Protein AF-0000000084570026 (afdb_homodimer)

InterPro domains:
  IPR045495 PI4-kinase, N-terminal [PF19274] (7-290)
  IPR045495 PI4-kinase, N-terminal [PF19274] (375-616)

Nearest PDB structures (foldseek):
  6bq1-assembly1_E  TM=9.585E-01  e=3.899E-32  Homo sapiens
  6bq1-assembly1_A  TM=9.577E-01  e=5.756E-32  Homo sapiens
  9bax-assembly1_A  TM=9.081E-01  e=6.006E-33  Homo sapiens
  9b9g-assembly1_B  TM=8.973E-01  e=2.083E-31  Homo sapiens
  6bq1-assembly1_E  TM=9.585E-01  e=4.636E-32  Homo sapiens

Structure (mmCIF, N/CA/C/O backbone):
data_AF-0000000084570026-model_v1
#
loop_
_entity.id
_entity.type
_entity.pdbx_description
1 polymer 'PI4-kinase N-terminal domain-containing protein'
#
loop_
_atom_site.group_PDB
_atom_site.id
_atom_site.type_symbol
_atom_site.label_atom_id
_atom_site.label_alt_id
_atom_site.label_comp_id
_atom_site.label_asym_id
_atom_site.label_entity_id
_atom_site.label_seq_id
_atom_site.pdbx_PDB_ins_code
_atom_site.Cartn_x
_atom_site.Cartn_y
_atom_site.Cartn_z
_atom_site.occupancy
_atom_site.B_iso_or_equiv
_atom_site.auth_seq_id
_atom_site.auth_comp_id
_atom_site.auth_asym_id
_atom_site.auth_atom_id
_atom_site.pdbx_PDB_model_num
ATOM 1 N N . MET A 1 1 ? -12.641 58.75 11.039 1 51.19 1 MET A N 1
ATOM 2 C CA . MET A 1 1 ? -11.969 57.594 11.633 1 51.19 1 MET A CA 1
ATOM 3 C C . MET A 1 1 ? -10.477 57.875 11.797 1 51.19 1 MET A C 1
ATOM 5 O O . MET A 1 1 ? -9.648 57.031 11.461 1 51.19 1 MET A O 1
ATOM 9 N N . GLY A 1 2 ? -10.25 59 11.906 1 53.69 2 GLY A N 1
ATOM 10 C CA . GLY A 1 2 ? -8.898 59.5 12.125 1 53.69 2 GLY A CA 1
ATOM 11 C C . GLY A 1 2 ? -8.18 58.812 13.266 1 53.69 2 GLY A C 1
ATOM 12 O O . GLY A 1 2 ? -6.953 58.844 13.344 1 53.69 2 GLY A O 1
ATOM 13 N N . PHE A 1 3 ? -8.977 58.094 14.086 1 54.12 3 PHE A N 1
ATOM 14 C CA . PHE A 1 3 ? -8.367 57.5 15.258 1 54.12 3 PHE A CA 1
ATOM 15 C C . PHE A 1 3 ? -7.695 56.156 14.898 1 54.12 3 PHE A C 1
ATOM 17 O O . PHE A 1 3 ? -7 55.562 15.727 1 54.12 3 PHE A O 1
ATOM 24 N N . THR A 1 4 ? -7.855 55.781 13.68 1 57.62 4 THR A N 1
ATOM 25 C CA . THR A 1 4 ? -7.227 54.531 13.305 1 57.62 4 THR A CA 1
ATOM 26 C C . THR A 1 4 ? -5.812 54.781 12.781 1 57.62 4 THR A C 1
ATOM 28 O O . THR A 1 4 ? -5.035 53.812 12.617 1 57.62 4 THR A O 1
ATOM 31 N N . ALA A 1 5 ? -5.512 56.125 12.422 1 59.28 5 ALA A N 1
ATOM 32 C CA . ALA A 1 5 ? -4.176 56.438 11.922 1 59.28 5 ALA A CA 1
ATOM 33 C C . ALA A 1 5 ? -3.217 56.719 13.078 1 59.28 5 ALA A C 1
ATOM 35 O O . ALA A 1 5 ? -3.395 57.719 13.805 1 59.28 5 ALA A O 1
ATOM 36 N N . SER A 1 6 ? -2.424 55.844 13.453 1 57.38 6 SER A N 1
ATOM 37 C CA . SER A 1 6 ? -1.452 56.031 14.523 1 57.38 6 SER A CA 1
ATOM 38 C C . SER A 1 6 ? -0.657 57.312 14.344 1 57.38 6 SER A C 1
ATOM 40 O O . SER A 1 6 ? -0.313 57.969 15.32 1 57.38 6 SER A O 1
ATOM 42 N N . ASP A 1 7 ? -0.406 57.562 13.078 1 56.59 7 ASP A N 1
ATOM 43 C CA . ASP A 1 7 ? 0.599 58.594 12.844 1 56.59 7 ASP A CA 1
ATOM 44 C C . ASP A 1 7 ? -0.052 59.969 12.672 1 56.59 7 ASP A C 1
ATOM 46 O O . ASP A 1 7 ? 0.62 60.938 12.32 1 56.59 7 ASP A O 1
ATOM 50 N N . SER A 1 8 ? -1.304 59.812 12.727 1 56.06 8 SER A N 1
ATOM 51 C CA . SER A 1 8 ? -1.835 61.125 12.344 1 56.06 8 SER A CA 1
ATOM 52 C C . SER A 1 8 ? -1.789 62.094 13.516 1 56.06 8 SER A C 1
ATOM 54 O O . SER A 1 8 ? -2.264 63.25 13.406 1 56.06 8 SER A O 1
ATOM 56 N N . GLY A 1 9 ? -0.781 62.188 14.336 1 58.69 9 GLY A N 1
ATOM 57 C CA . GLY A 1 9 ? -0.522 63.125 15.414 1 58.69 9 GLY A CA 1
ATOM 58 C C . GLY A 1 9 ? -1.766 63.875 15.867 1 58.69 9 GLY A C 1
ATOM 59 O O . GLY A 1 9 ? -1.719 64.625 16.828 1 58.69 9 GLY A O 1
ATOM 60 N N . LEU A 1 10 ? -2.857 63.656 15.195 1 60.03 10 LEU A N 1
ATOM 61 C CA . LEU A 1 10 ? -4.008 64.5 15.492 1 60.03 10 LEU A CA 1
ATOM 62 C C . LEU A 1 10 ? -4.789 63.969 16.688 1 60.03 10 LEU A C 1
ATOM 64 O O . LEU A 1 10 ? -5.426 64.75 17.406 1 60.03 10 LEU A O 1
ATOM 68 N N . TRP A 1 11 ? -4.66 62.719 16.906 1 68.69 11 TRP A N 1
ATOM 69 C CA . TRP A 1 11 ? -5.465 62.125 17.969 1 68.69 11 TRP A CA 1
ATOM 70 C C . TRP A 1 11 ? -4.582 61.531 19.062 1 68.69 11 TRP A C 1
ATOM 72 O O . TRP A 1 11 ? -3.439 61.125 18.797 1 68.69 11 TRP A O 1
ATOM 82 N N . PRO A 1 12 ? -5 61.719 20.312 1 72.25 12 PRO A N 1
ATOM 83 C CA . PRO A 1 12 ? -4.23 61.125 21.422 1 72.25 12 PRO A CA 1
ATOM 84 C C . PRO A 1 12 ? -3.922 59.656 21.203 1 72.25 12 PRO A C 1
ATOM 86 O O . PRO A 1 12 ? -4.746 58.906 20.656 1 72.25 12 PRO A O 1
ATOM 89 N N . ALA A 1 13 ? -2.799 59.312 21.516 1 77.25 13 ALA A N 1
ATOM 90 C CA . ALA A 1 13 ? -2.291 57.969 21.375 1 77.25 13 ALA A CA 1
ATOM 91 C C . ALA A 1 13 ? -3.17 56.969 22.141 1 77.25 13 ALA A C 1
ATOM 93 O O . ALA A 1 13 ? -3.295 55.812 21.734 1 77.25 13 ALA A O 1
ATOM 94 N N . GLU A 1 14 ? -3.797 57.438 23.188 1 78.38 14 GLU A N 1
ATOM 95 C CA . GLU A 1 14 ? -4.641 56.594 24.016 1 78.38 14 GLU A CA 1
ATOM 96 C C . GLU A 1 14 ? -5.859 56.094 23.25 1 78.38 14 GLU A C 1
ATOM 98 O O . GLU A 1 14 ? -6.371 55 23.516 1 78.38 14 GLU A O 1
ATOM 103 N N . TRP A 1 15 ? -6.227 56.844 22.359 1 75.5 15 TRP A N 1
ATOM 104 C CA . TRP A 1 15 ? -7.387 56.469 21.547 1 75.5 15 TRP A CA 1
ATOM 105 C C . TRP A 1 15 ? -7.047 55.312 20.609 1 75.5 15 TRP A C 1
ATOM 107 O O . TRP A 1 15 ? -7.852 54.406 20.438 1 75.5 15 TRP A O 1
ATOM 117 N N . TYR A 1 16 ? -5.914 55.531 20.156 1 78.12 16 TYR A N 1
ATOM 118 C CA . TYR A 1 16 ? -5.469 54.469 19.266 1 78.12 16 TYR A CA 1
ATOM 119 C C . TYR A 1 16 ? -5.34 53.156 20.031 1 78.12 16 TYR A C 1
ATOM 121 O O . TYR A 1 16 ? -5.727 52.094 19.531 1 78.12 16 TYR A O 1
ATOM 129 N N . GLU A 1 17 ? -4.871 53.25 21.219 1 81.62 17 GLU A N 1
ATOM 130 C CA . GLU A 1 17 ? -4.75 52.031 22.062 1 81.62 17 GLU A CA 1
ATOM 131 C C . GLU A 1 17 ? -6.121 51.469 22.406 1 81.62 17 GLU A C 1
ATOM 133 O O . GLU A 1 17 ? -6.289 50.25 22.469 1 81.62 17 GLU A O 1
ATOM 138 N N . GLY A 1 18 ? -6.973 52.344 22.562 1 81.94 18 GLY A N 1
ATOM 139 C CA . GLY A 1 18 ? -8.336 51.906 22.828 1 81.94 18 GLY A CA 1
ATOM 140 C C . GLY A 1 18 ? -8.984 51.219 21.641 1 81.94 18 GLY A C 1
ATOM 141 O O . GLY A 1 18 ? -9.656 50.188 21.797 1 81.94 18 GLY A O 1
ATOM 142 N N . VAL A 1 19 ? -8.727 51.75 20.547 1 81.69 19 VAL A N 1
ATOM 143 C CA . VAL A 1 19 ? -9.328 51.188 19.344 1 81.69 19 VAL A CA 1
ATOM 144 C C . VAL A 1 19 ? -8.727 49.812 19.047 1 81.69 19 VAL A C 1
ATOM 146 O O . VAL A 1 19 ? -9.422 48.938 18.562 1 81.69 19 VAL A O 1
ATOM 149 N N . LYS A 1 20 ? -7.535 49.75 19.359 1 82.19 20 LYS A N 1
ATOM 150 C CA . LYS A 1 20 ? -6.867 48.438 19.188 1 82.19 20 LYS A CA 1
ATOM 151 C C . LYS A 1 20 ? -7.52 47.375 20.047 1 82.19 20 LYS A C 1
ATOM 153 O O . LYS A 1 20 ? -7.777 46.25 19.578 1 82.19 20 LYS A O 1
ATOM 158 N N . GLU A 1 21 ? -7.754 47.75 21.234 1 83.75 21 GLU A N 1
ATOM 159 C CA . GLU A 1 21 ? -8.352 46.812 22.172 1 83.75 21 GLU A CA 1
ATOM 160 C C . GLU A 1 21 ? -9.781 46.469 21.781 1 83.75 21 GLU A C 1
ATOM 162 O O . GLU A 1 21 ? -10.211 45.312 21.922 1 83.75 21 GLU A O 1
ATOM 167 N N . ILE A 1 22 ? -10.469 47.438 21.328 1 81.62 22 ILE A N 1
ATOM 168 C CA . ILE A 1 22 ? -11.844 47.219 20.891 1 81.62 22 ILE A CA 1
ATOM 169 C C . ILE A 1 22 ? -11.883 46.312 19.672 1 81.62 22 ILE A C 1
ATOM 171 O O . ILE A 1 22 ? -12.719 45.406 19.594 1 81.62 22 ILE A O 1
ATOM 175 N N . ALA A 1 23 ? -11.031 46.562 18.859 1 81.69 23 ALA A N 1
ATOM 176 C CA . ALA A 1 23 ? -10.992 45.781 17.641 1 81.69 23 ALA A CA 1
ATOM 177 C C . ALA A 1 23 ? -10.688 44.312 17.938 1 81.69 23 ALA A C 1
ATOM 179 O O . ALA A 1 23 ? -11.25 43.406 17.312 1 81.69 23 ALA A O 1
ATOM 180 N N . ALA A 1 24 ? -9.836 44.094 18.875 1 81.81 24 ALA A N 1
ATOM 181 C CA . ALA A 1 24 ? -9.422 42.75 19.219 1 81.81 24 ALA A CA 1
ATOM 182 C C . ALA A 1 24 ? -10.555 41.969 19.875 1 81.81 24 ALA A C 1
ATOM 184 O O . ALA A 1 24 ? -10.609 40.75 19.797 1 81.81 24 ALA A O 1
ATOM 185 N N . LYS A 1 25 ? -11.523 42.688 20.453 1 80.44 25 LYS A N 1
ATOM 186 C CA . LYS A 1 25 ? -12.555 42.031 21.25 1 80.44 25 LYS A CA 1
ATOM 187 C C . LYS A 1 25 ? -13.922 42.188 20.594 1 80.44 25 LYS A C 1
ATOM 189 O O . LYS A 1 25 ? -14.883 41.531 21.016 1 80.44 25 LYS A O 1
ATOM 194 N N . SER A 1 26 ? -13.977 42.969 19.547 1 78.56 26 SER A N 1
ATOM 195 C CA . SER A 1 26 ? -15.258 43.25 18.906 1 78.56 26 SER A CA 1
ATOM 196 C C . SER A 1 26 ? -15.719 42.062 18.062 1 78.56 26 SER A C 1
ATOM 198 O O . SER A 1 26 ? -14.898 41.375 17.453 1 78.56 26 SER A O 1
ATOM 200 N N . PRO A 1 27 ? -16.984 41.781 18.156 1 78.25 27 PRO A N 1
ATOM 201 C CA . PRO A 1 27 ? -17.5 40.75 17.234 1 78.25 27 PRO A CA 1
ATOM 202 C C . PRO A 1 27 ? -17.516 41.25 15.781 1 78.25 27 PRO A C 1
ATOM 204 O O . PRO A 1 27 ? -17.219 42.406 15.516 1 78.25 27 PRO A O 1
ATOM 207 N N . ALA A 1 28 ? -17.781 40.375 14.898 1 78.19 28 ALA A N 1
ATOM 208 C CA . ALA A 1 28 ? -17.906 40.781 13.5 1 78.19 28 ALA A CA 1
ATOM 209 C C . ALA A 1 28 ? -19 41.812 13.312 1 78.19 28 ALA A C 1
ATOM 211 O O . ALA A 1 28 ? -20 41.812 14.031 1 78.19 28 ALA A O 1
ATOM 212 N N . LEU A 1 29 ? -18.766 42.688 12.43 1 74.31 29 LEU A N 1
ATOM 213 C CA . LEU A 1 29 ? -19.688 43.781 12.234 1 74.31 29 LEU A CA 1
ATOM 214 C C . LEU A 1 29 ? -20.859 43.375 11.359 1 74.31 29 LEU A C 1
ATOM 216 O O . LEU A 1 29 ? -21.297 44.125 10.484 1 74.31 29 LEU A O 1
ATOM 220 N N . VAL A 1 30 ? -21.188 42.062 11.391 1 74.19 30 VAL A N 1
ATOM 221 C CA . VAL A 1 30 ? -22.391 41.594 10.703 1 74.19 30 VAL A CA 1
ATOM 222 C C . VAL A 1 30 ? -23.328 40.906 11.695 1 74.19 30 VAL A C 1
ATOM 224 O O . VAL A 1 30 ? -22.875 40.312 12.672 1 74.19 30 VAL A O 1
ATOM 227 N N . SER A 1 31 ? -24.672 41.469 12.016 1 59.44 31 SER A N 1
ATOM 228 C CA . SER A 1 31 ? -25.609 40.938 13 1 59.44 31 SER A CA 1
ATOM 229 C C . SER A 1 31 ? -26.266 39.656 12.508 1 59.44 31 SER A C 1
ATOM 231 O O . SER A 1 31 ? -26.531 39.5 11.312 1 59.44 31 SER A O 1
ATOM 233 N N . PRO A 1 32 ? -26.188 38.5 13.273 1 56.66 32 PRO A N 1
ATOM 234 C CA . PRO A 1 32 ? -26.859 37.25 12.906 1 56.66 32 PRO A CA 1
ATOM 235 C C . PRO A 1 32 ? -28.328 37.469 12.516 1 56.66 32 PRO A C 1
ATOM 237 O O . PRO A 1 32 ? -28.938 36.594 11.898 1 56.66 32 PRO A O 1
ATOM 240 N N . THR A 1 33 ? -29.125 38.406 13.086 1 49.91 33 THR A N 1
ATOM 241 C CA . THR A 1 33 ? -30.531 38.625 12.797 1 49.91 33 THR A CA 1
ATOM 242 C C . THR A 1 33 ? -30.719 39.281 11.438 1 49.91 33 THR A C 1
ATOM 244 O O . THR A 1 33 ? -29.766 39.875 10.898 1 49.91 33 THR A O 1
ATOM 247 N N . SER A 1 34 ? -32.031 39.5 10.734 1 46.53 34 SER A N 1
ATOM 248 C CA . SER A 1 34 ? -32.438 40 9.422 1 46.53 34 SER A CA 1
ATOM 249 C C . SER A 1 34 ? -31.625 41.25 9.07 1 46.53 34 SER A C 1
ATOM 251 O O . SER A 1 34 ? -31.688 42.25 9.781 1 46.53 34 SER A O 1
ATOM 253 N N . SER A 1 35 ? -30.531 41.188 8.367 1 45.12 35 SER A N 1
ATOM 254 C CA . SER A 1 35 ? -29.406 41.938 7.789 1 45.12 35 SER A CA 1
ATOM 255 C C . SER A 1 35 ? -29.875 43.25 7.18 1 45.12 35 SER A C 1
ATOM 257 O O . SER A 1 35 ? -29.062 44.094 6.82 1 45.12 35 SER A O 1
ATOM 259 N N . ARG A 1 36 ? -30.938 43.094 6.422 1 51.34 36 ARG A N 1
ATOM 260 C CA . ARG A 1 36 ? -31.531 44.25 5.762 1 51.34 36 ARG A CA 1
ATOM 261 C C . ARG A 1 36 ? -31.609 45.469 6.703 1 51.34 36 ARG A C 1
ATOM 263 O O . ARG A 1 36 ? -31.609 46.594 6.258 1 51.34 36 ARG A O 1
ATOM 270 N N . SER A 1 37 ? -31.672 44.938 7.914 1 48.88 37 SER A N 1
ATOM 271 C CA . SER A 1 37 ? -32.125 45.906 8.906 1 48.88 37 SER A CA 1
ATOM 272 C C . SER A 1 37 ? -30.984 46.781 9.406 1 48.88 37 SER A C 1
ATOM 274 O O . SER A 1 37 ? -31.156 48 9.609 1 48.88 37 SER A O 1
ATOM 276 N N . GLU A 1 38 ? -29.75 46.188 9.508 1 51.09 38 GLU A N 1
ATOM 277 C CA . GLU A 1 38 ? -28.734 47.031 10.148 1 51.09 38 GLU A CA 1
ATOM 278 C C . GLU A 1 38 ? -28.141 48.031 9.164 1 51.09 38 GLU A C 1
ATOM 280 O O . GLU A 1 38 ? -27.938 49.188 9.5 1 51.09 38 GLU A O 1
ATOM 285 N N . MET A 1 39 ? -27.812 47.469 7.93 1 54.53 39 MET A N 1
ATOM 286 C CA . MET A 1 39 ? -27.359 48.469 6.945 1 54.53 39 MET A CA 1
ATOM 287 C C . MET A 1 39 ? -28.422 49.531 6.715 1 54.53 39 MET A C 1
ATOM 289 O O . MET A 1 39 ? -28.094 50.719 6.555 1 54.53 39 MET A O 1
ATOM 293 N N . ARG A 1 40 ? -29.75 49 6.684 1 55.03 40 ARG A N 1
ATOM 294 C CA . ARG A 1 40 ? -30.891 49.938 6.645 1 55.03 40 ARG A CA 1
ATOM 295 C C . ARG A 1 40 ? -30.922 50.812 7.887 1 55.03 40 ARG A C 1
ATOM 297 O O . ARG A 1 40 ? -31.219 52 7.797 1 55.03 40 ARG A O 1
ATOM 304 N N . GLU A 1 41 ? -30.453 50.031 8.859 1 52.78 41 GLU A N 1
ATOM 305 C CA . GLU A 1 41 ? -30.469 50.781 10.117 1 52.78 41 GLU A CA 1
ATOM 306 C C . GLU A 1 41 ? -29.344 51.812 10.164 1 52.78 41 GLU A C 1
ATOM 308 O O . GLU A 1 41 ? -29.5 52.875 10.758 1 52.78 41 GLU A O 1
ATOM 313 N N . LEU A 1 42 ? -28.25 51.406 9.547 1 56.03 42 LEU A N 1
ATOM 314 C CA . LEU A 1 42 ? -27.141 52.375 9.547 1 56.03 42 LEU A CA 1
ATOM 315 C C . LEU A 1 42 ? -27.5 53.625 8.766 1 56.03 42 LEU A C 1
ATOM 317 O O . LEU A 1 42 ? -27.125 54.719 9.156 1 56.03 42 LEU A O 1
ATOM 321 N N . GLN A 1 43 ? -28.234 53.344 7.684 1 54.03 43 GLN A N 1
ATOM 322 C CA . GLN A 1 43 ? -28.703 54.469 6.895 1 54.03 43 GLN A CA 1
ATOM 323 C C . GLN A 1 43 ? -29.594 55.406 7.719 1 54.03 43 GLN A C 1
ATOM 325 O O . GLN A 1 43 ? -29.719 56.594 7.43 1 54.03 43 GLN A O 1
ATOM 330 N N . TYR A 1 44 ? -30.156 54.656 8.688 1 49.22 44 TYR A N 1
ATOM 331 C CA . TYR A 1 44 ? -31.141 55.438 9.438 1 49.22 44 TYR A CA 1
ATOM 332 C C . TYR A 1 44 ? -30.531 56.031 10.703 1 49.22 44 TYR A C 1
ATOM 334 O O . TYR A 1 44 ? -31.188 56.75 11.438 1 49.22 44 TYR A O 1
ATOM 342 N N . THR A 1 45 ? -29.297 55.531 10.852 1 52.09 45 THR A N 1
ATOM 343 C CA . THR A 1 45 ? -28.75 56.188 12.047 1 52.09 45 THR A CA 1
ATOM 344 C C . THR A 1 45 ? -28.266 57.594 11.734 1 52.09 45 THR A C 1
ATOM 346 O O . THR A 1 45 ? -27.797 57.844 10.625 1 52.09 45 THR A O 1
ATOM 349 N N . SER A 1 46 ? -28.688 58.531 12.414 1 54.06 46 SER A N 1
ATOM 350 C CA . SER A 1 46 ? -28.422 59.969 12.305 1 54.06 46 SER A CA 1
ATOM 351 C C . SER A 1 46 ? -26.953 60.25 12.023 1 54.06 46 SER A C 1
ATOM 353 O O . SER A 1 46 ? -26.609 61.25 11.383 1 54.06 46 SER A O 1
ATOM 355 N N . ALA A 1 47 ? -26.078 59.406 12.398 1 54.34 47 ALA A N 1
ATOM 356 C CA . ALA A 1 47 ? -24.656 59.688 12.32 1 54.34 47 ALA A CA 1
ATOM 357 C C . ALA A 1 47 ? -24.109 59.375 10.93 1 54.34 47 ALA A C 1
ATOM 359 O O . ALA A 1 47 ? -23.125 59.969 10.5 1 54.34 47 ALA A O 1
ATOM 360 N N . VAL A 1 48 ? -24.844 58.5 10.18 1 62.09 48 VAL A N 1
ATOM 361 C CA . VAL A 1 48 ? -24.297 58.094 8.898 1 62.09 48 VAL A CA 1
ATOM 362 C C . VAL A 1 48 ? -25.328 58.281 7.797 1 62.09 48 VAL A C 1
ATOM 364 O O . VAL A 1 48 ? -25.484 57.438 6.91 1 62.09 48 VAL A O 1
ATOM 367 N N . LYS A 1 49 ? -25.906 59.438 7.965 1 68.81 49 LYS A N 1
ATOM 368 C CA . LYS A 1 49 ? -26.906 59.781 6.945 1 68.81 49 LYS A CA 1
ATOM 369 C C . LYS A 1 49 ? -26.234 60.25 5.66 1 68.81 49 LYS A C 1
ATOM 371 O O . LYS A 1 49 ? -25.25 61 5.703 1 68.81 49 LYS A O 1
ATOM 376 N N . ASN A 1 50 ? -26.688 59.812 4.555 1 67.44 50 ASN A N 1
ATOM 377 C CA . ASN A 1 50 ? -26.109 60.125 3.246 1 67.44 50 ASN A CA 1
ATOM 378 C C . ASN A 1 50 ? -26.141 61.625 2.965 1 67.44 50 ASN A C 1
ATOM 380 O O . ASN A 1 50 ? -25.266 62.156 2.283 1 67.44 50 ASN A O 1
ATOM 384 N N . ASP A 1 51 ? -27.156 62.25 3.578 1 67.25 51 ASP A N 1
ATOM 385 C CA . ASP A 1 51 ? -27.344 63.656 3.297 1 67.25 51 ASP A CA 1
ATOM 386 C C . ASP A 1 51 ? -26.422 64.5 4.172 1 67.25 51 ASP A C 1
ATOM 388 O O . ASP A 1 51 ? -26.375 65.75 4.02 1 67.25 51 ASP A O 1
ATOM 392 N N . SER A 1 52 ? -25.672 63.875 5.004 1 67.31 52 SER A N 1
ATOM 393 C CA . SER A 1 52 ? -24.891 64.625 5.984 1 67.31 52 SER A CA 1
ATOM 394 C C . SER A 1 52 ? -23.484 64.938 5.469 1 67.31 52 SER A C 1
ATOM 396 O O . SER A 1 52 ? -22.734 65.688 6.09 1 67.31 52 SER A O 1
ATOM 398 N N . VAL A 1 53 ? -23.188 64.312 4.324 1 76.75 53 VAL A N 1
ATOM 399 C CA . VAL A 1 53 ? -21.812 64.5 3.879 1 76.75 53 VAL A CA 1
ATOM 400 C C . VAL A 1 53 ? -21.797 65.125 2.484 1 76.75 53 VAL A C 1
ATOM 402 O O . VAL A 1 53 ? -22.688 64.875 1.671 1 76.75 53 VAL A O 1
ATOM 405 N N . SER A 1 54 ? -20.953 66.062 2.348 1 83.75 54 SER A N 1
ATOM 406 C CA . SER A 1 54 ? -20.781 66.688 1.039 1 83.75 54 SER A CA 1
ATOM 407 C C . SER A 1 54 ? -20.25 65.688 0.014 1 83.75 54 SER A C 1
ATOM 409 O O . SER A 1 54 ? -19.688 64.625 0.381 1 83.75 54 SER A O 1
ATOM 411 N N . ILE A 1 55 ? -20.531 65.938 -1.196 1 85.44 55 ILE A N 1
ATOM 412 C CA . ILE A 1 55 ? -20.094 65.125 -2.299 1 85.44 55 ILE A CA 1
ATOM 413 C C . ILE A 1 55 ? -18.578 65 -2.301 1 85.44 55 ILE A C 1
ATOM 415 O O . ILE A 1 55 ? -18.016 63.938 -2.598 1 85.44 55 ILE A O 1
ATOM 419 N N . THR A 1 56 ? -17.969 66 -1.908 1 88.94 56 THR A N 1
ATOM 420 C CA . THR A 1 56 ? -16.516 66.062 -1.889 1 88.94 56 THR A CA 1
ATOM 421 C C . THR A 1 56 ? -15.969 65.188 -0.778 1 88.94 56 THR A C 1
ATOM 423 O O . THR A 1 56 ? -14.961 64.5 -0.966 1 88.94 56 THR A O 1
ATOM 426 N N . GLU A 1 57 ? -16.625 65.25 0.247 1 87.19 57 GLU A N 1
ATOM 427 C CA . GLU A 1 57 ? -16.203 64.375 1.375 1 87.19 57 GLU A CA 1
ATOM 428 C C . GLU A 1 57 ? -16.406 62.906 1.081 1 87.19 57 GLU A C 1
ATOM 430 O O . GLU A 1 57 ? -15.602 62.062 1.478 1 87.19 57 GLU A O 1
ATOM 435 N N . LEU A 1 58 ? -17.5 62.656 0.456 1 89.69 58 LEU A N 1
ATOM 436 C CA . LEU A 1 58 ? -17.766 61.281 0.073 1 89.69 58 LEU A CA 1
ATOM 437 C C . LEU A 1 58 ? -16.703 60.781 -0.891 1 89.69 58 LEU A C 1
ATOM 439 O O . LEU A 1 58 ? -16.25 59.625 -0.767 1 89.69 58 LEU A O 1
ATOM 443 N N . GLN A 1 59 ? -16.328 61.625 -1.762 1 91.69 59 GLN A N 1
ATOM 444 C CA . GLN A 1 59 ? -15.32 61.219 -2.732 1 91.69 59 GLN A CA 1
ATOM 445 C C . GLN A 1 59 ? -13.969 61 -2.059 1 91.69 59 GLN A C 1
ATOM 447 O O . GLN A 1 59 ? -13.211 60.125 -2.455 1 91.69 59 GLN A O 1
ATOM 452 N N . GLU A 1 60 ? -13.719 61.75 -1.126 1 89.94 60 GLU A N 1
ATOM 453 C CA . GLU A 1 60 ? -12.484 61.562 -0.365 1 89.94 60 GLU A CA 1
ATOM 454 C C . GLU A 1 60 ? -12.484 60.25 0.38 1 89.94 60 GLU A C 1
ATOM 456 O O . GLU A 1 60 ? -11.453 59.594 0.479 1 89.94 60 GLU A O 1
ATOM 461 N N . LEU A 1 61 ? -13.609 60 0.889 1 89 61 LEU A N 1
ATOM 462 C CA . LEU A 1 61 ? -13.75 58.719 1.594 1 89 61 LEU A CA 1
ATOM 463 C C . LEU A 1 61 ? -13.562 57.531 0.643 1 89 61 LEU A C 1
ATOM 465 O O . LEU A 1 61 ? -12.883 56.562 0.982 1 89 61 LEU A O 1
ATOM 469 N N . LYS A 1 62 ? -14.141 57.625 -0.461 1 93.31 62 LYS A N 1
ATOM 470 C CA . LYS A 1 62 ? -14.016 56.594 -1.476 1 93.31 62 LYS A CA 1
ATOM 471 C C . LYS A 1 62 ? -12.562 56.438 -1.911 1 93.31 62 LYS A C 1
ATOM 473 O O . LYS A 1 62 ? -12.086 55.312 -2.084 1 93.31 62 LYS A O 1
ATOM 478 N N . ASN A 1 63 ? -11.898 57.5 -2.012 1 92.31 63 ASN A N 1
ATOM 479 C CA . ASN A 1 63 ? -10.484 57.469 -2.387 1 92.31 63 ASN A CA 1
ATOM 480 C C . ASN A 1 63 ? -9.641 56.812 -1.303 1 92.31 63 ASN A C 1
ATOM 482 O O . ASN A 1 63 ? -8.68 56.094 -1.605 1 92.31 63 ASN A O 1
ATOM 486 N N . GLN A 1 64 ? -9.961 57.062 -0.115 1 91 64 GLN A N 1
ATOM 487 C CA . GLN A 1 64 ? -9.258 56.438 1.001 1 91 64 GLN A CA 1
ATOM 488 C C . GLN A 1 64 ? -9.43 54.938 0.982 1 91 64 GLN A C 1
ATOM 490 O O . GLN A 1 64 ? -8.484 54.188 1.229 1 91 64 GLN A O 1
ATOM 495 N N . ILE A 1 65 ? -10.602 54.531 0.723 1 93.38 65 ILE A N 1
ATOM 496 C CA . ILE A 1 65 ? -10.914 53.094 0.665 1 93.38 65 ILE A CA 1
ATOM 497 C C . ILE A 1 65 ? -10.133 52.469 -0.476 1 93.38 65 ILE A C 1
ATOM 499 O O . ILE A 1 65 ? -9.492 51.406 -0.287 1 93.38 65 ILE A O 1
ATOM 503 N N . LEU A 1 66 ? -10.203 53.094 -1.603 1 94.56 66 LEU A N 1
ATOM 504 C CA . LEU A 1 66 ? -9.547 52.531 -2.777 1 94.56 66 LEU A CA 1
ATOM 505 C C . LEU A 1 66 ? -8.031 52.469 -2.578 1 94.56 66 LEU A C 1
ATOM 507 O O . LEU A 1 66 ? -7.375 51.531 -3.027 1 94.56 66 LEU A O 1
ATOM 511 N N . ASP A 1 67 ? -7.508 53.375 -1.904 1 93.19 67 ASP A N 1
ATOM 512 C CA . ASP A 1 67 ? -6.078 53.406 -1.611 1 93.19 67 ASP A CA 1
ATOM 513 C C . ASP A 1 67 ? -5.695 52.219 -0.698 1 93.19 67 ASP A C 1
ATOM 515 O O . ASP A 1 67 ? -4.66 51.594 -0.897 1 93.19 67 ASP A O 1
ATOM 519 N N . ARG A 1 68 ? -6.52 52.062 0.236 1 92.5 68 ARG A N 1
ATOM 520 C CA . ARG A 1 68 ? -6.25 51 1.196 1 92.5 68 ARG A CA 1
ATOM 521 C C . ARG A 1 68 ? -6.398 49.625 0.547 1 92.5 68 ARG A C 1
ATOM 523 O O . ARG A 1 68 ? -5.715 48.656 0.931 1 92.5 68 ARG A O 1
ATOM 530 N N . LEU A 1 69 ? -7.254 49.5 -0.394 1 94.44 69 LEU A N 1
ATOM 531 C CA . LEU A 1 69 ? -7.496 48.25 -1.07 1 94.44 69 LEU A CA 1
ATOM 532 C C . LEU A 1 69 ? -6.555 48.062 -2.256 1 94.44 69 LEU A C 1
ATOM 534 O O . LEU A 1 69 ? -6.578 47.031 -2.93 1 94.44 69 LEU A O 1
ATOM 538 N N . ARG A 1 70 ? -5.773 49.031 -2.57 1 93.69 70 ARG A N 1
ATOM 539 C CA . ARG A 1 70 ? -4.766 49 -3.627 1 93.69 70 ARG A CA 1
ATOM 540 C C . ARG A 1 70 ? -5.422 48.969 -5.004 1 93.69 70 ARG A C 1
ATOM 542 O O . ARG A 1 70 ? -4.941 48.281 -5.91 1 93.69 70 ARG A O 1
ATOM 549 N N . HIS A 1 71 ? -6.516 49.5 -5.148 1 89.12 71 HIS A N 1
ATOM 550 C CA . HIS A 1 71 ? -7.23 49.781 -6.387 1 89.12 71 HIS A CA 1
ATOM 551 C C . HIS A 1 71 ? -7.465 48.531 -7.199 1 89.12 71 HIS A C 1
ATOM 553 O O . HIS A 1 71 ? -7.121 48.469 -8.383 1 89.12 71 HIS A O 1
ATOM 559 N N . PRO A 1 72 ? -8.117 47.562 -6.621 1 90.38 72 PRO A N 1
ATOM 560 C CA . PRO A 1 72 ? -8.484 46.406 -7.449 1 90.38 72 PRO A CA 1
ATOM 561 C C . PRO A 1 72 ? -9.43 46.781 -8.586 1 90.38 72 PRO A C 1
ATOM 563 O O . PRO A 1 72 ? -10.383 47.531 -8.383 1 90.38 72 PRO A O 1
ATOM 566 N N . ALA A 1 73 ? -9.266 46.281 -9.703 1 87.25 73 A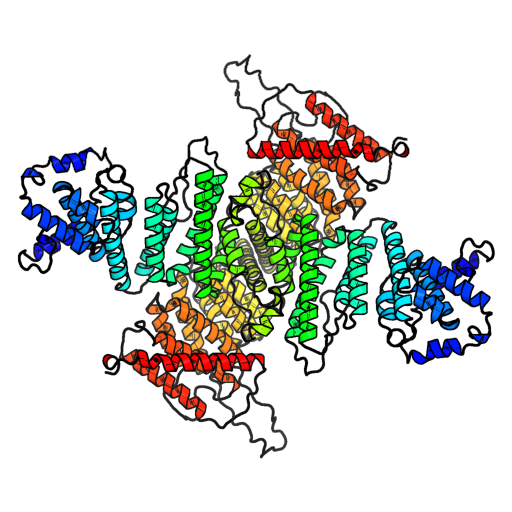LA A N 1
ATOM 567 C CA . ALA A 1 73 ? -9.984 46.656 -10.914 1 87.25 73 ALA A CA 1
ATOM 568 C C . ALA A 1 73 ? -11.484 46.406 -10.773 1 87.25 73 ALA A C 1
ATOM 570 O O . ALA A 1 73 ? -12.297 47.25 -11.172 1 87.25 73 ALA A O 1
ATOM 571 N N . ASP A 1 74 ? -11.828 45.375 -10.195 1 87.12 74 ASP A N 1
ATOM 572 C CA . ASP A 1 74 ? -13.227 44.969 -10.148 1 87.12 74 ASP A CA 1
ATOM 573 C C . ASP A 1 74 ? -13.984 45.75 -9.07 1 87.12 74 ASP A C 1
ATOM 575 O O . ASP A 1 74 ? -15.211 45.844 -9.125 1 87.12 74 ASP A O 1
ATOM 579 N N . VAL A 1 75 ? -13.312 46.281 -8.07 1 92.44 75 VAL A N 1
ATOM 580 C CA . VAL A 1 75 ? -13.945 46.938 -6.922 1 92.44 75 VAL A CA 1
ATOM 581 C C . VAL A 1 75 ? -13.938 48.438 -7.105 1 92.44 75 VAL A C 1
ATOM 583 O O . VAL A 1 75 ? -14.797 49.156 -6.566 1 92.44 75 VAL A O 1
ATOM 586 N N . THR A 1 76 ? -13.055 48.969 -7.922 1 93.62 76 THR A N 1
ATOM 587 C CA . THR A 1 76 ? -12.906 50.406 -8.109 1 93.62 76 THR A CA 1
ATOM 588 C C . THR A 1 76 ? -14.18 51.031 -8.695 1 93.62 76 THR A C 1
ATOM 590 O O . THR A 1 76 ? -14.648 52.062 -8.242 1 93.62 76 THR A O 1
ATOM 593 N N . ALA A 1 77 ? -14.711 50.312 -9.664 1 92.94 77 ALA A N 1
ATOM 594 C CA . ALA A 1 77 ? -15.93 50.781 -10.297 1 92.94 77 ALA A CA 1
ATOM 595 C C . ALA A 1 77 ? -17.109 50.75 -9.328 1 92.94 77 ALA A C 1
ATOM 597 O O . ALA A 1 77 ? -17.953 51.656 -9.336 1 92.94 77 ALA A O 1
ATOM 598 N N . ILE A 1 78 ? -17.078 49.844 -8.477 1 94.19 78 ILE A N 1
ATOM 599 C CA . ILE A 1 78 ? -18.188 49.688 -7.539 1 94.19 78 ILE A CA 1
ATOM 600 C C . ILE A 1 78 ? -18.125 50.75 -6.465 1 94.19 78 ILE A C 1
ATOM 602 O O . ILE A 1 78 ? -19.125 51.406 -6.156 1 94.19 78 ILE A O 1
ATOM 606 N N . VAL A 1 79 ? -16.984 51 -5.953 1 93 79 VAL A N 1
ATOM 607 C CA . VAL A 1 79 ? -16.781 51.969 -4.879 1 93 79 VAL A CA 1
ATOM 608 C C . VAL A 1 79 ? -17.094 53.375 -5.387 1 93 79 VAL A C 1
ATOM 610 O O . VAL A 1 79 ? -17.797 54.156 -4.715 1 93 79 VAL A O 1
ATOM 613 N N . ASN A 1 80 ? -16.703 53.625 -6.535 1 91 80 ASN A N 1
ATOM 614 C CA . ASN A 1 80 ? -16.844 55 -7.062 1 91 80 ASN A CA 1
ATOM 615 C C . ASN A 1 80 ? -18.281 55.281 -7.504 1 91 80 ASN A C 1
ATOM 617 O O . ASN A 1 80 ? -18.781 56.375 -7.324 1 91 80 ASN A O 1
ATOM 621 N N . ASN A 1 81 ? -18.969 54.281 -8.008 1 90.31 81 ASN A N 1
ATOM 622 C CA . ASN A 1 81 ? -20.219 54.562 -8.688 1 90.31 81 ASN A CA 1
ATOM 623 C C . ASN A 1 81 ? -21.422 54.125 -7.855 1 90.31 81 ASN A C 1
ATOM 625 O O . ASN A 1 81 ? -22.531 54.594 -8.055 1 90.31 81 ASN A O 1
ATOM 629 N N . LYS A 1 82 ? -21.203 53.25 -7.027 1 89.56 82 LYS A N 1
ATOM 630 C CA . LYS A 1 82 ? -22.406 52.594 -6.492 1 89.56 82 LYS A CA 1
ATOM 631 C C . LYS A 1 82 ? -22.484 52.781 -4.98 1 89.56 82 LYS A C 1
ATOM 633 O O . LYS A 1 82 ? -23.578 52.719 -4.406 1 89.56 82 LYS A O 1
ATOM 638 N N . LEU A 1 83 ? -21.422 52.969 -4.273 1 90 83 LEU A N 1
ATOM 639 C CA . LEU A 1 83 ? -21.469 52.906 -2.816 1 90 83 LEU A CA 1
ATOM 640 C C . LEU A 1 83 ? -21.922 54.25 -2.24 1 90 83 LEU A C 1
ATOM 642 O O . LEU A 1 83 ? -21.5 55.312 -2.709 1 90 83 LEU A O 1
ATOM 646 N N . THR A 1 84 ? -22.781 54.094 -1.31 1 87 84 THR A N 1
ATOM 647 C CA . THR A 1 84 ? -23.25 55.25 -0.572 1 87 84 THR A CA 1
ATOM 648 C C . THR A 1 84 ? -22.328 55.562 0.603 1 87 84 THR A C 1
ATOM 650 O O . THR A 1 84 ? -21.406 54.781 0.886 1 87 84 THR A O 1
ATOM 653 N N . PHE A 1 85 ? -22.578 56.656 1.208 1 86.69 85 PHE A N 1
ATOM 654 C CA . PHE A 1 85 ? -21.766 57.062 2.354 1 86.69 85 PHE A CA 1
ATOM 655 C C . PHE A 1 85 ? -21.828 56.031 3.461 1 86.69 85 PHE A C 1
ATOM 657 O O . PHE A 1 85 ? -20.812 55.688 4.059 1 86.69 85 PHE A O 1
ATOM 664 N N . ALA A 1 86 ? -23.016 55.562 3.74 1 83.62 86 ALA A N 1
ATOM 665 C CA . ALA A 1 86 ? -23.219 54.531 4.781 1 83.62 86 ALA A CA 1
ATOM 666 C C . ALA A 1 86 ? -22.438 53.281 4.469 1 83.62 86 ALA A C 1
ATOM 668 O O . ALA A 1 86 ? -21.812 52.688 5.355 1 83.62 86 ALA A O 1
ATOM 669 N N . GLN A 1 87 ? -22.422 52.906 3.248 1 87.44 87 GLN A N 1
ATOM 670 C CA . GLN A 1 87 ? -21.734 51.719 2.824 1 87.44 87 GLN A CA 1
ATOM 671 C C . GLN A 1 87 ? -20.219 51.875 2.881 1 87.44 87 GLN A C 1
ATOM 673 O O . GLN A 1 87 ? -19.484 50.969 3.254 1 87.44 87 GLN A O 1
ATOM 678 N N . CYS A 1 88 ? -19.797 53.031 2.543 1 89.31 88 CYS A N 1
ATOM 679 C CA . CYS A 1 88 ? -18.359 53.312 2.615 1 89.31 88 CYS A CA 1
ATOM 680 C C . CYS A 1 88 ? -17.875 53.312 4.059 1 89.31 88 CYS A C 1
ATOM 682 O O . CYS A 1 88 ? -16.797 52.781 4.344 1 89.31 88 CYS A O 1
ATOM 684 N N . THR A 1 89 ? -18.641 53.906 4.918 1 86.75 89 THR A N 1
ATOM 685 C CA . THR A 1 89 ? -18.297 53.906 6.332 1 86.75 89 THR A CA 1
ATOM 686 C C . THR A 1 89 ? -18.25 52.5 6.898 1 86.75 89 THR A C 1
ATOM 688 O O . THR A 1 89 ? -17.391 52.188 7.719 1 86.75 89 THR A O 1
ATOM 691 N N . PHE A 1 90 ? -19.156 51.688 6.422 1 87.25 90 PHE A N 1
ATOM 692 C CA . PHE A 1 90 ? -19.188 50.281 6.836 1 87.25 90 PHE A CA 1
ATOM 693 C C . PHE A 1 90 ? -17.922 49.562 6.379 1 87.25 90 PHE A C 1
ATOM 695 O O . PHE A 1 90 ? -17.266 48.906 7.172 1 87.25 90 PHE A O 1
ATOM 702 N N . LEU A 1 91 ? -17.641 49.688 5.164 1 90.56 91 LEU A N 1
ATOM 703 C CA . LEU A 1 91 ? -16.5 49.031 4.578 1 90.56 91 LEU A CA 1
ATOM 704 C C . LEU A 1 91 ? -15.203 49.438 5.277 1 90.56 91 LEU A C 1
ATOM 706 O O . LEU A 1 91 ? -14.352 48.594 5.566 1 90.56 91 LEU A O 1
ATOM 710 N N . LEU A 1 92 ? -15.117 50.688 5.527 1 89.94 92 LEU A N 1
ATOM 711 C CA . LEU A 1 92 ? -13.93 51.219 6.207 1 89.94 92 LEU A CA 1
ATOM 712 C C . LEU A 1 92 ? -13.859 50.688 7.645 1 89.94 92 LEU A C 1
ATOM 714 O O . LEU A 1 92 ? -12.773 50.438 8.164 1 89.94 92 LEU A O 1
ATOM 718 N N . SER A 1 93 ? -14.977 50.688 8.25 1 88.19 93 SER A N 1
ATOM 719 C CA . SER A 1 93 ? -15.023 50.156 9.602 1 88.19 93 SER A CA 1
ATOM 720 C C . SER A 1 93 ? -14.594 48.688 9.641 1 88.19 93 SER A C 1
ATOM 722 O O . SER A 1 93 ? -13.852 48.25 10.531 1 88.19 93 SER A O 1
ATOM 724 N N . VAL A 1 94 ? -15.078 47.906 8.688 1 90 94 VAL A N 1
ATOM 725 C CA . VAL A 1 94 ? -14.695 46.5 8.609 1 90 94 VAL A CA 1
ATOM 726 C C . VAL A 1 94 ? -13.188 46.375 8.391 1 90 94 VAL A C 1
ATOM 728 O O . VAL A 1 94 ? -12.523 45.562 9.031 1 90 94 VAL A O 1
ATOM 731 N N . TYR A 1 95 ? -12.695 47.125 7.543 1 91.75 95 TYR A N 1
ATOM 732 C CA . TYR A 1 95 ? -11.266 47.125 7.238 1 91.75 95 TYR A CA 1
ATOM 733 C C . TYR A 1 95 ? -10.438 47.375 8.492 1 91.75 95 TYR A C 1
ATOM 735 O O . TYR A 1 95 ? -9.539 46.594 8.82 1 91.75 95 TYR A O 1
ATOM 743 N N . TRP A 1 96 ? -10.758 48.375 9.188 1 90 96 TRP A N 1
ATOM 744 C CA . TRP A 1 96 ? -9.93 48.781 10.312 1 90 96 TRP A CA 1
ATOM 745 C C . TRP A 1 96 ? -10.109 47.844 11.492 1 90 96 TRP A C 1
ATOM 747 O O . TRP A 1 96 ? -9.141 47.5 12.188 1 90 96 TRP A O 1
ATOM 757 N N . VAL A 1 97 ? -11.242 47.438 11.734 1 89.38 97 VAL A N 1
ATOM 758 C CA . VAL A 1 97 ? -11.492 46.531 12.852 1 89.38 97 VAL A CA 1
ATOM 759 C C . VAL A 1 97 ? -10.727 45.219 12.633 1 89.38 97 VAL A C 1
ATOM 761 O O . VAL A 1 97 ? -10.055 44.75 13.539 1 89.38 97 VAL A O 1
ATOM 764 N N . GLU A 1 98 ? -10.805 44.75 11.414 1 92 98 GLU A N 1
ATOM 765 C CA . GLU A 1 98 ? -10.203 43.438 11.156 1 92 98 GLU A CA 1
ATOM 766 C C . GLU A 1 98 ? -8.68 43.562 11.039 1 92 98 GLU A C 1
ATOM 768 O O . GLU A 1 98 ? -7.957 42.656 11.453 1 92 98 GLU A O 1
ATOM 773 N N . ILE A 1 99 ? -8.195 44.625 10.477 1 91.31 99 ILE A N 1
ATOM 774 C CA . ILE A 1 99 ? -6.754 44.812 10.375 1 91.31 99 ILE A CA 1
ATOM 775 C C . ILE A 1 99 ? -6.152 44.938 11.773 1 91.31 99 ILE A C 1
ATOM 777 O O . ILE A 1 99 ? -5.125 44.344 12.086 1 91.31 99 ILE A O 1
ATOM 781 N N . LEU A 1 100 ? -6.809 45.75 12.594 1 90.31 100 LEU A N 1
ATOM 782 C CA . LEU A 1 100 ? -6.32 45.938 13.953 1 90.31 100 LEU A CA 1
ATOM 783 C C . LEU A 1 100 ? -6.457 44.656 14.781 1 90.31 100 LEU A C 1
ATOM 785 O O . LEU A 1 100 ? -5.613 44.375 15.633 1 90.31 100 LEU A O 1
ATOM 789 N N . ARG A 1 101 ? -7.438 43.969 14.508 1 89.88 101 ARG A N 1
ATOM 790 C CA . ARG A 1 101 ? -7.633 42.688 15.195 1 89.88 101 ARG A CA 1
ATOM 791 C C . ARG A 1 101 ? -6.5 41.719 14.883 1 89.88 101 ARG A C 1
ATOM 793 O O . ARG A 1 101 ? -5.934 41.125 15.789 1 89.88 101 ARG A O 1
ATOM 800 N N . VAL A 1 102 ? -6.164 41.562 13.664 1 90.81 102 VAL A N 1
ATOM 801 C CA . VAL A 1 102 ? -5.133 40.625 13.219 1 90.81 102 VAL A CA 1
ATOM 802 C C . VAL A 1 102 ? -3.77 41.094 13.734 1 90.81 102 VAL A C 1
ATOM 804 O O . VAL A 1 102 ? -2.93 40.25 14.102 1 90.81 102 VAL A O 1
ATOM 807 N N . GLN A 1 103 ? -3.615 42.344 13.828 1 88.69 103 GLN A N 1
ATOM 808 C CA . GLN A 1 103 ? -2.314 42.906 14.203 1 88.69 103 GLN A CA 1
ATOM 809 C C . GLN A 1 103 ? -2.096 42.812 15.711 1 88.69 103 GLN A C 1
ATOM 811 O O . GLN A 1 103 ? -0.967 42.625 16.172 1 88.69 103 GLN A O 1
ATOM 816 N N . HIS A 1 104 ? -3.162 42.938 16.422 1 85.75 104 HIS A N 1
ATOM 817 C CA . HIS A 1 104 ? -2.918 43.188 17.844 1 85.75 104 HIS A CA 1
ATOM 818 C C . HIS A 1 104 ? -3.582 42.094 18.703 1 85.75 104 HIS A C 1
ATOM 820 O O . HIS A 1 104 ? -3.422 42.094 19.922 1 85.75 104 HIS A O 1
ATOM 826 N N . SER A 1 105 ? -4.281 41.281 18.125 1 83.38 105 SER A N 1
ATOM 827 C CA . SER A 1 105 ? -4.859 40.188 18.891 1 83.38 105 SER A CA 1
ATOM 828 C C . SER A 1 105 ? -3.812 39.125 19.188 1 83.38 105 SER A C 1
ATOM 830 O O . SER A 1 105 ? -2.902 38.875 18.391 1 83.38 105 SER A O 1
ATOM 832 N N . GLY A 1 106 ? -3.783 38.656 20.406 1 77.62 106 GLY A N 1
ATOM 833 C CA . GLY A 1 106 ? -2.879 37.594 20.766 1 77.62 106 GLY A CA 1
ATOM 834 C C . GLY A 1 106 ? -3.07 36.344 19.906 1 77.62 106 GLY A C 1
ATOM 835 O O . GLY A 1 106 ? -2.162 35.531 19.797 1 77.62 106 GLY A O 1
ATOM 836 N N . GLU A 1 107 ? -4.316 36.156 19.453 1 77.69 107 GLU A N 1
ATOM 837 C CA . GLU A 1 107 ? -4.633 35.031 18.578 1 77.69 107 GLU A CA 1
ATOM 838 C C . GLU A 1 107 ? -5.359 35.5 17.312 1 77.69 107 GLU A C 1
ATOM 840 O O . GLU A 1 107 ? -6.586 35.406 17.234 1 77.69 107 GLU A O 1
ATOM 845 N N . PRO A 1 108 ? -4.547 35.969 16.391 1 77.19 108 PRO A N 1
ATOM 846 C CA . PRO A 1 108 ? -5.188 36.406 15.156 1 77.19 108 PRO A CA 1
ATOM 847 C C . PRO A 1 108 ? -5.996 35.312 14.477 1 77.19 108 PRO A C 1
ATOM 849 O O . PRO A 1 108 ? -5.555 34.156 14.43 1 77.19 108 PRO A O 1
ATOM 852 N N . SER A 1 109 ? -7.262 35.531 14.227 1 81.38 109 SER A N 1
ATOM 853 C CA . SER A 1 109 ? -8.109 34.5 13.602 1 81.38 109 SER A CA 1
ATOM 854 C C . SER A 1 109 ? -8.742 35.031 12.32 1 81.38 109 SER A C 1
ATOM 856 O O . SER A 1 109 ? -9.289 36.156 12.305 1 81.38 109 SER A O 1
ATOM 858 N N . LEU A 1 110 ? -8.609 34.438 11.219 1 86.31 110 LEU A N 1
ATOM 859 C CA . LEU A 1 110 ? -9.266 34.75 9.953 1 86.31 110 LEU A CA 1
ATOM 860 C C . LEU A 1 110 ? -10.703 34.25 9.953 1 86.31 110 LEU A C 1
ATOM 862 O O . LEU A 1 110 ? -11.477 34.562 9.047 1 86.31 110 LEU A O 1
ATOM 866 N N . VAL A 1 111 ? -11.133 33.531 11.039 1 81.38 111 VAL A N 1
ATOM 867 C CA . VAL A 1 111 ? -12.43 32.875 11.133 1 81.38 111 VAL A CA 1
ATOM 868 C C . VAL A 1 111 ? -13.547 33.906 11.023 1 81.38 111 VAL A C 1
ATOM 870 O O . VAL A 1 111 ? -14.469 33.75 10.219 1 81.38 111 VAL A O 1
ATOM 873 N N . PRO A 1 112 ? -13.492 35 11.625 1 80.5 112 PRO A N 1
ATOM 874 C CA . PRO A 1 112 ? -14.562 36 11.523 1 80.5 112 PRO A CA 1
ATOM 875 C C . PRO A 1 112 ? -14.727 36.562 10.117 1 80.5 112 PRO A C 1
ATOM 877 O O . PRO A 1 112 ? -15.852 36.719 9.641 1 80.5 112 PRO A O 1
ATOM 880 N N . ILE A 1 113 ? -13.688 36.781 9.531 1 86.5 113 ILE A N 1
ATOM 881 C CA . ILE A 1 113 ? -13.727 37.406 8.211 1 86.5 113 ILE A CA 1
ATOM 882 C C . ILE A 1 113 ? -14.312 36.406 7.195 1 86.5 113 ILE A C 1
ATOM 884 O O . ILE A 1 113 ? -15.203 36.781 6.418 1 86.5 113 ILE A O 1
ATOM 888 N N . ILE A 1 114 ? -13.969 35.25 7.203 1 86.06 114 ILE A N 1
ATOM 889 C CA . ILE A 1 114 ? -14.414 34.312 6.188 1 86.06 114 ILE A CA 1
ATOM 890 C C . ILE A 1 114 ? -15.797 33.75 6.555 1 86.06 114 ILE A C 1
ATOM 892 O O . ILE A 1 114 ? -16.672 33.656 5.695 1 86.06 114 ILE A O 1
ATOM 896 N N . SER A 1 115 ? -16 33.438 7.73 1 85.12 115 SER A N 1
ATOM 897 C CA . SER A 1 115 ? -17.234 32.781 8.125 1 85.12 115 SER A CA 1
ATOM 898 C C . SER A 1 115 ? -18.375 33.781 8.281 1 85.12 115 SER A C 1
ATOM 900 O O . SER A 1 115 ? -19.469 33.562 7.746 1 85.12 115 SER A O 1
ATOM 902 N N . ASP A 1 116 ? -18.094 34.906 8.812 1 86.44 116 ASP A N 1
ATOM 903 C CA . ASP A 1 116 ? -19.188 35.781 9.18 1 86.44 116 ASP A CA 1
ATOM 904 C C . ASP A 1 116 ? -19.484 36.781 8.055 1 86.44 116 ASP A C 1
ATOM 906 O O . ASP A 1 116 ? -20.656 36.969 7.684 1 86.44 116 ASP A O 1
ATOM 910 N N . TYR A 1 117 ? -18.453 37.469 7.586 1 89.75 117 TYR A N 1
ATOM 911 C CA . TYR A 1 117 ? -18.688 38.531 6.602 1 89.75 117 TYR A CA 1
ATOM 912 C C . TYR A 1 117 ? -19.047 37.938 5.246 1 89.75 117 TYR A C 1
ATOM 914 O O . TYR A 1 117 ? -20.047 38.344 4.633 1 89.75 117 TYR A O 1
ATOM 922 N N . LEU A 1 118 ? -18.344 37 4.797 1 90.5 118 LEU A N 1
ATOM 923 C CA . LEU A 1 118 ? -18.516 36.5 3.445 1 90.5 118 LEU A CA 1
ATOM 924 C C . LEU A 1 118 ? -19.734 35.594 3.369 1 90.5 118 LEU A C 1
ATOM 926 O O . LEU A 1 118 ? -20.312 35.375 2.293 1 90.5 118 LEU A O 1
ATOM 930 N N . SER A 1 119 ? -20.125 35 4.469 1 88.69 119 SER A N 1
ATOM 931 C CA . SER A 1 119 ? -21.266 34.094 4.484 1 88.69 119 SER A CA 1
ATOM 932 C C . SER A 1 119 ? -22.562 34.844 4.801 1 88.69 119 SER A C 1
ATOM 934 O O . SER A 1 119 ? -23.641 34.25 4.789 1 88.69 119 SER A O 1
ATOM 936 N N . ASP A 1 120 ? -22.469 36.062 5.023 1 88.31 120 ASP A N 1
ATOM 937 C CA . ASP A 1 120 ? -23.641 36.844 5.383 1 88.31 120 ASP A CA 1
ATOM 938 C C . ASP A 1 120 ? -24.594 37 4.195 1 88.31 120 ASP A C 1
ATOM 940 O O . ASP A 1 120 ? -24.188 37.438 3.119 1 88.31 120 ASP A O 1
ATOM 944 N N . SER A 1 121 ? -25.844 36.719 4.469 1 86.19 121 SER A N 1
ATOM 945 C CA . SER A 1 121 ? -26.828 36.688 3.402 1 86.19 121 SER A CA 1
ATOM 946 C C . SER A 1 121 ? -27.141 38.094 2.895 1 86.19 121 SER A C 1
ATOM 948 O O . SER A 1 121 ? -27.375 38.281 1.7 1 86.19 121 SER A O 1
ATOM 950 N N . ALA A 1 122 ? -27.109 39.031 3.762 1 84.06 122 ALA A N 1
ATOM 951 C CA . ALA A 1 122 ? -27.406 40.406 3.377 1 84.06 122 ALA A CA 1
ATOM 952 C C . ALA A 1 122 ? -26.344 40.969 2.434 1 84.06 122 ALA A C 1
ATOM 954 O O . ALA A 1 122 ? -26.656 41.656 1.457 1 84.06 122 ALA A O 1
ATOM 955 N N . LEU A 1 123 ? -25.172 40.688 2.75 1 87.69 123 LEU A N 1
ATOM 956 C CA . LEU A 1 123 ? -24.062 41.125 1.907 1 87.69 123 LEU A CA 1
ATOM 957 C C . LEU A 1 123 ? -24.094 40.406 0.556 1 87.69 123 LEU A C 1
ATOM 959 O O . LEU A 1 123 ? -23.797 41.031 -0.475 1 87.69 123 LEU A O 1
ATOM 963 N N . GLN A 1 124 ? -24.484 39.219 0.559 1 87.12 124 GLN A N 1
ATOM 964 C CA . GLN A 1 124 ? -24.5 38.438 -0.668 1 87.12 124 GLN A CA 1
ATOM 965 C C . GLN A 1 124 ? -25.609 38.906 -1.603 1 87.12 124 GLN A C 1
ATOM 967 O O . GLN A 1 124 ? -25.469 38.844 -2.826 1 87.12 124 GLN A O 1
ATOM 972 N N . LYS A 1 125 ? -26.672 39.344 -1.004 1 86.06 125 LYS A N 1
ATOM 973 C CA . LYS A 1 125 ? -27.844 39.75 -1.782 1 86.06 125 LYS A CA 1
ATOM 974 C C . LYS A 1 125 ? -27.766 41.219 -2.213 1 86.06 125 LYS A C 1
ATOM 976 O O . LYS A 1 125 ? -28.531 41.656 -3.074 1 86.06 125 LYS A O 1
ATOM 981 N N . ASP A 1 126 ? -26.812 41.906 -1.643 1 84.88 126 ASP A N 1
ATOM 982 C CA . ASP A 1 126 ? -26.672 43.312 -1.959 1 84.88 126 ASP A CA 1
ATOM 983 C C . ASP A 1 126 ? -26.406 43.531 -3.445 1 84.88 126 ASP A C 1
ATOM 985 O O . ASP A 1 126 ? -25.578 42.844 -4.031 1 84.88 126 ASP A O 1
ATOM 989 N N . LYS A 1 127 ? -27.109 44.406 -4.027 1 86.19 127 LYS A N 1
ATOM 990 C CA . LYS A 1 127 ? -27.016 44.656 -5.469 1 86.19 127 LYS A CA 1
ATOM 991 C C . LYS A 1 127 ? -25.922 45.656 -5.805 1 86.19 127 LYS A C 1
ATOM 993 O O . LYS A 1 127 ? -25.5 45.75 -6.961 1 86.19 127 LYS A O 1
ATOM 998 N N . ALA A 1 128 ? -25.469 46.344 -4.793 1 86.19 128 ALA A N 1
ATOM 999 C CA . ALA A 1 128 ? -24.453 47.375 -5.043 1 86.19 128 ALA A CA 1
ATOM 1000 C C . ALA A 1 128 ? -23.078 46.75 -5.176 1 86.19 128 ALA A C 1
ATOM 1002 O O . ALA A 1 128 ? -22.109 47.438 -5.578 1 86.19 128 ALA A O 1
ATOM 1003 N N . GLY A 1 129 ? -23 45.469 -4.883 1 89.31 129 GLY A N 1
ATOM 1004 C CA . GLY A 1 129 ? -21.719 44.781 -4.988 1 89.31 129 GLY A CA 1
ATOM 1005 C C . GLY A 1 129 ? -20.875 44.906 -3.729 1 89.31 129 GLY A C 1
ATOM 1006 O O . GLY A 1 129 ? -19.656 44.875 -3.793 1 89.31 129 GLY A O 1
ATOM 1007 N N . LEU A 1 130 ? -21.5 45.188 -2.65 1 89.75 130 LEU A N 1
ATOM 1008 C CA . LEU A 1 130 ? -20.812 45.344 -1.373 1 89.75 130 LEU A CA 1
ATOM 1009 C C . LEU A 1 130 ? -20.047 44.094 -0.986 1 89.75 130 LEU A C 1
ATOM 1011 O O . LEU A 1 130 ? -19 44.156 -0.332 1 89.75 130 LEU A O 1
ATOM 1015 N N . TRP A 1 131 ? -20.469 42.969 -1.418 1 91.06 131 TRP A N 1
ATOM 1016 C CA . TRP A 1 131 ? -19.797 41.719 -1.112 1 91.06 131 TRP A CA 1
ATOM 1017 C C . TRP A 1 131 ? -18.391 41.688 -1.717 1 91.06 131 TRP A C 1
ATOM 1019 O O . TRP A 1 131 ? -17.438 41.281 -1.056 1 91.06 131 TRP A O 1
ATOM 1029 N N . ASN A 1 132 ? -18.328 42.125 -2.914 1 92.69 132 ASN A N 1
ATOM 1030 C CA . ASN A 1 132 ? -17.031 42.156 -3.6 1 92.69 132 ASN A CA 1
ATOM 1031 C C . ASN A 1 132 ? -16.047 43.062 -2.893 1 92.69 132 ASN A C 1
ATOM 1033 O O . ASN A 1 132 ? -14.844 42.781 -2.859 1 92.69 132 ASN A O 1
ATOM 1037 N N . CYS A 1 133 ? -16.578 44.094 -2.4 1 93.44 133 CYS A N 1
ATOM 1038 C CA . CYS A 1 133 ? -15.727 45.031 -1.679 1 93.44 133 CYS A CA 1
ATOM 1039 C C . CYS A 1 133 ? -15.227 44.438 -0.373 1 93.44 133 CYS A C 1
ATOM 1041 O O . CYS A 1 133 ? -14.062 44.594 -0.015 1 93.44 133 CYS A O 1
ATOM 1043 N N . VAL A 1 134 ? -16.125 43.719 0.282 1 92.62 134 VAL A N 1
ATOM 1044 C CA . VAL A 1 134 ? -15.742 43.062 1.527 1 92.62 134 VAL A CA 1
ATOM 1045 C C . VAL A 1 134 ? -14.727 41.969 1.24 1 92.62 134 VAL A C 1
ATOM 1047 O O . VAL A 1 134 ? -13.812 41.75 2.037 1 92.62 134 VAL A O 1
ATOM 1050 N N . ALA A 1 135 ? -14.898 41.312 0.153 1 93.81 135 ALA A N 1
ATOM 1051 C CA . ALA A 1 135 ? -13.938 40.312 -0.26 1 93.81 135 ALA A CA 1
ATOM 1052 C C . ALA A 1 135 ? -12.555 40.906 -0.495 1 93.81 135 ALA A C 1
ATOM 1054 O O . ALA A 1 135 ? -11.539 40.312 -0.148 1 93.81 135 ALA A O 1
ATOM 1055 N N . ALA A 1 136 ? -12.594 42.031 -1.059 1 94.62 136 ALA A N 1
ATOM 1056 C CA . ALA A 1 136 ? -11.328 42.75 -1.281 1 94.62 136 ALA A CA 1
ATOM 1057 C C . ALA A 1 136 ? -10.68 43.125 0.041 1 94.62 136 ALA A C 1
ATOM 1059 O O . ALA A 1 136 ? -9.453 43.094 0.173 1 94.62 136 ALA A O 1
ATOM 1060 N N . VAL A 1 137 ? -11.5 43.594 0.931 1 94.06 137 VAL A N 1
ATOM 1061 C CA . VAL A 1 137 ? -11 43.906 2.268 1 94.06 137 VAL A CA 1
ATOM 1062 C C . VAL A 1 137 ? -10.391 42.656 2.896 1 94.06 137 VAL A C 1
ATOM 1064 O O . VAL A 1 137 ? -9.344 42.719 3.535 1 94.06 137 VAL A O 1
ATOM 1067 N N . SER A 1 138 ? -11.07 41.531 2.701 1 94.56 138 SER A N 1
ATOM 1068 C CA . SER A 1 138 ? -10.586 40.281 3.242 1 94.56 138 SER A CA 1
ATOM 1069 C C . SER A 1 138 ? -9.203 39.938 2.691 1 94.56 138 SER A C 1
ATOM 1071 O O . SER A 1 138 ? -8.375 39.344 3.398 1 94.56 138 SER A O 1
ATOM 1073 N N . ASP A 1 139 ? -8.969 40.25 1.476 1 95.19 139 ASP A N 1
ATOM 1074 C CA . ASP A 1 139 ? -7.664 40.031 0.87 1 95.19 139 ASP A CA 1
ATOM 1075 C C . ASP A 1 139 ? -6.566 40.781 1.602 1 95.19 139 ASP A C 1
ATOM 1077 O O . ASP A 1 139 ? -5.496 40.25 1.873 1 95.19 139 ASP A O 1
ATOM 1081 N N . ARG A 1 140 ? -6.879 41.938 1.903 1 95.25 140 ARG A N 1
ATOM 1082 C CA . ARG A 1 140 ? -5.902 42.781 2.59 1 95.25 140 ARG A CA 1
ATOM 1083 C C . ARG A 1 140 ? -5.691 42.312 4.027 1 95.25 140 ARG A C 1
ATOM 1085 O O . ARG A 1 140 ? -4.566 42.344 4.535 1 95.25 140 ARG A O 1
ATOM 1092 N N . VAL A 1 141 ? -6.785 42 4.602 1 94.25 141 VAL A N 1
ATOM 1093 C CA . VAL A 1 141 ? -6.715 41.5 5.969 1 94.25 141 VAL A CA 1
ATOM 1094 C C . VAL A 1 141 ? -5.883 40.219 6.004 1 94.25 141 VAL A C 1
ATOM 1096 O O . VAL A 1 141 ? -5.07 40.031 6.914 1 94.25 141 VAL A O 1
ATOM 1099 N N . PHE A 1 142 ? -6.035 39.375 5.047 1 96.06 142 PHE A N 1
ATOM 1100 C CA . PHE A 1 142 ? -5.301 38.125 4.996 1 96.06 142 PHE A CA 1
ATOM 1101 C C . PHE A 1 142 ? -3.812 38.375 4.77 1 96.06 142 PHE A C 1
ATOM 1103 O O . PHE A 1 142 ? -2.967 37.688 5.352 1 96.06 142 PHE A O 1
ATOM 1110 N N . GLU A 1 143 ? -3.529 39.281 3.916 1 95.44 143 GLU A N 1
ATOM 1111 C CA . GLU A 1 143 ? -2.135 39.656 3.701 1 95.44 143 GLU A CA 1
ATOM 1112 C C . GLU A 1 143 ? -1.48 40.125 5 1 95.44 143 GLU A C 1
ATOM 1114 O O . GLU A 1 143 ? -0.333 39.781 5.281 1 95.44 143 GLU A O 1
ATOM 1119 N N . LYS A 1 144 ? -2.223 40.938 5.703 1 94.12 144 LYS A N 1
ATOM 1120 C CA . LYS A 1 144 ? -1.714 41.375 6.992 1 94.12 144 LYS A CA 1
ATOM 1121 C C . LYS A 1 144 ? -1.549 40.219 7.961 1 94.12 144 LYS A C 1
ATOM 1123 O O . LYS A 1 144 ? -0.603 40.188 8.75 1 94.12 144 LYS A O 1
ATOM 1128 N N . PHE A 1 145 ? -2.479 39.344 7.906 1 94.94 145 PHE A N 1
ATOM 1129 C CA . PHE A 1 145 ? -2.398 38.156 8.727 1 94.94 145 PHE A CA 1
ATOM 1130 C C . PHE A 1 145 ? -1.108 37.406 8.445 1 94.94 145 PHE A C 1
ATOM 1132 O O . PHE A 1 145 ? -0.405 37 9.367 1 94.94 145 PHE A O 1
ATOM 1139 N N . LEU A 1 146 ? -0.803 37.156 7.211 1 96.12 146 LEU A N 1
ATOM 1140 C CA . LEU A 1 146 ? 0.405 36.438 6.82 1 96.12 146 LEU A CA 1
ATOM 1141 C C . LEU A 1 146 ? 1.652 37.156 7.324 1 96.12 146 LEU A C 1
ATOM 1143 O O . LEU A 1 146 ? 2.598 36.5 7.789 1 96.12 146 LEU A O 1
ATOM 1147 N N . GLU A 1 147 ? 1.605 38.406 7.25 1 94.19 147 GLU A N 1
ATOM 1148 C CA . GLU A 1 147 ? 2.727 39.219 7.723 1 94.19 147 GLU A CA 1
ATOM 1149 C C . GLU A 1 147 ? 2.908 39.094 9.234 1 94.19 147 GLU A C 1
ATOM 1151 O O . GLU A 1 147 ? 4.027 38.906 9.711 1 94.19 147 GLU A O 1
ATOM 1156 N N . VAL A 1 148 ? 1.824 39.188 9.93 1 93.31 148 VAL A N 1
ATOM 1157 C CA . VAL A 1 148 ? 1.872 39.094 11.383 1 93.31 148 VAL A CA 1
ATOM 1158 C C . VAL A 1 148 ? 2.387 37.719 11.789 1 93.31 148 VAL A C 1
ATOM 1160 O O . VAL A 1 148 ? 3.234 37.594 12.68 1 93.31 148 VAL A O 1
ATOM 1163 N N . MET A 1 149 ? 1.901 36.719 11.141 1 93.12 149 MET A N 1
ATOM 1164 C CA . MET A 1 149 ? 2.303 35.344 11.469 1 93.12 149 MET A CA 1
ATOM 1165 C C . MET A 1 149 ? 3.773 35.125 11.133 1 93.12 149 MET A C 1
ATOM 1167 O O . MET A 1 149 ? 4.461 34.375 11.828 1 93.12 149 MET A O 1
ATOM 1171 N N . SER A 1 150 ? 4.219 35.688 10.039 1 90.88 150 SER A N 1
ATOM 1172 C CA . SER A 1 150 ? 5.609 35.531 9.633 1 90.88 150 SER A CA 1
ATOM 1173 C C . SER A 1 150 ? 6.559 36.156 10.648 1 90.88 150 SER A C 1
ATOM 1175 O O . SER A 1 150 ? 7.699 35.719 10.797 1 90.88 150 SER A O 1
ATOM 1177 N N . ASN A 1 151 ? 6.059 37.094 11.336 1 88.31 151 ASN A N 1
ATOM 1178 C CA . ASN A 1 151 ? 6.898 37.812 12.281 1 88.31 151 ASN A CA 1
ATOM 1179 C C . ASN A 1 151 ? 6.812 37.219 13.688 1 88.31 151 ASN A C 1
ATOM 1181 O O . ASN A 1 151 ? 7.625 37.562 14.555 1 88.31 151 ASN A O 1
ATOM 1185 N N . LYS A 1 152 ? 5.898 36.406 13.883 1 88.5 152 LYS A N 1
ATOM 1186 C CA . LYS A 1 152 ? 5.793 35.719 15.164 1 88.5 152 LYS A CA 1
ATOM 1187 C C . LYS A 1 152 ? 6.953 34.75 15.367 1 88.5 152 LYS A C 1
ATOM 1189 O O . LYS A 1 152 ? 7.508 34.219 14.398 1 88.5 152 LYS A O 1
ATOM 1194 N N . PRO A 1 153 ? 7.352 34.594 16.641 1 86.62 153 PRO A N 1
ATOM 1195 C CA . PRO A 1 153 ? 8.398 33.594 16.891 1 86.62 153 PRO A CA 1
ATOM 1196 C C . PRO A 1 153 ? 8.008 32.188 16.422 1 86.62 153 PRO A C 1
ATOM 1198 O O . PRO A 1 153 ? 6.848 31.797 16.547 1 86.62 153 PRO A O 1
ATOM 1201 N N . LYS A 1 154 ? 9.016 31.547 15.875 1 88.56 154 LYS A N 1
ATOM 1202 C CA . LYS A 1 154 ? 8.797 30.203 15.344 1 88.56 154 LYS A CA 1
ATOM 1203 C C . LYS A 1 154 ? 8.727 29.172 16.469 1 88.56 154 LYS A C 1
ATOM 1205 O O . LYS A 1 154 ? 9.734 28.547 16.797 1 88.56 154 LYS A O 1
ATOM 1210 N N . ASN A 1 155 ? 7.57 29.047 17.078 1 87.56 155 ASN A N 1
ATOM 1211 C CA . ASN A 1 155 ? 7.348 28.094 18.156 1 87.56 155 ASN A CA 1
ATOM 1212 C C . ASN A 1 155 ? 6.133 27.219 17.891 1 87.56 155 ASN A C 1
ATOM 1214 O O . ASN A 1 155 ? 5.543 27.281 16.812 1 87.56 155 ASN A O 1
ATOM 1218 N N . GLU A 1 156 ? 5.871 26.375 18.812 1 87.62 156 GLU A N 1
ATOM 1219 C CA . GLU A 1 156 ? 4.805 25.391 18.656 1 87.62 156 GLU A CA 1
ATOM 1220 C C . GLU A 1 156 ? 3.438 26.062 18.609 1 87.62 156 GLU A C 1
ATOM 1222 O O . GLU A 1 156 ? 2.531 25.594 17.922 1 87.62 156 GLU A O 1
ATOM 1227 N N . ALA A 1 157 ? 3.301 27.094 19.344 1 88.56 157 ALA A N 1
ATOM 1228 C CA . ALA A 1 157 ? 2.025 27.797 19.375 1 88.56 157 ALA A CA 1
ATOM 1229 C C . ALA A 1 157 ? 1.7 28.406 18.016 1 88.56 157 ALA A C 1
ATOM 1231 O O . ALA A 1 157 ? 0.552 28.375 17.578 1 88.56 157 ALA A O 1
ATOM 1232 N N . ARG A 1 158 ? 2.686 29.047 17.453 1 91.56 158 ARG A N 1
ATOM 1233 C CA . ARG A 1 158 ? 2.498 29.625 16.125 1 91.56 158 ARG A CA 1
ATOM 1234 C C . ARG A 1 158 ? 2.1 28.547 15.109 1 91.56 158 ARG A C 1
ATOM 1236 O O . ARG A 1 158 ? 1.2 28.766 14.289 1 91.56 158 ARG A O 1
ATOM 1243 N N . GLU A 1 159 ? 2.793 27.406 15.242 1 91.88 159 GLU A N 1
ATOM 1244 C CA . GLU A 1 159 ? 2.516 26.312 14.312 1 91.88 159 GLU A CA 1
ATOM 1245 C C . GLU A 1 159 ? 1.091 25.797 14.477 1 91.88 159 GLU A C 1
ATOM 1247 O O . GLU A 1 159 ? 0.41 25.5 13.492 1 91.88 159 GLU A O 1
ATOM 1252 N N . ALA A 1 160 ? 0.678 25.656 15.625 1 91.81 160 ALA A N 1
ATOM 1253 C CA . ALA A 1 160 ? -0.682 25.203 15.898 1 91.81 160 ALA A CA 1
ATOM 1254 C C . ALA A 1 160 ? -1.713 26.156 15.312 1 91.81 160 ALA A C 1
ATOM 1256 O O . ALA A 1 160 ? -2.744 25.734 14.789 1 91.81 160 ALA A O 1
ATOM 1257 N N . ASP A 1 161 ? -1.429 27.406 15.445 1 93 161 ASP A N 1
ATOM 1258 C CA . ASP A 1 161 ? -2.322 28.422 14.898 1 93 161 ASP A CA 1
ATOM 1259 C C . ASP A 1 161 ? -2.391 28.328 13.375 1 93 161 ASP A C 1
ATOM 1261 O O . ASP A 1 161 ? -3.473 28.422 12.789 1 93 161 ASP A O 1
ATOM 1265 N N . LEU A 1 162 ? -1.251 28.25 12.828 1 95.06 162 LEU A N 1
ATOM 1266 C CA . LEU A 1 162 ? -1.185 28.141 11.375 1 95.06 162 LEU A CA 1
ATOM 1267 C C . LEU A 1 162 ? -1.933 26.906 10.883 1 95.06 162 LEU A C 1
ATOM 1269 O O . LEU A 1 162 ? -2.676 26.969 9.906 1 95.06 162 LEU A O 1
ATOM 1273 N N . GLU A 1 163 ? -1.751 25.797 11.531 1 95.31 163 GLU A N 1
ATOM 1274 C CA . GLU A 1 163 ? -2.428 24.547 11.172 1 95.31 163 GLU A CA 1
ATOM 1275 C C . GLU A 1 163 ? -3.943 24.688 11.281 1 95.31 163 GLU A C 1
ATOM 1277 O O . GLU A 1 163 ? -4.684 24.203 10.438 1 95.31 163 GLU A O 1
ATOM 1282 N N . GLN A 1 164 ? -4.387 25.344 12.297 1 94.44 164 GLN A N 1
ATOM 1283 C CA . GLN A 1 164 ? -5.816 25.547 12.5 1 94.44 164 GLN A CA 1
ATOM 1284 C C . GLN A 1 164 ? -6.422 26.359 11.359 1 94.44 164 GLN A C 1
ATOM 1286 O O . GLN A 1 164 ? -7.535 26.078 10.914 1 94.44 164 GLN A O 1
ATOM 1291 N N . HIS A 1 165 ? -5.742 27.375 10.977 1 95.5 165 HIS A N 1
ATOM 1292 C CA . HIS A 1 165 ? -6.227 28.188 9.875 1 95.5 165 HIS A CA 1
ATOM 1293 C C . HIS A 1 165 ? -6.242 27.406 8.57 1 95.5 165 HIS A C 1
ATOM 1295 O O . HIS A 1 165 ? -7.152 27.562 7.754 1 95.5 165 HIS A O 1
ATOM 1301 N N . ALA A 1 166 ? -5.199 26.578 8.398 1 96.56 166 ALA A N 1
ATOM 1302 C CA . ALA A 1 166 ? -5.184 25.719 7.215 1 96.56 166 ALA A CA 1
ATOM 1303 C C . ALA A 1 166 ? -6.383 24.766 7.211 1 96.56 166 ALA A C 1
ATOM 1305 O O . ALA A 1 166 ? -7.027 24.578 6.176 1 96.56 166 ALA A O 1
ATOM 1306 N N . GLN A 1 167 ? -6.672 24.172 8.328 1 96.19 167 GLN A N 1
ATOM 1307 C CA . GLN A 1 167 ? -7.824 23.281 8.461 1 96.19 167 GLN A CA 1
ATOM 1308 C C . GLN A 1 167 ? -9.125 24.016 8.125 1 96.19 167 GLN A C 1
ATOM 1310 O O . GLN A 1 167 ? -9.961 23.484 7.395 1 96.19 167 GLN A O 1
ATOM 1315 N N . PHE A 1 168 ? -9.25 25.234 8.664 1 95.62 168 PHE A N 1
ATOM 1316 C CA . PHE A 1 168 ? -10.43 26.047 8.43 1 95.62 168 PHE A CA 1
ATOM 1317 C C . PHE A 1 168 ? -10.609 26.328 6.938 1 95.62 168 PHE A C 1
ATOM 1319 O O . PHE A 1 168 ? -11.719 26.203 6.406 1 95.62 168 PHE A O 1
ATOM 1326 N N . LEU A 1 169 ? -9.539 26.656 6.328 1 96.94 169 LEU A N 1
ATOM 1327 C CA . LEU A 1 169 ? -9.594 26.984 4.906 1 96.94 169 LEU A CA 1
ATOM 1328 C C . LEU A 1 169 ? -9.914 25.734 4.082 1 96.94 169 LEU A C 1
ATOM 1330 O O . LEU A 1 169 ? -10.648 25.812 3.096 1 96.94 169 LEU A O 1
ATOM 1334 N N . LEU A 1 170 ? -9.398 24.578 4.48 1 97.19 170 LEU A N 1
ATOM 1335 C CA . LEU A 1 170 ? -9.688 23.328 3.797 1 97.19 170 LEU A CA 1
ATOM 1336 C C . LEU A 1 170 ? -11.164 22.984 3.889 1 97.19 170 LEU A C 1
ATOM 1338 O O . LEU A 1 170 ? -11.766 22.531 2.914 1 97.19 170 LEU A O 1
ATOM 1342 N N . VAL A 1 171 ? -11.719 23.203 5.012 1 96.12 171 VAL A N 1
ATOM 1343 C CA . VAL A 1 171 ? -13.133 22.906 5.223 1 96.12 171 VAL A CA 1
ATOM 1344 C C . VAL A 1 171 ? -13.984 23.844 4.355 1 96.12 171 VAL A C 1
ATOM 1346 O O . VAL A 1 171 ? -14.906 23.391 3.67 1 96.12 171 VAL A O 1
ATOM 1349 N N . ASN A 1 172 ? -13.625 25.125 4.336 1 95.25 172 ASN A N 1
ATOM 1350 C CA . ASN A 1 172 ? -14.43 26.109 3.617 1 95.25 172 ASN A CA 1
ATOM 1351 C C . ASN A 1 172 ? -14.188 26.031 2.111 1 95.25 172 ASN A C 1
ATOM 1353 O O . ASN A 1 172 ? -14.93 26.641 1.33 1 95.25 172 ASN A O 1
ATOM 1357 N N . PHE A 1 173 ? -13.164 25.328 1.75 1 96.19 173 PHE A N 1
ATOM 1358 C CA . PHE A 1 173 ? -12.977 25 0.342 1 96.19 173 PHE A CA 1
ATOM 1359 C C . PHE A 1 173 ? -14.156 24.203 -0.195 1 96.19 173 PHE A C 1
ATOM 1361 O O . PHE A 1 173 ? -14.383 24.156 -1.406 1 96.19 173 PHE A O 1
ATOM 1368 N N . ASN A 1 174 ? -14.914 23.609 0.683 1 95.94 174 ASN A N 1
ATOM 1369 C CA . ASN A 1 174 ? -16.062 22.797 0.311 1 95.94 174 ASN A CA 1
ATOM 1370 C C . ASN A 1 174 ? -17.375 23.438 0.739 1 95.94 174 ASN A C 1
ATOM 1372 O O . ASN A 1 174 ? -18.375 22.734 0.939 1 95.94 174 ASN A O 1
ATOM 1376 N N . HIS A 1 175 ? -17.375 24.719 0.837 1 93.56 175 HIS A N 1
ATOM 1377 C CA . HIS A 1 175 ? -18.562 25.469 1.248 1 93.56 175 HIS A CA 1
ATOM 1378 C C . HIS A 1 175 ? -19.656 25.391 0.186 1 93.56 175 HIS A C 1
ATOM 1380 O O . HIS A 1 175 ? -19.375 25.109 -0.983 1 93.56 175 HIS A O 1
ATOM 1386 N N . THR A 1 176 ? -20.844 25.578 0.509 1 92.19 176 THR A N 1
ATOM 1387 C CA . THR A 1 176 ? -21.969 25.516 -0.41 1 92.19 176 THR A CA 1
ATOM 1388 C C . THR A 1 176 ? -21.938 26.688 -1.384 1 92.19 176 THR A C 1
ATOM 1390 O O . THR A 1 176 ? -22.375 26.562 -2.527 1 92.19 176 THR A O 1
ATOM 1393 N N . HIS A 1 177 ? -21.375 27.828 -0.876 1 91.31 177 HIS A N 1
ATOM 1394 C CA . HIS A 1 177 ? -21.297 29.016 -1.72 1 91.31 177 HIS A CA 1
ATOM 1395 C C . HIS A 1 177 ? -19.984 29.031 -2.521 1 91.31 177 HIS A C 1
ATOM 1397 O O . HIS A 1 177 ? -18.906 28.984 -1.946 1 91.31 177 HIS A O 1
ATOM 1403 N N . LYS A 1 178 ? -20.078 29.172 -3.748 1 92.5 178 LYS A N 1
ATOM 1404 C CA . LYS A 1 178 ? -18.938 29.125 -4.672 1 92.5 178 LYS A CA 1
ATOM 1405 C C . LYS A 1 178 ? -17.938 30.234 -4.367 1 92.5 178 LYS A C 1
ATOM 1407 O O . LYS A 1 178 ? -16.734 30.031 -4.457 1 92.5 178 LYS A O 1
ATOM 1412 N N . GLN A 1 179 ? -18.422 31.375 -4.016 1 91.25 179 GLN A N 1
ATOM 1413 C CA . GLN A 1 179 ? -17.547 32.531 -3.764 1 91.25 179 GLN A CA 1
ATOM 1414 C C . GLN A 1 179 ? -16.656 32.281 -2.547 1 91.25 179 GLN A C 1
ATOM 1416 O O . GLN A 1 179 ? -15.492 32.688 -2.539 1 91.25 179 GLN A O 1
ATOM 1421 N N . ILE A 1 180 ? -17.25 31.656 -1.606 1 93.19 180 ILE A N 1
ATOM 1422 C CA . ILE A 1 180 ? -16.484 31.359 -0.401 1 93.19 180 ILE A CA 1
ATOM 1423 C C . ILE A 1 180 ? -15.422 30.297 -0.71 1 93.19 180 ILE A C 1
ATOM 1425 O O . ILE A 1 180 ? -14.305 30.375 -0.197 1 93.19 180 ILE A O 1
ATOM 1429 N N . ARG A 1 181 ? -15.773 29.359 -1.553 1 95.38 181 ARG A N 1
ATOM 1430 C CA . ARG A 1 181 ? -14.812 28.344 -1.978 1 95.38 181 ARG A CA 1
ATOM 1431 C C . ARG A 1 181 ? -13.609 28.984 -2.676 1 95.38 181 ARG A C 1
ATOM 1433 O O . ARG A 1 181 ? -12.469 28.625 -2.398 1 95.38 181 ARG A O 1
ATOM 1440 N N . ARG A 1 182 ? -13.883 29.906 -3.475 1 94.69 182 ARG A N 1
ATOM 1441 C CA . ARG A 1 182 ? -12.844 30.562 -4.246 1 94.69 182 ARG A CA 1
ATOM 1442 C C . ARG A 1 182 ? -11.906 31.359 -3.336 1 94.69 182 ARG A C 1
ATOM 1444 O O . ARG A 1 182 ? -10.68 31.297 -3.504 1 94.69 182 ARG A O 1
ATOM 1451 N N . VAL A 1 183 ? -12.5 32.062 -2.414 1 95.19 183 VAL A N 1
ATOM 1452 C CA . VAL A 1 183 ? -11.695 32.875 -1.484 1 95.19 183 VAL A CA 1
ATOM 1453 C C . VAL A 1 183 ? -10.844 31.938 -0.619 1 95.19 183 VAL A C 1
ATOM 1455 O O . VAL A 1 183 ? -9.664 32.219 -0.384 1 95.19 183 VAL A O 1
ATOM 1458 N N . SER A 1 184 ? -11.477 30.875 -0.177 1 95.81 184 SER A N 1
ATOM 1459 C CA . SER A 1 184 ? -10.758 29.922 0.659 1 95.81 184 SER A CA 1
ATOM 1460 C C . SER A 1 184 ? -9.594 29.281 -0.1 1 95.81 184 SER A C 1
ATOM 1462 O O . SER A 1 184 ? -8.508 29.094 0.458 1 95.81 184 SER A O 1
ATOM 1464 N N . ASP A 1 185 ? -9.82 28.969 -1.304 1 96 185 ASP A N 1
ATOM 1465 C CA . ASP A 1 185 ? -8.766 28.406 -2.145 1 96 185 ASP A CA 1
ATOM 1466 C C . ASP A 1 185 ? -7.617 29.391 -2.318 1 96 185 ASP A C 1
ATOM 1468 O O . ASP A 1 185 ? -6.449 29.031 -2.174 1 96 185 ASP A O 1
ATOM 1472 N N . LYS A 1 186 ? -7.98 30.609 -2.576 1 96.44 186 LYS A N 1
ATOM 1473 C CA . LYS A 1 186 ? -6.988 31.672 -2.748 1 96.44 186 LYS A CA 1
ATOM 1474 C C . LYS A 1 186 ? -6.16 31.859 -1.48 1 96.44 186 LYS A C 1
ATOM 1476 O O . LYS A 1 186 ? -4.934 31.969 -1.545 1 96.44 186 LYS A O 1
ATOM 1481 N N . PHE A 1 187 ? -6.832 31.922 -0.388 1 97.19 187 PHE A N 1
ATOM 1482 C CA . PHE A 1 187 ? -6.16 32.125 0.893 1 97.19 187 PHE A CA 1
ATOM 1483 C C . PHE A 1 187 ? -5.289 30.906 1.232 1 97.19 187 PHE A C 1
ATOM 1485 O O . PHE A 1 187 ? -4.195 31.062 1.784 1 97.19 187 PHE A O 1
ATOM 1492 N N . LEU A 1 188 ? -5.773 29.703 0.918 1 97.06 188 LEU A N 1
ATOM 1493 C CA . LEU A 1 188 ? -4.996 28.516 1.193 1 97.06 188 LEU A CA 1
ATOM 1494 C C . LEU A 1 188 ? -3.699 28.5 0.39 1 97.06 188 LEU A C 1
ATOM 1496 O O . LEU A 1 188 ? -2.635 28.188 0.922 1 97.06 188 LEU A O 1
ATOM 1500 N N . VAL A 1 189 ? -3.793 28.859 -0.803 1 96.44 189 VAL A N 1
ATOM 1501 C CA . VAL A 1 189 ? -2.621 28.922 -1.67 1 96.44 189 VAL A CA 1
ATOM 1502 C C . VAL A 1 189 ? -1.621 29.938 -1.121 1 96.44 189 VAL A C 1
ATOM 1504 O O . VAL A 1 189 ? -0.426 29.656 -1.02 1 96.44 189 VAL A O 1
ATOM 1507 N N . ALA A 1 190 ? -2.115 31.094 -0.736 1 96.88 190 ALA A N 1
ATOM 1508 C CA . ALA A 1 190 ? -1.252 32.125 -0.192 1 96.88 190 ALA A CA 1
ATOM 1509 C C . ALA A 1 190 ? -0.613 31.688 1.121 1 96.88 190 ALA A C 1
ATOM 1511 O O . ALA A 1 190 ? 0.555 31.984 1.381 1 96.88 190 ALA A O 1
ATOM 1512 N N . LEU A 1 191 ? -1.408 31.016 1.886 1 96.56 191 LEU A N 1
ATOM 1513 C CA . LEU A 1 191 ? -0.923 30.516 3.17 1 96.56 191 LEU A CA 1
ATOM 1514 C C . LEU A 1 191 ? 0.214 29.516 2.975 1 96.56 191 LEU A C 1
ATOM 1516 O O . LEU A 1 191 ? 1.26 29.625 3.619 1 96.56 191 LEU A O 1
ATOM 1520 N N . VAL A 1 192 ? 0.092 28.625 2.07 1 95.25 192 VAL A N 1
ATOM 1521 C CA . VAL A 1 192 ? 1.065 27.562 1.836 1 95.25 192 VAL A CA 1
ATOM 1522 C C . VAL A 1 192 ? 2.297 28.141 1.139 1 95.25 192 VAL A C 1
ATOM 1524 O O . VAL A 1 192 ? 3.418 27.672 1.364 1 95.25 192 VAL A O 1
ATOM 1527 N N . ASP A 1 193 ? 2.074 29.078 0.386 1 94.62 193 ASP A N 1
ATOM 1528 C CA . ASP A 1 193 ? 3.203 29.734 -0.268 1 94.62 193 ASP A CA 1
ATOM 1529 C C . ASP A 1 193 ? 4.109 30.422 0.755 1 94.62 193 ASP A C 1
ATOM 1531 O O . ASP A 1 193 ? 5.336 30.375 0.64 1 94.62 193 ASP A O 1
ATOM 1535 N N . LYS A 1 194 ? 3.49 31.016 1.699 1 94.56 194 LYS A N 1
ATOM 1536 C CA . LYS A 1 194 ? 4.25 31.719 2.729 1 94.56 194 LYS A CA 1
ATOM 1537 C C . LYS A 1 194 ? 4.816 30.75 3.758 1 94.56 194 LYS A C 1
ATOM 1539 O O . LYS A 1 194 ? 5.91 30.969 4.281 1 94.56 194 LYS A O 1
ATOM 1544 N N . PHE A 1 195 ? 4.082 29.781 4.027 1 94.31 195 PHE A N 1
ATOM 1545 C CA . PHE A 1 195 ? 4.48 28.781 5.012 1 94.31 195 PHE A CA 1
ATOM 1546 C C . PHE A 1 195 ? 4.406 27.375 4.418 1 94.31 195 PHE A C 1
ATOM 1548 O O . PHE A 1 195 ? 3.516 26.594 4.77 1 94.31 195 PHE A O 1
ATOM 1555 N N . PRO A 1 196 ? 5.352 26.953 3.736 1 92.69 196 PRO A N 1
ATOM 1556 C CA . PRO A 1 196 ? 5.301 25.688 2.998 1 92.69 196 PRO A CA 1
ATOM 1557 C C . PRO A 1 196 ? 5.297 24.469 3.916 1 92.69 196 PRO A C 1
ATOM 1559 O O . PRO A 1 196 ? 4.809 23.406 3.529 1 92.69 196 PRO A O 1
ATOM 1562 N N . HIS A 1 197 ? 5.773 24.578 5.145 1 92.56 197 HIS A N 1
ATOM 1563 C CA . HIS A 1 197 ? 5.871 23.438 6.051 1 92.56 197 HIS A CA 1
ATOM 1564 C C . HIS A 1 197 ? 4.488 22.922 6.426 1 92.56 197 HIS A C 1
ATOM 1566 O O . HIS A 1 197 ? 4.359 21.812 6.949 1 92.56 197 HIS A O 1
ATOM 1572 N N . LEU A 1 198 ? 3.457 23.703 6.121 1 95.56 198 LEU A N 1
ATOM 1573 C CA . LEU A 1 198 ? 2.09 23.281 6.406 1 95.56 198 LEU A CA 1
ATOM 1574 C C . LEU A 1 198 ? 1.68 22.125 5.508 1 95.56 198 LEU A C 1
ATOM 1576 O O . LEU A 1 198 ? 0.76 21.375 5.84 1 95.56 198 LEU A O 1
ATOM 1580 N N . LEU A 1 199 ? 2.363 22 4.391 1 94.5 199 LEU A N 1
ATOM 1581 C CA . LEU A 1 199 ? 2.029 20.984 3.404 1 94.5 199 LEU A CA 1
ATOM 1582 C C . LEU A 1 199 ? 2.322 19.578 3.945 1 94.5 199 LEU A C 1
ATOM 1584 O O . LEU A 1 199 ? 1.688 18.609 3.539 1 94.5 199 LEU A O 1
ATOM 1588 N N . TRP A 1 200 ? 3.221 19.5 4.805 1 93.25 200 TRP A N 1
ATOM 1589 C CA . TRP A 1 200 ? 3.557 18.188 5.336 1 93.25 200 TRP A CA 1
ATOM 1590 C C . TRP A 1 200 ? 3.373 18.141 6.852 1 93.25 200 TRP A C 1
ATOM 1592 O O . TRP A 1 200 ? 4.133 17.484 7.559 1 93.25 200 TRP A O 1
ATOM 1602 N N . SER A 1 201 ? 2.49 18.906 7.215 1 93.56 201 SER A N 1
ATOM 1603 C CA . SER A 1 201 ? 2.055 18.828 8.602 1 93.56 201 SER A CA 1
ATOM 1604 C C . SER A 1 201 ? 1.059 17.688 8.805 1 93.56 201 SER A C 1
ATOM 1606 O O . SER A 1 201 ? 0.168 17.484 7.98 1 93.56 201 SER A O 1
ATOM 1608 N N . ARG A 1 202 ? 1.218 16.953 9.82 1 94.06 202 ARG A N 1
ATOM 1609 C CA . ARG A 1 202 ? 0.361 15.812 10.117 1 94.06 202 ARG A CA 1
ATOM 1610 C C . ARG A 1 202 ? -1.104 16.234 10.18 1 94.06 202 ARG A C 1
ATOM 1612 O O . ARG A 1 202 ? -1.959 15.617 9.539 1 94.06 202 ARG A O 1
ATOM 1619 N N . ARG A 1 203 ? -1.382 17.281 10.914 1 95.06 203 ARG A N 1
ATOM 1620 C CA . ARG A 1 203 ? -2.75 17.734 11.148 1 95.06 203 ARG A CA 1
ATOM 1621 C C . ARG A 1 203 ? -3.428 18.141 9.852 1 95.06 203 ARG A C 1
ATOM 1623 O O . ARG A 1 203 ? -4.574 17.766 9.594 1 95.06 203 ARG A O 1
ATOM 1630 N N . VAL A 1 204 ? -2.699 18.906 9.078 1 96.88 204 VAL A N 1
ATOM 1631 C CA . VAL A 1 204 ? -3.264 19.406 7.828 1 96.88 204 VAL A CA 1
ATOM 1632 C C . VAL A 1 204 ? -3.49 18.25 6.859 1 96.88 204 VAL A C 1
ATOM 1634 O O . VAL A 1 204 ? -4.566 18.125 6.266 1 96.88 204 VAL A O 1
ATOM 1637 N N . LEU A 1 205 ? -2.523 17.344 6.762 1 96.88 205 LEU A N 1
ATOM 1638 C CA . LEU A 1 205 ? -2.617 16.203 5.859 1 96.88 205 LEU A CA 1
ATOM 1639 C C . LEU A 1 205 ? -3.771 15.289 6.254 1 96.88 205 LEU A C 1
ATOM 1641 O O . LEU A 1 205 ? -4.586 14.906 5.41 1 96.88 205 LEU A O 1
ATOM 1645 N N . TRP A 1 206 ? -3.898 14.977 7.48 1 95.88 206 TRP A N 1
ATOM 1646 C CA . TRP A 1 206 ? -4.922 14.047 7.945 1 95.88 206 TRP A CA 1
ATOM 1647 C C . TRP A 1 206 ? -6.312 14.664 7.824 1 95.88 206 TRP A C 1
ATOM 1649 O O . TRP A 1 206 ? -7.277 13.977 7.492 1 95.88 206 TRP A O 1
ATOM 1659 N N . THR A 1 207 ? -6.375 15.969 8.055 1 97.12 207 THR A N 1
ATOM 1660 C CA . THR A 1 207 ? -7.652 16.656 7.883 1 97.12 207 THR A CA 1
ATOM 1661 C C . THR A 1 207 ? -8.109 16.594 6.426 1 97.12 207 THR A C 1
ATOM 1663 O O . THR A 1 207 ? -9.289 16.375 6.148 1 97.12 207 THR A O 1
ATOM 1666 N N . MET A 1 208 ? -7.168 16.828 5.598 1 97.56 208 MET A N 1
ATOM 1667 C CA . MET A 1 208 ? -7.465 16.766 4.172 1 97.56 208 MET A CA 1
ATOM 1668 C C . MET A 1 208 ? -8.008 15.391 3.783 1 97.56 208 MET A C 1
ATOM 1670 O O . MET A 1 208 ? -8.992 15.297 3.051 1 97.56 208 MET A O 1
ATOM 1674 N N . LEU A 1 209 ? -7.445 14.328 4.32 1 96.12 209 LEU A N 1
ATOM 1675 C CA . LEU A 1 209 ? -7.891 12.969 4.023 1 96.12 209 LEU A CA 1
ATOM 1676 C C . LEU A 1 209 ? -9.266 12.703 4.633 1 96.12 209 LEU A C 1
ATOM 1678 O O . LEU A 1 209 ? -10.117 12.07 3.998 1 96.12 209 LEU A O 1
ATOM 1682 N N . ASP A 1 210 ? -9.461 13.188 5.777 1 95.31 210 ASP A N 1
ATOM 1683 C CA . ASP A 1 210 ? -10.75 13.016 6.449 1 95.31 210 ASP A CA 1
ATOM 1684 C C . ASP A 1 210 ? -11.867 13.727 5.684 1 95.31 210 ASP A C 1
ATOM 1686 O O . ASP A 1 210 ? -12.969 13.188 5.551 1 95.31 210 ASP A O 1
ATOM 1690 N N . ILE A 1 211 ? -11.562 14.906 5.254 1 96.88 211 ILE A N 1
ATOM 1691 C CA . ILE A 1 211 ? -12.562 15.672 4.512 1 96.88 211 ILE A CA 1
ATOM 1692 C C . ILE A 1 211 ? -12.969 14.906 3.254 1 96.88 211 ILE A C 1
ATOM 1694 O O . ILE A 1 211 ? -14.148 14.812 2.932 1 96.88 211 ILE A O 1
ATOM 1698 N N . LEU A 1 212 ? -11.984 14.406 2.615 1 96.19 212 LEU A N 1
ATOM 1699 C CA . LEU A 1 212 ? -12.273 13.664 1.393 1 96.19 212 LEU A CA 1
ATOM 1700 C C . LEU A 1 212 ? -13.148 12.453 1.685 1 96.19 212 LEU A C 1
ATOM 1702 O O . LEU A 1 212 ? -14.039 12.117 0.898 1 96.19 212 LEU A O 1
ATOM 1706 N N . GLN A 1 213 ? -12.922 11.781 2.742 1 93.44 213 GLN A N 1
ATOM 1707 C CA . GLN A 1 213 ? -13.734 10.633 3.135 1 93.44 213 GLN A CA 1
ATOM 1708 C C . GLN A 1 213 ? -15.164 11.055 3.439 1 93.44 213 GLN A C 1
ATOM 1710 O O . GLN A 1 213 ? -16.109 10.367 3.068 1 93.44 213 GLN A O 1
ATOM 1715 N N . VAL A 1 214 ? -15.297 12.148 4.094 1 94.19 214 VAL A N 1
ATOM 1716 C CA . VAL A 1 214 ? -16.625 12.656 4.434 1 94.19 214 VAL A CA 1
ATOM 1717 C C . VAL A 1 214 ? -17.375 13.023 3.158 1 94.19 214 VAL A C 1
ATOM 1719 O O . VAL A 1 214 ? -18.578 12.727 3.029 1 94.19 214 VAL A O 1
ATOM 1722 N N . LEU A 1 215 ? -16.672 13.641 2.262 1 94.56 215 LEU A N 1
ATOM 1723 C CA . LEU A 1 215 ? -17.281 14 0.99 1 94.56 215 LEU A CA 1
ATOM 1724 C C . LEU A 1 215 ? -17.688 12.758 0.205 1 94.56 215 LEU A C 1
ATOM 1726 O O . LEU A 1 215 ? -18.719 12.758 -0.476 1 94.56 215 LEU A O 1
ATOM 1730 N N . SER A 1 216 ? -16.891 11.742 0.257 1 92.56 216 SER A N 1
ATOM 1731 C CA . SER A 1 216 ? -17.234 10.484 -0.399 1 92.56 216 SER A CA 1
ATOM 1732 C C . SER A 1 216 ? -18.5 9.875 0.192 1 92.56 216 SER A C 1
ATOM 1734 O O . SER A 1 216 ? -19.359 9.375 -0.542 1 92.56 216 SER A O 1
ATOM 1736 N N . TYR A 1 217 ? -18.594 9.961 1.44 1 89.06 217 TYR A N 1
ATOM 1737 C CA . TYR A 1 217 ? -19.797 9.469 2.121 1 89.06 217 TYR A CA 1
ATOM 1738 C C . TYR A 1 217 ? -21.016 10.273 1.724 1 89.06 217 TYR A C 1
ATOM 1740 O O . TYR A 1 217 ? -22.125 9.742 1.649 1 89.06 217 TYR A O 1
ATOM 1748 N N . SER A 1 218 ? -20.828 11.508 1.438 1 90.56 218 SER A N 1
ATOM 1749 C CA . SER A 1 218 ? -21.922 12.383 1.056 1 90.56 218 SER A CA 1
ATOM 1750 C C . SER A 1 218 ? -22.609 11.898 -0.219 1 90.56 218 SER A C 1
ATOM 1752 O O . SER A 1 218 ? -23.781 12.164 -0.441 1 90.56 218 SER A O 1
ATOM 1754 N N . LEU A 1 219 ? -21.906 11.211 -1.027 1 89.25 219 LEU A N 1
ATOM 1755 C CA . LEU A 1 219 ? -22.469 10.719 -2.279 1 89.25 219 LEU A CA 1
ATOM 1756 C C . LEU A 1 219 ? -23.422 9.555 -2.023 1 89.25 219 LEU A C 1
ATOM 1758 O O . LEU A 1 219 ? -24.234 9.219 -2.881 1 89.25 219 LEU A O 1
ATOM 1762 N N . GLU A 1 220 ? -23.297 8.969 -0.882 1 83.19 220 GLU A N 1
ATOM 1763 C CA . GLU A 1 220 ? -24.156 7.84 -0.535 1 83.19 220 GLU A CA 1
ATOM 1764 C C . GLU A 1 220 ? -25.438 8.305 0.135 1 83.19 220 GLU A C 1
ATOM 1766 O O . GLU A 1 220 ? -26.406 7.547 0.229 1 83.19 220 GLU A O 1
ATOM 1771 N N . VAL A 1 221 ? -25.406 9.539 0.55 1 84.62 221 VAL A N 1
ATOM 1772 C CA . VAL A 1 221 ? -26.578 10.094 1.215 1 84.62 221 VAL A CA 1
ATOM 1773 C C . VAL A 1 221 ? -27.609 10.508 0.173 1 84.62 221 VAL A C 1
ATOM 1775 O O . VAL A 1 221 ? -27.281 11.188 -0.803 1 84.62 221 VAL A O 1
ATOM 1778 N N . ASP A 1 222 ? -28.844 10.148 0.36 1 81.75 222 ASP A N 1
ATOM 1779 C CA . ASP A 1 222 ? -29.938 10.469 -0.56 1 81.75 222 ASP A CA 1
ATOM 1780 C C . ASP A 1 222 ? -30.172 11.977 -0.627 1 81.75 222 ASP A C 1
ATOM 1782 O O . ASP A 1 222 ? -30.5 12.602 0.382 1 81.75 222 ASP A O 1
ATOM 1786 N N . PRO A 1 223 ? -29.984 12.484 -1.778 1 80.44 223 PRO A N 1
ATOM 1787 C CA . PRO A 1 223 ? -30.156 13.93 -1.934 1 80.44 223 PRO A CA 1
ATOM 1788 C C . PRO A 1 223 ? -31.609 14.367 -1.765 1 80.44 223 PRO A C 1
ATOM 1790 O O . PRO A 1 223 ? -31.891 15.547 -1.557 1 80.44 223 PRO A O 1
ATOM 1793 N N . ASN A 1 224 ? -32.5 13.398 -1.813 1 79.62 224 ASN A N 1
ATOM 1794 C CA . ASN A 1 224 ? -33.906 13.742 -1.742 1 79.62 224 ASN A CA 1
ATOM 1795 C C . ASN A 1 224 ? -34.406 13.82 -0.298 1 79.62 224 ASN A C 1
ATOM 1797 O O . ASN A 1 224 ? -35.531 14.227 -0.042 1 79.62 224 ASN A O 1
ATOM 1801 N N . GLN A 1 225 ? -33.5 13.453 0.578 1 79.62 225 GLN A N 1
ATOM 1802 C CA . GLN A 1 225 ? -33.844 13.555 1.996 1 79.62 225 GLN A CA 1
ATOM 1803 C C . GLN A 1 225 ? -33.156 14.773 2.625 1 79.62 225 GLN A C 1
ATOM 1805 O O . GLN A 1 225 ? -32.469 15.531 1.943 1 79.62 225 GLN A O 1
ATOM 1810 N N . GLU A 1 226 ? -33.531 15.008 3.832 1 79.19 226 GLU A N 1
ATOM 1811 C CA . GLU A 1 226 ? -32.906 16.109 4.531 1 79.19 226 GLU A CA 1
ATOM 1812 C C . GLU A 1 226 ? -31.375 15.961 4.555 1 79.19 226 GLU A C 1
ATOM 1814 O O . GLU A 1 226 ? -30.859 14.883 4.867 1 79.19 226 GLU A O 1
ATOM 1819 N N . THR A 1 227 ? -30.812 16.969 4.047 1 76.56 227 THR A N 1
ATOM 1820 C CA . THR A 1 227 ? -29.359 16.938 3.934 1 76.56 227 THR A CA 1
ATOM 1821 C C . THR A 1 227 ? -28.703 17.156 5.293 1 76.56 227 THR A C 1
ATOM 1823 O O . THR A 1 227 ? -28.812 18.25 5.867 1 76.56 227 THR A O 1
ATOM 1826 N N . PRO A 1 228 ? -28.062 16.156 5.754 1 83 228 PRO A N 1
ATOM 1827 C CA . PRO A 1 228 ? -27.422 16.312 7.062 1 83 228 PRO A CA 1
ATOM 1828 C C . PRO A 1 228 ? -26.094 17.062 6.988 1 83 228 PRO A C 1
ATOM 1830 O O . PRO A 1 228 ? -25.531 17.203 5.902 1 83 228 PRO A O 1
ATOM 1833 N N . THR A 1 229 ? -25.766 17.781 8.047 1 90.56 229 THR A N 1
ATOM 1834 C CA . THR A 1 229 ? -24.406 18.297 8.242 1 90.56 229 THR A CA 1
ATOM 1835 C C . THR A 1 229 ? -23.469 17.203 8.742 1 90.56 229 THR A C 1
ATOM 1837 O O . THR A 1 229 ? -23.828 16.438 9.648 1 90.56 229 THR A O 1
ATOM 1840 N N . LEU A 1 230 ? -22.422 17.047 8.078 1 92.75 230 LEU A N 1
ATOM 1841 C CA . LEU A 1 230 ? -21.484 15.977 8.438 1 92.75 230 LEU A CA 1
ATOM 1842 C C . LEU A 1 230 ? -20.297 16.531 9.211 1 92.75 230 LEU A C 1
ATOM 1844 O O . LEU A 1 230 ? -19.672 17.5 8.766 1 92.75 230 LEU A O 1
ATOM 1848 N N . LYS A 1 231 ? -19.969 15.945 10.25 1 94.06 231 LYS A N 1
ATOM 1849 C CA . LYS A 1 231 ? -18.844 16.359 11.086 1 94.06 231 LYS A CA 1
ATOM 1850 C C . LYS A 1 231 ? -17.516 15.852 10.516 1 94.06 231 LYS A C 1
ATOM 1852 O O . LYS A 1 231 ? -17.438 14.711 10.055 1 94.06 231 LYS A O 1
ATOM 1857 N N . ILE A 1 232 ? -16.531 16.609 10.539 1 93.5 232 ILE A N 1
ATOM 1858 C CA . ILE A 1 232 ? -15.188 16.203 10.141 1 93.5 232 ILE A CA 1
ATOM 1859 C C . ILE A 1 232 ? -14.445 15.641 11.344 1 93.5 232 ILE A C 1
ATOM 1861 O O . ILE A 1 232 ? -14.297 16.312 12.367 1 93.5 232 ILE A O 1
ATOM 1865 N N . PRO A 1 233 ? -13.945 14.508 11.211 1 88.75 233 PRO A N 1
ATOM 1866 C CA . PRO A 1 233 ? -13.273 13.875 12.344 1 88.75 233 PRO A CA 1
ATOM 1867 C C . PRO A 1 233 ? -12.086 14.688 12.859 1 88.75 233 PRO A C 1
ATOM 1869 O O . PRO A 1 233 ? -11.359 15.297 12.062 1 88.75 233 PRO A O 1
ATOM 1872 N N . GLN A 1 234 ? -11.852 14.797 14.141 1 85.25 234 GLN A N 1
ATOM 1873 C CA . GLN A 1 234 ? -10.695 15.375 14.828 1 85.25 234 GLN A CA 1
ATOM 1874 C C . GLN A 1 234 ? -10.648 16.891 14.641 1 85.25 234 GLN A C 1
ATOM 1876 O O . GLN A 1 234 ? -9.578 17.5 14.695 1 85.25 234 GLN A O 1
ATOM 1881 N N . THR A 1 235 ? -11.781 17.5 14.062 1 91.19 235 THR A N 1
ATOM 1882 C CA . THR A 1 235 ? -11.914 18.953 13.938 1 91.19 235 THR A CA 1
ATOM 1883 C C . THR A 1 235 ? -13.258 19.422 14.5 1 91.19 235 THR A C 1
ATOM 1885 O O . THR A 1 235 ? -14.18 18.609 14.656 1 91.19 235 THR A O 1
ATOM 1888 N N . PRO A 1 236 ? -13.289 20.531 14.875 1 91.56 236 PRO A N 1
ATOM 1889 C CA . PRO A 1 236 ? -14.57 21.047 15.359 1 91.56 236 PRO A CA 1
ATOM 1890 C C . PRO A 1 236 ? -15.5 21.5 14.227 1 91.56 236 PRO A C 1
ATOM 1892 O O . PRO A 1 236 ? -16.594 21.984 14.484 1 91.56 236 PRO A O 1
ATOM 1895 N N . TYR A 1 237 ? -15.148 21.203 13.047 1 93 237 TYR A N 1
ATOM 1896 C CA . TYR A 1 237 ? -15.891 21.75 11.914 1 93 237 TYR A CA 1
ATOM 1897 C C . TYR A 1 237 ? -16.828 20.703 11.328 1 93 237 TYR A C 1
ATOM 1899 O O . TYR A 1 237 ? -16.656 19.516 11.555 1 93 237 TYR A O 1
ATOM 1907 N N . SER A 1 238 ? -17.844 21.172 10.602 1 93.62 238 SER A N 1
ATOM 1908 C CA . SER A 1 238 ? -18.797 20.344 9.859 1 93.62 238 SER A CA 1
ATOM 1909 C C . SER A 1 238 ? -19 20.891 8.445 1 93.62 238 SER A C 1
ATOM 1911 O O . SER A 1 238 ? -18.766 22.062 8.18 1 93.62 238 SER A O 1
ATOM 1913 N N . ILE A 1 239 ? -19.328 20.062 7.613 1 92.94 239 ILE A N 1
ATOM 1914 C CA . ILE A 1 239 ? -19.547 20.438 6.223 1 92.94 239 ILE A CA 1
ATOM 1915 C C . ILE A 1 239 ? -21.031 20.281 5.871 1 92.94 239 ILE A C 1
ATOM 1917 O O . ILE A 1 239 ? -21.656 19.297 6.227 1 92.94 239 ILE A O 1
ATOM 1921 N N . GLN A 1 240 ? -21.547 21.344 5.277 1 91.19 240 GLN A N 1
ATOM 1922 C CA . GLN A 1 240 ? -22.906 21.297 4.75 1 91.19 240 GLN A CA 1
ATOM 1923 C C . GLN A 1 240 ? -22.906 20.766 3.322 1 91.19 240 GLN A C 1
ATOM 1925 O O . GLN A 1 240 ? -22.125 21.203 2.479 1 91.19 240 GLN A O 1
ATOM 1930 N N . LEU A 1 241 ? -23.781 19.828 3.078 1 90.94 241 LEU A N 1
ATOM 1931 C CA . LEU A 1 241 ? -23.828 19.156 1.782 1 90.94 241 LEU A CA 1
ATOM 1932 C C . LEU A 1 241 ? -24.641 19.969 0.775 1 90.94 241 LEU A C 1
ATOM 1934 O O . LEU A 1 241 ? -25.547 20.703 1.156 1 90.94 241 LEU A O 1
ATOM 1938 N N . MET A 1 242 ? -24.25 19.844 -0.47 1 91.5 242 MET A N 1
ATOM 1939 C CA . MET A 1 242 ? -25.016 20.438 -1.565 1 91.5 242 MET A CA 1
ATOM 1940 C C . MET A 1 242 ? -26.344 19.719 -1.756 1 91.5 242 MET A C 1
ATOM 1942 O O . MET A 1 242 ? -26.484 18.547 -1.414 1 91.5 242 MET A O 1
ATOM 1946 N N . ASP A 1 243 ? -27.25 20.281 -2.357 1 88.25 243 ASP A N 1
ATOM 1947 C CA . ASP A 1 243 ? -28.609 19.75 -2.48 1 88.25 243 ASP A CA 1
ATOM 1948 C C . ASP A 1 243 ? -28.703 18.75 -3.623 1 88.25 243 ASP A C 1
ATOM 1950 O O . ASP A 1 243 ? -29.547 17.844 -3.594 1 88.25 243 ASP A O 1
ATOM 1954 N N . THR A 1 244 ? -27.844 18.969 -4.59 1 91 244 THR A N 1
ATOM 1955 C CA . THR A 1 244 ? -27.922 18.094 -5.75 1 91 244 THR A CA 1
ATOM 1956 C C . THR A 1 244 ? -26.719 17.156 -5.801 1 91 244 THR A C 1
ATOM 1958 O O . THR A 1 244 ? -25.625 17.5 -5.355 1 91 244 THR A O 1
ATOM 1961 N N . LEU A 1 245 ? -26.969 15.961 -6.34 1 90.31 245 LEU A N 1
ATOM 1962 C CA . LEU A 1 245 ? -25.906 14.961 -6.457 1 90.31 245 LEU A CA 1
ATOM 1963 C C . LEU A 1 245 ? -24.812 15.445 -7.406 1 90.31 245 LEU A C 1
ATOM 1965 O O . LEU A 1 245 ? -23.641 15.211 -7.168 1 90.31 245 LEU A O 1
ATOM 1969 N N . GLU A 1 246 ? -25.188 16.078 -8.422 1 92.12 246 GLU A N 1
ATOM 1970 C CA . GLU A 1 246 ? -24.234 16.609 -9.391 1 92.12 246 GLU A CA 1
ATOM 1971 C C . GLU A 1 246 ? -23.297 17.625 -8.75 1 92.12 246 GLU A C 1
ATOM 1973 O O . GLU A 1 246 ? -22.094 17.641 -9.031 1 92.12 246 GLU A O 1
ATOM 1978 N N . ALA A 1 247 ? -23.891 18.406 -7.918 1 94 247 ALA A N 1
ATOM 1979 C CA . ALA A 1 247 ? -23.078 19.406 -7.223 1 94 247 ALA A CA 1
ATOM 1980 C C . ALA A 1 247 ? -22.109 18.75 -6.246 1 94 247 ALA A C 1
ATOM 1982 O O . ALA A 1 247 ? -20.969 19.188 -6.102 1 94 247 ALA A O 1
ATOM 1983 N N . ARG A 1 248 ? -22.609 17.719 -5.59 1 94.44 248 ARG A N 1
ATOM 1984 C CA . ARG A 1 248 ? -21.75 16.984 -4.664 1 94.44 248 ARG A CA 1
ATOM 1985 C C . ARG A 1 248 ? -20.578 16.328 -5.398 1 94.44 248 ARG A C 1
ATOM 1987 O O . ARG A 1 248 ? -19.453 16.344 -4.906 1 94.44 248 ARG A O 1
ATOM 1994 N N . GLU A 1 249 ? -20.875 15.766 -6.559 1 94.5 249 GLU A N 1
ATOM 1995 C CA . GLU A 1 249 ? -19.844 15.117 -7.371 1 94.5 249 GLU A CA 1
ATOM 1996 C C . GLU A 1 249 ? -18.797 16.125 -7.848 1 94.5 249 GLU A C 1
ATOM 1998 O O . GLU A 1 249 ? -17.609 15.836 -7.863 1 94.5 249 GLU A O 1
ATOM 2003 N N . SER A 1 250 ? -19.234 17.297 -8.148 1 95.12 250 SER A N 1
ATOM 2004 C CA . SER A 1 250 ? -18.312 18.328 -8.602 1 95.12 250 SER A CA 1
ATOM 2005 C C . SER A 1 250 ? -17.391 18.781 -7.469 1 95.12 250 SER A C 1
ATOM 2007 O O . SER A 1 250 ? -16.188 19 -7.684 1 95.12 250 SER A O 1
ATOM 2009 N N . ILE A 1 251 ? -17.969 18.922 -6.301 1 96.12 251 ILE A N 1
ATOM 2010 C CA . ILE A 1 251 ? -17.203 19.375 -5.145 1 96.12 251 ILE A CA 1
ATOM 2011 C C . ILE A 1 251 ? -16.109 18.359 -4.805 1 96.12 251 ILE A C 1
ATOM 2013 O O . ILE A 1 251 ? -14.961 18.719 -4.559 1 96.12 251 ILE A O 1
ATOM 2017 N N . ILE A 1 252 ? -16.484 17.094 -4.852 1 96.19 252 ILE A N 1
ATOM 2018 C CA . ILE A 1 252 ? -15.523 16.062 -4.484 1 96.19 252 ILE A CA 1
ATOM 2019 C C . ILE A 1 252 ? -14.43 15.969 -5.543 1 96.19 252 ILE A C 1
ATOM 2021 O O . ILE A 1 252 ? -13.266 15.727 -5.219 1 96.19 252 ILE A O 1
ATOM 2025 N N . ARG A 1 253 ? -14.773 16.141 -6.75 1 96.25 253 ARG A N 1
ATOM 2026 C CA . ARG A 1 253 ? -13.781 16.109 -7.82 1 96.25 253 ARG A CA 1
ATOM 2027 C C . ARG A 1 253 ? -12.773 17.25 -7.66 1 96.25 253 ARG A C 1
ATOM 2029 O O . ARG A 1 253 ? -11.562 17.016 -7.762 1 96.25 253 ARG A O 1
ATOM 2036 N N . ASP A 1 254 ? -13.281 18.344 -7.383 1 96.5 254 ASP A N 1
ATOM 2037 C CA . ASP A 1 254 ? -12.414 19.516 -7.199 1 96.5 254 ASP A CA 1
ATOM 2038 C C . ASP A 1 254 ? -11.508 19.328 -5.98 1 96.5 254 ASP A C 1
ATOM 2040 O O . ASP A 1 254 ? -10.32 19.641 -6.039 1 96.5 254 ASP A O 1
ATOM 2044 N N . PHE A 1 255 ? -12.102 18.875 -4.984 1 97.62 255 PHE A N 1
ATOM 2045 C CA . PHE A 1 255 ? -11.328 18.734 -3.754 1 97.62 255 PHE A CA 1
ATOM 2046 C C . PHE A 1 255 ? -10.289 17.625 -3.898 1 97.62 255 PHE A C 1
ATOM 2048 O O . PHE A 1 255 ? -9.172 17.75 -3.383 1 97.62 255 PHE A O 1
ATOM 2055 N N . ALA A 1 256 ? -10.656 16.547 -4.531 1 97.31 256 ALA A N 1
ATOM 2056 C CA . ALA A 1 256 ? -9.703 15.461 -4.773 1 97.31 256 ALA A CA 1
ATOM 2057 C C . ALA A 1 256 ? -8.516 15.953 -5.598 1 97.31 256 ALA A C 1
ATOM 2059 O O . ALA A 1 256 ? -7.359 15.641 -5.281 1 97.31 256 ALA A O 1
ATOM 2060 N N . ASP A 1 257 ? -8.758 16.719 -6.582 1 96.62 257 ASP A N 1
ATOM 2061 C CA . ASP A 1 257 ? -7.699 17.281 -7.422 1 96.62 257 ASP A CA 1
ATOM 2062 C C . ASP A 1 257 ? -6.781 18.188 -6.617 1 96.62 257 ASP A C 1
ATOM 2064 O O . ASP A 1 257 ? -5.559 18.125 -6.758 1 96.62 257 ASP A O 1
ATOM 2068 N N . ASN A 1 258 ? -7.395 18.984 -5.863 1 96.25 258 ASN A N 1
ATOM 2069 C CA . ASN A 1 258 ? -6.621 19.891 -5.02 1 96.25 258 ASN A CA 1
ATOM 2070 C C . ASN A 1 258 ? -5.77 19.125 -4.012 1 96.25 258 ASN A C 1
ATOM 2072 O O . ASN A 1 258 ? -4.609 19.484 -3.783 1 96.25 258 ASN A O 1
ATOM 2076 N N . SER A 1 259 ? -6.387 18.172 -3.4 1 97.12 259 SER A N 1
ATOM 2077 C CA . SER A 1 259 ? -5.672 17.344 -2.424 1 97.12 259 SER A CA 1
ATOM 2078 C C . SER A 1 259 ? -4.484 16.641 -3.061 1 97.12 259 SER A C 1
ATOM 2080 O O . SER A 1 259 ? -3.412 16.547 -2.457 1 97.12 259 SER A O 1
ATOM 2082 N N . GLU A 1 260 ? -4.691 16.156 -4.23 1 96.19 260 GLU A N 1
ATOM 2083 C CA . GLU A 1 260 ? -3.602 15.5 -4.949 1 96.19 260 GLU A CA 1
ATOM 2084 C C . GLU A 1 260 ? -2.463 16.484 -5.227 1 96.19 260 GLU A C 1
ATOM 2086 O O . GLU A 1 260 ? -1.289 16.125 -5.102 1 96.19 260 GLU A O 1
ATOM 2091 N N . ARG A 1 261 ? -2.795 17.625 -5.574 1 94.81 261 ARG A N 1
ATOM 2092 C CA . ARG A 1 261 ? -1.795 18.656 -5.828 1 94.81 261 ARG A CA 1
ATOM 2093 C C . ARG A 1 261 ? -1.013 18.984 -4.562 1 94.81 261 ARG A C 1
ATOM 2095 O O . ARG A 1 261 ? 0.208 19.156 -4.605 1 94.81 261 ARG A O 1
ATOM 2102 N N . ILE A 1 262 ? -1.696 19.062 -3.506 1 96.25 262 ILE A N 1
ATOM 2103 C CA . ILE A 1 262 ? -1.071 19.391 -2.229 1 96.25 262 ILE A CA 1
ATOM 2104 C C . ILE A 1 262 ? -0.102 18.281 -1.832 1 96.25 262 ILE A C 1
ATOM 2106 O O . ILE A 1 262 ? 1.03 18.547 -1.426 1 96.25 262 ILE A O 1
ATOM 2110 N N . ILE A 1 263 ? -0.486 17.031 -1.986 1 96.75 263 ILE A N 1
ATOM 2111 C CA . ILE A 1 263 ? 0.37 15.906 -1.62 1 96.75 263 ILE A CA 1
ATOM 2112 C C . ILE A 1 263 ? 1.578 15.852 -2.553 1 96.75 263 ILE A C 1
ATOM 2114 O O . ILE A 1 263 ? 2.691 15.555 -2.119 1 96.75 263 ILE A O 1
ATOM 2118 N N . LYS A 1 264 ? 1.324 16.172 -3.781 1 95.12 264 LYS A N 1
ATOM 2119 C CA . LYS A 1 264 ? 2.426 16.203 -4.738 1 95.12 264 LYS A CA 1
ATOM 2120 C C . LYS A 1 264 ? 3.475 17.234 -4.336 1 95.12 264 LYS A C 1
ATOM 2122 O O . LYS A 1 264 ? 4.676 16.953 -4.379 1 95.12 264 LYS A O 1
ATOM 2127 N N . GLU A 1 265 ? 3.008 18.359 -3.902 1 94.62 265 GLU A N 1
ATOM 2128 C CA . GLU A 1 265 ? 3.922 19.406 -3.451 1 94.62 265 GLU A CA 1
ATOM 2129 C C . GLU A 1 265 ? 4.621 19.016 -2.156 1 94.62 265 GLU A C 1
ATOM 2131 O O . GLU A 1 265 ? 5.812 19.281 -1.981 1 94.62 265 GLU A O 1
ATOM 2136 N N . ALA A 1 266 ? 3.883 18.406 -1.328 1 94.88 266 ALA A N 1
ATOM 2137 C CA . ALA A 1 266 ? 4.48 17.922 -0.084 1 94.88 266 ALA A CA 1
ATOM 2138 C C . ALA A 1 266 ? 5.574 16.906 -0.362 1 94.88 266 ALA A C 1
ATOM 2140 O O . ALA A 1 266 ? 6.629 16.922 0.276 1 94.88 266 ALA A O 1
ATOM 2141 N N . MET A 1 267 ? 5.344 16.031 -1.35 1 93.56 267 MET A N 1
ATOM 2142 C CA . MET A 1 267 ? 6.293 14.984 -1.717 1 93.56 267 MET A CA 1
ATOM 2143 C C . MET A 1 267 ? 7.539 15.578 -2.367 1 93.56 267 MET A C 1
ATOM 2145 O O . MET A 1 267 ? 8.617 14.984 -2.309 1 93.56 267 MET A O 1
ATOM 2149 N N . ARG A 1 268 ? 7.348 16.672 -2.875 1 90.5 268 ARG A N 1
ATOM 2150 C CA . ARG A 1 268 ? 8.484 17.344 -3.488 1 90.5 268 ARG A CA 1
ATOM 2151 C C . ARG A 1 268 ? 9.422 17.922 -2.428 1 90.5 268 ARG A C 1
ATOM 2153 O O . ARG A 1 268 ? 10.641 17.812 -2.555 1 90.5 268 ARG A O 1
ATOM 2160 N N . TRP A 1 269 ? 8.875 18.391 -1.379 1 88.25 269 TRP A N 1
ATOM 2161 C CA . TRP A 1 269 ? 9.664 19.094 -0.369 1 88.25 269 TRP A CA 1
ATOM 2162 C C . TRP A 1 269 ? 10.117 18.141 0.729 1 88.25 269 TRP A C 1
ATOM 2164 O O . TRP A 1 269 ? 11.25 18.219 1.209 1 88.25 269 TRP A O 1
ATOM 2174 N N . ALA A 1 270 ? 9.211 17.312 1.104 1 92.31 270 ALA A N 1
ATOM 2175 C CA . ALA A 1 270 ? 9.492 16.406 2.213 1 92.31 270 ALA A CA 1
ATOM 2176 C C . ALA A 1 270 ? 8.914 15.023 1.954 1 92.31 270 ALA A C 1
ATOM 2178 O O . ALA A 1 270 ? 7.996 14.586 2.652 1 92.31 270 ALA A O 1
ATOM 2179 N N . PRO A 1 271 ? 9.477 14.281 1.07 1 91.56 271 PRO A N 1
ATOM 2180 C CA . PRO A 1 271 ? 8.898 12.992 0.661 1 91.56 271 PRO A CA 1
ATOM 2181 C C . PRO A 1 271 ? 8.891 11.969 1.788 1 91.56 271 PRO A C 1
ATOM 2183 O O . PRO A 1 271 ? 7.887 11.266 1.984 1 91.56 271 PRO A O 1
ATOM 2186 N N . GLN A 1 272 ? 9.938 11.875 2.586 1 90.62 272 GLN A N 1
ATOM 2187 C CA . GLN A 1 272 ? 10.047 10.836 3.6 1 90.62 272 GLN A CA 1
ATOM 2188 C C . GLN A 1 272 ? 9.055 11.07 4.738 1 90.62 272 GLN A C 1
ATOM 2190 O O . GLN A 1 272 ? 8.422 10.125 5.219 1 90.62 272 GLN A O 1
ATOM 2195 N N . TRP A 1 273 ? 8.883 12.273 5.055 1 92.5 273 TRP A N 1
ATOM 2196 C CA . TRP A 1 273 ? 7.969 12.602 6.141 1 92.5 273 TRP A CA 1
ATOM 2197 C C . TRP A 1 273 ? 6.52 12.453 5.688 1 92.5 273 TRP A C 1
ATOM 2199 O O . TRP A 1 273 ? 5.68 11.93 6.426 1 92.5 273 TRP A O 1
ATOM 2209 N N . THR A 1 274 ? 6.273 12.984 4.496 1 95.06 274 THR A N 1
ATOM 2210 C CA . THR A 1 274 ? 4.922 12.867 3.955 1 95.06 274 THR A CA 1
ATOM 2211 C C . THR A 1 274 ? 4.492 11.406 3.877 1 95.06 274 THR A C 1
ATOM 2213 O O . THR A 1 274 ? 3.389 11.055 4.301 1 95.06 274 THR A O 1
ATOM 2216 N N . ARG A 1 275 ? 5.406 10.578 3.477 1 93.44 275 ARG A N 1
ATOM 2217 C CA . ARG A 1 275 ? 5.133 9.148 3.391 1 93.44 275 ARG A CA 1
ATOM 2218 C C . ARG A 1 275 ? 4.887 8.555 4.773 1 93.44 275 ARG A C 1
ATOM 2220 O O . ARG A 1 275 ? 3.973 7.75 4.957 1 93.44 275 ARG A O 1
ATOM 2227 N N . SER A 1 276 ? 5.691 8.938 5.629 1 94.62 276 SER A N 1
ATOM 2228 C CA . SER A 1 276 ? 5.602 8.391 6.98 1 94.62 276 SER A CA 1
ATOM 2229 C C . SER A 1 276 ? 4.277 8.773 7.637 1 94.62 276 SER A C 1
ATOM 2231 O O . SER A 1 276 ? 3.676 7.957 8.344 1 94.62 276 SER A O 1
ATOM 2233 N N . TYR A 1 277 ? 3.807 9.969 7.398 1 95.56 277 TYR A N 1
ATOM 2234 C CA . TYR A 1 277 ? 2.533 10.406 7.957 1 95.56 277 TYR A CA 1
ATOM 2235 C C . TYR A 1 277 ? 1.376 9.609 7.371 1 95.56 277 TYR A C 1
ATOM 2237 O O . TYR A 1 277 ? 0.43 9.258 8.078 1 95.56 277 TYR A O 1
ATOM 2245 N N . ILE A 1 278 ? 1.447 9.375 6.109 1 94 278 ILE A N 1
ATOM 2246 C CA . ILE A 1 278 ? 0.388 8.625 5.449 1 94 278 ILE A CA 1
ATOM 2247 C C . ILE A 1 278 ? 0.406 7.176 5.926 1 94 278 ILE A C 1
ATOM 2249 O O . ILE A 1 278 ? -0.647 6.566 6.121 1 94 278 ILE A O 1
ATOM 2253 N N . GLN A 1 279 ? 1.617 6.66 6.141 1 92.81 279 GLN A N 1
ATOM 2254 C CA . GLN A 1 279 ? 1.743 5.309 6.68 1 92.81 279 GLN A CA 1
ATOM 2255 C C . GLN A 1 279 ? 1.115 5.207 8.07 1 92.81 279 GLN A C 1
ATOM 2257 O O . GLN A 1 279 ? 0.468 4.211 8.391 1 92.81 279 GLN A O 1
ATOM 2262 N N . GLU A 1 280 ? 1.349 6.211 8.789 1 93 280 GLU A N 1
ATOM 2263 C CA . GLU A 1 280 ? 0.775 6.219 10.133 1 93 280 GLU A CA 1
ATOM 2264 C C . GLU A 1 280 ? -0.743 6.359 10.086 1 93 280 GLU A C 1
ATOM 2266 O O . GLU A 1 280 ? -1.448 5.848 10.953 1 93 280 GLU A O 1
ATOM 2271 N N . TYR A 1 281 ? -1.209 7.098 9.078 1 92.38 281 TYR A N 1
ATOM 2272 C CA . TYR A 1 281 ? -2.648 7.273 8.922 1 92.38 281 TYR A CA 1
ATOM 2273 C C . TYR A 1 281 ? -3.34 5.934 8.688 1 92.38 281 TYR A C 1
ATOM 2275 O O . TYR A 1 281 ? -4.469 5.727 9.141 1 92.38 281 TYR A O 1
ATOM 2283 N N . ILE A 1 282 ? -2.701 4.984 8.039 1 87.38 282 ILE A N 1
ATOM 2284 C CA . ILE A 1 282 ? -3.232 3.654 7.754 1 87.38 282 ILE A CA 1
ATOM 2285 C C . ILE A 1 282 ? -3.555 2.934 9.062 1 87.38 282 ILE A C 1
ATOM 2287 O O . ILE A 1 282 ? -4.566 2.232 9.156 1 87.38 282 ILE A O 1
ATOM 2291 N N . ASN A 1 283 ? -2.783 3.121 10.008 1 82.19 283 ASN A N 1
ATOM 2292 C CA . ASN A 1 283 ? -2.922 2.42 11.281 1 82.19 283 ASN A CA 1
ATOM 2293 C C . ASN A 1 283 ? -4.043 3.014 12.133 1 82.19 283 ASN A C 1
ATOM 2295 O O . ASN A 1 283 ? -4.477 2.404 13.109 1 82.19 283 ASN A O 1
ATOM 2299 N N . GLN A 1 284 ? -4.508 4.168 11.625 1 77.75 284 GLN A N 1
ATOM 2300 C CA . GLN A 1 284 ? -5.562 4.824 12.398 1 77.75 284 GLN A CA 1
ATOM 2301 C C . GLN A 1 284 ? -6.945 4.434 11.883 1 77.75 284 GLN A C 1
ATOM 2303 O O . GLN A 1 284 ? -7.949 4.645 12.57 1 77.75 284 GLN A O 1
ATOM 2308 N N . ILE A 1 285 ? -7.074 3.918 10.625 1 68.62 285 ILE A N 1
ATOM 2309 C CA . ILE A 1 285 ? -8.344 3.699 9.938 1 68.62 285 ILE A CA 1
ATOM 2310 C C . ILE A 1 285 ? -8.992 2.42 10.453 1 68.62 285 ILE A C 1
ATOM 2312 O O . ILE A 1 285 ? -10.211 2.381 10.672 1 68.62 285 ILE A O 1
ATOM 2316 N N . PRO A 1 286 ? -8.273 1.118 10.367 1 57.66 286 PRO A N 1
ATOM 2317 C CA . PRO A 1 286 ? -8.977 -0.151 10.57 1 57.66 286 PRO A CA 1
ATOM 2318 C C . PRO A 1 286 ? -10.008 -0.083 11.695 1 57.66 286 PRO A C 1
ATOM 2320 O O . PRO A 1 286 ? -11 -0.816 11.672 1 57.66 286 PRO A O 1
ATOM 2323 N N . THR A 1 287 ? -9.805 0.725 12.656 1 50.06 287 THR A N 1
ATOM 2324 C CA . THR A 1 287 ? -10.766 0.632 13.75 1 50.06 287 THR A CA 1
ATOM 2325 C C . THR A 1 287 ? -12.156 1.062 13.289 1 50.06 287 THR A C 1
ATOM 2327 O O . THR A 1 287 ? -13.148 0.795 13.969 1 50.06 287 THR A O 1
ATOM 2330 N N . SER A 1 288 ? -12.148 1.861 12.211 1 49.19 288 SER A N 1
ATOM 2331 C CA . SER A 1 288 ? -13.469 2.426 11.961 1 49.19 288 SER A CA 1
ATOM 2332 C C . SER A 1 288 ? -14.234 1.6 10.93 1 49.19 288 SER A C 1
ATOM 2334 O O . SER A 1 288 ? -13.633 0.866 10.148 1 49.19 288 SER A O 1
ATOM 2336 N N . ASP A 1 289 ? -15.32 0.973 11.156 1 50.75 289 ASP A N 1
ATOM 2337 C CA . ASP A 1 289 ? -16.344 0.322 10.352 1 50.75 289 ASP A CA 1
ATOM 2338 C C . ASP A 1 289 ? -16.188 0.671 8.875 1 50.75 289 ASP A C 1
ATOM 2340 O O . ASP A 1 289 ? -17.031 0.303 8.047 1 50.75 289 ASP A O 1
ATOM 2344 N N . MET A 1 290 ? -15.211 1.655 8.57 1 54.53 290 MET A N 1
ATOM 2345 C CA . MET A 1 290 ? -15.281 2.268 7.25 1 54.53 290 MET A CA 1
ATOM 2346 C C . MET A 1 290 ? -14.398 1.525 6.254 1 54.53 290 MET A C 1
ATOM 2348 O O . MET A 1 290 ? -13.195 1.766 6.191 1 54.53 290 MET A O 1
ATOM 2352 N N . TRP A 1 291 ? -14.766 0.427 5.695 1 60.84 291 TRP A N 1
ATOM 2353 C CA . TRP A 1 291 ? -14.07 -0.456 4.77 1 60.84 291 TRP A CA 1
ATOM 2354 C C . TRP A 1 291 ? -13.617 0.306 3.525 1 60.84 291 TRP A C 1
ATOM 2356 O O . TRP A 1 291 ? -12.602 -0.037 2.912 1 60.84 291 TRP A O 1
ATOM 2366 N N . HIS A 1 292 ? -14.188 1.491 3.305 1 78.06 292 HIS A N 1
ATOM 2367 C CA . HIS A 1 292 ? -13.766 2.285 2.154 1 78.06 292 HIS A CA 1
ATOM 2368 C C . HIS A 1 292 ? -13.406 3.707 2.568 1 78.06 292 HIS A C 1
ATOM 2370 O O . HIS A 1 292 ? -14.195 4.383 3.236 1 78.06 292 HIS A O 1
ATOM 2376 N N . HIS A 1 293 ? -12.094 4.047 2.408 1 89 293 HIS A N 1
ATOM 2377 C CA . HIS A 1 293 ? -11.641 5.391 2.736 1 89 293 HIS A CA 1
ATOM 2378 C C . HIS A 1 293 ? -11.078 6.098 1.508 1 89 293 HIS A C 1
ATOM 2380 O O . HIS A 1 293 ? -9.922 5.879 1.135 1 89 293 HIS A O 1
ATOM 2386 N N . ALA A 1 294 ? -11.812 6.992 0.99 1 92.69 294 ALA A N 1
ATOM 2387 C CA . ALA A 1 294 ? -11.438 7.68 -0.243 1 92.69 294 ALA A CA 1
ATOM 2388 C C . ALA A 1 294 ? -10.18 8.516 -0.043 1 92.69 294 ALA A C 1
ATOM 2390 O O . ALA A 1 294 ? -9.344 8.617 -0.942 1 92.69 294 ALA A O 1
ATOM 2391 N N . GLY A 1 295 ? -10.086 9.18 1.114 1 94 295 GLY A N 1
ATOM 2392 C CA . GLY A 1 295 ? -8.891 9.961 1.401 1 94 295 GLY A CA 1
ATOM 2393 C C . GLY A 1 295 ? -7.621 9.133 1.378 1 94 295 GLY A C 1
ATOM 2394 O O . GLY A 1 295 ? -6.621 9.539 0.786 1 94 295 GLY A O 1
ATOM 2395 N N . LEU A 1 296 ? -7.637 8.008 2.016 1 92.62 296 LEU A N 1
ATOM 2396 C CA . LEU A 1 296 ? -6.477 7.129 2.039 1 92.62 296 LEU A CA 1
ATOM 2397 C C . LEU A 1 296 ? -6.168 6.602 0.643 1 92.62 296 LEU A C 1
ATOM 2399 O O . LEU A 1 296 ? -5 6.473 0.267 1 92.62 296 LEU A O 1
ATOM 2403 N N . ALA A 1 297 ? -7.211 6.289 -0.145 1 92.62 297 ALA A N 1
ATOM 2404 C CA . ALA A 1 297 ? -7.027 5.809 -1.512 1 92.62 297 ALA A CA 1
ATOM 2405 C C . ALA A 1 297 ? -6.297 6.844 -2.363 1 92.62 297 ALA A C 1
ATOM 2407 O O . ALA A 1 297 ? -5.359 6.508 -3.094 1 92.62 297 ALA A O 1
ATOM 2408 N N . MET A 1 298 ? -6.695 8.055 -2.219 1 94.69 298 MET A N 1
ATOM 2409 C CA . MET A 1 298 ? -6.078 9.133 -2.979 1 94.69 298 MET A CA 1
ATOM 2410 C C . MET A 1 298 ? -4.629 9.344 -2.549 1 94.69 298 MET A C 1
ATOM 2412 O O . MET A 1 298 ? -3.744 9.516 -3.391 1 94.69 298 MET A O 1
ATOM 2416 N N . ALA A 1 299 ? -4.414 9.336 -1.258 1 94.38 299 ALA A N 1
ATOM 2417 C CA . ALA A 1 299 ? -3.072 9.547 -0.729 1 94.38 299 ALA A CA 1
ATOM 2418 C C . ALA A 1 299 ? -2.121 8.445 -1.179 1 94.38 299 ALA A C 1
ATOM 2420 O O . ALA A 1 299 ? -0.985 8.711 -1.573 1 94.38 299 ALA A O 1
ATOM 2421 N N . LEU A 1 300 ? -2.572 7.238 -1.126 1 91.5 300 LEU A N 1
ATOM 2422 C CA . LEU A 1 300 ? -1.757 6.094 -1.521 1 91.5 300 LEU A CA 1
ATOM 2423 C C . LEU A 1 300 ? -1.387 6.176 -2.998 1 91.5 300 LEU A C 1
ATOM 2425 O O . LEU A 1 300 ? -0.23 5.957 -3.365 1 91.5 300 LEU A O 1
ATOM 2429 N N . ASP A 1 301 ? -2.326 6.48 -3.77 1 90.5 301 ASP A N 1
ATOM 2430 C CA . ASP A 1 301 ? -2.078 6.621 -5.203 1 90.5 301 ASP A CA 1
ATOM 2431 C C . ASP A 1 301 ? -1.054 7.719 -5.477 1 90.5 301 ASP A C 1
ATOM 2433 O O . ASP A 1 301 ? -0.156 7.547 -6.305 1 90.5 301 ASP A O 1
ATOM 2437 N N . SER A 1 302 ? -1.135 8.766 -4.73 1 92.12 302 SER A N 1
ATOM 2438 C CA . SER A 1 302 ? -0.262 9.914 -4.941 1 92.12 302 SER A CA 1
ATOM 2439 C C . SER A 1 302 ? 1.167 9.617 -4.5 1 92.12 302 SER A C 1
ATOM 2441 O O . SER A 1 302 ? 2.123 9.961 -5.195 1 92.12 302 SER A O 1
ATOM 2443 N N . ILE A 1 303 ? 1.325 8.945 -3.395 1 91.25 303 ILE A N 1
ATOM 2444 C CA . ILE A 1 303 ? 2.666 8.719 -2.867 1 91.25 303 ILE A CA 1
ATOM 2445 C C . ILE A 1 303 ? 3.354 7.609 -3.662 1 91.25 303 ILE A C 1
ATOM 2447 O O . ILE A 1 303 ? 4.582 7.578 -3.762 1 91.25 303 ILE A O 1
ATOM 2451 N N . LEU A 1 304 ? 2.594 6.73 -4.219 1 88.19 304 LEU A N 1
ATOM 2452 C CA . LEU A 1 304 ? 3.176 5.645 -4.996 1 88.19 304 LEU A CA 1
ATOM 2453 C C . LEU A 1 304 ? 3.656 6.145 -6.355 1 88.19 304 LEU A C 1
ATOM 2455 O O . LEU A 1 304 ? 4.668 5.672 -6.875 1 88.19 304 LEU A O 1
ATOM 2459 N N . HIS A 1 305 ? 3.047 7.148 -6.848 1 86 305 HIS A N 1
ATOM 2460 C CA . HIS A 1 305 ? 3.354 7.605 -8.203 1 86 305 HIS A CA 1
ATOM 2461 C C . HIS A 1 305 ? 4.324 8.781 -8.18 1 86 305 HIS A C 1
ATOM 2463 O O . HIS A 1 305 ? 5.031 9.031 -9.156 1 86 305 HIS A O 1
ATOM 2469 N N . ASN A 1 306 ? 4.281 9.461 -7.117 1 84.94 306 ASN A N 1
ATOM 2470 C CA . ASN A 1 306 ? 5.121 10.648 -7.059 1 84.94 306 ASN A CA 1
ATOM 2471 C C . ASN A 1 306 ? 6.285 10.461 -6.086 1 84.94 306 ASN A C 1
ATOM 2473 O O . ASN A 1 306 ? 6.848 11.445 -5.59 1 84.94 306 ASN A O 1
ATOM 2477 N N . GLY A 1 307 ? 6.594 9.242 -5.84 1 82.62 307 GLY A N 1
ATOM 2478 C CA . GLY A 1 307 ? 7.695 8.984 -4.922 1 82.62 307 GLY A CA 1
ATOM 2479 C C . GLY A 1 307 ? 9.062 9.195 -5.559 1 82.62 307 GLY A C 1
ATOM 2480 O O . GLY A 1 307 ? 9.172 9.258 -6.781 1 82.62 307 GLY A O 1
ATOM 2481 N N . PRO A 1 308 ? 10.039 9.461 -4.719 1 82.56 308 PRO A N 1
ATOM 2482 C CA . PRO A 1 308 ? 11.406 9.609 -5.238 1 82.56 308 PRO A CA 1
ATOM 2483 C C . PRO A 1 308 ? 11.969 8.297 -5.797 1 82.56 308 PRO A C 1
ATOM 2485 O O . PRO A 1 308 ? 11.391 7.23 -5.578 1 82.56 308 PRO A O 1
ATOM 2488 N N . LEU A 1 309 ? 12.969 8.445 -6.574 1 86.56 309 LEU A N 1
ATOM 2489 C CA . LEU A 1 309 ? 13.695 7.289 -7.082 1 86.56 309 LEU A CA 1
ATOM 2490 C C . LEU A 1 309 ? 14.383 6.535 -5.949 1 86.56 309 LEU A C 1
ATOM 2492 O O . LEU A 1 309 ? 14.695 7.121 -4.914 1 86.56 309 LEU A O 1
ATOM 2496 N N . ASN A 1 310 ? 14.508 5.254 -6.137 1 82.94 310 ASN A N 1
ATOM 2497 C CA . ASN A 1 310 ? 15.219 4.48 -5.121 1 82.94 310 ASN A CA 1
ATOM 2498 C C . ASN A 1 310 ? 16.703 4.801 -5.109 1 82.94 310 ASN A C 1
ATOM 2500 O O . ASN A 1 310 ? 17.203 5.512 -5.988 1 82.94 310 ASN A O 1
ATOM 2504 N N . ALA A 1 311 ? 17.438 4.355 -4.129 1 75.94 311 ALA A N 1
ATOM 2505 C CA . ALA A 1 311 ? 18.844 4.684 -3.885 1 75.94 311 ALA A CA 1
ATOM 2506 C C . ALA A 1 311 ? 19.719 4.219 -5.043 1 75.94 311 ALA A C 1
ATOM 2508 O O . ALA A 1 311 ? 20.75 4.828 -5.324 1 75.94 311 ALA A O 1
ATOM 2509 N N . TYR A 1 312 ? 19.203 3.219 -5.793 1 77.88 312 TYR A N 1
ATOM 2510 C CA . TYR A 1 312 ? 20.016 2.656 -6.863 1 77.88 312 TYR A CA 1
ATOM 2511 C C . TYR A 1 312 ? 19.781 3.4 -8.172 1 77.88 312 TYR A C 1
ATOM 2513 O O . TYR A 1 312 ? 20.625 3.355 -9.078 1 77.88 312 TYR A O 1
ATOM 2521 N N . SER A 1 313 ? 18.688 4.105 -8.227 1 85.75 313 SER A N 1
ATOM 2522 C CA . SER A 1 313 ? 18.312 4.746 -9.484 1 85.75 313 SER A CA 1
ATOM 2523 C C . SER A 1 313 ? 18.5 6.258 -9.406 1 85.75 313 SER A C 1
ATOM 2525 O O . SER A 1 313 ? 18.531 6.938 -10.438 1 85.75 313 SER A O 1
ATOM 2527 N N . SER A 1 314 ? 18.641 6.82 -8.25 1 81.06 314 SER A N 1
ATOM 2528 C CA . SER A 1 314 ? 18.672 8.266 -8.039 1 81.06 314 SER A CA 1
ATOM 2529 C C . SER A 1 314 ? 19.859 8.906 -8.766 1 81.06 314 SER A C 1
ATOM 2531 O O . SER A 1 314 ? 19.781 10.062 -9.18 1 81.06 314 SER A O 1
ATOM 2533 N N . HIS A 1 315 ? 20.953 8.156 -9.008 1 78.5 315 HIS A N 1
ATOM 2534 C CA . HIS A 1 315 ? 22.172 8.719 -9.57 1 78.5 315 HIS A CA 1
ATOM 2535 C C . HIS A 1 315 ? 22.266 8.422 -11.062 1 78.5 315 HIS A C 1
ATOM 2537 O O . HIS A 1 315 ? 23.219 8.852 -11.719 1 78.5 315 HIS A O 1
ATOM 2543 N N . LEU A 1 316 ? 21.281 7.723 -11.547 1 84.56 316 LEU A N 1
ATOM 2544 C CA . LEU A 1 316 ? 21.328 7.332 -12.953 1 84.56 316 LEU A CA 1
ATOM 2545 C C . LEU A 1 316 ? 20.859 8.461 -13.852 1 84.56 316 LEU A C 1
ATOM 2547 O O . LEU A 1 316 ? 20.125 9.359 -13.406 1 84.56 316 LEU A O 1
ATOM 2551 N N . SER A 1 317 ? 21.328 8.445 -15.039 1 85.44 317 SER A N 1
ATOM 2552 C CA . SER A 1 317 ? 20.938 9.461 -16.016 1 85.44 317 SER A CA 1
ATOM 2553 C C . SER A 1 317 ? 19.484 9.297 -16.453 1 85.44 317 SER A C 1
ATOM 2555 O O . SER A 1 317 ? 18.922 8.203 -16.328 1 85.44 317 SER A O 1
ATOM 2557 N N . ALA A 1 318 ? 18.938 10.312 -16.922 1 87.81 318 ALA A N 1
ATOM 2558 C CA . ALA A 1 318 ? 17.547 10.297 -17.375 1 87.81 318 ALA A CA 1
ATOM 2559 C C . ALA A 1 318 ? 17.344 9.297 -18.516 1 87.81 318 ALA A C 1
ATOM 2561 O O . ALA A 1 318 ? 16.312 8.617 -18.578 1 87.81 318 ALA A O 1
ATOM 2562 N N . SER A 1 319 ? 18.297 9.156 -19.375 1 89.5 319 SER A N 1
ATOM 2563 C CA . SER A 1 319 ? 18.219 8.242 -20.516 1 89.5 319 SER A CA 1
ATOM 2564 C C . SER A 1 319 ? 18.172 6.793 -20.047 1 89.5 319 SER A C 1
ATOM 2566 O O . SER A 1 319 ? 17.422 5.98 -20.594 1 89.5 319 SER A O 1
ATOM 2568 N N . THR A 1 320 ? 19 6.504 -19.016 1 87.94 320 THR A N 1
ATOM 2569 C CA . THR A 1 320 ? 19.016 5.156 -18.453 1 87.94 320 THR A CA 1
ATOM 2570 C C . THR A 1 320 ? 17.703 4.848 -17.734 1 87.94 320 THR A C 1
ATOM 2572 O O . THR A 1 320 ? 17.188 3.734 -17.828 1 87.94 320 THR A O 1
ATOM 2575 N N . LEU A 1 321 ? 17.188 5.848 -17.094 1 90.44 321 LEU A N 1
ATOM 2576 C CA . LEU A 1 321 ? 15.961 5.672 -16.328 1 90.44 321 LEU A CA 1
ATOM 2577 C C . LEU A 1 321 ? 14.773 5.434 -17.25 1 90.44 321 LEU A C 1
ATOM 2579 O O . LEU A 1 321 ? 13.828 4.734 -16.875 1 90.44 321 LEU A O 1
ATOM 2583 N N . GLU A 1 322 ? 14.828 5.949 -18.391 1 90.75 322 GLU A N 1
ATOM 2584 C CA . GLU A 1 322 ? 13.734 5.777 -19.344 1 90.75 322 GLU A CA 1
ATOM 2585 C C . GLU A 1 322 ? 13.672 4.34 -19.859 1 90.75 322 GLU A C 1
ATOM 2587 O O . GLU A 1 322 ? 12.602 3.852 -20.219 1 90.75 322 GLU A O 1
ATOM 2592 N N . LYS A 1 323 ? 14.773 3.635 -19.844 1 91.19 323 LYS A N 1
ATOM 2593 C CA . LYS A 1 323 ? 14.852 2.266 -20.344 1 91.19 323 LYS A CA 1
ATOM 2594 C C . LYS A 1 323 ? 14.398 1.269 -19.281 1 91.19 323 LYS A C 1
ATOM 2596 O O . LYS A 1 323 ? 14.117 0.107 -19.578 1 91.19 323 LYS A O 1
ATOM 2601 N N . ARG A 1 324 ? 14.344 1.682 -18.031 1 93.31 324 ARG A N 1
ATOM 2602 C CA . ARG A 1 324 ? 13.977 0.809 -16.922 1 93.31 324 ARG A CA 1
ATOM 2603 C C . ARG A 1 324 ? 12.516 0.998 -16.531 1 93.31 324 ARG A C 1
ATOM 2605 O O . ARG A 1 324 ? 12 2.119 -16.547 1 93.31 324 ARG A O 1
ATOM 2612 N N . PRO A 1 325 ? 11.867 -0.106 -16.359 1 92.88 325 PRO A N 1
ATOM 2613 C CA . PRO A 1 325 ? 10.469 0.021 -15.953 1 92.88 325 PRO A CA 1
ATOM 2614 C C . PRO A 1 325 ? 10.297 0.73 -14.609 1 92.88 325 PRO A C 1
ATOM 2616 O O . PRO A 1 325 ? 11.242 0.788 -13.812 1 92.88 325 PRO A O 1
ATOM 2619 N N . GLN A 1 326 ? 9.164 1.271 -14.305 1 90.25 326 GLN A N 1
ATOM 2620 C CA . GLN A 1 326 ? 8.867 2.068 -13.117 1 90.25 326 GLN A CA 1
ATOM 2621 C C . GLN A 1 326 ? 9.055 1.247 -11.844 1 90.25 326 GLN A C 1
ATOM 2623 O O . GLN A 1 326 ? 9.5 1.771 -10.82 1 90.25 326 GLN A O 1
ATOM 2628 N N . CYS A 1 327 ? 8.766 -0.027 -11.906 1 91.44 327 CYS A N 1
ATOM 2629 C CA . CYS A 1 327 ? 8.805 -0.876 -10.719 1 91.44 327 CYS A CA 1
ATOM 2630 C C . CYS A 1 327 ? 10.227 -1.046 -10.219 1 91.44 327 CYS A C 1
ATOM 2632 O O . CYS A 1 327 ? 10.445 -1.375 -9.047 1 91.44 327 CYS A O 1
ATOM 2634 N N . VAL A 1 328 ? 11.156 -0.797 -11.117 1 91.94 328 VAL A N 1
ATOM 2635 C CA . VAL A 1 328 ? 12.555 -0.972 -10.75 1 91.94 328 VAL A CA 1
ATOM 2636 C C . VAL A 1 328 ? 13.117 0.341 -10.211 1 91.94 328 VAL A C 1
ATOM 2638 O O . VAL A 1 328 ? 14.094 0.344 -9.453 1 91.94 328 VAL A O 1
ATOM 2641 N N . LYS A 1 329 ? 12.523 1.412 -10.578 1 90.62 329 LYS A N 1
ATOM 2642 C CA . LYS A 1 329 ? 13.102 2.723 -10.281 1 90.62 329 LYS A CA 1
ATOM 2643 C C . LYS A 1 329 ? 12.516 3.311 -9.008 1 90.62 329 LYS A C 1
ATOM 2645 O O . LYS A 1 329 ? 13.117 4.184 -8.383 1 90.62 329 LYS A O 1
ATOM 2650 N N . THR A 1 330 ? 11.391 2.83 -8.578 1 86.44 330 THR A N 1
ATOM 2651 C CA . THR A 1 330 ? 10.695 3.469 -7.465 1 86.44 330 THR A CA 1
ATOM 2652 C C . THR A 1 330 ? 10.828 2.635 -6.191 1 86.44 330 THR A C 1
ATOM 2654 O O . THR A 1 330 ? 11.211 1.463 -6.25 1 86.44 330 THR A O 1
ATOM 2657 N N . ASP A 1 331 ? 10.602 3.258 -5.066 1 84.75 331 ASP A N 1
ATOM 2658 C CA . ASP A 1 331 ? 10.672 2.607 -3.764 1 84.75 331 ASP A CA 1
ATOM 2659 C C . ASP A 1 331 ? 9.273 2.359 -3.201 1 84.75 331 ASP A C 1
ATOM 2661 O O . ASP A 1 331 ? 9.047 2.508 -1.999 1 84.75 331 ASP A O 1
ATOM 2665 N N . SER A 1 332 ? 8.328 2.045 -4.023 1 85.88 332 SER A N 1
ATOM 2666 C CA . SER A 1 332 ? 6.949 1.831 -3.6 1 85.88 332 SER A CA 1
ATOM 2667 C C . SER A 1 332 ? 6.836 0.623 -2.678 1 85.88 332 SER A C 1
ATOM 2669 O O . SER A 1 332 ? 6.02 0.616 -1.753 1 85.88 332 SER A O 1
ATOM 2671 N N . SER A 1 333 ? 7.652 -0.388 -2.908 1 87.5 333 SER A N 1
ATOM 2672 C CA . SER A 1 333 ? 7.613 -1.585 -2.074 1 87.5 333 SER A CA 1
ATOM 2673 C C . SER A 1 333 ? 8.031 -1.274 -0.643 1 87.5 333 SER A C 1
ATOM 2675 O O . SER A 1 333 ? 7.508 -1.862 0.305 1 87.5 333 SER A O 1
ATOM 2677 N N . LYS A 1 334 ? 8.938 -0.33 -0.468 1 86.94 334 LYS A N 1
ATOM 2678 C CA . LYS A 1 334 ? 9.422 0.039 0.857 1 86.94 334 LYS A CA 1
ATOM 2679 C C . LYS A 1 334 ? 8.312 0.666 1.698 1 86.94 334 LYS A C 1
ATOM 2681 O O . LYS A 1 334 ? 8.25 0.444 2.908 1 86.94 334 LYS A O 1
ATOM 2686 N N . ILE A 1 335 ? 7.453 1.397 1.086 1 87.62 335 ILE A N 1
ATOM 2687 C CA . ILE A 1 335 ? 6.367 2.076 1.786 1 87.62 335 ILE A CA 1
ATOM 2688 C C . ILE A 1 335 ? 5.445 1.044 2.43 1 87.62 335 ILE A C 1
ATOM 2690 O O . ILE A 1 335 ? 5.109 1.15 3.611 1 87.62 335 ILE A O 1
ATOM 2694 N N . ILE A 1 336 ? 5.137 0.06 1.651 1 87.56 336 ILE A N 1
ATOM 2695 C CA . ILE A 1 336 ? 4.168 -0.929 2.111 1 87.56 336 ILE A CA 1
ATOM 2696 C C . ILE A 1 336 ? 4.824 -1.863 3.125 1 87.56 336 ILE A C 1
ATOM 2698 O O . ILE A 1 336 ? 4.199 -2.26 4.109 1 87.56 336 ILE A O 1
ATOM 2702 N N . SER A 1 337 ? 6.047 -2.213 2.889 1 87.94 337 SER A N 1
ATOM 2703 C CA . SER A 1 337 ? 6.758 -3.092 3.812 1 87.94 337 SER A CA 1
ATOM 2704 C C . SER A 1 337 ? 6.957 -2.424 5.168 1 87.94 337 SER A C 1
ATOM 2706 O O . SER A 1 337 ? 6.805 -3.062 6.211 1 87.94 337 SER A O 1
ATOM 2708 N N . THR A 1 338 ? 7.32 -1.156 5.121 1 89.88 338 THR A N 1
ATOM 2709 C CA . THR A 1 338 ? 7.512 -0.425 6.367 1 89.88 338 THR A CA 1
ATOM 2710 C C . THR A 1 338 ? 6.191 -0.284 7.121 1 89.88 338 THR A C 1
ATOM 2712 O O . THR A 1 338 ? 6.156 -0.366 8.352 1 89.88 338 THR A O 1
ATOM 2715 N N . SER A 1 339 ? 5.137 -0.028 6.398 1 90.75 339 SER A N 1
ATOM 2716 C CA . SER A 1 339 ? 3.822 0.05 7.023 1 90.75 339 SER A CA 1
ATOM 2717 C C . SER A 1 339 ? 3.449 -1.271 7.688 1 90.75 339 SER A C 1
ATOM 2719 O O . SER A 1 339 ? 2.889 -1.283 8.789 1 90.75 339 SER A O 1
ATOM 2721 N N . ALA A 1 340 ? 3.711 -2.332 6.992 1 91.12 340 ALA A N 1
ATOM 2722 C CA . ALA A 1 340 ? 3.432 -3.654 7.543 1 91.12 340 ALA A CA 1
ATOM 2723 C C . ALA A 1 340 ? 4.25 -3.91 8.805 1 91.12 340 ALA A C 1
ATOM 2725 O O . ALA A 1 340 ? 3.756 -4.508 9.766 1 91.12 340 ALA A O 1
ATOM 2726 N N . MET A 1 341 ? 5.477 -3.451 8.828 1 91.69 341 MET A N 1
ATOM 2727 C CA . MET A 1 341 ? 6.34 -3.619 9.992 1 91.69 341 MET A CA 1
ATOM 2728 C C . MET A 1 341 ? 5.809 -2.826 11.188 1 91.69 341 MET A C 1
ATOM 2730 O O . MET A 1 341 ? 5.797 -3.322 12.312 1 91.69 341 MET A O 1
ATOM 2734 N N . ARG A 1 342 ? 5.398 -1.596 10.906 1 93.81 342 ARG A N 1
ATOM 2735 C CA . ARG A 1 342 ? 4.82 -0.781 11.969 1 93.81 342 ARG A CA 1
ATOM 2736 C C . ARG A 1 342 ? 3.619 -1.477 12.602 1 93.81 342 ARG A C 1
ATOM 2738 O O . ARG A 1 342 ? 3.512 -1.549 13.828 1 93.81 342 ARG A O 1
ATOM 2745 N N . SER A 1 343 ? 2.775 -2.029 11.719 1 93.94 343 SER A N 1
ATOM 2746 C CA . SER A 1 343 ? 1.578 -2.709 12.203 1 93.94 343 SER A CA 1
ATOM 2747 C C . SER A 1 343 ? 1.934 -3.986 12.953 1 93.94 343 SER A C 1
ATOM 2749 O O . SER A 1 343 ? 1.347 -4.281 14 1 93.94 343 SER A O 1
ATOM 2751 N N . LYS A 1 344 ? 2.869 -4.691 12.461 1 94.5 344 LYS A N 1
ATOM 2752 C CA . LYS A 1 344 ? 3.279 -5.953 13.07 1 94.5 344 LYS A CA 1
ATOM 2753 C C . LYS A 1 344 ? 3.82 -5.734 14.477 1 94.5 344 LYS A C 1
ATOM 2755 O O . LYS A 1 344 ? 3.398 -6.402 15.422 1 94.5 344 LYS A O 1
ATOM 2760 N N . TYR A 1 345 ? 4.703 -4.801 14.609 1 95.75 345 TYR A N 1
ATOM 2761 C CA . TYR A 1 345 ? 5.344 -4.625 15.906 1 95.75 345 TYR A CA 1
ATOM 2762 C C . TYR A 1 345 ? 4.418 -3.904 16.875 1 95.75 345 TYR A C 1
ATOM 2764 O O . TYR A 1 345 ? 4.504 -4.109 18.094 1 95.75 345 TYR A O 1
ATOM 2772 N N . MET A 1 346 ? 3.533 -3.051 16.344 1 95.56 346 MET A N 1
ATOM 2773 C CA . MET A 1 346 ? 2.477 -2.535 17.203 1 95.56 346 MET A CA 1
ATOM 2774 C C . MET A 1 346 ? 1.623 -3.672 17.766 1 95.56 346 MET A C 1
ATOM 2776 O O . MET A 1 346 ? 1.275 -3.674 18.938 1 95.56 346 MET A O 1
ATOM 2780 N N . GLY A 1 347 ? 1.342 -4.609 16.875 1 95.81 347 GLY A N 1
ATOM 2781 C CA . GLY A 1 347 ? 0.6 -5.785 17.297 1 95.81 347 GLY A CA 1
ATOM 2782 C C . GLY A 1 347 ? 1.351 -6.629 18.312 1 95.81 347 GLY A C 1
ATOM 2783 O O . GLY A 1 347 ? 0.771 -7.082 19.297 1 95.81 347 GLY A O 1
ATOM 2784 N N . GLU A 1 348 ? 2.596 -6.758 18.078 1 96.19 348 GLU A N 1
ATOM 2785 C CA . GLU A 1 348 ? 3.41 -7.57 18.984 1 96.19 348 GLU A CA 1
ATOM 2786 C C . GLU A 1 348 ? 3.4 -7 20.406 1 96.19 348 GLU A C 1
ATOM 2788 O O . GLU A 1 348 ? 3.211 -7.738 21.375 1 96.19 348 GLU A O 1
ATOM 2793 N N . VAL A 1 349 ? 3.574 -5.762 20.484 1 95.44 349 VAL A N 1
ATOM 2794 C CA . VAL A 1 349 ? 3.605 -5.105 21.797 1 95.44 349 VAL A CA 1
ATOM 2795 C C . VAL A 1 349 ? 2.219 -5.152 22.438 1 95.44 349 VAL A C 1
ATOM 2797 O O . VAL A 1 349 ? 2.092 -5.355 23.641 1 95.44 349 VAL A O 1
ATOM 2800 N N . ASN A 1 350 ? 1.185 -4.949 21.594 1 93.62 350 ASN A N 1
ATOM 2801 C CA . ASN A 1 350 ? -0.177 -5.062 22.109 1 93.62 350 ASN A CA 1
ATOM 2802 C C . ASN A 1 350 ? -0.442 -6.445 22.703 1 93.62 350 ASN A C 1
ATOM 2804 O O . ASN A 1 350 ? -1.07 -6.566 23.75 1 93.62 350 ASN A O 1
ATOM 2808 N N . GLY A 1 351 ? 0.018 -7.457 21.969 1 93.81 351 GLY A N 1
ATOM 2809 C CA . GLY A 1 351 ? -0.125 -8.82 22.469 1 93.81 351 GLY A CA 1
ATOM 2810 C C . GLY A 1 351 ? 0.629 -9.062 23.766 1 93.81 351 GLY A C 1
ATOM 2811 O O . GLY A 1 351 ? 0.113 -9.711 24.688 1 93.81 351 GLY A O 1
ATOM 2812 N N . MET A 1 352 ? 1.794 -8.484 23.891 1 93.88 352 MET A N 1
ATOM 2813 C CA . MET A 1 352 ? 2.598 -8.633 25.094 1 93.88 352 MET A CA 1
ATOM 2814 C C . MET A 1 352 ? 1.948 -7.91 26.266 1 93.88 352 MET A C 1
ATOM 2816 O O . MET A 1 352 ? 1.902 -8.438 27.375 1 93.88 352 MET A O 1
ATOM 2820 N N . LEU A 1 353 ? 1.433 -6.754 25.984 1 92.06 353 LEU A N 1
ATOM 2821 C CA . LEU A 1 353 ? 0.819 -5.941 27.031 1 92.06 353 LEU A CA 1
ATOM 2822 C C . LEU A 1 353 ? -0.47 -6.586 27.531 1 92.06 353 LEU A C 1
ATOM 2824 O O . LEU A 1 353 ? -0.815 -6.461 28.703 1 92.06 353 LEU A O 1
ATOM 2828 N N . LYS A 1 354 ? -1.2 -7.23 26.594 1 88.25 354 LYS A N 1
ATOM 2829 C CA . LYS A 1 354 ? -2.432 -7.91 26.984 1 88.25 354 LYS A CA 1
ATOM 2830 C C . LYS A 1 354 ? -2.148 -9.023 27.984 1 88.25 354 LYS A C 1
ATOM 2832 O O . LYS A 1 354 ? -2.963 -9.289 28.875 1 88.25 354 LYS A O 1
ATOM 2837 N N . ILE A 1 355 ? -1.011 -9.633 27.891 1 87.38 355 ILE A N 1
ATOM 2838 C CA . ILE A 1 355 ? -0.657 -10.742 28.781 1 87.38 355 ILE A CA 1
ATOM 2839 C C . ILE A 1 355 ? -0.059 -10.195 30.062 1 87.38 355 ILE A C 1
ATOM 2841 O O . ILE A 1 355 ? -0.405 -10.656 31.156 1 87.38 355 ILE A O 1
ATOM 2845 N N . PHE A 1 356 ? 0.918 -9.234 29.953 1 85.25 356 PHE A N 1
ATOM 2846 C CA . PHE A 1 356 ? 1.569 -8.656 31.125 1 85.25 356 PHE A CA 1
ATOM 2847 C C . PHE A 1 356 ? 0.582 -7.836 31.953 1 85.25 356 PHE A C 1
ATOM 2849 O O . PHE A 1 356 ? 0.624 -7.852 33.188 1 85.25 356 PHE A O 1
ATOM 2856 N N . GLY A 1 357 ? -0.392 -7.211 31.234 1 81.38 357 GLY A N 1
ATOM 2857 C CA . GLY A 1 357 ? -1.292 -6.285 31.906 1 81.38 357 GLY A CA 1
ATOM 2858 C C . GLY A 1 357 ? -0.652 -4.941 32.188 1 81.38 357 GLY A C 1
ATOM 2859 O O . GLY A 1 357 ? 0.566 -4.789 32.094 1 81.38 357 GLY A O 1
ATOM 2860 N N . ASN A 1 358 ? -1.359 -3.975 32.656 1 77.81 358 ASN A N 1
ATOM 2861 C CA . ASN A 1 358 ? -0.902 -2.613 32.906 1 77.81 358 ASN A CA 1
ATOM 2862 C C . ASN A 1 358 ? -0.014 -2.547 34.156 1 77.81 358 ASN A C 1
ATOM 2864 O O . ASN A 1 358 ? 0.865 -1.688 34.25 1 77.81 358 ASN A O 1
ATOM 2868 N N . ASP A 1 359 ? -0.137 -3.568 35.031 1 82.38 359 ASP A N 1
ATOM 2869 C CA . ASP A 1 359 ? 0.606 -3.547 36.281 1 82.38 359 ASP A CA 1
ATOM 2870 C C . ASP A 1 359 ? 2.033 -4.051 36.094 1 82.38 359 ASP A C 1
ATOM 2872 O O . ASP A 1 359 ? 2.932 -3.705 36.844 1 82.38 359 ASP A O 1
ATOM 2876 N N . ARG A 1 360 ? 2.348 -4.82 35.188 1 87.31 360 ARG A N 1
ATOM 2877 C CA . ARG A 1 360 ? 3.67 -5.391 34.969 1 87.31 360 ARG A CA 1
ATOM 2878 C C . ARG A 1 360 ? 4.316 -4.777 33.719 1 87.31 360 ARG A C 1
ATOM 2880 O O . ARG A 1 360 ? 5.16 -5.406 33.094 1 87.31 360 ARG A O 1
ATOM 2887 N N . LYS A 1 361 ? 3.857 -3.668 33.312 1 90 361 LYS A N 1
ATOM 2888 C CA . LYS A 1 361 ? 4.379 -2.979 32.125 1 90 361 LYS A CA 1
ATOM 2889 C C . LYS A 1 361 ? 5.871 -2.691 32.281 1 90 361 LYS A C 1
ATOM 2891 O O . LYS A 1 361 ? 6.625 -2.777 31.312 1 90 361 LYS A O 1
ATOM 2896 N N . GLU A 1 362 ? 6.305 -2.4 33.5 1 91.06 362 GLU A N 1
ATOM 2897 C CA . GLU A 1 362 ? 7.707 -2.09 33.75 1 91.06 362 GLU A CA 1
ATOM 2898 C C . GLU A 1 362 ? 8.594 -3.311 33.5 1 91.06 362 GLU A C 1
ATOM 2900 O O . GLU A 1 362 ? 9.734 -3.178 33.062 1 91.06 362 GLU A O 1
ATOM 2905 N N . GLU A 1 363 ? 8.031 -4.418 33.812 1 93.19 363 GLU A N 1
ATOM 2906 C CA . GLU A 1 363 ? 8.773 -5.652 33.562 1 93.19 363 GLU A CA 1
ATOM 2907 C C . GLU A 1 363 ? 8.977 -5.867 32.062 1 93.19 363 GLU A C 1
ATOM 2909 O O . GLU A 1 363 ? 10.047 -6.316 31.641 1 93.19 363 GLU A O 1
ATOM 2914 N N . LEU A 1 364 ? 7.934 -5.574 31.359 1 93.62 364 LEU A N 1
ATOM 2915 C CA . LEU A 1 364 ? 8.039 -5.695 29.922 1 93.62 364 LEU A CA 1
ATOM 2916 C C . LEU A 1 364 ? 9.078 -4.727 29.359 1 93.62 364 LEU A C 1
ATOM 2918 O O . LEU A 1 364 ? 9.875 -5.086 28.484 1 93.62 364 LEU A O 1
ATOM 2922 N N . ILE A 1 365 ? 9.109 -3.514 29.859 1 95.06 365 ILE A N 1
ATOM 2923 C CA . ILE A 1 365 ? 10.062 -2.498 29.422 1 95.06 365 ILE A CA 1
ATOM 2924 C C . ILE A 1 365 ? 11.484 -2.969 29.688 1 95.06 365 ILE A C 1
ATOM 2926 O O . ILE A 1 365 ? 12.352 -2.879 28.828 1 95.06 365 ILE A O 1
ATOM 2930 N N . ASN A 1 366 ? 11.688 -3.547 30.828 1 95.38 366 ASN A N 1
ATOM 2931 C CA . ASN A 1 366 ? 13.016 -4.023 31.188 1 95.38 366 ASN A CA 1
ATOM 2932 C C . ASN A 1 366 ? 13.438 -5.207 30.328 1 95.38 366 ASN A C 1
ATOM 2934 O O . ASN A 1 366 ? 14.617 -5.344 30 1 95.38 366 ASN A O 1
ATOM 2938 N N . THR A 1 367 ? 12.484 -6 30.047 1 94.25 367 THR A N 1
ATOM 2939 C CA . THR A 1 367 ? 12.781 -7.148 29.203 1 94.25 367 THR A CA 1
ATOM 2940 C C . THR A 1 367 ? 13.18 -6.695 27.797 1 94.25 367 THR A C 1
ATOM 2942 O O . THR A 1 367 ? 14.148 -7.211 27.234 1 94.25 367 THR A O 1
ATOM 2945 N N . VAL A 1 368 ? 12.445 -5.758 27.266 1 95.69 368 VAL A N 1
ATOM 2946 C CA . VAL A 1 368 ? 12.719 -5.262 25.922 1 95.69 368 VAL A CA 1
ATOM 2947 C C . VAL A 1 368 ? 14.062 -4.531 25.906 1 95.69 368 VAL A C 1
ATOM 2949 O O . VAL A 1 368 ? 14.859 -4.699 24.984 1 95.69 368 VAL A O 1
ATOM 2952 N N . LEU A 1 369 ? 14.344 -3.76 26.953 1 97.62 369 LEU A N 1
ATOM 2953 C CA . LEU A 1 369 ? 15.617 -3.066 27.062 1 97.62 369 LEU A CA 1
ATOM 2954 C C . LEU A 1 369 ? 16.766 -4.062 27.156 1 97.62 369 LEU A C 1
ATOM 2956 O O . LEU A 1 369 ? 17.812 -3.875 26.516 1 97.62 369 LEU A O 1
ATOM 2960 N N . GLY A 1 370 ? 16.516 -5.098 27.906 1 97.12 370 GLY A N 1
ATOM 2961 C CA . GLY A 1 370 ? 17.516 -6.148 27.984 1 97.12 370 GLY A CA 1
ATOM 2962 C C . GLY A 1 370 ? 17.828 -6.789 26.641 1 97.12 370 GLY A C 1
ATOM 2963 O O . GLY A 1 370 ? 18.984 -7.082 26.328 1 97.12 370 GLY A O 1
ATOM 2964 N N . ARG A 1 371 ? 16.859 -6.945 25.828 1 96.06 371 ARG A N 1
ATOM 2965 C CA . ARG A 1 371 ? 17.016 -7.547 24.516 1 96.06 371 ARG A CA 1
ATOM 2966 C C . ARG A 1 371 ? 17.797 -6.621 23.578 1 96.06 371 ARG A C 1
ATOM 2968 O O . ARG A 1 371 ? 18.625 -7.082 22.781 1 96.06 371 ARG A O 1
ATOM 2975 N N . VAL A 1 372 ? 17.531 -5.328 23.656 1 97.88 372 VAL A N 1
ATOM 2976 C CA . VAL A 1 372 ? 18.219 -4.363 22.812 1 97.88 372 VAL A CA 1
ATOM 2977 C C . VAL A 1 372 ? 19.719 -4.383 23.109 1 97.88 372 VAL A C 1
ATOM 2979 O O . VAL A 1 372 ? 20.547 -4.523 22.203 1 97.88 372 VAL A O 1
ATOM 2982 N N . TRP A 1 373 ? 20.031 -4.301 24.375 1 97.94 373 TRP A N 1
ATOM 2983 C CA . TRP A 1 373 ? 21.438 -4.207 24.75 1 97.94 373 TRP A CA 1
ATOM 2984 C C . TRP A 1 373 ? 22.125 -5.559 24.609 1 97.94 373 TRP A C 1
ATOM 2986 O O . TRP A 1 373 ? 23.312 -5.621 24.266 1 97.94 373 TRP A O 1
ATOM 2996 N N . SER A 1 374 ? 21.359 -6.656 24.828 1 97.5 374 SER A N 1
ATOM 2997 C CA . SER A 1 374 ? 21.922 -7.977 24.562 1 97.5 374 SER A CA 1
ATOM 2998 C C . SER A 1 374 ? 22.25 -8.164 23.078 1 97.5 374 SER A C 1
ATOM 3000 O O . SER A 1 374 ? 23.25 -8.789 22.734 1 97.5 374 SER A O 1
ATOM 3002 N N . ALA A 1 375 ? 21.359 -7.652 22.25 1 97.31 375 ALA A N 1
ATOM 3003 C CA . ALA A 1 375 ? 21.594 -7.711 20.812 1 97.31 375 ALA A CA 1
ATOM 3004 C C . ALA A 1 375 ? 22.859 -6.953 20.438 1 97.31 375 ALA A C 1
ATOM 3006 O O . ALA A 1 375 ? 23.609 -7.387 19.562 1 97.31 375 ALA A O 1
ATOM 3007 N N . CYS A 1 376 ? 23.109 -5.824 21.062 1 97.25 376 CYS A N 1
ATOM 3008 C CA . CYS A 1 376 ? 24.328 -5.043 20.812 1 97.25 376 CYS A CA 1
ATOM 3009 C C . CYS A 1 376 ? 25.562 -5.785 21.297 1 97.25 376 CYS A C 1
ATOM 3011 O O . CYS A 1 376 ? 26.594 -5.797 20.609 1 97.25 376 CYS A O 1
ATOM 3013 N N . LYS A 1 377 ? 25.422 -6.461 22.422 1 96.75 377 LYS A N 1
ATOM 3014 C CA . LYS A 1 377 ? 26.547 -7.223 22.969 1 96.75 377 LYS A CA 1
ATOM 3015 C C . LYS A 1 377 ? 26.891 -8.406 22.062 1 96.75 377 LYS A C 1
ATOM 3017 O O . LYS A 1 377 ? 28.062 -8.719 21.859 1 96.75 377 LYS A O 1
ATOM 3022 N N . GLN A 1 378 ? 25.891 -8.984 21.516 1 97 378 GLN A N 1
ATOM 3023 C CA . GLN A 1 378 ? 26.078 -10.148 20.641 1 97 378 GLN A CA 1
ATOM 3024 C C . GLN A 1 378 ? 26.406 -9.727 19.219 1 97 378 GLN A C 1
ATOM 3026 O O . GLN A 1 378 ? 26.688 -10.57 18.359 1 97 378 GLN A O 1
ATOM 3031 N N . GLN A 1 379 ? 26.359 -8.477 18.922 1 96.12 379 GLN A N 1
ATOM 3032 C CA . GLN A 1 379 ? 26.641 -7.902 17.609 1 96.12 379 GLN A CA 1
ATOM 3033 C C . GLN A 1 379 ? 25.766 -8.531 16.531 1 96.12 379 GLN A C 1
ATOM 3035 O O . GLN A 1 379 ? 26.266 -8.922 15.477 1 96.12 379 GLN A O 1
ATOM 3040 N N . SER A 1 380 ? 24.516 -8.719 16.953 1 96.06 380 SER A N 1
ATOM 3041 C CA . SER A 1 380 ? 23.562 -9.297 16.016 1 96.06 380 SER A CA 1
ATOM 3042 C C . SER A 1 380 ? 22.625 -8.242 15.445 1 96.06 380 SER A C 1
ATOM 3044 O O . SER A 1 380 ? 21.812 -7.664 16.172 1 96.06 380 SER A O 1
ATOM 3046 N N . ASP A 1 381 ? 22.641 -8.047 14.164 1 94.38 381 ASP A N 1
ATOM 3047 C CA . ASP A 1 381 ? 21.781 -7.059 13.5 1 94.38 381 ASP A CA 1
ATOM 3048 C C . ASP A 1 381 ? 20.328 -7.496 13.516 1 94.38 381 ASP A C 1
ATOM 3050 O O . ASP A 1 381 ? 19.422 -6.668 13.648 1 94.38 381 ASP A O 1
ATOM 3054 N N . SER A 1 382 ? 20.125 -8.797 13.375 1 92.69 382 SER A N 1
ATOM 3055 C CA . SER A 1 382 ? 18.766 -9.312 13.328 1 92.69 382 SER A CA 1
ATOM 3056 C C . SER A 1 382 ? 18.062 -9.156 14.672 1 92.69 382 SER A C 1
ATOM 3058 O O . SER A 1 382 ? 16.922 -8.672 14.734 1 92.69 382 SER A O 1
ATOM 3060 N N . MET A 1 383 ? 18.781 -9.461 15.719 1 95.06 383 MET A N 1
ATOM 3061 C CA . MET A 1 383 ? 18.203 -9.312 17.062 1 95.06 383 MET A CA 1
ATOM 3062 C C . MET A 1 383 ? 18 -7.844 17.406 1 95.06 383 MET A C 1
ATOM 3064 O O . MET A 1 383 ? 17.016 -7.488 18.047 1 95.06 383 MET A O 1
ATOM 3068 N N . HIS A 1 384 ? 18.922 -7.051 16.922 1 96.75 384 HIS A N 1
ATOM 3069 C CA . HIS A 1 384 ? 18.828 -5.617 17.172 1 96.75 384 HIS A CA 1
ATOM 3070 C C . HIS A 1 384 ? 17.609 -5.012 16.484 1 96.75 384 HIS A C 1
ATOM 3072 O O . HIS A 1 384 ? 16.891 -4.211 17.078 1 96.75 384 HIS A O 1
ATOM 3078 N N . ARG A 1 385 ? 17.438 -5.43 15.297 1 94.94 385 ARG A N 1
ATOM 3079 C CA . ARG A 1 385 ? 16.297 -4.93 14.516 1 94.94 385 ARG A CA 1
ATOM 3080 C C . ARG A 1 385 ? 14.984 -5.25 15.211 1 94.94 385 ARG A C 1
ATOM 3082 O O . ARG A 1 385 ? 14.148 -4.363 15.406 1 94.94 385 ARG A O 1
ATOM 3089 N N . GLU A 1 386 ? 14.82 -6.43 15.609 1 94.5 386 GLU A N 1
ATOM 3090 C CA . GLU A 1 386 ? 13.586 -6.844 16.266 1 94.5 386 GLU A CA 1
ATOM 3091 C C . GLU A 1 386 ? 13.383 -6.105 17.578 1 94.5 386 GLU A C 1
ATOM 3093 O O . GLU A 1 386 ? 12.281 -5.648 17.875 1 94.5 386 GLU A O 1
ATOM 3098 N N . ALA A 1 387 ? 14.414 -5.98 18.25 1 96.94 387 ALA A N 1
ATOM 3099 C CA . ALA A 1 387 ? 14.32 -5.383 19.594 1 96.94 387 ALA A CA 1
ATOM 3100 C C . ALA A 1 387 ? 14.016 -3.893 19.5 1 96.94 387 ALA A C 1
ATOM 3102 O O . ALA A 1 387 ? 13.227 -3.367 20.297 1 96.94 387 ALA A O 1
ATOM 3103 N N . ILE A 1 388 ? 14.602 -3.229 18.562 1 97.88 388 ILE A N 1
ATOM 3104 C CA . ILE A 1 388 ? 14.414 -1.786 18.453 1 97.88 388 ILE A CA 1
ATOM 3105 C C . ILE A 1 388 ? 13.008 -1.479 17.969 1 97.88 388 ILE A C 1
ATOM 3107 O O . ILE A 1 388 ? 12.383 -0.511 18.406 1 97.88 388 ILE A O 1
ATOM 3111 N N . TRP A 1 389 ? 12.5 -2.248 17.047 1 97.06 389 TRP A N 1
ATOM 3112 C CA . TRP A 1 389 ? 11.125 -2.068 16.594 1 97.06 389 TRP A CA 1
ATOM 3113 C C . TRP A 1 389 ? 10.148 -2.283 17.734 1 97.06 389 TRP A C 1
ATOM 3115 O O . TRP A 1 389 ? 9.188 -1.523 17.891 1 97.06 389 TRP A O 1
ATOM 3125 N N . GLN A 1 390 ? 10.453 -3.266 18.547 1 97.06 390 GLN A N 1
ATOM 3126 C CA . GLN A 1 390 ? 9.602 -3.541 19.703 1 97.06 390 GLN A CA 1
ATOM 3127 C C . GLN A 1 390 ? 9.664 -2.4 20.703 1 97.06 390 GLN A C 1
ATOM 3129 O O . GLN A 1 390 ? 8.633 -1.983 21.25 1 97.06 390 GLN A O 1
ATOM 3134 N N . ALA A 1 391 ? 10.883 -1.955 20.922 1 98 391 ALA A N 1
ATOM 3135 C CA . ALA A 1 391 ? 11.07 -0.856 21.859 1 98 391 ALA A CA 1
ATOM 3136 C C . ALA A 1 391 ? 10.344 0.4 21.391 1 98 391 ALA A C 1
ATOM 3138 O O . ALA A 1 391 ? 9.719 1.104 22.188 1 98 391 ALA A O 1
ATOM 3139 N N . THR A 1 392 ? 10.422 0.672 20.125 1 98.12 392 THR A N 1
ATOM 3140 C CA . THR A 1 392 ? 9.766 1.849 19.562 1 98.12 392 THR A CA 1
ATOM 3141 C C . THR A 1 392 ? 8.25 1.729 19.672 1 98.12 392 THR A C 1
ATOM 3143 O O . THR A 1 392 ? 7.574 2.68 20.078 1 98.12 392 THR A O 1
ATOM 3146 N N . ALA A 1 393 ? 7.719 0.558 19.375 1 97 393 ALA A N 1
ATOM 3147 C CA . ALA A 1 393 ? 6.281 0.326 19.484 1 97 393 ALA A CA 1
ATOM 3148 C C . ALA A 1 393 ? 5.816 0.5 20.938 1 97 393 ALA A C 1
ATOM 3150 O O . ALA A 1 393 ? 4.758 1.077 21.188 1 97 393 ALA A O 1
ATOM 3151 N N . LEU A 1 394 ? 6.633 -0.01 21.812 1 96.5 394 LEU A N 1
ATOM 3152 C CA . LEU A 1 394 ? 6.301 0.075 23.234 1 96.5 394 LEU A CA 1
ATOM 3153 C C . LEU A 1 394 ? 6.266 1.526 23.703 1 96.5 394 LEU A C 1
ATOM 3155 O O . LEU A 1 394 ? 5.375 1.919 24.453 1 96.5 394 LEU A O 1
ATOM 3159 N N . LEU A 1 395 ? 7.238 2.316 23.234 1 97 395 LEU A N 1
ATOM 3160 C CA . LEU A 1 395 ? 7.273 3.729 23.594 1 97 395 LEU A CA 1
ATOM 3161 C C . LEU A 1 395 ? 6.074 4.473 23.016 1 97 395 LEU A C 1
ATOM 3163 O O . LEU A 1 395 ? 5.496 5.332 23.688 1 97 395 LEU A O 1
ATOM 3167 N N . ILE A 1 396 ? 5.668 4.16 21.812 1 95.25 396 ILE A N 1
ATOM 3168 C CA . ILE A 1 396 ? 4.547 4.809 21.141 1 95.25 396 ILE A CA 1
ATOM 3169 C C . ILE A 1 396 ? 3.244 4.461 21.859 1 95.25 396 ILE A C 1
ATOM 3171 O O . ILE A 1 396 ? 2.369 5.316 22.016 1 95.25 396 ILE A O 1
ATOM 3175 N N . GLN A 1 397 ? 3.133 3.244 22.312 1 90.56 397 GLN A N 1
ATOM 3176 C CA . GLN A 1 397 ? 1.89 2.775 22.906 1 90.56 397 GLN A CA 1
ATOM 3177 C C . GLN A 1 397 ? 1.795 3.205 24.375 1 90.56 397 GLN A C 1
ATOM 3179 O O . GLN A 1 397 ? 0.699 3.273 24.938 1 90.56 397 GLN A O 1
ATOM 3184 N N . SER A 1 398 ? 2.918 3.49 24.922 1 88.06 398 SER A N 1
ATOM 3185 C CA . SER A 1 398 ? 2.926 3.85 26.328 1 88.06 398 SER A CA 1
ATOM 3186 C C . SER A 1 398 ? 2.389 5.262 26.547 1 88.06 398 SER A C 1
ATOM 3188 O O . SER A 1 398 ? 2.732 6.18 25.797 1 88.06 398 SER A O 1
ATOM 3190 N N . SER A 1 399 ? 1.458 5.426 27.453 1 82.25 399 SER A N 1
ATOM 3191 C CA . SER A 1 399 ? 0.895 6.727 27.781 1 82.25 399 SER A CA 1
ATOM 3192 C C . SER A 1 399 ? 1.904 7.586 28.547 1 82.25 399 SER A C 1
ATOM 3194 O O . SER A 1 399 ? 1.895 8.812 28.422 1 82.25 399 SER A O 1
ATOM 3196 N N . GLU A 1 400 ? 2.787 6.863 29.266 1 87.94 400 GLU A N 1
ATOM 3197 C CA . GLU A 1 400 ? 3.801 7.574 30.031 1 87.94 400 GLU A CA 1
ATOM 3198 C C . GLU A 1 400 ? 5.152 7.547 29.328 1 87.94 400 GLU A C 1
ATOM 3200 O O . GLU A 1 400 ? 5.539 6.523 28.75 1 87.94 400 GLU A O 1
ATOM 3205 N N . PHE A 1 401 ? 5.777 8.641 29.359 1 92.69 401 PHE A N 1
ATOM 3206 C CA . PHE A 1 401 ? 7.086 8.773 28.719 1 92.69 401 PHE A CA 1
ATOM 3207 C C . PHE A 1 401 ? 8.141 7.984 29.484 1 92.69 401 PHE A C 1
ATOM 3209 O O . PHE A 1 401 ? 8.211 8.062 30.719 1 92.69 401 PHE A O 1
ATOM 3216 N N . ASN A 1 402 ? 8.82 7.148 28.812 1 94.75 402 ASN A N 1
ATOM 3217 C CA . ASN A 1 402 ? 9.93 6.391 29.375 1 94.75 402 ASN A CA 1
ATOM 3218 C C . ASN A 1 402 ? 11.266 6.801 28.75 1 94.75 402 ASN A C 1
ATOM 3220 O O . ASN A 1 402 ? 11.547 6.477 27.594 1 94.75 402 ASN A O 1
ATOM 3224 N N . SER A 1 403 ? 12.125 7.348 29.5 1 96 403 SER A N 1
ATOM 3225 C CA . SER A 1 403 ? 13.383 7.891 29.016 1 96 403 SER A CA 1
ATOM 3226 C C . SER A 1 403 ? 14.359 6.781 28.625 1 96 403 SER A C 1
ATOM 3228 O O . SER A 1 403 ? 15.18 6.945 27.719 1 96 403 SER A O 1
ATOM 3230 N N . ASN A 1 404 ? 14.258 5.66 29.328 1 96.69 404 ASN A N 1
ATOM 3231 C CA . ASN A 1 404 ? 15.164 4.559 29.016 1 96.69 404 ASN A CA 1
ATOM 3232 C C . ASN A 1 404 ? 14.883 3.959 27.641 1 96.69 404 ASN A C 1
ATOM 3234 O O . ASN A 1 404 ? 15.812 3.57 26.938 1 96.69 404 ASN A O 1
ATOM 3238 N N . LEU A 1 405 ? 13.641 3.887 27.391 1 97.56 405 LEU A N 1
ATOM 3239 C CA . LEU A 1 405 ? 13.273 3.383 26.062 1 97.56 405 LEU A CA 1
ATOM 3240 C C . LEU A 1 405 ? 13.766 4.324 24.969 1 97.56 405 LEU A C 1
ATOM 3242 O O . LEU A 1 405 ? 14.336 3.875 23.969 1 97.56 405 LEU A O 1
ATOM 3246 N N . LEU A 1 406 ? 13.555 5.566 25.188 1 98.31 406 LEU A N 1
ATOM 3247 C CA . LEU A 1 406 ? 14 6.543 24.188 1 98.31 406 LEU A CA 1
ATOM 3248 C C . LEU A 1 406 ? 15.516 6.488 24.031 1 98.31 406 LEU A C 1
ATOM 3250 O O . LEU A 1 406 ? 16.031 6.57 22.906 1 98.31 406 LEU A O 1
ATOM 3254 N N . HIS A 1 407 ? 16.188 6.352 25.141 1 98.06 407 HIS A N 1
ATOM 3255 C CA . HIS A 1 407 ? 17.641 6.254 25.094 1 98.06 407 HIS A CA 1
ATOM 3256 C C . HIS A 1 407 ? 18.094 5.039 24.281 1 98.06 407 HIS A C 1
ATOM 3258 O O . HIS A 1 407 ? 19 5.141 23.469 1 98.06 407 HIS A O 1
ATOM 3264 N N . ALA A 1 408 ? 17.469 3.943 24.531 1 98.19 408 ALA A N 1
ATOM 3265 C CA . ALA A 1 408 ? 17.828 2.723 23.812 1 98.19 408 ALA A CA 1
ATOM 3266 C C . ALA A 1 408 ? 17.562 2.875 22.312 1 98.19 408 ALA A C 1
ATOM 3268 O O . ALA A 1 408 ? 18.375 2.438 21.5 1 98.19 408 ALA A O 1
ATOM 3269 N N . ILE A 1 409 ? 16.484 3.496 21.953 1 98.25 409 ILE A N 1
ATOM 3270 C CA . ILE A 1 409 ? 16.078 3.664 20.562 1 98.25 409 ILE A CA 1
ATOM 3271 C C . ILE A 1 409 ? 17.078 4.582 19.859 1 98.25 409 ILE A C 1
ATOM 3273 O O . ILE A 1 409 ? 17.406 4.367 18.688 1 98.25 409 ILE A O 1
ATOM 3277 N N . THR A 1 410 ? 17.625 5.543 20.578 1 98.19 410 THR A N 1
ATOM 3278 C CA . THR A 1 410 ? 18.422 6.574 19.938 1 98.19 410 THR A CA 1
ATOM 3279 C C . THR A 1 410 ? 19.922 6.25 20.031 1 98.19 410 THR A C 1
ATOM 3281 O O . THR A 1 410 ? 20.719 6.754 19.25 1 98.19 410 THR A O 1
ATOM 3284 N N . TRP A 1 411 ? 20.344 5.383 20.969 1 97.62 411 TRP A N 1
ATOM 3285 C CA . TRP A 1 411 ? 21.75 5.191 21.25 1 97.62 411 TRP A CA 1
ATOM 3286 C C . TRP A 1 411 ? 22.203 3.795 20.828 1 97.62 411 TRP A C 1
ATOM 3288 O O . TRP A 1 411 ? 23.406 3.531 20.734 1 97.62 411 TRP A O 1
ATOM 3298 N N . SER A 1 412 ? 21.297 2.91 20.609 1 97.88 412 SER A N 1
ATOM 3299 C CA . SER A 1 412 ? 21.656 1.515 20.391 1 97.88 412 SER A CA 1
ATOM 3300 C C . SER A 1 412 ? 22.5 1.359 19.141 1 97.88 412 SER A C 1
ATOM 3302 O O . SER A 1 412 ? 23.406 0.518 19.094 1 97.88 412 SER A O 1
ATOM 3304 N N . GLN A 1 413 ? 22.25 2.174 18.062 1 97 413 GLN A N 1
ATOM 3305 C CA . GLN A 1 413 ? 23 2.047 16.812 1 97 413 GLN A CA 1
ATOM 3306 C C . GLN A 1 413 ? 24.438 2.494 16.969 1 97 413 GLN A C 1
ATOM 3308 O O . GLN A 1 413 ? 25.312 2.15 16.156 1 97 413 GLN A O 1
ATOM 3313 N N . VAL A 1 414 ? 24.75 3.33 18.016 1 97.12 414 VAL A N 1
ATOM 3314 C CA . VAL A 1 414 ? 26.109 3.771 18.297 1 97.12 414 VAL A CA 1
ATOM 3315 C C . VAL A 1 414 ? 26.922 2.611 18.859 1 97.12 414 VAL A C 1
ATOM 3317 O O . VAL A 1 414 ? 28.109 2.473 18.562 1 97.12 414 VAL A O 1
ATOM 3320 N N . GLU A 1 415 ? 26.266 1.789 19.625 1 95.88 415 GLU A N 1
ATOM 3321 C CA . GLU A 1 415 ? 26.938 0.641 20.219 1 95.88 415 GLU A CA 1
ATOM 3322 C C . GLU A 1 415 ? 27.188 -0.45 19.188 1 95.88 415 GLU A C 1
ATOM 3324 O O . GLU A 1 415 ? 28.266 -1.044 19.156 1 95.88 415 GLU A O 1
ATOM 3329 N N . LEU A 1 416 ? 26.281 -0.726 18.391 1 95.94 416 LEU A N 1
ATOM 3330 C CA . LEU A 1 416 ? 26.406 -1.759 17.359 1 95.94 416 LEU A CA 1
ATOM 3331 C C . LEU A 1 416 ? 27.141 -1.219 16.141 1 95.94 416 LEU A C 1
ATOM 3333 O O . LEU A 1 416 ? 27.969 -1.91 15.555 1 95.94 416 LEU A O 1
ATOM 3337 N N . PHE A 1 417 ? 26.953 -0.031 15.695 1 95.38 417 PHE A N 1
ATOM 3338 C CA . PHE A 1 417 ? 27.516 0.772 14.609 1 95.38 417 PHE A CA 1
ATOM 3339 C C . PHE A 1 417 ? 27.625 -0.048 13.328 1 95.38 417 PHE A C 1
ATOM 3341 O O . PHE A 1 417 ? 28.703 -0.183 12.766 1 95.38 417 PHE A O 1
ATOM 3348 N N . SER A 1 418 ? 26.531 -0.611 12.914 1 95.69 418 SER A N 1
ATOM 3349 C CA . SER A 1 418 ? 26.422 -1.323 11.648 1 95.69 418 SER A CA 1
ATOM 3350 C C . SER A 1 418 ? 25.484 -0.608 10.688 1 95.69 418 SER A C 1
ATOM 3352 O O . SER A 1 418 ? 24.75 0.296 11.086 1 95.69 418 SER A O 1
ATOM 3354 N N . VAL A 1 419 ? 25.641 -0.929 9.445 1 93.69 419 VAL A N 1
ATOM 3355 C CA . VAL A 1 419 ? 24.797 -0.307 8.422 1 93.69 419 VAL A CA 1
ATOM 3356 C C . VAL A 1 419 ? 23.328 -0.642 8.68 1 93.69 419 VAL A C 1
ATOM 3358 O O . VAL A 1 419 ? 22.469 0.245 8.664 1 93.69 419 VAL A O 1
ATOM 3361 N N . GLU A 1 420 ? 23.062 -1.884 9.031 1 92.81 420 GLU A N 1
ATOM 3362 C CA . GLU A 1 420 ? 21.688 -2.33 9.273 1 92.81 420 GLU A CA 1
ATOM 3363 C C . GLU A 1 420 ? 21.109 -1.697 10.539 1 92.81 420 GLU A C 1
ATOM 3365 O O . GLU A 1 420 ? 19.938 -1.347 10.586 1 92.81 420 GLU A O 1
ATOM 3370 N N . ALA A 1 421 ? 21.922 -1.585 11.445 1 95.94 421 ALA A N 1
ATOM 3371 C CA . ALA A 1 421 ? 21.484 -0.984 12.703 1 95.94 421 ALA A CA 1
ATOM 3372 C C . ALA A 1 421 ? 21.078 0.475 12.5 1 95.94 421 ALA A C 1
ATOM 3374 O O . ALA A 1 421 ? 20.078 0.933 13.047 1 95.94 421 ALA A O 1
ATOM 3375 N N . MET A 1 422 ? 21.891 1.178 11.695 1 96.5 422 MET A N 1
ATOM 3376 C CA . MET A 1 422 ? 21.594 2.588 11.453 1 96.5 422 MET A CA 1
ATOM 3377 C C . MET A 1 422 ? 20.312 2.742 10.625 1 96.5 422 MET A C 1
ATOM 3379 O O . MET A 1 422 ? 19.5 3.631 10.891 1 96.5 422 MET A O 1
ATOM 3383 N N . ARG A 1 423 ? 20.172 1.875 9.695 1 93.5 423 ARG A N 1
ATOM 3384 C CA . ARG A 1 423 ? 18.969 1.91 8.867 1 93.5 423 ARG A CA 1
ATOM 3385 C C . ARG A 1 423 ? 17.719 1.655 9.711 1 93.5 423 ARG A C 1
ATOM 3387 O O . ARG A 1 423 ? 16.719 2.352 9.562 1 93.5 423 ARG A O 1
ATOM 3394 N N . THR A 1 424 ? 17.781 0.67 10.57 1 95 424 THR A N 1
ATOM 3395 C CA . THR A 1 424 ? 16.672 0.345 11.453 1 95 424 THR A CA 1
ATOM 3396 C C . THR A 1 424 ? 16.359 1.507 12.391 1 95 424 THR A C 1
ATOM 3398 O O . THR A 1 424 ? 15.203 1.854 12.609 1 95 424 THR A O 1
ATOM 3401 N N . ALA A 1 425 ? 17.406 2.08 12.883 1 97.38 425 ALA A N 1
ATOM 3402 C CA . ALA A 1 425 ? 17.234 3.197 13.812 1 97.38 425 ALA A CA 1
ATOM 3403 C C . ALA A 1 425 ? 16.531 4.367 13.125 1 97.38 425 ALA A C 1
ATOM 3405 O O . ALA A 1 425 ? 15.57 4.922 13.672 1 97.38 425 ALA A O 1
ATOM 3406 N N . VAL A 1 426 ? 16.953 4.695 11.969 1 96.62 426 VAL A N 1
ATOM 3407 C CA . VAL A 1 426 ? 16.391 5.828 11.242 1 96.62 426 VAL A CA 1
ATOM 3408 C C . VAL A 1 426 ? 14.906 5.574 10.961 1 96.62 426 VAL A C 1
ATOM 3410 O O . VAL A 1 426 ? 14.078 6.48 11.102 1 96.62 426 VAL A O 1
ATOM 3413 N N . GLU A 1 427 ? 14.562 4.379 10.586 1 94.31 427 GLU A N 1
ATOM 3414 C CA . GLU A 1 427 ? 13.164 4.043 10.336 1 94.31 427 GLU A CA 1
ATOM 3415 C C . GLU A 1 427 ? 12.328 4.152 11.617 1 94.31 427 GLU A C 1
ATOM 3417 O O . GLU A 1 427 ? 11.195 4.621 11.578 1 94.31 427 GLU A O 1
ATOM 3422 N N . CYS A 1 428 ? 12.906 3.734 12.68 1 97.5 428 CYS A N 1
ATOM 3423 C CA . CYS A 1 428 ? 12.195 3.799 13.953 1 97.5 428 CYS A CA 1
ATOM 3424 C C . CYS A 1 428 ? 12.055 5.238 14.43 1 97.5 428 CYS A C 1
ATOM 3426 O O . CYS A 1 428 ? 11.047 5.605 15.031 1 97.5 428 CYS A O 1
ATOM 3428 N N . TRP A 1 429 ? 13.141 6.02 14.188 1 97.88 429 TRP A N 1
ATOM 3429 C CA . TRP A 1 429 ? 13.062 7.434 14.539 1 97.88 429 TRP A CA 1
ATOM 3430 C C . TRP A 1 429 ? 11.93 8.125 13.789 1 97.88 429 TRP A C 1
ATOM 3432 O O . TRP A 1 429 ? 11.156 8.883 14.375 1 97.88 429 TRP A O 1
ATOM 3442 N N . LYS A 1 430 ? 11.844 7.848 12.531 1 95.44 430 LYS A N 1
ATOM 3443 C CA . LYS A 1 430 ? 10.773 8.422 11.719 1 95.44 430 LYS A CA 1
ATOM 3444 C C . LYS A 1 430 ? 9.406 7.988 12.234 1 95.44 430 LYS A C 1
ATOM 3446 O O . LYS A 1 430 ? 8.484 8.805 12.344 1 95.44 430 LYS A O 1
ATOM 3451 N N . TRP A 1 431 ? 9.32 6.734 12.562 1 96.5 431 TRP A N 1
ATOM 3452 C CA . TRP A 1 431 ? 8.07 6.195 13.094 1 96.5 431 TRP A CA 1
ATOM 3453 C C . TRP A 1 431 ? 7.691 6.879 14.398 1 96.5 431 TRP A C 1
ATOM 3455 O O . TRP A 1 431 ? 6.555 7.32 14.57 1 96.5 431 TRP A O 1
ATOM 3465 N N . LEU A 1 432 ? 8.625 7.031 15.258 1 97 432 LEU A N 1
ATOM 3466 C CA . LEU A 1 432 ? 8.406 7.625 16.578 1 97 432 LEU A CA 1
ATOM 3467 C C . LEU A 1 432 ? 7.945 9.07 16.438 1 97 432 LEU A C 1
ATOM 3469 O O . LEU A 1 432 ? 6.961 9.477 17.062 1 97 432 LEU A O 1
ATOM 3473 N N . THR A 1 433 ? 8.602 9.828 15.586 1 94.75 433 THR A N 1
ATOM 3474 C CA . THR A 1 433 ? 8.328 11.258 15.461 1 94.75 433 THR A CA 1
ATOM 3475 C C . THR A 1 433 ? 6.988 11.492 14.758 1 94.75 433 THR A C 1
ATOM 3477 O O . THR A 1 433 ? 6.285 12.461 15.055 1 94.75 433 THR A O 1
ATOM 3480 N N . THR A 1 434 ? 6.648 10.641 13.867 1 94.31 434 THR A N 1
ATOM 3481 C CA . THR A 1 434 ? 5.395 10.789 13.133 1 94.31 434 THR A CA 1
ATOM 3482 C C . THR A 1 434 ? 4.215 10.344 13.992 1 94.31 434 THR A C 1
ATOM 3484 O O . THR A 1 434 ? 3.121 10.906 13.898 1 94.31 434 THR A O 1
ATOM 3487 N N . SER A 1 435 ? 4.395 9.367 14.812 1 94.19 435 SER A N 1
ATOM 3488 C CA . SER A 1 435 ? 3.32 8.828 15.648 1 94.19 435 SER A CA 1
ATOM 3489 C C . SER A 1 435 ? 3.104 9.695 16.891 1 94.19 435 SER A C 1
ATOM 3491 O O . SER A 1 435 ? 1.968 9.867 17.328 1 94.19 435 SER A O 1
ATOM 3493 N N . GLN A 1 436 ? 4.246 10.164 17.406 1 94.06 436 GLN A N 1
ATOM 3494 C CA . GLN A 1 436 ? 4.191 11 18.609 1 94.06 436 GLN A CA 1
ATOM 3495 C C . GLN A 1 436 ? 4.988 12.289 18.422 1 94.06 436 GLN A C 1
ATOM 3497 O O . GLN A 1 436 ? 6.109 12.414 18.906 1 94.06 436 GLN A O 1
ATOM 3502 N N . PRO A 1 437 ? 4.328 13.242 17.844 1 90.06 437 PRO A N 1
ATOM 3503 C CA . PRO A 1 437 ? 5.039 14.492 17.594 1 90.06 437 PRO A CA 1
ATOM 3504 C C . PRO A 1 437 ? 5.465 15.211 18.875 1 90.06 437 PRO A C 1
ATOM 3506 O O . PRO A 1 437 ? 6.426 15.977 18.859 1 90.06 437 PRO A O 1
ATOM 3509 N N . GLU A 1 438 ? 4.875 14.859 19.984 1 90.19 438 GLU A N 1
ATOM 3510 C CA . GLU A 1 438 ? 5.199 15.492 21.266 1 90.19 438 GLU A CA 1
ATOM 3511 C C . GLU A 1 438 ? 6.574 15.062 21.766 1 90.19 438 GLU A C 1
ATOM 3513 O O . GLU A 1 438 ? 7.191 15.75 22.578 1 90.19 438 GLU A O 1
ATOM 3518 N N . LEU A 1 439 ? 7.07 13.953 21.234 1 94.25 439 LEU A N 1
ATOM 3519 C CA . LEU A 1 439 ? 8.344 13.414 21.688 1 94.25 439 LEU A CA 1
ATOM 3520 C C . LEU A 1 439 ? 9.484 13.859 20.766 1 94.25 439 LEU A C 1
ATOM 3522 O O . LEU A 1 439 ? 10.641 13.516 21 1 94.25 439 LEU A O 1
ATOM 3526 N N . GLU A 1 440 ? 9.211 14.648 19.812 1 93.25 440 GLU A N 1
ATOM 3527 C CA . GLU A 1 440 ? 10.188 15.016 18.797 1 93.25 440 GLU A CA 1
ATOM 3528 C C . GLU A 1 440 ? 11.359 15.773 19.406 1 93.25 440 GLU A C 1
ATOM 3530 O O . GLU A 1 440 ? 12.516 15.508 19.078 1 93.25 440 GLU A O 1
ATOM 3535 N N . MET A 1 441 ? 11.086 16.688 20.328 1 93.25 441 MET A N 1
ATOM 3536 C CA . MET A 1 441 ? 12.141 17.484 20.938 1 93.25 441 MET A CA 1
ATOM 3537 C C . MET A 1 441 ? 13.055 16.625 21.812 1 93.25 441 MET A C 1
ATOM 3539 O O . MET A 1 441 ? 14.273 16.766 21.766 1 93.25 441 MET A O 1
ATOM 3543 N N . ARG A 1 442 ? 12.461 15.75 22.562 1 96 442 ARG A N 1
ATOM 3544 C CA . ARG A 1 442 ? 13.242 14.852 23.406 1 96 442 ARG A CA 1
ATOM 3545 C C . ARG A 1 442 ? 14.07 13.891 22.578 1 96 442 ARG A C 1
ATOM 3547 O O . ARG A 1 442 ? 15.211 13.586 22.906 1 96 442 ARG A O 1
ATOM 3554 N N . PHE A 1 443 ? 13.453 13.484 21.594 1 97.12 443 PHE A N 1
ATOM 3555 C CA . PHE A 1 443 ? 14.148 12.602 20.672 1 97.12 443 PHE A CA 1
ATOM 3556 C C . PHE A 1 443 ? 15.367 13.305 20.078 1 97.12 443 PHE A C 1
ATOM 3558 O O . PHE A 1 443 ? 16.469 12.742 20.047 1 97.12 443 PHE A O 1
ATOM 3565 N N . LEU A 1 444 ? 15.195 14.547 19.547 1 96.88 444 LEU A N 1
ATOM 3566 C CA . LEU A 1 444 ? 16.281 15.281 18.906 1 96.88 444 LEU A CA 1
ATOM 3567 C C . LEU A 1 444 ? 17.438 15.516 19.891 1 96.88 444 LEU A C 1
ATOM 3569 O O . LEU A 1 444 ? 18.609 15.414 19.516 1 96.88 444 LEU A O 1
ATOM 3573 N N . GLN A 1 445 ? 17.062 15.742 21.078 1 97.19 445 GLN A N 1
ATOM 3574 C CA . GLN A 1 445 ? 18.078 15.938 22.094 1 97.19 445 GLN A CA 1
ATOM 3575 C C . GLN A 1 445 ? 18.922 14.68 22.281 1 97.19 445 GLN A C 1
ATOM 3577 O O . GLN A 1 445 ? 20.156 14.742 22.328 1 97.19 445 GLN A O 1
ATOM 3582 N N . GLU A 1 446 ? 18.25 13.57 22.344 1 97.75 446 GLU A N 1
ATOM 3583 C CA . GLU A 1 446 ? 18.953 12.297 22.531 1 97.75 446 GLU A CA 1
ATOM 3584 C C . GLU A 1 446 ? 19.75 11.93 21.297 1 97.75 446 GLU A C 1
ATOM 3586 O O . GLU A 1 446 ? 20.844 11.367 21.406 1 97.75 446 GLU A O 1
ATOM 3591 N N . MET A 1 447 ? 19.172 12.219 20.172 1 97.88 447 MET A N 1
ATOM 3592 C CA . MET A 1 447 ? 19.859 11.898 18.922 1 97.88 447 MET A CA 1
ATOM 3593 C C . MET A 1 447 ? 21.141 12.703 18.781 1 97.88 447 MET A C 1
ATOM 3595 O O . MET A 1 447 ? 22.172 12.172 18.391 1 97.88 447 MET A O 1
ATOM 3599 N N . VAL A 1 448 ? 21.094 14.023 19.141 1 97.69 448 VAL A N 1
ATOM 3600 C CA . VAL A 1 448 ? 22.266 14.891 19.062 1 97.69 448 VAL A CA 1
ATOM 3601 C C . VAL A 1 448 ? 23.328 14.391 20.047 1 97.69 448 VAL A C 1
ATOM 3603 O O . VAL A 1 448 ? 24.516 14.367 19.703 1 97.69 448 VAL A O 1
ATOM 3606 N N . ALA A 1 449 ? 22.859 13.992 21.188 1 97.62 449 ALA A N 1
ATOM 3607 C CA . ALA A 1 449 ? 23.797 13.453 22.156 1 97.62 449 ALA A CA 1
ATOM 3608 C C . ALA A 1 449 ? 24.453 12.172 21.641 1 97.62 449 ALA A C 1
ATOM 3610 O O . ALA A 1 449 ? 25.656 11.969 21.844 1 97.62 449 ALA A O 1
ATOM 3611 N N . ALA A 1 450 ? 23.672 11.344 21.047 1 98 450 ALA A N 1
ATOM 3612 C CA . ALA A 1 450 ? 24.203 10.109 20.484 1 98 450 ALA A CA 1
ATOM 3613 C C . ALA A 1 450 ? 25.234 10.414 19.391 1 98 450 ALA A C 1
ATOM 3615 O O . ALA A 1 450 ? 26.266 9.75 19.281 1 98 450 ALA A O 1
ATOM 3616 N N . TRP A 1 451 ? 24.938 11.398 18.562 1 97.44 451 TRP A N 1
ATOM 3617 C CA . TRP A 1 451 ? 25.859 11.812 17.5 1 97.44 451 TRP A CA 1
ATOM 3618 C C . TRP A 1 451 ? 27.188 12.281 18.094 1 97.44 451 TRP A C 1
ATOM 3620 O O . TRP A 1 451 ? 28.25 11.898 17.609 1 97.44 451 TRP A O 1
ATOM 3630 N N . LYS A 1 452 ? 27.141 13.055 19.109 1 95.44 452 LYS A N 1
ATOM 3631 C CA . LYS A 1 452 ? 28.344 13.57 19.766 1 95.44 452 LYS A CA 1
ATOM 3632 C C . LYS A 1 452 ? 29.188 12.43 20.344 1 95.44 452 LYS A C 1
ATOM 3634 O O . LYS A 1 452 ? 30.422 12.5 20.344 1 95.44 452 LYS A O 1
ATOM 3639 N N . CYS A 1 453 ? 28.484 11.477 20.719 1 96.25 453 CYS A N 1
ATOM 3640 C CA . CYS A 1 453 ? 29.188 10.312 21.266 1 96.25 453 CYS A CA 1
ATOM 3641 C C . CYS A 1 453 ? 30.016 9.641 20.172 1 96.25 453 CYS A C 1
ATOM 3643 O O . CYS A 1 453 ? 31.109 9.125 20.453 1 96.25 453 CYS A O 1
ATOM 3645 N N . THR A 1 454 ? 29.516 9.594 18.969 1 95.62 454 THR A N 1
ATOM 3646 C CA . THR A 1 454 ? 30.281 8.984 17.891 1 95.62 454 THR A CA 1
ATOM 3647 C C . THR A 1 454 ? 31.547 9.789 17.609 1 95.62 454 THR A C 1
ATOM 3649 O O . THR A 1 454 ? 32.562 9.227 17.172 1 95.62 454 THR A O 1
ATOM 3652 N N . VAL A 1 455 ? 31.547 11.078 17.781 1 93.12 455 VAL A N 1
ATOM 3653 C CA . VAL A 1 455 ? 32.719 11.93 17.609 1 93.12 455 VAL A CA 1
ATOM 3654 C C . VAL A 1 455 ? 33.75 11.602 18.656 1 93.12 455 VAL A C 1
ATOM 3656 O O . VAL A 1 455 ? 34.938 11.438 18.344 1 93.12 455 VAL A O 1
ATOM 3659 N N . HIS A 1 456 ? 33.312 11.375 19.859 1 92.19 456 HIS A N 1
ATOM 3660 C CA . HIS A 1 456 ? 34.219 11.102 20.969 1 92.19 456 HIS A CA 1
ATOM 3661 C C . HIS A 1 456 ? 34.844 9.703 20.844 1 92.19 456 HIS A C 1
ATOM 3663 O O . HIS A 1 456 ? 36 9.508 21.156 1 92.19 456 HIS A O 1
ATOM 3669 N N . LYS A 1 457 ? 34.031 8.805 20.359 1 92.88 457 LYS A N 1
ATOM 3670 C CA . LYS A 1 457 ? 34.5 7.43 20.219 1 92.88 457 LYS A CA 1
ATOM 3671 C C . LYS A 1 457 ? 35.312 7.242 18.922 1 92.88 457 LYS A C 1
ATOM 3673 O O . LYS A 1 457 ? 35.844 6.172 18.688 1 92.88 457 LYS A O 1
ATOM 3678 N N . LYS A 1 458 ? 35.344 8.305 18.062 1 91.69 458 LYS A N 1
ATOM 3679 C CA . LYS A 1 458 ? 36.094 8.297 16.812 1 91.69 458 LYS A CA 1
ATOM 3680 C C . LYS A 1 458 ? 35.625 7.164 15.898 1 91.69 458 LYS A C 1
ATOM 3682 O O . LYS A 1 458 ? 36.438 6.391 15.391 1 91.69 458 LYS A O 1
ATOM 3687 N N . LEU A 1 459 ? 34.344 7.168 15.781 1 92.69 459 LEU A N 1
ATOM 3688 C CA . LEU A 1 459 ? 33.719 6.141 14.945 1 92.69 459 LEU A CA 1
ATOM 3689 C C . LEU A 1 459 ? 33.5 6.656 13.531 1 92.69 459 LEU A C 1
ATOM 3691 O O . LEU A 1 459 ? 33.188 7.836 13.336 1 92.69 459 LEU A O 1
ATOM 3695 N N . GLY A 1 460 ? 33.625 5.797 12.523 1 91.75 460 GLY A N 1
ATOM 3696 C CA . GLY A 1 460 ? 33.25 6.062 11.148 1 91.75 460 GLY A CA 1
ATOM 3697 C C . GLY A 1 460 ? 33.938 7.289 10.562 1 91.75 460 GLY A C 1
ATOM 3698 O O . GLY A 1 460 ? 35.156 7.355 10.516 1 91.75 460 GLY A O 1
ATOM 3699 N N . LEU A 1 461 ? 33.188 8.359 10.406 1 90.69 461 LEU A N 1
ATOM 3700 C CA . LEU A 1 461 ? 33.656 9.617 9.836 1 90.69 461 LEU A CA 1
ATOM 3701 C C . LEU A 1 461 ? 34.719 10.25 10.719 1 90.69 461 LEU A C 1
ATOM 3703 O O . LEU A 1 461 ? 35.594 10.969 10.227 1 90.69 461 LEU A O 1
ATOM 3707 N N . PHE A 1 462 ? 34.719 9.891 11.906 1 90.94 462 PHE A N 1
ATOM 3708 C CA . PHE A 1 462 ? 35.594 10.531 12.875 1 90.94 462 PHE A CA 1
ATOM 3709 C C . PHE A 1 462 ? 36.75 9.609 13.25 1 90.94 462 PHE A C 1
ATOM 3711 O O . PHE A 1 462 ? 37.5 9.891 14.188 1 90.94 462 PHE A O 1
ATOM 3718 N N . SER A 1 463 ? 36.844 8.539 12.484 1 88.25 463 SER A N 1
ATOM 3719 C CA . SER A 1 463 ? 37.906 7.594 12.766 1 88.25 463 SER A CA 1
ATOM 3720 C C . SER A 1 463 ? 39.281 8.195 12.438 1 88.25 463 SER A C 1
ATOM 3722 O O . SER A 1 463 ? 39.375 9.102 11.617 1 88.25 463 SER A O 1
ATOM 3724 N N . VAL A 1 464 ? 40.219 7.633 13.07 1 82.62 464 VAL A N 1
ATOM 3725 C CA . VAL A 1 464 ? 41.562 8.125 12.898 1 82.62 464 VAL A CA 1
ATOM 3726 C C . VAL A 1 464 ? 42.156 7.551 11.609 1 82.62 464 VAL A C 1
ATOM 3728 O O . VAL A 1 464 ? 41.969 6.375 11.297 1 82.62 464 VAL A O 1
ATOM 3731 N N . THR A 1 465 ? 42.656 8.469 10.789 1 75.94 465 THR A N 1
ATOM 3732 C CA . THR A 1 465 ? 43.281 8.055 9.539 1 75.94 465 THR A CA 1
ATOM 3733 C C . THR A 1 465 ? 44.594 7.301 9.812 1 75.94 465 THR A C 1
ATOM 3735 O O . THR A 1 465 ? 45.438 7.766 10.586 1 75.94 465 THR A O 1
ATOM 3738 N N . HIS A 1 466 ? 44.469 6.031 9.367 1 69.62 466 HIS A N 1
ATOM 3739 C CA . HIS A 1 466 ? 45.688 5.273 9.508 1 69.62 466 HIS A CA 1
ATOM 3740 C C . HIS A 1 466 ? 46.625 5.52 8.328 1 69.62 466 HIS A C 1
ATOM 3742 O O . HIS A 1 466 ? 46.188 5.664 7.191 1 69.62 466 HIS A O 1
ATOM 3748 N N . GLN A 1 467 ? 47.812 5.902 8.586 1 63.25 467 GLN A N 1
ATOM 3749 C CA . GLN A 1 467 ? 48.812 6.133 7.547 1 63.25 467 GLN A CA 1
ATOM 3750 C C . GLN A 1 467 ? 49.031 4.875 6.715 1 63.25 467 GLN A C 1
ATOM 3752 O O . GLN A 1 467 ? 49.281 3.797 7.262 1 63.25 467 GLN A O 1
ATOM 3757 N N . GLN A 1 468 ? 48.469 4.906 5.523 1 61.25 468 GLN A N 1
ATOM 3758 C CA . GLN A 1 468 ? 48.625 3.766 4.629 1 61.25 468 GLN A CA 1
ATOM 3759 C C . GLN A 1 468 ? 50.062 3.684 4.109 1 61.25 468 GLN A C 1
ATOM 3761 O O . GLN A 1 468 ? 50.719 4.711 3.912 1 61.25 468 GLN A O 1
ATOM 3766 N N . THR A 1 469 ? 50.594 2.471 4.254 1 57.66 469 THR A N 1
ATOM 3767 C CA . THR A 1 469 ? 51.938 2.225 3.734 1 57.66 469 THR A CA 1
ATOM 3768 C C . THR A 1 469 ? 51.969 2.482 2.23 1 57.66 469 THR A C 1
ATOM 3770 O O . THR A 1 469 ? 51.031 2.131 1.502 1 57.66 469 THR A O 1
ATOM 3773 N N . SER A 1 470 ? 52.781 3.355 1.735 1 56.25 470 SER A N 1
ATOM 3774 C CA . SER A 1 470 ? 53.031 3.656 0.326 1 56.25 470 SER A CA 1
ATOM 3775 C C . SER A 1 470 ? 53.219 2.381 -0.489 1 56.25 470 SER A C 1
ATOM 3777 O O . SER A 1 470 ? 53.875 1.447 -0.048 1 56.25 470 SER A O 1
ATOM 3779 N N . PRO A 1 471 ? 52.344 2.15 -1.505 1 57.38 471 PRO A N 1
ATOM 3780 C CA . PRO A 1 471 ? 52.531 0.994 -2.385 1 57.38 471 PRO A CA 1
ATOM 3781 C C . PRO A 1 471 ? 53.969 0.822 -2.846 1 57.38 471 PRO A C 1
ATOM 3783 O O . PRO A 1 471 ? 54.375 -0.281 -3.217 1 57.38 471 PRO A O 1
ATOM 3786 N N . LEU A 1 472 ? 54.75 1.927 -2.955 1 56.53 472 LEU A N 1
ATOM 3787 C CA . LEU A 1 472 ? 56.125 1.87 -3.414 1 56.53 472 LEU A CA 1
ATOM 3788 C C . LEU A 1 472 ? 57.062 1.313 -2.324 1 56.53 472 LEU A C 1
ATOM 3790 O O . LEU A 1 472 ? 58.188 0.957 -2.594 1 56.53 472 LEU A O 1
ATOM 3794 N N . ALA A 1 473 ? 56.531 1.265 -1.158 1 51.84 473 ALA A N 1
ATOM 3795 C CA . ALA A 1 473 ? 57.344 0.683 -0.082 1 51.84 473 ALA A CA 1
ATOM 3796 C C . ALA A 1 473 ? 56.688 -0.603 0.439 1 51.84 473 ALA A C 1
ATOM 3798 O O . ALA A 1 473 ? 56.375 -0.699 1.621 1 51.84 473 ALA A O 1
ATOM 3799 N N . VAL A 1 474 ? 56.281 -1.295 -0.586 1 54.03 474 VAL A N 1
ATOM 3800 C CA . VAL A 1 474 ? 55.594 -2.543 -0.266 1 54.03 474 VAL A CA 1
ATOM 3801 C C . VAL A 1 474 ? 56.5 -3.449 0.542 1 54.03 474 VAL A C 1
ATOM 3803 O O . VAL A 1 474 ? 57.688 -3.633 0.183 1 54.03 474 VAL A O 1
ATOM 3806 N N . HIS A 1 475 ? 56.406 -3.436 1.813 1 57.97 475 HIS A N 1
ATOM 3807 C CA . HIS A 1 475 ? 57.156 -4.465 2.541 1 57.97 475 HIS A CA 1
ATOM 3808 C C . HIS A 1 475 ? 56.312 -5.723 2.711 1 57.97 475 HIS A C 1
ATOM 3810 O O . HIS A 1 475 ? 55.094 -5.691 2.52 1 57.97 475 HIS A O 1
ATOM 3816 N N . GLU A 1 476 ? 56.938 -6.844 2.979 1 57.75 476 GLU A N 1
ATOM 3817 C CA . GLU A 1 476 ? 56.344 -8.148 3.199 1 57.75 476 GLU A CA 1
ATOM 3818 C C . GLU A 1 476 ? 55.312 -8.102 4.324 1 57.75 476 GLU A C 1
ATOM 3820 O O . GLU A 1 476 ? 55.594 -7.594 5.41 1 57.75 476 GLU A O 1
ATOM 3825 N N . GLY A 1 477 ? 53.875 -8.18 4.078 1 58.56 477 GLY A N 1
ATOM 3826 C CA . GLY A 1 477 ? 52.781 -8.211 5.023 1 58.56 477 GLY A CA 1
ATOM 3827 C C . GLY A 1 477 ? 51.812 -7.051 4.863 1 58.56 477 GLY A C 1
ATOM 3828 O O . GLY A 1 477 ? 50.844 -6.918 5.625 1 58.56 477 GLY A O 1
ATOM 3829 N N . CYS A 1 478 ? 52.281 -6.078 4.055 1 54.09 478 CYS A N 1
ATOM 3830 C CA . CYS A 1 478 ? 51.469 -4.879 3.92 1 54.09 478 CYS A CA 1
ATOM 3831 C C . CYS A 1 478 ? 50.188 -5.176 3.168 1 54.09 478 CYS A C 1
ATOM 3833 O O . CYS A 1 478 ? 50.188 -5.84 2.129 1 54.09 478 CYS A O 1
ATOM 3835 N N . LEU A 1 479 ? 49.156 -5.316 3.855 1 56.41 479 LEU A N 1
ATOM 3836 C CA . LEU A 1 479 ? 47.844 -5.418 3.213 1 56.41 479 LEU A CA 1
ATOM 3837 C C . LEU A 1 479 ? 47.562 -4.188 2.355 1 56.41 479 LEU A C 1
ATOM 3839 O O . LEU A 1 479 ? 47.5 -3.066 2.869 1 56.41 479 LEU A O 1
ATOM 3843 N N . LEU A 1 480 ? 47.938 -4.203 1.162 1 55.25 480 LEU A N 1
ATOM 3844 C CA . LEU A 1 480 ? 47.719 -3.15 0.175 1 55.25 480 LEU A CA 1
ATOM 3845 C C . LEU A 1 480 ? 46.25 -2.826 0.022 1 55.25 480 LEU A C 1
ATOM 3847 O O . LEU A 1 480 ? 45.875 -1.926 -0.736 1 55.25 480 LEU A O 1
ATOM 3851 N N . GLU A 1 481 ? 45.438 -3.535 0.813 1 59.09 481 GLU A N 1
ATOM 3852 C CA . GLU A 1 481 ? 44.031 -3.252 0.593 1 59.09 481 GLU A CA 1
ATOM 3853 C C . GLU A 1 481 ? 43.625 -1.93 1.238 1 59.09 481 GLU A C 1
ATOM 3855 O O . GLU A 1 481 ? 44.156 -1.553 2.283 1 59.09 481 GLU A O 1
ATOM 3860 N N . PRO A 1 482 ? 43.094 -1.059 0.355 1 60.69 482 PRO A N 1
ATOM 3861 C CA . PRO A 1 482 ? 42.656 0.221 0.915 1 60.69 482 PRO A CA 1
ATOM 3862 C C . PRO A 1 482 ? 41.906 0.06 2.236 1 60.69 482 PRO A C 1
ATOM 3864 O O . PRO A 1 482 ? 41.125 -0.881 2.396 1 60.69 482 PRO A O 1
ATOM 3867 N N . ASP A 1 483 ? 42.469 0.459 3.332 1 68.06 483 ASP A N 1
ATOM 3868 C CA . ASP A 1 483 ? 41.844 0.481 4.641 1 68.06 483 ASP A CA 1
ATOM 3869 C C . ASP A 1 483 ? 40.719 1.534 4.688 1 68.06 483 ASP A C 1
ATOM 3871 O O . ASP A 1 483 ? 40.938 2.635 5.199 1 68.06 483 ASP A O 1
ATOM 3875 N N . ASN A 1 484 ? 39.594 1.311 4.055 1 77.25 484 ASN A N 1
ATOM 3876 C CA . ASN A 1 484 ? 38.469 2.244 4 1 77.25 484 ASN A CA 1
ATOM 3877 C C . ASN A 1 484 ? 37.781 2.355 5.348 1 77.25 484 ASN A C 1
ATOM 3879 O O . ASN A 1 484 ? 37.5 1.344 5.996 1 77.25 484 ASN A O 1
ATOM 3883 N N . PRO A 1 485 ? 37.75 3.627 5.863 1 82.44 485 PRO A N 1
ATOM 3884 C CA . PRO A 1 485 ? 36.938 3.805 7.078 1 82.44 485 PRO A CA 1
ATOM 3885 C C . PRO A 1 485 ? 35.5 3.389 6.898 1 82.44 485 PRO A C 1
ATOM 3887 O O . PRO A 1 485 ? 34.938 3.482 5.793 1 82.44 485 PRO A O 1
ATOM 3890 N N . PHE A 1 486 ? 34.938 2.822 7.941 1 87.69 486 PHE A N 1
ATOM 3891 C CA . PHE A 1 486 ? 33.562 2.367 7.918 1 87.69 486 PHE A CA 1
ATOM 3892 C C . PHE A 1 486 ? 32.594 3.539 8.094 1 87.69 486 PHE A C 1
ATOM 3894 O O . PHE A 1 486 ? 32.062 3.746 9.188 1 87.69 486 PHE A O 1
ATOM 3901 N N . VAL A 1 487 ? 32.312 4.312 7.035 1 91.5 487 VAL A N 1
ATOM 3902 C CA . VAL A 1 487 ? 31.594 5.586 7.098 1 91.5 487 VAL A CA 1
ATOM 3903 C C . VAL A 1 487 ? 30.125 5.383 6.715 1 91.5 487 VAL A C 1
ATOM 3905 O O . VAL A 1 487 ? 29.297 6.285 6.887 1 91.5 487 VAL A O 1
ATOM 3908 N N . LYS A 1 488 ? 29.703 4.184 6.34 1 91.38 488 LYS A N 1
ATOM 3909 C CA . LYS A 1 488 ? 28.375 3.953 5.762 1 91.38 488 LYS A CA 1
ATOM 3910 C C . LYS A 1 488 ? 27.281 4.285 6.762 1 91.38 488 LYS A C 1
ATOM 3912 O O . LYS A 1 488 ? 26.266 4.898 6.398 1 91.38 488 LYS A O 1
ATOM 3917 N N . PRO A 1 489 ? 27.438 3.908 8.031 1 94.88 489 PRO A N 1
ATOM 3918 C CA . PRO A 1 489 ? 26.406 4.281 8.992 1 94.88 489 PRO A CA 1
ATOM 3919 C C . PRO A 1 489 ? 26.203 5.789 9.086 1 94.88 489 PRO A C 1
ATOM 3921 O O . PRO A 1 489 ? 25.062 6.262 9.195 1 94.88 489 PRO A O 1
ATOM 3924 N N . HIS A 1 490 ? 27.312 6.512 9 1 95.62 490 HIS A N 1
ATOM 3925 C CA . HIS A 1 490 ? 27.203 7.965 9.07 1 95.62 490 HIS A CA 1
ATOM 3926 C C . HIS A 1 490 ? 26.562 8.531 7.809 1 95.62 490 HIS A C 1
ATOM 3928 O O . HIS A 1 490 ? 25.891 9.57 7.855 1 95.62 490 HIS A O 1
ATOM 3934 N N . VAL A 1 491 ? 26.812 7.859 6.695 1 93.62 491 VAL A N 1
ATOM 3935 C CA . VAL A 1 491 ? 26.188 8.297 5.453 1 93.62 491 VAL A CA 1
ATOM 3936 C C . VAL A 1 491 ? 24.656 8.273 5.609 1 93.62 491 VAL A C 1
ATOM 3938 O O . VAL A 1 491 ? 23.984 9.227 5.246 1 93.62 491 VAL A O 1
ATOM 3941 N N . ILE A 1 492 ? 24.156 7.234 6.223 1 94.5 492 ILE A N 1
ATOM 3942 C CA . ILE A 1 492 ? 22.719 7.07 6.441 1 94.5 492 ILE A CA 1
ATOM 3943 C C . ILE A 1 492 ? 22.234 8.109 7.441 1 94.5 492 ILE A C 1
ATOM 3945 O O . ILE A 1 492 ? 21.203 8.75 7.223 1 94.5 492 ILE A O 1
ATOM 3949 N N . TRP A 1 493 ? 22.969 8.297 8.477 1 97.06 493 TRP A N 1
ATOM 3950 C CA . TRP A 1 493 ? 22.609 9.227 9.539 1 97.06 493 TRP A CA 1
ATOM 3951 C C . TRP A 1 493 ? 22.562 10.656 9.016 1 97.06 493 TRP A C 1
ATOM 3953 O O . TRP A 1 493 ? 21.609 11.391 9.273 1 97.06 493 TRP A O 1
ATOM 3963 N N . VAL A 1 494 ? 23.578 11.031 8.219 1 96.19 494 VAL A N 1
ATOM 3964 C CA . VAL A 1 494 ? 23.656 12.391 7.699 1 96.19 494 VAL A CA 1
ATOM 3965 C C . VAL A 1 494 ? 22.547 12.633 6.68 1 96.19 494 VAL A C 1
ATOM 3967 O O . VAL A 1 494 ? 22 13.734 6.602 1 96.19 494 VAL A O 1
ATOM 3970 N N . GLN A 1 495 ? 22.234 11.57 5.957 1 93.5 495 GLN A N 1
ATOM 3971 C CA . GLN A 1 495 ? 21.094 11.703 5.051 1 93.5 495 GLN A CA 1
ATOM 3972 C C . GLN A 1 495 ? 19.812 12.008 5.812 1 93.5 495 GLN A C 1
ATOM 3974 O O . GLN A 1 495 ? 19 12.828 5.375 1 93.5 495 GLN A O 1
ATOM 3979 N N . PHE A 1 496 ? 19.609 11.367 6.93 1 95.81 496 PHE A N 1
ATOM 3980 C CA . PHE A 1 496 ? 18.453 11.633 7.777 1 95.81 496 PHE A CA 1
ATOM 3981 C C . PHE A 1 496 ? 18.469 13.078 8.281 1 95.81 496 PHE A C 1
ATOM 3983 O O . PHE A 1 496 ? 17.453 13.758 8.273 1 95.81 496 PHE A O 1
ATOM 3990 N N . ILE A 1 497 ? 19.641 13.539 8.68 1 96 497 ILE A N 1
ATOM 3991 C CA . ILE A 1 497 ? 19.797 14.898 9.195 1 96 497 ILE A CA 1
ATOM 3992 C C . ILE A 1 497 ? 19.516 15.906 8.078 1 96 497 ILE A C 1
ATOM 3994 O O . ILE A 1 497 ? 18.875 16.938 8.312 1 96 497 ILE A O 1
ATOM 3998 N N . TYR A 1 498 ? 20.031 15.57 6.965 1 93.38 498 TYR A N 1
ATOM 3999 C CA . TYR A 1 498 ? 19.812 16.438 5.812 1 93.38 498 TYR A CA 1
ATOM 4000 C C . TYR A 1 498 ? 18.312 16.609 5.531 1 93.38 498 TYR A C 1
ATOM 4002 O O . TYR A 1 498 ? 17.844 17.734 5.32 1 93.38 498 TYR A O 1
ATOM 4010 N N . GLU A 1 499 ? 17.625 15.555 5.586 1 91.56 499 GLU A N 1
ATOM 4011 C CA . GLU A 1 499 ? 16.188 15.594 5.355 1 91.56 499 GLU A CA 1
ATOM 4012 C C . GLU A 1 499 ? 15.461 16.328 6.48 1 91.56 499 GLU A C 1
ATOM 4014 O O . GLU A 1 499 ? 14.492 17.047 6.238 1 91.56 499 GLU A O 1
ATOM 4019 N N . LEU A 1 500 ? 15.93 16.125 7.625 1 93.38 500 LEU A N 1
ATOM 4020 C CA . LEU A 1 500 ? 15.359 16.797 8.781 1 93.38 500 LEU A CA 1
ATOM 4021 C C . LEU A 1 500 ? 15.547 18.312 8.68 1 93.38 500 LEU A C 1
ATOM 4023 O O . LEU A 1 500 ? 14.609 19.062 8.93 1 93.38 500 LEU A O 1
ATOM 4027 N N . VAL A 1 501 ? 16.688 18.719 8.258 1 92.19 501 VAL A N 1
ATOM 4028 C CA . VAL A 1 501 ? 17 20.141 8.141 1 92.19 501 VAL A CA 1
ATOM 4029 C C . VAL A 1 501 ? 16.094 20.781 7.105 1 92.19 501 VAL A C 1
ATOM 4031 O O . VAL A 1 501 ? 15.57 21.875 7.332 1 92.19 501 VAL A O 1
ATOM 4034 N N . GLU A 1 502 ? 15.836 20.125 6.066 1 86.19 502 GLU A N 1
ATOM 4035 C CA . GLU A 1 502 ? 15 20.656 5 1 86.19 502 GLU A CA 1
ATOM 4036 C C . GLU A 1 502 ? 13.555 20.828 5.469 1 86.19 502 GLU A C 1
ATOM 4038 O O . GLU A 1 502 ? 12.859 21.734 5.012 1 86.19 502 GLU A O 1
ATOM 4043 N N . THR A 1 503 ? 13.227 20.109 6.457 1 87.69 503 THR A N 1
ATOM 4044 C CA . THR A 1 503 ? 11.844 20.141 6.91 1 87.69 503 THR A CA 1
ATOM 4045 C C . THR A 1 503 ? 11.68 21.125 8.062 1 87.69 503 THR A C 1
ATOM 4047 O O . THR A 1 503 ? 10.625 21.75 8.211 1 87.69 503 THR A O 1
ATOM 4050 N N . ILE A 1 504 ? 12.688 21.359 8.852 1 88 504 ILE A N 1
ATOM 4051 C CA . ILE A 1 504 ? 12.508 22.109 10.086 1 88 504 ILE A CA 1
ATOM 4052 C C . ILE A 1 504 ? 12.953 23.547 9.883 1 88 504 ILE A C 1
ATOM 4054 O O . ILE A 1 504 ? 12.664 24.422 10.711 1 88 504 ILE A O 1
ATOM 4058 N N . LYS A 1 505 ? 13.609 23.875 8.875 1 84.31 505 LYS A N 1
ATOM 4059 C CA . LYS A 1 505 ? 14.25 25.172 8.68 1 84.31 505 LYS A CA 1
ATOM 4060 C C . LYS A 1 505 ? 13.25 26.312 8.867 1 84.31 505 LYS A C 1
ATOM 4062 O O . LYS A 1 505 ? 13.586 27.359 9.445 1 84.31 505 LYS A O 1
ATOM 4067 N N . SER A 1 506 ? 11.992 26.094 8.5 1 77.56 506 SER A N 1
ATOM 4068 C CA . SER A 1 506 ? 11.039 27.203 8.547 1 77.56 506 SER A CA 1
ATOM 4069 C C . SER A 1 506 ? 10.016 27 9.656 1 77.56 506 SER A C 1
ATOM 4071 O O . SER A 1 506 ? 9.141 27.844 9.852 1 77.56 506 SER A O 1
ATOM 4073 N N . SER A 1 507 ? 10.234 26.031 10.523 1 82.5 507 SER A N 1
ATOM 4074 C CA . SER A 1 507 ? 9.125 25.703 11.414 1 82.5 507 SER A CA 1
ATOM 4075 C C . SER A 1 507 ? 9.5 25.906 12.875 1 82.5 507 SER A C 1
ATOM 4077 O O . SER A 1 507 ? 8.672 26.312 13.688 1 82.5 507 SER A O 1
ATOM 4079 N N . SER A 1 508 ? 10.719 25.562 13.203 1 86.19 508 SER A N 1
ATOM 4080 C CA . SER A 1 508 ? 11.047 25.594 14.625 1 86.19 508 SER A CA 1
ATOM 4081 C C . SER A 1 508 ? 12.477 26.062 14.859 1 86.19 508 SER A C 1
ATOM 4083 O O . SER A 1 508 ? 13.43 25.438 14.383 1 86.19 508 SER A O 1
ATOM 4085 N N . TYR A 1 509 ? 12.578 27.016 15.711 1 86.94 509 TYR A N 1
ATOM 4086 C CA . TYR A 1 509 ? 13.891 27.547 16.062 1 86.94 509 TYR A CA 1
ATOM 4087 C C . TYR A 1 509 ? 14.641 26.594 16.984 1 86.94 509 TYR A C 1
ATOM 4089 O O . TYR A 1 509 ? 15.852 26.422 16.844 1 86.94 509 TYR A O 1
ATOM 4097 N N . GLU A 1 510 ? 13.938 26.031 17.828 1 88.75 510 GLU A N 1
ATOM 4098 C CA . GLU A 1 510 ? 14.57 25.141 18.812 1 88.75 510 GLU A CA 1
ATOM 4099 C C . GLU A 1 510 ? 15.203 23.938 18.125 1 88.75 510 GLU A C 1
ATOM 4101 O O . GLU A 1 510 ? 16.312 23.547 18.453 1 88.75 510 GLU A O 1
ATOM 4106 N N . LYS A 1 511 ? 14.539 23.406 17.219 1 91.75 511 LYS A N 1
ATOM 4107 C CA . LYS A 1 511 ? 15.062 22.25 16.484 1 91.75 511 LYS A CA 1
ATOM 4108 C C . LYS A 1 511 ? 16.281 22.625 15.656 1 91.75 511 LYS A C 1
ATOM 4110 O O . LYS A 1 511 ? 17.25 21.875 15.594 1 91.75 511 LYS A O 1
ATOM 4115 N N . VAL A 1 512 ? 16.219 23.812 15.094 1 91.19 512 VAL A N 1
ATOM 4116 C CA . VAL A 1 512 ? 17.312 24.297 14.266 1 91.19 512 VAL A CA 1
ATOM 4117 C C . VAL A 1 512 ? 18.562 24.5 15.133 1 91.19 512 VAL A C 1
ATOM 4119 O O . VAL A 1 512 ? 19.672 24.109 14.734 1 91.19 512 VAL A O 1
ATOM 4122 N N . GLU A 1 513 ? 18.344 24.984 16.25 1 90.38 513 GLU A N 1
ATOM 4123 C CA . GLU A 1 513 ? 19.469 25.219 17.156 1 90.38 513 GLU A CA 1
ATOM 4124 C C . GLU A 1 513 ? 20.141 23.906 17.562 1 90.38 513 GLU A C 1
ATOM 4126 O O . GLU A 1 513 ? 21.359 23.859 17.719 1 90.38 513 GLU A O 1
ATOM 4131 N N . MET A 1 514 ? 19.375 22.938 17.734 1 92.94 514 MET A N 1
ATOM 4132 C CA . MET A 1 514 ? 19.922 21.625 18.109 1 92.94 514 MET A CA 1
ATOM 4133 C C . MET A 1 514 ? 20.781 21.062 16.984 1 92.94 514 MET A C 1
ATOM 4135 O O . MET A 1 514 ? 21.844 20.5 17.234 1 92.94 514 MET A O 1
ATOM 4139 N N . ILE A 1 515 ? 20.328 21.234 15.797 1 93.31 515 ILE A N 1
ATOM 4140 C CA . ILE A 1 515 ? 21.062 20.703 14.656 1 93.31 515 ILE A CA 1
ATOM 4141 C C . ILE A 1 515 ? 22.328 21.531 14.43 1 93.31 515 ILE A C 1
ATOM 4143 O O . ILE A 1 515 ? 23.375 20.984 14.062 1 93.31 515 ILE A O 1
ATOM 4147 N N . VAL A 1 516 ? 22.25 22.812 14.648 1 91.81 516 VAL A N 1
ATOM 4148 C CA . VAL A 1 516 ? 23.422 23.672 14.531 1 91.81 516 VAL A CA 1
ATOM 4149 C C . VAL A 1 516 ? 24.469 23.25 15.547 1 91.81 516 VAL A C 1
ATOM 4151 O O . VAL A 1 516 ? 25.672 23.203 15.227 1 91.81 516 VAL A O 1
ATOM 4154 N N . SER A 1 517 ? 24.016 22.969 16.656 1 91.94 517 SER A N 1
ATOM 4155 C CA . SER A 1 517 ? 24.938 22.484 17.688 1 91.94 517 SER A CA 1
ATOM 4156 C C . SER A 1 517 ? 25.625 21.203 17.266 1 91.94 517 SER A C 1
ATOM 4158 O O . SER A 1 517 ? 26.812 21.031 17.5 1 91.94 517 SER A O 1
ATOM 4160 N N . LEU A 1 518 ? 24.891 20.328 16.688 1 95.06 518 LEU A N 1
ATOM 4161 C CA . LEU A 1 518 ? 25.438 19.078 16.188 1 95.06 518 LEU A CA 1
ATOM 4162 C C . LEU A 1 518 ? 26.5 19.344 15.117 1 95.06 518 LEU A C 1
ATOM 4164 O O . LEU A 1 518 ? 27.578 18.734 15.156 1 95.06 518 LEU A O 1
ATOM 4168 N N . ILE A 1 519 ? 26.281 20.281 14.227 1 93 519 ILE A N 1
ATOM 4169 C CA . ILE A 1 519 ? 27.203 20.594 13.141 1 93 519 ILE A CA 1
ATOM 4170 C C . ILE A 1 519 ? 28.438 21.281 13.695 1 93 519 ILE A C 1
ATOM 4172 O O . ILE A 1 519 ? 29.562 20.969 13.281 1 93 519 ILE A O 1
ATOM 4176 N N . HIS A 1 520 ? 28.25 22.109 14.648 1 90.25 520 HIS A N 1
ATOM 4177 C CA . HIS A 1 520 ? 29.375 22.781 15.281 1 90.25 520 HIS A CA 1
ATOM 4178 C C . HIS A 1 520 ? 30.328 21.781 15.93 1 90.25 520 HIS A C 1
ATOM 4180 O O . HIS A 1 520 ? 31.547 21.922 15.828 1 90.25 520 HIS A O 1
ATOM 4186 N N . HIS A 1 521 ? 29.766 20.844 16.5 1 90.5 521 HIS A N 1
ATOM 4187 C CA . HIS A 1 521 ? 30.562 19.844 17.219 1 90.5 521 HIS A CA 1
ATOM 4188 C C . HIS A 1 521 ? 31.266 18.906 16.234 1 90.5 521 HIS A C 1
ATOM 4190 O O . HIS A 1 521 ? 32.281 18.281 16.578 1 90.5 521 HIS A O 1
ATOM 4196 N N . SER A 1 522 ? 30.734 18.812 15.062 1 92.19 522 SER A N 1
ATOM 4197 C CA . SER A 1 522 ? 31.266 17.859 14.086 1 92.19 522 SER A CA 1
ATOM 4198 C C . SER A 1 522 ? 32.375 18.469 13.258 1 92.19 522 SER A C 1
ATOM 4200 O O . SER A 1 522 ? 33.25 17.75 12.734 1 92.19 522 SER A O 1
ATOM 4202 N N . LEU A 1 523 ? 32.375 19.812 13.094 1 89.81 523 LEU A N 1
ATOM 4203 C CA . LEU A 1 523 ? 33.312 20.453 12.18 1 89.81 523 LEU A CA 1
ATOM 4204 C C . LEU A 1 523 ? 34.406 21.172 12.945 1 89.81 523 LEU A C 1
ATOM 4206 O O . LEU A 1 523 ? 34.156 22.109 13.703 1 89.81 523 LEU A O 1
ATOM 4210 N N . PRO A 1 524 ? 35.594 20.672 12.727 1 85.12 524 PRO A N 1
ATOM 4211 C CA . PRO A 1 524 ? 36.719 21.344 13.398 1 85.12 524 PRO A CA 1
ATOM 4212 C C . PRO A 1 524 ? 37.062 22.688 12.75 1 85.12 524 PRO A C 1
ATOM 4214 O O . PRO A 1 524 ? 36.781 22.891 11.57 1 85.12 524 PRO A O 1
ATOM 4217 N N . MET A 1 525 ? 37.688 23.594 13.5 1 83.31 525 MET A N 1
ATOM 4218 C CA . MET A 1 525 ? 38.125 24.891 12.984 1 83.31 525 MET A CA 1
ATOM 4219 C C . MET A 1 525 ? 39.594 24.859 12.555 1 83.31 525 MET A C 1
ATOM 4221 O O . MET A 1 525 ? 40.094 25.828 12.016 1 83.31 525 MET A O 1
ATOM 4225 N N . SER A 1 526 ? 40.156 23.688 12.508 1 80.31 526 SER A N 1
ATOM 4226 C CA . SER A 1 526 ? 41.562 23.578 12.18 1 80.31 526 SER A CA 1
ATOM 4227 C C . SER A 1 526 ? 41.781 22.953 10.805 1 80.31 526 SER A C 1
ATOM 4229 O O . SER A 1 526 ? 41 22.094 10.383 1 80.31 526 SER A O 1
ATOM 4231 N N . VAL A 1 527 ? 42.688 23.641 10.07 1 83.69 527 VAL A N 1
ATOM 4232 C CA . VAL A 1 527 ? 43.062 23.125 8.758 1 83.69 527 VAL A CA 1
ATOM 4233 C C . VAL A 1 527 ? 44.406 22.422 8.844 1 83.69 527 VAL A C 1
ATOM 4235 O O . VAL A 1 527 ? 45.375 22.984 9.367 1 83.69 527 VAL A O 1
ATOM 4238 N N . GLY A 1 528 ? 44.469 21.219 8.484 1 75.69 528 GLY A N 1
ATOM 4239 C CA . GLY A 1 528 ? 45.719 20.5 8.383 1 75.69 528 GLY A CA 1
ATOM 4240 C C . GLY A 1 528 ? 46.219 19.984 9.719 1 75.69 528 GLY A C 1
ATOM 4241 O O . GLY A 1 528 ? 47.406 19.719 9.875 1 75.69 528 GLY A O 1
ATOM 4242 N N . SER A 1 529 ? 45.344 20.016 10.641 1 76 529 SER A N 1
ATOM 4243 C CA . SER A 1 529 ? 45.75 19.562 11.969 1 76 529 SER A CA 1
ATOM 4244 C C . SER A 1 529 ? 45.938 18.062 12.008 1 76 529 SER A C 1
ATOM 4246 O O . SER A 1 529 ? 45.25 17.328 11.305 1 76 529 SER A O 1
ATOM 4248 N N . GLU A 1 530 ? 47.031 17.641 12.633 1 73.88 530 GLU A N 1
ATOM 4249 C CA . GLU A 1 530 ? 47.312 16.219 12.867 1 73.88 530 GLU A CA 1
ATOM 4250 C C . GLU A 1 530 ? 47.281 15.906 14.359 1 73.88 530 GLU A C 1
ATOM 4252 O O . GLU A 1 530 ? 48 16.516 15.141 1 73.88 530 GLU A O 1
ATOM 4257 N N . PRO A 1 531 ? 46.25 14.953 14.812 1 76.12 531 PRO A N 1
ATOM 4258 C CA . PRO A 1 531 ? 45.375 14.094 14.008 1 76.12 531 PRO A CA 1
ATOM 4259 C C . PRO A 1 531 ? 44.094 14.797 13.594 1 76.12 531 PRO A C 1
ATOM 4261 O O . PRO A 1 531 ? 43.594 15.641 14.336 1 76.12 531 PRO A O 1
ATOM 4264 N N . ALA A 1 532 ? 43.656 14.445 12.422 1 77.56 532 ALA A N 1
ATOM 4265 C CA . ALA A 1 532 ? 42.438 15.07 11.875 1 77.56 532 ALA A CA 1
ATOM 4266 C C . ALA A 1 532 ? 41.219 14.586 12.609 1 77.56 532 ALA A C 1
ATOM 4268 O O . ALA A 1 532 ? 41.125 13.422 13.008 1 77.56 532 ALA A O 1
ATOM 4269 N N . ILE A 1 533 ? 40.375 15.445 12.93 1 79.56 533 ILE A N 1
ATOM 4270 C CA . ILE A 1 533 ? 39.094 15.117 13.602 1 79.56 533 ILE A CA 1
ATOM 4271 C C . ILE A 1 533 ? 38.188 14.367 12.641 1 79.56 533 ILE A C 1
ATOM 4273 O O . ILE A 1 533 ? 37.531 13.383 13.023 1 79.56 533 ILE A O 1
ATOM 4277 N N . LEU A 1 534 ? 38.156 14.812 11.359 1 85.31 534 LEU A N 1
ATOM 4278 C CA . LEU A 1 534 ? 37.406 14.125 10.312 1 85.31 534 LEU A CA 1
ATOM 4279 C C . LEU A 1 534 ? 38.344 13.336 9.398 1 85.31 534 LEU A C 1
ATOM 4281 O O . LEU A 1 534 ? 39.406 13.82 9.016 1 85.31 534 LEU A O 1
ATOM 4285 N N . ASN A 1 535 ? 37.906 12.156 9.188 1 83.12 535 ASN A N 1
ATOM 4286 C CA . ASN A 1 535 ? 38.719 11.305 8.328 1 83.12 535 ASN A CA 1
ATOM 4287 C C . ASN A 1 535 ? 38.875 11.906 6.93 1 83.12 535 ASN A C 1
ATOM 4289 O O . ASN A 1 535 ? 37.906 12.305 6.309 1 83.12 535 ASN A O 1
ATOM 4293 N N . ARG A 1 536 ? 40.094 11.922 6.383 1 80.62 536 ARG A N 1
ATOM 4294 C CA . ARG A 1 536 ? 40.375 12.57 5.105 1 80.62 536 ARG A CA 1
ATOM 4295 C C . ARG A 1 536 ? 40.375 11.562 3.963 1 80.62 536 ARG A C 1
ATOM 4297 O O . ARG A 1 536 ? 40.688 11.906 2.82 1 80.62 536 ARG A O 1
ATOM 4304 N N . HIS A 1 537 ? 39.969 10.398 4.309 1 81.69 537 HIS A N 1
ATOM 4305 C CA . HIS A 1 537 ? 39.969 9.375 3.27 1 81.69 537 HIS A CA 1
ATOM 4306 C C . HIS A 1 537 ? 38.906 9.688 2.207 1 81.69 537 HIS A C 1
ATOM 4308 O O . HIS A 1 537 ? 37.875 10.281 2.506 1 81.69 537 HIS A O 1
ATOM 4314 N N . THR A 1 538 ? 39.062 9.273 0.999 1 82.38 538 THR A N 1
ATOM 4315 C CA . THR A 1 538 ? 38.219 9.57 -0.141 1 82.38 538 THR A CA 1
ATOM 4316 C C . THR A 1 538 ? 36.844 8.961 0.049 1 82.38 538 THR A C 1
ATOM 4318 O O . THR A 1 538 ? 35.844 9.461 -0.499 1 82.38 538 THR A O 1
ATOM 4321 N N . SER A 1 539 ? 36.719 7.922 0.85 1 83.31 539 SER A N 1
ATOM 4322 C CA . SER A 1 539 ? 35.438 7.273 1.082 1 83.31 539 SER A CA 1
ATOM 4323 C C . SER A 1 539 ? 34.531 8.133 1.965 1 83.31 539 SER A C 1
ATOM 4325 O O . SER A 1 539 ? 33.312 7.93 1.998 1 83.31 539 SER A O 1
ATOM 4327 N N . ALA A 1 540 ? 35.125 9.109 2.631 1 86.62 540 ALA A N 1
ATOM 4328 C CA . ALA A 1 540 ? 34.375 9.945 3.562 1 86.62 540 ALA A CA 1
ATOM 4329 C C . ALA A 1 540 ? 34 11.281 2.926 1 86.62 540 ALA A C 1
ATOM 4331 O O . ALA A 1 540 ? 33.406 12.133 3.576 1 86.62 540 ALA A O 1
ATOM 4332 N N . ILE A 1 541 ? 34.312 11.43 1.669 1 87.19 541 ILE A N 1
ATOM 4333 C CA . ILE A 1 541 ? 34.125 12.719 1.02 1 87.19 541 ILE A CA 1
ATOM 4334 C C . ILE A 1 541 ? 32.625 13.016 0.915 1 87.19 541 ILE A C 1
ATOM 4336 O O . ILE A 1 541 ? 32.188 14.141 1.171 1 87.19 541 ILE A O 1
ATOM 4340 N N . GLY A 1 542 ? 31.828 12.055 0.57 1 87.94 542 GLY A N 1
ATOM 4341 C CA . GLY A 1 542 ? 30.406 12.266 0.393 1 87.94 542 GLY A CA 1
ATOM 4342 C C . GLY A 1 542 ? 29.703 12.688 1.67 1 87.94 542 GLY A C 1
ATOM 4343 O O . GLY A 1 542 ? 28.938 13.656 1.675 1 87.94 542 GLY A O 1
ATOM 4344 N N . VAL A 1 543 ? 30.031 11.984 2.711 1 91.69 543 VAL A N 1
ATOM 4345 C CA . VAL A 1 543 ? 29.375 12.234 3.988 1 91.69 543 VAL A CA 1
ATOM 4346 C C . VAL A 1 543 ? 29.828 13.578 4.551 1 91.69 543 VAL A C 1
ATOM 4348 O O . VAL A 1 543 ? 29.031 14.344 5.09 1 91.69 543 VAL A O 1
ATOM 4351 N N . ARG A 1 544 ? 31.078 13.906 4.41 1 91.62 544 ARG A N 1
ATOM 4352 C CA . ARG A 1 544 ? 31.656 15.156 4.887 1 91.62 544 ARG A CA 1
ATOM 4353 C C . ARG A 1 544 ? 31 16.359 4.199 1 91.62 544 ARG A C 1
ATOM 4355 O O . ARG A 1 544 ? 30.531 17.281 4.859 1 91.62 544 ARG A O 1
ATOM 4362 N N . PHE A 1 545 ? 30.875 16.297 2.953 1 91.75 545 PHE A N 1
ATOM 4363 C CA . PHE A 1 545 ? 30.359 17.422 2.188 1 91.75 545 PHE A CA 1
ATOM 4364 C C . PHE A 1 545 ? 28.844 17.531 2.336 1 91.75 545 PHE A C 1
ATOM 4366 O O . PHE A 1 545 ? 28.281 18.625 2.234 1 91.75 545 PHE A O 1
ATOM 4373 N N . LYS A 1 546 ? 28.203 16.422 2.568 1 93 546 LYS A N 1
ATOM 4374 C CA . LYS A 1 546 ? 26.766 16.469 2.842 1 93 546 LYS A CA 1
ATOM 4375 C C . LYS A 1 546 ? 26.484 17.156 4.176 1 93 546 LYS A C 1
ATOM 4377 O O . LYS A 1 546 ? 25.531 17.938 4.293 1 93 546 LYS A O 1
ATOM 4382 N N . LEU A 1 547 ? 27.297 16.812 5.094 1 93.56 547 LEU A N 1
ATOM 4383 C CA . LEU A 1 547 ? 27.172 17.453 6.398 1 93.56 547 LEU A CA 1
ATOM 4384 C C . LEU A 1 547 ? 27.391 18.969 6.285 1 93.56 547 LEU A C 1
ATOM 4386 O O . LEU A 1 547 ? 26.672 19.75 6.887 1 93.56 547 LEU A O 1
ATOM 4390 N N . MET A 1 548 ? 28.328 19.328 5.48 1 92.62 548 MET A N 1
ATOM 4391 C CA . MET A 1 548 ? 28.625 20.75 5.281 1 92.62 548 MET A CA 1
ATOM 4392 C C . MET A 1 548 ? 27.484 21.438 4.52 1 92.62 548 MET A C 1
ATOM 4394 O O . MET A 1 548 ? 27.188 22.609 4.762 1 92.62 548 MET A O 1
ATOM 4398 N N . THR A 1 549 ? 26.969 20.672 3.658 1 92.31 549 THR A N 1
ATOM 4399 C CA . THR A 1 549 ? 25.828 21.203 2.916 1 92.31 549 THR A CA 1
ATOM 4400 C C . THR A 1 549 ? 24.656 21.5 3.852 1 92.31 549 THR A C 1
ATOM 4402 O O . THR A 1 549 ? 23.938 22.484 3.658 1 92.31 549 THR A O 1
ATOM 4405 N N . CYS A 1 550 ? 24.469 20.688 4.84 1 92.06 550 CYS A N 1
ATOM 4406 C CA . CYS A 1 550 ? 23.453 20.938 5.852 1 92.06 550 CYS A CA 1
ATOM 4407 C C . CYS A 1 550 ? 23.719 22.25 6.578 1 92.06 550 CYS A C 1
ATOM 4409 O O . CYS A 1 550 ? 22.797 23.047 6.781 1 92.06 550 CYS A O 1
ATOM 4411 N N . GLY A 1 551 ? 24.906 22.438 6.879 1 90.06 551 GLY A N 1
ATOM 4412 C CA . GLY A 1 551 ? 25.266 23.688 7.539 1 90.06 551 GLY A CA 1
ATOM 4413 C C . GLY A 1 551 ? 25.047 24.906 6.672 1 90.06 551 GLY A C 1
ATOM 4414 O O . GLY A 1 551 ? 24.547 25.922 7.148 1 90.06 551 GLY A O 1
ATOM 4415 N N . LEU A 1 552 ? 25.391 24.766 5.441 1 89.38 552 LEU A N 1
ATOM 4416 C CA . LEU A 1 552 ? 25.219 25.875 4.512 1 89.38 552 LEU A CA 1
ATOM 4417 C C . LEU A 1 552 ? 23.75 26.203 4.297 1 89.38 552 LEU A C 1
ATOM 4419 O O . LEU A 1 552 ? 23.391 27.375 4.156 1 89.38 552 LEU A O 1
ATOM 4423 N N . SER A 1 553 ? 22.969 25.172 4.293 1 88.81 553 SER A N 1
ATOM 4424 C CA . SER A 1 553 ? 21.547 25.344 4.113 1 88.81 553 SER A CA 1
ATOM 4425 C C . SER A 1 553 ? 20.938 26.125 5.281 1 88.81 553 SER A C 1
ATOM 4427 O O . SER A 1 553 ? 19.984 26.891 5.094 1 88.81 553 SER A O 1
ATOM 4429 N N . LEU A 1 554 ? 21.438 25.938 6.441 1 87.5 554 LEU A N 1
ATOM 4430 C CA . LEU A 1 554 ? 20.938 26.609 7.629 1 87.5 554 LEU A CA 1
ATOM 4431 C C . LEU A 1 554 ? 21.422 28.047 7.688 1 87.5 554 LEU A C 1
ATOM 4433 O O . LEU A 1 554 ? 20.781 28.906 8.297 1 87.5 554 LEU A O 1
ATOM 4437 N N . LEU A 1 555 ? 22.516 28.219 6.98 1 84.5 555 LEU A N 1
ATOM 4438 C CA . LEU A 1 555 ? 23.094 29.547 6.969 1 84.5 555 LEU A CA 1
ATOM 4439 C C . LEU A 1 555 ? 22.391 30.438 5.957 1 84.5 555 LEU A C 1
ATOM 4441 O O . LEU A 1 555 ? 22.25 31.641 6.176 1 84.5 555 LEU A O 1
ATOM 4445 N N . GLN A 1 556 ? 21.953 29.656 4.98 1 78.5 556 GLN A N 1
ATOM 4446 C CA . GLN A 1 556 ? 21.359 30.406 3.883 1 78.5 556 GLN A CA 1
ATOM 4447 C C . GLN A 1 556 ? 19.922 30.781 4.191 1 78.5 556 GLN A C 1
ATOM 4449 O O . GLN A 1 556 ? 19.125 29.938 4.598 1 78.5 556 GLN A O 1
ATOM 4454 N N . GLY A 1 557 ? 19.641 32 4.492 1 67.62 557 GLY A N 1
ATOM 4455 C CA . GLY A 1 557 ? 18.297 32.5 4.766 1 67.62 557 GLY A CA 1
ATOM 4456 C C . GLY A 1 557 ? 18.172 33.156 6.133 1 67.62 557 GLY A C 1
ATOM 4457 O O . GLY A 1 557 ? 19.172 33.344 6.828 1 67.62 557 GLY A O 1
ATOM 4458 N N . ASP A 1 558 ? 17.125 33.688 6.441 1 67.25 558 ASP A N 1
ATOM 4459 C CA . ASP A 1 558 ? 16.875 34.375 7.707 1 67.25 558 ASP A CA 1
ATOM 4460 C C . ASP A 1 558 ? 16.406 33.375 8.773 1 67.25 558 ASP A C 1
ATOM 4462 O O . ASP A 1 558 ? 15.445 33.625 9.492 1 67.25 558 ASP A O 1
ATOM 4466 N N . ILE A 1 559 ? 17.203 32.219 8.805 1 73.62 559 ILE A N 1
ATOM 4467 C CA . ILE A 1 559 ? 16.781 31.156 9.727 1 73.62 559 ILE A CA 1
ATOM 4468 C C . ILE A 1 559 ? 17.453 31.359 11.086 1 73.62 559 ILE A C 1
ATOM 4470 O O . ILE A 1 559 ? 16.797 31.297 12.125 1 73.62 559 ILE A O 1
ATOM 4474 N N . LEU A 1 560 ? 18.797 31.641 11.055 1 76.62 560 LEU A N 1
ATOM 4475 C CA . LEU A 1 560 ? 19.547 31.828 12.289 1 76.62 560 LEU A CA 1
ATOM 4476 C C . LEU A 1 560 ? 19.594 33.312 12.672 1 76.62 560 LEU A C 1
ATOM 4478 O O . LEU A 1 560 ? 19.828 34.156 11.812 1 76.62 560 LEU A O 1
ATOM 4482 N N . PRO A 1 561 ? 19 33.594 13.789 1 66.06 561 PRO A N 1
ATOM 4483 C CA . PRO A 1 561 ? 18.922 35 14.164 1 66.06 561 PRO A CA 1
ATOM 4484 C C . PRO A 1 561 ? 20.297 35.656 14.305 1 66.06 561 PRO A C 1
ATOM 4486 O O . PRO A 1 561 ? 20.453 36.844 13.961 1 66.06 561 PRO A O 1
ATOM 4489 N N . LYS A 1 562 ? 21.219 35.125 15.102 1 66.94 562 LYS A N 1
ATOM 4490 C CA . LYS A 1 562 ? 22.375 35.875 15.547 1 66.94 562 LYS A CA 1
ATOM 4491 C C . LYS A 1 562 ? 23.5 35.812 14.516 1 66.94 562 LYS A C 1
ATOM 4493 O O . LYS A 1 562 ? 23.797 34.75 13.969 1 66.94 562 LYS A O 1
ATOM 4498 N N . SER A 1 563 ? 24.047 36.875 14.352 1 68.44 563 SER A N 1
ATOM 4499 C CA . SER A 1 563 ? 25.078 37.094 13.328 1 68.44 563 SER A CA 1
ATOM 4500 C C . SER A 1 563 ? 26.359 36.344 13.68 1 68.44 563 SER A C 1
ATOM 4502 O O . SER A 1 563 ? 26.969 35.719 12.828 1 68.44 563 SER A O 1
ATOM 4504 N N . LEU A 1 564 ? 26.703 36.219 14.969 1 76.12 564 LEU A N 1
ATOM 4505 C CA . LEU A 1 564 ? 27.984 35.594 15.328 1 76.12 564 LEU A CA 1
ATOM 4506 C C . LEU A 1 564 ? 27.953 34.094 15.094 1 76.12 564 LEU A C 1
ATOM 4508 O O . LEU A 1 564 ? 28.922 33.531 14.594 1 76.12 564 LEU A O 1
ATOM 4512 N N . ALA A 1 565 ? 26.875 33.594 15.445 1 76.69 565 ALA A N 1
ATOM 4513 C CA . ALA A 1 565 ? 26.734 32.156 15.281 1 76.69 565 ALA A CA 1
ATOM 4514 C C . ALA A 1 565 ? 26.797 31.75 13.812 1 76.69 565 ALA A C 1
ATOM 4516 O O . ALA A 1 565 ? 27.375 30.734 13.453 1 76.69 565 ALA A O 1
ATOM 4517 N N . LYS A 1 566 ? 26.344 32.594 13 1 82.94 566 LYS A N 1
ATOM 4518 C CA . LYS A 1 566 ? 26.375 32.344 11.555 1 82.94 566 LYS A CA 1
ATOM 4519 C C . LYS A 1 566 ? 27.797 32.406 11.016 1 82.94 566 LYS A C 1
ATOM 4521 O O . LYS A 1 566 ? 28.188 31.547 10.211 1 82.94 566 LYS A O 1
ATOM 4526 N N . ASN A 1 567 ? 28.516 33.312 11.547 1 83.25 567 ASN A N 1
ATOM 4527 C CA . ASN A 1 567 ? 29.875 33.5 11.062 1 83.25 567 ASN A CA 1
ATOM 4528 C C . ASN A 1 567 ? 30.781 32.375 11.516 1 83.25 567 ASN A C 1
ATOM 4530 O O . ASN A 1 567 ? 31.641 31.906 10.758 1 83.25 567 ASN A O 1
ATOM 4534 N N . VAL A 1 568 ? 30.578 32 12.68 1 86.44 568 VAL A N 1
ATOM 4535 C CA . VAL A 1 568 ? 31.391 30.906 13.188 1 86.44 568 VAL A CA 1
ATOM 4536 C C . VAL A 1 568 ? 31.094 29.625 12.398 1 86.44 568 VAL A C 1
ATOM 4538 O O . VAL A 1 568 ? 32 28.875 12.055 1 86.44 568 VAL A O 1
ATOM 4541 N N . LEU A 1 569 ? 29.906 29.406 12.156 1 87.81 569 LEU A N 1
ATOM 4542 C CA . LEU A 1 569 ? 29.516 28.219 11.398 1 87.81 569 LEU A CA 1
ATOM 4543 C C . LEU A 1 569 ? 30.078 28.281 9.977 1 87.81 569 LEU A C 1
ATOM 4545 O O . LEU A 1 569 ? 30.531 27.266 9.445 1 87.81 569 LEU A O 1
ATOM 4549 N N . ARG A 1 570 ? 30.031 29.438 9.406 1 87.12 570 ARG A N 1
ATOM 4550 C CA . ARG A 1 570 ? 30.594 29.625 8.07 1 87.12 570 ARG A CA 1
ATOM 4551 C C . ARG A 1 570 ? 32.094 29.344 8.055 1 87.12 570 ARG A C 1
ATOM 4553 O O . ARG A 1 570 ? 32.594 28.656 7.156 1 87.12 570 ARG A O 1
ATOM 4560 N N . GLU A 1 571 ? 32.75 29.859 8.984 1 87.69 571 GLU A N 1
ATOM 4561 C CA . GLU A 1 571 ? 34.188 29.641 9.078 1 87.69 571 GLU A CA 1
ATOM 4562 C C . GLU A 1 571 ? 34.5 28.156 9.273 1 87.69 571 GLU A C 1
ATOM 4564 O O . GLU A 1 571 ? 35.469 27.656 8.711 1 87.69 571 GLU A O 1
ATOM 4569 N N . ARG A 1 572 ? 33.75 27.562 10.031 1 89.5 572 ARG A N 1
ATOM 4570 C CA . ARG A 1 572 ? 33.969 26.141 10.266 1 89.5 572 ARG A CA 1
ATOM 4571 C C . ARG A 1 572 ? 33.781 25.344 8.984 1 89.5 572 ARG A C 1
ATOM 4573 O O . ARG A 1 572 ? 34.531 24.406 8.703 1 89.5 572 ARG A O 1
ATOM 4580 N N . ILE A 1 573 ? 32.781 25.688 8.234 1 90.19 573 ILE A N 1
ATOM 4581 C CA . ILE A 1 573 ? 32.5 24.984 6.984 1 90.19 573 ILE A CA 1
ATOM 4582 C C . ILE A 1 573 ? 33.625 25.188 6 1 90.19 573 ILE A C 1
ATOM 4584 O O . ILE A 1 573 ? 34.094 24.234 5.359 1 90.19 573 ILE A O 1
ATOM 4588 N N . TYR A 1 574 ? 34.156 26.406 5.945 1 87.88 574 TYR A N 1
ATOM 4589 C CA . TYR A 1 574 ? 35.25 26.688 5.027 1 87.88 574 TYR A CA 1
ATOM 4590 C C . TYR A 1 574 ? 36.531 25.984 5.461 1 87.88 574 TYR A C 1
ATOM 4592 O O . TYR A 1 574 ? 37.281 25.438 4.633 1 87.88 574 TYR A O 1
ATOM 4600 N N . CYS A 1 575 ? 36.719 25.984 6.664 1 87.94 575 CYS A N 1
ATOM 4601 C CA . CYS A 1 575 ? 37.906 25.312 7.18 1 87.94 575 CYS A CA 1
ATOM 4602 C C . CYS A 1 575 ? 37.844 23.812 6.918 1 87.94 575 CYS A C 1
ATOM 4604 O O . CYS A 1 575 ? 38.844 23.203 6.52 1 87.94 575 CYS A O 1
ATOM 4606 N N . CYS A 1 576 ? 36.75 23.312 7.152 1 88.25 576 CYS A N 1
ATOM 4607 C CA . CYS A 1 576 ? 36.594 21.875 6.965 1 88.25 576 CYS A CA 1
ATOM 4608 C C . CYS A 1 576 ? 36.719 21.5 5.496 1 88.25 576 CYS A C 1
ATOM 4610 O O . CYS A 1 576 ? 37.281 20.453 5.168 1 88.25 576 CYS A O 1
ATOM 4612 N N . CYS A 1 577 ? 36.219 22.375 4.621 1 86.44 577 CYS A N 1
ATOM 4613 C CA . CYS A 1 577 ? 36.344 22.141 3.188 1 86.44 577 CYS A CA 1
ATOM 4614 C C . CYS A 1 577 ? 37.812 22.141 2.752 1 86.44 577 CYS A C 1
ATOM 4616 O O . CYS A 1 577 ? 38.25 21.266 2.014 1 86.44 577 CYS A O 1
ATOM 4618 N N . LEU A 1 578 ? 38.531 23.047 3.295 1 84.38 578 LEU A N 1
ATOM 4619 C CA . LEU A 1 578 ? 39.938 23.188 2.918 1 84.38 578 LEU A CA 1
ATOM 4620 C C . LEU A 1 578 ? 40.781 22.078 3.543 1 84.38 578 LEU A C 1
ATOM 4622 O O . LEU A 1 578 ? 41.812 21.656 2.971 1 84.38 578 LEU A O 1
ATOM 4626 N N . ASP A 1 579 ? 40.281 21.688 4.621 1 84.19 579 ASP A N 1
ATOM 4627 C CA . ASP A 1 579 ? 41.031 20.625 5.316 1 84.19 579 ASP A CA 1
ATOM 4628 C C . ASP A 1 579 ? 41.031 19.344 4.496 1 84.19 579 ASP A C 1
ATOM 4630 O O . ASP A 1 579 ? 42.031 18.594 4.516 1 84.19 579 ASP A O 1
ATOM 4634 N N . TYR A 1 580 ? 40.062 19.047 3.764 1 81.25 580 TYR A N 1
ATOM 4635 C CA . TYR A 1 580 ? 40 17.828 2.961 1 81.25 580 TYR A CA 1
ATOM 4636 C C . TYR A 1 580 ? 41.062 17.844 1.875 1 81.25 580 TYR A C 1
ATOM 4638 O O . TYR A 1 580 ? 41.594 16.781 1.526 1 81.25 580 TYR A O 1
ATOM 4646 N N . PHE A 1 581 ? 41.344 18.984 1.385 1 78.5 581 PHE A N 1
ATOM 4647 C CA . PHE A 1 581 ? 42.25 19.078 0.247 1 78.5 581 PHE A CA 1
ATOM 4648 C C . PHE A 1 581 ? 43.688 19.109 0.712 1 78.5 581 PHE A C 1
ATOM 4650 O O . PHE A 1 581 ? 44.625 19.188 -0.106 1 78.5 581 PHE A O 1
ATOM 4657 N N . CYS A 1 582 ? 43.875 18.984 1.984 1 72.81 582 CYS A N 1
ATOM 4658 C CA . CYS A 1 582 ? 45.219 18.953 2.51 1 72.81 582 CYS A CA 1
ATOM 4659 C C . CYS A 1 582 ? 45.812 17.547 2.412 1 72.81 582 CYS A C 1
ATOM 4661 O O . CYS A 1 582 ? 47 17.344 2.727 1 72.81 582 CYS A O 1
ATOM 4663 N N . LYS A 1 583 ? 45.094 16.625 1.873 1 68.62 583 LYS A N 1
ATOM 4664 C CA . LYS A 1 583 ? 45.562 15.242 1.739 1 68.62 583 LYS A CA 1
ATOM 4665 C C . LYS A 1 583 ? 46.156 15.008 0.356 1 68.62 583 LYS A C 1
ATOM 4667 O O . LYS A 1 583 ? 45.844 15.734 -0.593 1 68.62 583 LYS A O 1
ATOM 4672 N N . PRO A 1 584 ? 47.094 13.984 0.395 1 68.88 584 PRO A N 1
ATOM 4673 C CA . PRO A 1 584 ? 47.594 13.625 -0.926 1 68.88 584 PRO A CA 1
ATOM 4674 C C . PRO A 1 584 ? 46.531 13.039 -1.842 1 68.88 584 PRO A C 1
ATOM 4676 O O . PRO A 1 584 ? 45.5 12.547 -1.361 1 68.88 584 PRO A O 1
ATOM 4679 N N . VAL A 1 585 ? 46.688 13.234 -3.08 1 70.38 585 VAL A N 1
ATOM 4680 C CA . VAL A 1 585 ? 45.75 12.789 -4.102 1 70.38 585 VAL A CA 1
ATOM 4681 C C . VAL A 1 585 ? 45.625 11.266 -4.055 1 70.38 585 VAL A C 1
ATOM 4683 O O . VAL A 1 585 ? 46.625 10.555 -4.008 1 70.38 585 VAL A O 1
ATOM 4686 N N . LYS A 1 586 ? 44.469 10.828 -3.727 1 71.44 586 LYS A N 1
ATOM 4687 C CA . LYS A 1 586 ? 44.219 9.391 -3.719 1 71.44 586 LYS A CA 1
ATOM 4688 C C . LYS A 1 586 ? 43.094 9.016 -4.672 1 71.44 586 LYS A C 1
ATOM 4690 O O . LYS A 1 586 ? 42.219 9.844 -4.961 1 71.44 586 LYS A O 1
ATOM 4695 N N . CYS A 1 587 ? 43.188 7.832 -5.262 1 70.75 587 CYS A N 1
ATOM 4696 C CA . CYS A 1 587 ? 42.156 7.328 -6.172 1 70.75 587 CYS A CA 1
ATOM 4697 C C . CYS A 1 587 ? 40.938 6.879 -5.402 1 70.75 587 CYS A C 1
ATOM 4699 O O . CYS A 1 587 ? 41.031 6.434 -4.262 1 70.75 587 CYS A O 1
ATOM 4701 N N . PRO A 1 588 ? 39.781 7.059 -6.016 1 74.69 588 PRO A N 1
ATOM 4702 C CA . PRO A 1 588 ? 38.562 6.633 -5.355 1 74.69 588 PRO A CA 1
ATOM 4703 C C . PRO A 1 588 ? 38.469 5.121 -5.164 1 74.69 588 PRO A C 1
ATOM 4705 O O . PRO A 1 588 ? 38.938 4.363 -6.023 1 74.69 588 PRO A O 1
ATOM 4708 N N . THR A 1 589 ? 38.125 4.676 -4 1 73.88 589 THR A N 1
ATOM 4709 C CA . THR A 1 589 ? 38.031 3.258 -3.682 1 73.88 589 THR A CA 1
ATOM 4710 C C . THR A 1 589 ? 36.562 2.818 -3.629 1 73.88 589 THR A C 1
ATOM 4712 O O . THR A 1 589 ? 36.281 1.631 -3.477 1 73.88 589 THR A O 1
ATOM 4715 N N . GLN A 1 590 ? 35.688 3.691 -3.957 1 77.19 590 GLN A N 1
ATOM 4716 C CA . GLN A 1 590 ? 34.281 3.41 -3.82 1 77.19 590 GLN A CA 1
ATOM 4717 C C . GLN A 1 590 ? 33.719 2.711 -5.062 1 77.19 590 GLN A C 1
ATOM 4719 O O . GLN A 1 590 ? 34.344 2.742 -6.125 1 77.19 590 GLN A O 1
ATOM 4724 N N . ASN A 1 591 ? 32.656 1.992 -4.793 1 75.88 591 ASN A N 1
ATOM 4725 C CA . ASN A 1 591 ? 31.922 1.426 -5.922 1 75.88 591 ASN A CA 1
ATOM 4726 C C . ASN A 1 591 ? 31.297 2.516 -6.797 1 75.88 591 ASN A C 1
ATOM 4728 O O . ASN A 1 591 ? 31.203 3.668 -6.375 1 75.88 591 ASN A O 1
ATOM 4732 N N . ALA A 1 592 ? 31.031 2.207 -7.973 1 75.12 592 ALA A N 1
ATOM 4733 C CA . ALA A 1 592 ? 30.547 3.16 -8.969 1 75.12 592 ALA A CA 1
ATOM 4734 C C . ALA A 1 592 ? 29.312 3.9 -8.484 1 75.12 592 ALA A C 1
ATOM 4736 O O . ALA A 1 592 ? 29.188 5.109 -8.68 1 75.12 592 ALA A O 1
ATOM 4737 N N . ILE A 1 593 ? 28.531 3.232 -7.758 1 75.19 593 ILE A N 1
ATOM 4738 C CA . ILE A 1 593 ? 27.281 3.834 -7.301 1 75.19 593 ILE A CA 1
ATOM 4739 C C . ILE A 1 593 ? 27.578 4.852 -6.203 1 75.19 593 ILE A C 1
ATOM 4741 O O . ILE A 1 593 ? 27.078 5.98 -6.246 1 75.19 593 ILE A O 1
ATOM 4745 N N . ASP A 1 594 ? 28.406 4.496 -5.363 1 80 594 ASP A N 1
ATOM 4746 C CA . ASP A 1 594 ? 28.766 5.387 -4.266 1 80 594 ASP A CA 1
ATOM 4747 C C . ASP A 1 594 ? 29.531 6.602 -4.773 1 80 594 ASP A C 1
ATOM 4749 O O . ASP A 1 594 ? 29.359 7.711 -4.262 1 80 594 ASP A O 1
ATOM 4753 N N . LEU A 1 595 ? 30.297 6.309 -5.773 1 81.56 595 LEU A N 1
ATOM 4754 C CA . LEU A 1 595 ? 31.094 7.391 -6.336 1 81.56 595 LEU A CA 1
ATOM 4755 C C . LEU A 1 595 ? 30.203 8.414 -7.031 1 81.56 595 LEU A C 1
ATOM 4757 O O . LEU A 1 595 ? 30.422 9.625 -6.91 1 81.56 595 LEU A O 1
ATOM 4761 N N . ARG A 1 596 ? 29.297 7.949 -7.711 1 81.94 596 ARG A N 1
ATOM 4762 C CA . ARG A 1 596 ? 28.375 8.867 -8.383 1 81.94 596 ARG A CA 1
ATOM 4763 C C . ARG A 1 596 ? 27.609 9.703 -7.367 1 81.94 596 ARG A C 1
ATOM 4765 O O . ARG A 1 596 ? 27.375 10.891 -7.594 1 81.94 596 ARG A O 1
ATOM 4772 N N . GLU A 1 597 ? 27.203 9.078 -6.309 1 83.5 597 GLU A N 1
ATOM 4773 C CA . GLU A 1 597 ? 26.516 9.797 -5.242 1 83.5 597 GLU A CA 1
ATOM 4774 C C . GLU A 1 597 ? 27.406 10.867 -4.625 1 83.5 597 GLU A C 1
ATOM 4776 O O . GLU A 1 597 ? 26.953 11.977 -4.336 1 83.5 597 GLU A O 1
ATOM 4781 N N . ASP A 1 598 ? 28.656 10.531 -4.473 1 86.25 598 ASP A N 1
ATOM 4782 C CA . ASP A 1 598 ? 29.609 11.484 -3.912 1 86.25 598 ASP A CA 1
ATOM 4783 C C . ASP A 1 598 ? 29.797 12.68 -4.832 1 86.25 598 ASP A C 1
ATOM 4785 O O . ASP A 1 598 ? 29.828 13.828 -4.375 1 86.25 598 ASP A O 1
ATOM 4789 N N . VAL A 1 599 ? 29.859 12.383 -6.07 1 86.88 599 VAL A N 1
ATOM 4790 C CA . VAL A 1 599 ? 30.062 13.445 -7.043 1 86.88 599 VAL A CA 1
ATOM 4791 C C . VAL A 1 599 ? 28.859 14.367 -7.062 1 86.88 599 VAL A C 1
ATOM 4793 O O . VAL A 1 599 ? 29 15.594 -7.102 1 86.88 599 VAL A O 1
ATOM 4796 N N . THR A 1 600 ? 27.75 13.766 -7.016 1 85.69 600 THR A N 1
ATOM 4797 C CA . THR A 1 600 ? 26.531 14.562 -7 1 85.69 600 THR A CA 1
ATOM 4798 C C . THR A 1 600 ? 26.469 15.445 -5.754 1 85.69 600 THR A C 1
ATOM 4800 O O . THR A 1 600 ? 26.062 16.594 -5.82 1 85.69 600 THR A O 1
ATOM 4803 N N . THR A 1 601 ? 26.875 14.93 -4.672 1 89 601 THR A N 1
ATOM 4804 C CA . THR A 1 601 ? 26.891 15.664 -3.414 1 89 601 THR A CA 1
ATOM 4805 C C . THR A 1 601 ? 27.875 16.828 -3.484 1 89 601 THR A C 1
ATOM 4807 O O . THR A 1 601 ? 27.594 17.922 -2.994 1 89 601 THR A O 1
ATOM 4810 N N . LEU A 1 602 ? 29.016 16.562 -4.156 1 89.31 602 LEU A N 1
ATOM 4811 C CA . LEU A 1 602 ? 30.031 17.609 -4.297 1 89.31 602 LEU A CA 1
ATOM 4812 C C . LEU A 1 602 ? 29.547 18.734 -5.188 1 89.31 602 LEU A C 1
ATOM 4814 O O . LEU A 1 602 ? 29.781 19.906 -4.902 1 89.31 602 LEU A O 1
ATOM 4818 N N . ILE A 1 603 ? 28.828 18.328 -6.145 1 89.38 603 ILE A N 1
ATOM 4819 C CA . ILE A 1 603 ? 28.281 19.328 -7.055 1 89.38 603 ILE A CA 1
ATOM 4820 C C . ILE A 1 603 ? 27.234 20.172 -6.328 1 89.38 603 ILE A C 1
ATOM 4822 O O . ILE A 1 603 ? 27.219 21.406 -6.465 1 89.38 603 ILE A O 1
ATOM 4826 N N . LYS A 1 604 ? 26.422 19.531 -5.562 1 88.44 604 LYS A N 1
ATOM 4827 C CA . LYS A 1 604 ? 25.406 20.25 -4.797 1 88.44 604 LYS A CA 1
ATOM 4828 C C . LYS A 1 604 ? 26.047 21.203 -3.789 1 88.44 604 LYS A C 1
ATOM 4830 O O . LYS A 1 604 ? 25.562 22.312 -3.592 1 88.44 604 LYS A O 1
ATOM 4835 N N . PHE A 1 605 ? 27.078 20.781 -3.195 1 90.5 605 PHE A N 1
ATOM 4836 C CA . PHE A 1 605 ? 27.797 21.625 -2.244 1 90.5 605 PHE A CA 1
ATOM 4837 C C . PHE A 1 605 ? 28.406 22.828 -2.941 1 90.5 605 PHE A C 1
ATOM 4839 O O . PHE A 1 605 ? 28.328 23.953 -2.43 1 90.5 605 PHE A O 1
ATOM 4846 N N . TRP A 1 606 ? 28.953 22.562 -4.074 1 89.06 606 TRP A N 1
ATOM 4847 C CA . TRP A 1 606 ? 29.562 23.656 -4.836 1 89.06 606 TRP A CA 1
ATOM 4848 C C . TRP A 1 606 ? 28.516 24.688 -5.234 1 89.06 606 TRP A C 1
ATOM 4850 O O . TRP A 1 606 ? 28.766 25.891 -5.133 1 89.06 606 TRP A O 1
ATOM 4860 N N . GLN A 1 607 ? 27.453 24.234 -5.613 1 88.69 607 GLN A N 1
ATOM 4861 C CA . GLN A 1 607 ? 26.375 25.141 -5.992 1 88.69 607 GLN A CA 1
ATOM 4862 C C . GLN A 1 607 ? 25.891 25.953 -4.789 1 88.69 607 GLN A C 1
ATOM 4864 O O . GLN A 1 607 ? 25.609 27.141 -4.91 1 88.69 607 GLN A O 1
ATOM 4869 N N . ALA A 1 608 ? 25.812 25.281 -3.674 1 86.5 608 ALA A N 1
ATOM 4870 C CA . ALA A 1 608 ? 25.391 25.953 -2.451 1 86.5 608 ALA A CA 1
ATOM 4871 C C . ALA A 1 608 ? 26.422 26.984 -2.01 1 86.5 608 ALA A C 1
ATOM 4873 O O . ALA A 1 608 ? 26.062 28.078 -1.55 1 86.5 608 ALA A O 1
ATOM 4874 N N . LEU A 1 609 ? 27.672 26.672 -2.209 1 86 609 LEU A N 1
ATOM 4875 C CA . LEU A 1 609 ? 28.75 27.578 -1.848 1 86 609 LEU A CA 1
ATOM 4876 C C . LEU A 1 609 ? 28.766 28.797 -2.766 1 86 609 LEU A C 1
ATOM 4878 O O . LEU A 1 609 ? 28.984 29.922 -2.309 1 86 609 LEU A O 1
ATOM 4882 N N . HIS A 1 610 ? 28.469 28.516 -3.961 1 85.5 610 HIS A N 1
ATOM 4883 C CA . HIS A 1 610 ? 28.453 29.609 -4.938 1 85.5 610 HIS A CA 1
ATOM 4884 C C . HIS A 1 610 ? 27.297 30.562 -4.672 1 85.5 610 HIS A C 1
ATOM 4886 O O . HIS A 1 610 ? 27.438 31.781 -4.859 1 85.5 610 HIS A O 1
ATOM 4892 N N . SER A 1 611 ? 26.25 30.031 -4.23 1 80.62 611 SER A N 1
ATOM 4893 C CA . SER A 1 611 ? 25.062 30.828 -3.947 1 80.62 611 SER A CA 1
ATOM 4894 C C . SER A 1 611 ? 25.219 31.594 -2.635 1 80.62 611 SER A C 1
ATOM 4896 O O . SER A 1 611 ? 24.516 32.562 -2.395 1 80.62 611 SER A O 1
ATOM 4898 N N . ASP A 1 612 ? 26.078 31.141 -1.798 1 80.25 612 ASP A N 1
ATOM 4899 C CA . ASP A 1 612 ? 26.281 31.766 -0.497 1 80.25 612 ASP A CA 1
ATOM 4900 C C . ASP A 1 612 ? 26.766 33.219 -0.653 1 80.25 612 ASP A C 1
ATOM 4902 O O . ASP A 1 612 ? 26.594 34.031 0.252 1 80.25 612 ASP A O 1
ATOM 4906 N N . ARG A 1 613 ? 27.344 33.469 -1.786 1 74.88 613 ARG A N 1
ATOM 4907 C CA . ARG A 1 613 ? 27.828 34.844 -2.053 1 74.88 613 ARG A CA 1
ATOM 4908 C C . ARG A 1 613 ? 26.672 35.844 -1.98 1 74.88 613 ARG A C 1
ATOM 4910 O O . ARG A 1 613 ? 26.875 36.969 -1.535 1 74.88 613 ARG A O 1
ATOM 4917 N N . LYS A 1 614 ? 25.562 35.438 -2.307 1 74.06 614 LYS A N 1
ATOM 4918 C CA . LYS A 1 614 ? 24.391 36.312 -2.312 1 74.06 614 LYS A CA 1
ATOM 4919 C C . LYS A 1 614 ? 23.953 36.656 -0.892 1 74.06 614 LYS A C 1
ATOM 4921 O O . LYS A 1 614 ? 23.297 37.656 -0.664 1 74.06 614 LYS A O 1
ATOM 4926 N N . TYR A 1 615 ? 24.344 35.812 0.026 1 68.81 615 TYR A N 1
ATOM 4927 C CA . TYR A 1 615 ? 23.844 35.969 1.389 1 68.81 615 TYR A CA 1
ATOM 4928 C C . TYR A 1 615 ? 24.891 36.625 2.279 1 68.81 615 TYR A C 1
ATOM 4930 O O . TYR A 1 615 ? 24.656 36.875 3.461 1 68.81 615 TYR A O 1
ATOM 4938 N N . LEU A 1 616 ? 26.062 36.812 1.755 1 67.38 616 LEU A N 1
ATOM 4939 C CA . LEU A 1 616 ? 27.125 37.5 2.496 1 67.38 616 LEU A CA 1
ATOM 4940 C C . LEU A 1 616 ? 26.891 39 2.494 1 67.38 616 LEU A C 1
ATOM 4942 O O . LEU A 1 616 ? 27.141 39.688 1.485 1 67.38 616 LEU A O 1
ATOM 4946 N N . LYS A 1 617 ? 25.891 39.406 3.316 1 60.91 617 LYS A N 1
ATOM 4947 C CA . LYS A 1 617 ? 25.672 40.844 3.43 1 60.91 617 LYS A CA 1
ATOM 4948 C C . LYS A 1 617 ? 26.641 41.469 4.426 1 60.91 617 LYS A C 1
ATOM 4950 O O . LYS A 1 617 ? 27.062 40.844 5.387 1 60.91 617 LYS A O 1
ATOM 4955 N N . ASP A 1 618 ? 27.344 42.562 4.012 1 56.62 618 ASP A N 1
ATOM 4956 C CA . ASP A 1 618 ? 28.25 43.344 4.844 1 56.62 618 ASP A CA 1
ATOM 4957 C C . ASP A 1 618 ? 27.719 43.5 6.266 1 56.62 618 ASP A C 1
ATOM 4959 O O . ASP A 1 618 ? 28.484 43.531 7.227 1 56.62 618 ASP A O 1
ATOM 4963 N N . SER A 1 619 ? 26.484 43.594 6.383 1 51.88 619 SER A N 1
ATOM 4964 C CA . SER A 1 619 ? 25.922 43.781 7.719 1 51.88 619 SER A CA 1
ATOM 4965 C C . SER A 1 619 ? 26.094 42.531 8.57 1 51.88 619 SER A C 1
ATOM 4967 O O . SER A 1 619 ? 25.984 42.594 9.797 1 51.88 619 SER A O 1
ATOM 4969 N N . ASP A 1 620 ? 26.109 41.438 7.98 1 53.56 620 ASP A N 1
ATOM 4970 C CA . ASP A 1 620 ? 26.172 40.188 8.727 1 53.56 620 ASP A CA 1
ATOM 4971 C C . ASP A 1 620 ? 27.578 39.906 9.219 1 53.56 620 ASP A C 1
ATOM 4973 O O . ASP A 1 620 ? 27.797 39 10.031 1 53.56 620 ASP A O 1
ATOM 4977 N N . VAL A 1 621 ? 28.562 40.531 8.5 1 51.78 621 VAL A N 1
ATOM 4978 C CA . VAL A 1 621 ? 29.938 40.469 8.992 1 51.78 621 VAL A CA 1
ATOM 4979 C C . VAL A 1 621 ? 30.141 41.531 10.094 1 51.78 621 VAL A C 1
ATOM 4981 O O . VAL A 1 621 ? 29.781 42.688 9.922 1 51.78 621 VAL A O 1
ATOM 4984 N N . GLY A 1 622 ? 29.891 41.562 11.297 1 42.91 622 GLY A N 1
ATOM 4985 C CA . GLY A 1 622 ? 30.219 42.594 12.281 1 42.91 622 GLY A CA 1
ATOM 4986 C C . GLY A 1 622 ? 31.281 43.562 11.812 1 42.91 622 GLY A C 1
ATOM 4987 O O . GLY A 1 622 ? 32.094 43.219 10.93 1 42.91 622 GLY A O 1
ATOM 4988 N N . MET B 1 1 ? 10.445 -47.438 -38 1 49.38 1 MET B N 1
ATOM 4989 C CA . MET B 1 1 ? 9.852 -46.938 -36.75 1 49.38 1 MET B CA 1
ATOM 4990 C C . MET B 1 1 ? 8.375 -47.312 -36.688 1 49.38 1 MET B C 1
ATOM 4992 O O . MET B 1 1 ? 7.562 -46.562 -36.156 1 49.38 1 MET B O 1
ATOM 4996 N N . GLY B 1 2 ? 8.141 -48.219 -37.406 1 52.81 2 GLY B N 1
ATOM 4997 C CA . GLY B 1 2 ? 6.805 -48.781 -37.438 1 52.81 2 GLY B CA 1
ATOM 4998 C C . GLY B 1 2 ? 6.289 -49.188 -36.094 1 52.81 2 GLY B C 1
ATOM 4999 O O . GLY B 1 2 ? 5.082 -49.344 -35.875 1 52.81 2 GLY B O 1
ATOM 5000 N N . PHE B 1 3 ? 7.207 -49.281 -35.156 1 53.06 3 PHE B N 1
ATOM 5001 C CA . PHE B 1 3 ? 6.816 -49.75 -33.812 1 53.06 3 PHE B CA 1
ATOM 5002 C C . PHE B 1 3 ? 6.188 -48.656 -33 1 53.06 3 PHE B C 1
ATOM 5004 O O . PHE B 1 3 ? 5.656 -48.875 -31.922 1 53.06 3 PHE B O 1
ATOM 5011 N N . THR B 1 4 ? 6.195 -47.469 -33.531 1 56.72 4 THR B N 1
ATOM 5012 C CA . THR B 1 4 ? 5.609 -46.375 -32.75 1 56.72 4 THR B CA 1
ATOM 5013 C C . THR B 1 4 ? 4.125 -46.219 -33.094 1 56.72 4 THR B C 1
ATOM 5015 O O . THR B 1 4 ? 3.404 -45.531 -32.375 1 56.72 4 THR B O 1
ATOM 5018 N N . ALA B 1 5 ? 3.674 -46.906 -34.281 1 59.12 5 ALA B N 1
ATOM 5019 C CA . ALA B 1 5 ? 2.266 -46.812 -34.656 1 59.12 5 ALA B CA 1
ATOM 5020 C C . ALA B 1 5 ? 1.445 -47.906 -33.969 1 59.12 5 ALA B C 1
ATOM 5022 O O . ALA B 1 5 ? 1.66 -49.094 -34.219 1 59.12 5 ALA B O 1
ATOM 5023 N N . SER B 1 6 ? 0.773 -47.594 -32.969 1 56.81 6 SER B N 1
ATOM 5024 C CA . SER B 1 6 ? -0.055 -48.562 -32.25 1 56.81 6 SER B CA 1
ATOM 5025 C C . SER B 1 6 ? -0.933 -49.344 -33.219 1 56.81 6 SER B C 1
ATOM 5027 O O . SER B 1 6 ? -1.164 -50.562 -33.031 1 56.81 6 SER B O 1
ATOM 5029 N N . ASP B 1 7 ? -1.398 -48.625 -34.219 1 55.53 7 ASP B N 1
ATOM 5030 C CA . ASP B 1 7 ? -2.496 -49.188 -34.969 1 55.53 7 ASP B CA 1
ATOM 5031 C C . ASP B 1 7 ? -1.972 -49.969 -36.188 1 55.53 7 ASP B C 1
ATOM 5033 O O . ASP B 1 7 ? -2.75 -50.375 -37.062 1 55.53 7 ASP B O 1
ATOM 5037 N N . SER B 1 8 ? -0.737 -49.875 -36.25 1 54.56 8 SER B N 1
ATOM 5038 C CA . SER B 1 8 ? -0.375 -50.406 -37.531 1 54.56 8 SER B CA 1
ATOM 5039 C C . SER B 1 8 ? -0.406 -51.938 -37.531 1 54.56 8 SER B C 1
ATOM 5041 O O . SER B 1 8 ? -0.309 -52.594 -38.562 1 54.56 8 SER B O 1
ATOM 5043 N N . GLY B 1 9 ? -1.089 -52.625 -36.656 1 57.94 9 GLY B N 1
ATOM 5044 C CA . GLY B 1 9 ? -1.277 -54.062 -36.625 1 57.94 9 GLY B CA 1
ATOM 5045 C C . GLY B 1 9 ? -0.045 -54.844 -37.031 1 57.94 9 GLY B C 1
ATOM 5046 O O . GLY B 1 9 ? -0.025 -56.062 -36.938 1 57.94 9 GLY B O 1
ATOM 5047 N N . LEU B 1 10 ? 0.948 -54.156 -37.5 1 59.47 10 LEU B N 1
ATOM 5048 C CA . LEU B 1 10 ? 2.062 -54.875 -38.125 1 59.47 10 LEU B CA 1
ATOM 5049 C C . LEU B 1 10 ? 3.035 -55.344 -37.031 1 59.47 10 LEU B C 1
ATOM 5051 O O . LEU B 1 10 ? 3.715 -56.375 -37.219 1 59.47 10 LEU B O 1
ATOM 5055 N N . TRP B 1 11 ? 3.012 -54.688 -35.938 1 67.19 11 TRP B N 1
ATOM 5056 C CA . TRP B 1 11 ? 3.996 -55.031 -34.906 1 67.19 11 TRP B CA 1
ATOM 5057 C C . TRP B 1 11 ? 3.311 -55.5 -33.625 1 67.19 11 TRP B C 1
ATOM 5059 O O . TRP B 1 11 ? 2.174 -55.094 -33.375 1 67.19 11 TRP B O 1
ATOM 5069 N N . PRO B 1 12 ? 3.881 -56.531 -33 1 70.81 12 PRO B N 1
ATOM 5070 C CA . PRO B 1 12 ? 3.311 -57 -31.734 1 70.81 12 PRO B CA 1
ATOM 5071 C C . PRO B 1 12 ? 3.076 -55.844 -30.734 1 70.81 12 PRO B C 1
ATOM 5073 O O . PRO B 1 12 ? 3.863 -54.906 -30.672 1 70.81 12 PRO B O 1
ATOM 5076 N N . ALA B 1 13 ? 2.021 -55.938 -30.125 1 75.94 13 ALA B N 1
ATOM 5077 C CA . ALA B 1 13 ? 1.59 -54.938 -29.141 1 75.94 13 ALA B CA 1
ATOM 5078 C C . ALA B 1 13 ? 2.633 -54.781 -28.031 1 75.94 13 ALA B C 1
ATOM 5080 O O . ALA B 1 13 ? 2.779 -53.688 -27.469 1 75.94 13 ALA B O 1
ATOM 5081 N N . GLU B 1 14 ? 3.373 -55.844 -27.781 1 77.38 14 GLU B N 1
ATOM 5082 C CA . GLU B 1 14 ? 4.383 -55.812 -26.734 1 77.38 14 GLU B CA 1
ATOM 5083 C C . GLU B 1 14 ? 5.508 -54.844 -27.062 1 77.38 14 GLU B C 1
ATOM 5085 O O . GLU B 1 14 ? 6.121 -54.25 -26.156 1 77.38 14 GLU B O 1
ATOM 5090 N N . TRP B 1 15 ? 5.68 -54.688 -28.266 1 73.69 15 TRP B N 1
ATOM 5091 C CA . TRP B 1 15 ? 6.742 -53.75 -28.688 1 73.69 15 TRP B CA 1
ATOM 5092 C C . TRP B 1 15 ? 6.352 -52.312 -28.422 1 73.69 15 TRP B C 1
ATOM 5094 O O . TRP B 1 15 ? 7.18 -51.5 -27.969 1 73.69 15 TRP B O 1
ATOM 5104 N N . TYR B 1 16 ? 5.152 -52.219 -28.719 1 76.62 16 TYR B N 1
ATOM 5105 C CA . TYR B 1 16 ? 4.656 -50.875 -28.453 1 76.62 16 TYR B CA 1
ATOM 5106 C C . TYR B 1 16 ? 4.723 -50.531 -26.969 1 76.62 16 TYR B C 1
ATOM 5108 O O . TYR B 1 16 ? 5.113 -49.438 -26.594 1 76.62 16 TYR B O 1
ATOM 5116 N N . GLU B 1 17 ? 4.422 -51.5 -26.188 1 80.25 17 GLU B N 1
ATOM 5117 C CA . GLU B 1 17 ? 4.5 -51.312 -24.75 1 80.25 17 GLU B CA 1
ATOM 5118 C C . GLU B 1 17 ? 5.941 -51.094 -24.297 1 80.25 17 GLU B C 1
ATOM 5120 O O . GLU B 1 17 ? 6.191 -50.312 -23.375 1 80.25 17 GLU B O 1
ATOM 5125 N N . GLY B 1 18 ? 6.75 -51.75 -24.938 1 80 18 GLY B N 1
ATOM 5126 C CA . GLY B 1 18 ? 8.164 -51.562 -24.641 1 80 18 GLY B CA 1
ATOM 5127 C C . GLY B 1 18 ? 8.68 -50.188 -25.016 1 80 18 GLY B C 1
ATOM 5128 O O . GLY B 1 18 ? 9.43 -49.562 -24.266 1 80 18 GLY B O 1
ATOM 5129 N N . VAL B 1 19 ? 8.242 -49.75 -26.094 1 79.69 19 VAL B N 1
ATOM 5130 C CA . VAL B 1 19 ? 8.695 -48.469 -26.594 1 79.69 19 VAL B CA 1
ATOM 5131 C C . VAL B 1 19 ? 8.156 -47.344 -25.703 1 79.69 19 VAL B C 1
ATOM 5133 O O . VAL B 1 19 ? 8.836 -46.344 -25.469 1 79.69 19 VAL B O 1
ATOM 5136 N N . LYS B 1 20 ? 7.031 -47.594 -25.25 1 80.62 20 LYS B N 1
ATOM 5137 C CA . LYS B 1 20 ? 6.434 -46.656 -24.312 1 80.62 20 LYS B CA 1
ATOM 5138 C C . LYS B 1 20 ? 7.277 -46.5 -23.062 1 80.62 20 LYS B C 1
ATOM 5140 O O . LYS B 1 20 ? 7.547 -45.375 -22.609 1 80.62 20 LYS B O 1
ATOM 5145 N N . GLU B 1 21 ? 7.645 -47.594 -22.578 1 82.12 21 GLU B N 1
ATOM 5146 C CA . GLU B 1 21 ? 8.438 -47.594 -21.344 1 82.12 21 GLU B CA 1
ATOM 5147 C C . GLU B 1 21 ? 9.812 -47 -21.578 1 82.12 21 GLU B C 1
ATOM 5149 O O . GLU B 1 21 ? 10.336 -46.281 -20.719 1 82.12 21 GLU B O 1
ATOM 5154 N N . ILE B 1 22 ? 10.359 -47.281 -22.703 1 79.44 22 ILE B N 1
ATOM 5155 C CA . ILE B 1 22 ? 11.672 -46.75 -23.047 1 79.44 22 ILE B CA 1
ATOM 5156 C C . ILE B 1 22 ? 11.594 -45.219 -23.188 1 79.44 22 ILE B C 1
ATOM 5158 O O . ILE B 1 22 ? 12.469 -44.5 -22.703 1 79.44 22 ILE B O 1
ATOM 5162 N N . ALA B 1 23 ? 10.633 -44.844 -23.812 1 80.06 23 ALA B N 1
ATOM 5163 C CA . ALA B 1 23 ? 10.469 -43.406 -24.047 1 80.06 23 ALA B CA 1
ATOM 5164 C C . ALA B 1 23 ? 10.312 -42.656 -22.734 1 80.06 23 ALA B C 1
ATOM 5166 O O . ALA B 1 23 ? 10.844 -41.562 -22.578 1 80.06 23 ALA B O 1
ATOM 5167 N N . ALA B 1 24 ? 9.625 -43.281 -21.828 1 79.25 24 ALA B N 1
ATOM 5168 C CA . ALA B 1 24 ? 9.352 -42.625 -20.547 1 79.25 24 ALA B CA 1
ATOM 5169 C C . ALA B 1 24 ? 10.625 -42.5 -19.703 1 79.25 24 ALA B C 1
ATOM 5171 O O . ALA B 1 24 ? 10.75 -41.594 -18.891 1 79.25 24 ALA B O 1
ATOM 5172 N N . LYS B 1 25 ? 11.602 -43.375 -20.016 1 78.12 25 LYS B N 1
ATOM 5173 C CA . LYS B 1 25 ? 12.781 -43.438 -19.141 1 78.12 25 LYS B CA 1
ATOM 5174 C C . LYS B 1 25 ? 14.031 -42.969 -19.891 1 78.12 25 LYS B C 1
ATOM 5176 O O . LYS B 1 25 ? 15.086 -42.781 -19.297 1 78.12 25 LYS B O 1
ATOM 5181 N N . SER B 1 26 ? 13.883 -42.719 -21.172 1 77.62 26 SER B N 1
ATOM 5182 C CA . SER B 1 26 ? 15.031 -42.344 -22 1 77.62 26 SER B CA 1
ATOM 5183 C C . SER B 1 26 ? 15.453 -40.906 -21.766 1 77.62 26 SER B C 1
ATOM 5185 O O . SER B 1 26 ? 14.609 -40.031 -21.562 1 77.62 26 SER B O 1
ATOM 5187 N N . PRO B 1 27 ? 16.719 -40.719 -21.656 1 76.44 27 PRO B N 1
ATOM 5188 C CA . PRO B 1 27 ? 17.188 -39.312 -21.625 1 76.44 27 PRO B CA 1
ATOM 5189 C C . PRO B 1 27 ? 16.969 -38.594 -22.953 1 76.44 27 PRO B C 1
ATOM 5191 O O . PRO B 1 27 ? 16.562 -39.188 -23.938 1 76.44 27 PRO B O 1
ATOM 5194 N N . ALA B 1 28 ? 17.141 -37.344 -22.953 1 77 28 ALA B N 1
ATOM 5195 C CA . ALA B 1 28 ? 17.062 -36.562 -24.203 1 77 28 ALA B CA 1
ATOM 5196 C C . ALA B 1 28 ? 18.078 -37.062 -25.219 1 77 28 ALA B C 1
ATOM 5198 O O . ALA B 1 28 ? 19.172 -37.5 -24.859 1 77 28 ALA B O 1
ATOM 5199 N N . LEU B 1 29 ? 17.672 -37.031 -26.406 1 71.56 29 LEU B N 1
ATOM 5200 C CA . LEU B 1 29 ? 18.484 -37.562 -27.469 1 71.56 29 LEU B CA 1
ATOM 5201 C C . LEU B 1 29 ? 19.562 -36.562 -27.906 1 71.56 29 LEU B C 1
ATOM 5203 O O . LEU B 1 29 ? 19.812 -36.406 -29.109 1 71.56 29 LEU B O 1
ATOM 5207 N N . VAL B 1 30 ? 19.984 -35.688 -26.922 1 72.62 30 VAL B N 1
ATOM 5208 C CA . VAL B 1 30 ? 21.094 -34.781 -27.219 1 72.62 30 VAL B CA 1
ATOM 5209 C C . VAL B 1 30 ? 22.234 -35.031 -26.234 1 72.62 30 VAL B C 1
ATOM 5211 O O . VAL B 1 30 ? 21.984 -35.375 -25.078 1 72.62 30 VAL B O 1
ATOM 5214 N N . SER B 1 31 ? 23.562 -35.5 -26.641 1 59.34 31 SER B N 1
ATOM 5215 C CA . SER B 1 31 ? 24.688 -35.812 -25.781 1 59.34 31 SER B CA 1
ATOM 5216 C C . SER B 1 31 ? 25.312 -34.562 -25.203 1 59.34 31 SER B C 1
ATOM 5218 O O . SER B 1 31 ? 25.391 -33.531 -25.891 1 59.34 31 SER B O 1
ATOM 5220 N N . PRO B 1 32 ? 25.406 -34.375 -23.859 1 56.12 32 PRO B N 1
ATOM 5221 C CA . PRO B 1 32 ? 26.047 -33.219 -23.25 1 56.12 32 PRO B CA 1
ATOM 5222 C C . PRO B 1 32 ? 27.422 -32.906 -23.859 1 56.12 32 PRO B C 1
ATOM 5224 O O . PRO B 1 32 ? 27.938 -31.797 -23.688 1 56.12 32 PRO B O 1
ATOM 5227 N N . THR B 1 33 ? 28.297 -33.844 -24.297 1 49.34 33 THR B N 1
ATOM 5228 C CA . THR B 1 33 ? 29.641 -33.594 -24.812 1 49.34 33 THR B CA 1
ATOM 5229 C C . THR B 1 33 ? 29.578 -32.969 -26.203 1 49.34 33 THR B C 1
ATOM 5231 O O . THR B 1 33 ? 28.531 -33.062 -26.875 1 49.34 33 THR B O 1
ATOM 5234 N N . SER B 1 34 ? 30.797 -32.5 -27 1 45.91 34 SER B N 1
ATOM 5235 C CA . SER B 1 34 ? 30.984 -31.812 -28.281 1 45.91 34 SER B CA 1
ATOM 5236 C C . SER B 1 34 ? 30.062 -32.406 -29.359 1 45.91 34 SER B C 1
ATOM 5238 O O . SER B 1 34 ? 30.156 -33.594 -29.672 1 45.91 34 SER B O 1
ATOM 5240 N N . SER B 1 35 ? 28.875 -31.891 -29.594 1 44.06 35 SER B N 1
ATOM 5241 C CA . SER B 1 35 ? 27.641 -31.984 -30.359 1 44.06 35 SER B CA 1
ATOM 5242 C C . SER B 1 35 ? 27.906 -32.406 -31.797 1 44.06 35 SER B C 1
ATOM 5244 O O . SER B 1 35 ? 26.984 -32.719 -32.562 1 44.06 35 SER B O 1
ATOM 5246 N N . ARG B 1 36 ? 28.875 -31.734 -32.375 1 50.66 36 ARG B N 1
ATOM 5247 C CA . ARG B 1 36 ? 29.266 -31.969 -33.75 1 50.66 36 ARG B CA 1
ATOM 5248 C C . ARG B 1 36 ? 29.359 -33.469 -34.062 1 50.66 36 ARG B C 1
ATOM 5250 O O . ARG B 1 36 ? 29.219 -33.875 -35.219 1 50.66 36 ARG B O 1
ATOM 5257 N N . SER B 1 37 ? 29.609 -34.031 -32.906 1 47.41 37 SER B N 1
ATOM 5258 C CA . SER B 1 37 ? 30.141 -35.375 -33.062 1 47.41 37 SER B CA 1
ATOM 5259 C C . SER B 1 37 ? 29.031 -36.406 -33.219 1 47.41 37 SER B C 1
ATOM 5261 O O . SER B 1 37 ? 29.156 -37.375 -34 1 47.41 37 SER B O 1
ATOM 5263 N N . GLU B 1 38 ? 27.875 -36.219 -32.531 1 50.59 38 GLU B N 1
ATOM 5264 C CA . GLU B 1 38 ? 26.922 -37.312 -32.562 1 50.59 38 GLU B CA 1
ATOM 5265 C C . GLU B 1 38 ? 26.109 -37.312 -33.844 1 50.59 38 GLU B C 1
ATOM 5267 O O . GLU B 1 38 ? 25.875 -38.375 -34.469 1 50.59 38 GLU B O 1
ATOM 5272 N N . MET B 1 39 ? 25.594 -36.094 -34.188 1 53.59 39 MET B N 1
ATOM 5273 C CA . MET B 1 39 ? 24.922 -36.062 -35.469 1 53.59 39 MET B CA 1
ATOM 5274 C C . MET B 1 39 ? 25.859 -36.562 -36.562 1 53.59 39 MET B C 1
ATOM 5276 O O . MET B 1 39 ? 25.438 -37.25 -37.5 1 53.59 39 MET B O 1
ATOM 5280 N N . ARG B 1 40 ? 27.203 -36.094 -36.438 1 54.34 40 ARG B N 1
ATOM 5281 C CA . ARG B 1 40 ? 28.25 -36.594 -37.281 1 54.34 40 ARG B CA 1
ATOM 5282 C C . ARG B 1 40 ? 28.422 -38.125 -37.094 1 54.34 40 ARG B C 1
ATOM 5284 O O . ARG B 1 40 ? 28.625 -38.844 -38.062 1 54.34 40 ARG B O 1
ATOM 5291 N N . GLU B 1 41 ? 28.141 -38.344 -35.812 1 51.97 41 GLU B N 1
ATOM 5292 C CA . GLU B 1 41 ? 28.297 -39.75 -35.531 1 51.97 41 GLU B CA 1
ATOM 5293 C C . GLU B 1 41 ? 27.125 -40.562 -36.062 1 51.97 41 GLU B C 1
ATOM 5295 O O . GLU B 1 41 ? 27.297 -41.719 -36.5 1 51.97 41 GLU B O 1
ATOM 5300 N N . LEU B 1 42 ? 25.984 -39.938 -36.031 1 55.12 42 LEU B N 1
ATOM 5301 C CA . LEU B 1 42 ? 24.828 -40.656 -36.594 1 55.12 42 LEU B CA 1
ATOM 5302 C C . LEU B 1 42 ? 25 -40.938 -38.062 1 55.12 42 LEU B C 1
ATOM 5304 O O . LEU B 1 42 ? 24.594 -41.969 -38.562 1 55.12 42 LEU B O 1
ATOM 5308 N N . GLN B 1 43 ? 25.578 -39.906 -38.688 1 52.72 43 GLN B N 1
ATOM 5309 C CA . GLN B 1 43 ? 25.844 -40.062 -40.125 1 52.72 43 GLN B CA 1
ATOM 5310 C C . GLN B 1 43 ? 26.797 -41.25 -40.344 1 52.72 43 GLN B C 1
ATOM 5312 O O . GLN B 1 43 ? 26.797 -41.844 -41.438 1 52.72 43 GLN B O 1
ATOM 5317 N N . TYR B 1 44 ? 27.531 -41.438 -39.25 1 48.09 44 TYR B N 1
ATOM 5318 C CA . TYR B 1 44 ? 28.562 -42.438 -39.469 1 48.09 44 TYR B CA 1
ATOM 5319 C C . TYR B 1 44 ? 28.125 -43.781 -38.938 1 48.09 44 TYR B C 1
ATOM 5321 O O . TYR B 1 44 ? 28.828 -44.781 -39.062 1 48.09 44 TYR B O 1
ATOM 5329 N N . THR B 1 45 ? 26.953 -43.656 -38.312 1 51.12 45 THR B N 1
ATOM 5330 C CA . THR B 1 45 ? 26.562 -45 -37.875 1 51.12 45 THR B CA 1
ATOM 5331 C C . THR B 1 45 ? 25.969 -45.781 -39.062 1 51.12 45 THR B C 1
ATOM 5333 O O . THR B 1 45 ? 25.312 -45.188 -39.906 1 51.12 45 THR B O 1
ATOM 5336 N N . SER B 1 46 ? 26.406 -46.906 -39.312 1 52.88 46 SER B N 1
ATOM 5337 C CA . SER B 1 46 ? 26.047 -47.844 -40.375 1 52.88 46 SER B CA 1
ATOM 5338 C C . SER B 1 46 ? 24.531 -47.938 -40.562 1 52.88 46 SER B C 1
ATOM 5340 O O . SER B 1 46 ? 24.047 -48.188 -41.656 1 52.88 46 SER B O 1
ATOM 5342 N N . ALA B 1 47 ? 23.781 -47.688 -39.562 1 53.22 47 ALA B N 1
ATOM 5343 C CA . ALA B 1 47 ? 22.344 -47.938 -39.625 1 53.22 47 ALA B CA 1
ATOM 5344 C C . ALA B 1 47 ? 21.609 -46.75 -40.25 1 53.22 47 ALA B C 1
ATOM 5346 O O . ALA B 1 47 ? 20.531 -46.938 -40.844 1 53.22 47 ALA B O 1
ATOM 5347 N N . VAL B 1 48 ? 22.266 -45.562 -40.219 1 60.81 48 VAL B N 1
ATOM 5348 C CA . VAL B 1 48 ? 21.547 -44.375 -40.719 1 60.81 48 VAL B CA 1
ATOM 5349 C C . VAL B 1 48 ? 22.406 -43.656 -41.75 1 60.81 48 VAL B C 1
ATOM 5351 O O . VAL B 1 48 ? 22.547 -42.438 -41.688 1 60.81 48 VAL B O 1
ATOM 5354 N N . LYS B 1 49 ? 22.938 -44.5 -42.625 1 67.5 49 LYS B N 1
ATOM 5355 C CA . LYS B 1 49 ? 23.734 -43.906 -43.688 1 67.5 49 LYS B CA 1
ATOM 5356 C C . LYS B 1 49 ? 22.844 -43.344 -44.781 1 67.5 49 LYS B C 1
ATOM 5358 O O . LYS B 1 49 ? 21.844 -43.938 -45.156 1 67.5 49 LYS B O 1
ATOM 5363 N N . ASN B 1 50 ? 23.125 -42.188 -45.25 1 66.12 50 ASN B N 1
ATOM 5364 C CA . ASN B 1 50 ? 22.344 -41.5 -46.281 1 66.12 50 ASN B CA 1
ATOM 5365 C C . ASN B 1 50 ? 22.234 -42.312 -47.562 1 66.12 50 ASN B C 1
ATOM 5367 O O . ASN B 1 50 ? 21.234 -42.219 -48.281 1 66.12 50 ASN B O 1
ATOM 5371 N N . ASP B 1 51 ? 23.297 -43.094 -47.75 1 66.5 51 ASP B N 1
ATOM 5372 C CA . ASP B 1 51 ? 23.328 -43.844 -49 1 66.5 51 ASP B CA 1
ATOM 5373 C C . ASP B 1 51 ? 22.5 -45.125 -48.938 1 66.5 51 ASP B C 1
ATOM 5375 O O . ASP B 1 51 ? 22.344 -45.844 -49.906 1 66.5 51 ASP B O 1
ATOM 5379 N N . SER B 1 52 ? 21.922 -45.375 -47.812 1 67.06 52 SER B N 1
ATOM 5380 C CA . SER B 1 52 ? 21.25 -46.656 -47.594 1 67.06 52 SER B CA 1
ATOM 5381 C C . SER B 1 52 ? 19.766 -46.562 -47.938 1 67.06 52 SER B C 1
ATOM 5383 O O . SER B 1 52 ? 19.062 -47.562 -47.969 1 67.06 52 SER B O 1
ATOM 5385 N N . VAL B 1 53 ? 19.344 -45.344 -48.219 1 76.62 53 VAL B N 1
ATOM 5386 C CA . VAL B 1 53 ? 17.906 -45.219 -48.469 1 76.62 53 VAL B CA 1
ATOM 5387 C C . VAL B 1 53 ? 17.656 -44.625 -49.844 1 76.62 53 VAL B C 1
ATOM 5389 O O . VAL B 1 53 ? 18.422 -43.781 -50.312 1 76.62 53 VAL B O 1
ATOM 5392 N N . SER B 1 54 ? 16.75 -45.219 -50.469 1 83.5 54 SER B N 1
ATOM 5393 C CA . SER B 1 54 ? 16.359 -44.688 -51.781 1 83.5 54 SER B CA 1
ATOM 5394 C C . SER B 1 54 ? 15.734 -43.281 -51.656 1 83.5 54 SER B C 1
ATOM 5396 O O . SER B 1 54 ? 15.297 -42.906 -50.562 1 83.5 54 SER B O 1
ATOM 5398 N N . ILE B 1 55 ? 15.82 -42.562 -52.688 1 85.31 55 ILE B N 1
ATOM 5399 C CA . ILE B 1 55 ? 15.281 -41.188 -52.719 1 85.31 55 ILE B CA 1
ATOM 5400 C C . ILE B 1 55 ? 13.781 -41.219 -52.438 1 85.31 55 ILE B C 1
ATOM 5402 O O . ILE B 1 55 ? 13.25 -40.344 -51.75 1 85.31 55 ILE B O 1
ATOM 5406 N N . THR B 1 56 ? 13.195 -42.25 -52.844 1 88.88 56 THR B N 1
ATOM 5407 C CA . THR B 1 56 ? 11.75 -42.406 -52.656 1 88.88 56 THR B CA 1
ATOM 5408 C C . THR B 1 56 ? 11.43 -42.656 -51.188 1 88.88 56 THR B C 1
ATOM 5410 O O . THR B 1 56 ? 10.453 -42.125 -50.656 1 88.88 56 THR B O 1
ATOM 5413 N N . GLU B 1 57 ? 12.219 -43.406 -50.625 1 87.06 57 GLU B N 1
ATOM 5414 C CA . GLU B 1 57 ? 12.023 -43.688 -49.219 1 87.06 57 GLU B CA 1
ATOM 5415 C C . GLU B 1 57 ? 12.273 -42.469 -48.344 1 87.06 57 GLU B C 1
ATOM 5417 O O . GLU B 1 57 ? 11.586 -42.25 -47.344 1 87.06 57 GLU B O 1
ATOM 5422 N N . LEU B 1 58 ? 13.258 -41.75 -48.75 1 89.56 58 LEU B N 1
ATOM 5423 C CA . LEU B 1 58 ? 13.555 -40.531 -48.031 1 89.56 58 LEU B CA 1
ATOM 5424 C C . LEU B 1 58 ? 12.398 -39.562 -48.125 1 89.56 58 LEU B C 1
ATOM 5426 O O . LEU B 1 58 ? 12.039 -38.906 -47.125 1 89.56 58 LEU B O 1
ATOM 5430 N N . GLN B 1 59 ? 11.859 -39.5 -49.281 1 91.62 59 GLN B N 1
ATOM 5431 C CA . GLN B 1 59 ? 10.734 -38.594 -49.469 1 91.62 59 GLN B CA 1
ATOM 5432 C C . GLN B 1 59 ? 9.516 -39.031 -48.656 1 91.62 59 GLN B C 1
ATOM 5434 O O . GLN B 1 59 ? 8.766 -38.188 -48.156 1 91.62 59 GLN B O 1
ATOM 5439 N N . GLU B 1 60 ? 9.344 -40.25 -48.562 1 90 60 GLU B N 1
ATOM 5440 C CA . GLU B 1 60 ? 8.258 -40.781 -47.75 1 90 60 GLU B CA 1
ATOM 5441 C C . GLU B 1 60 ? 8.453 -40.406 -46.281 1 90 60 GLU B C 1
ATOM 5443 O O . GLU B 1 60 ? 7.492 -40.125 -45.562 1 90 60 GLU B O 1
ATOM 5448 N N . LEU B 1 61 ? 9.664 -40.531 -45.906 1 89.12 61 LEU B N 1
ATOM 5449 C CA . LEU B 1 61 ? 9.992 -40.188 -44.531 1 89.12 61 LEU B CA 1
ATOM 5450 C C . LEU B 1 61 ? 9.734 -38.719 -44.281 1 89.12 61 LEU B C 1
ATOM 5452 O O . LEU B 1 61 ? 9.172 -38.375 -43.219 1 89.12 61 LEU B O 1
ATOM 5456 N N . LYS B 1 62 ? 10.125 -37.938 -45.156 1 93.25 62 LYS B N 1
ATOM 5457 C CA . LYS B 1 62 ? 9.914 -36.5 -45.031 1 93.25 62 LYS B CA 1
ATOM 5458 C C . LYS B 1 62 ? 8.422 -36.156 -45 1 93.25 62 LYS B C 1
ATOM 5460 O O . LYS B 1 62 ? 8 -35.312 -44.219 1 93.25 62 LYS B O 1
ATOM 5465 N N . ASN B 1 63 ? 7.688 -36.875 -45.75 1 92.25 63 ASN B N 1
ATOM 5466 C CA . ASN B 1 63 ? 6.246 -36.656 -45.75 1 92.25 63 ASN B CA 1
ATOM 5467 C C . ASN B 1 63 ? 5.613 -37.062 -44.438 1 92.25 63 ASN B C 1
ATOM 5469 O O . ASN B 1 63 ? 4.672 -36.438 -43.969 1 92.25 63 ASN B O 1
ATOM 5473 N N . GLN B 1 64 ? 6.086 -38.094 -43.875 1 91.06 64 GLN B N 1
ATOM 5474 C CA . GLN B 1 64 ? 5.602 -38.531 -42.562 1 91.06 64 GLN B CA 1
ATOM 5475 C C . GLN B 1 64 ? 5.871 -37.5 -41.5 1 91.06 64 GLN B C 1
ATOM 5477 O O . GLN B 1 64 ? 5.02 -37.25 -40.656 1 91.06 64 GLN B O 1
ATOM 5482 N N . ILE B 1 65 ? 7.012 -36.969 -41.562 1 93.31 65 ILE B N 1
ATOM 5483 C CA . ILE B 1 65 ? 7.398 -35.938 -40.594 1 93.31 65 ILE B CA 1
ATOM 5484 C C . ILE B 1 65 ? 6.504 -34.719 -40.781 1 93.31 65 ILE B C 1
ATOM 5486 O O . ILE B 1 65 ? 5.969 -34.188 -39.781 1 93.31 65 ILE B O 1
ATOM 5490 N N . LEU B 1 66 ? 6.367 -34.312 -41.969 1 94.62 66 LEU B N 1
ATOM 5491 C CA . LEU B 1 66 ? 5.578 -33.094 -42.25 1 94.62 66 LEU B CA 1
ATOM 5492 C C . LEU B 1 66 ? 4.117 -33.312 -41.844 1 94.62 66 LEU B C 1
ATOM 5494 O O . LEU B 1 66 ? 3.463 -32.406 -41.375 1 94.62 66 LEU B O 1
ATOM 5498 N N . ASP B 1 67 ? 3.645 -34.469 -42 1 93.19 67 ASP B N 1
ATOM 5499 C CA . ASP B 1 67 ? 2.277 -34.781 -41.594 1 93.19 67 ASP B CA 1
ATOM 5500 C C . ASP B 1 67 ? 2.113 -34.688 -40.094 1 93.19 67 ASP B C 1
ATOM 5502 O O . ASP B 1 67 ? 1.103 -34.188 -39.594 1 93.19 67 ASP B O 1
ATOM 5506 N N . ARG B 1 68 ? 3.064 -35.188 -39.469 1 92.5 68 ARG B N 1
ATOM 5507 C CA . ARG B 1 68 ? 3.012 -35.219 -38 1 92.5 68 ARG B CA 1
ATOM 5508 C C . ARG B 1 68 ? 3.146 -33.781 -37.438 1 92.5 68 ARG B C 1
ATOM 5510 O O . ARG B 1 68 ? 2.586 -33.469 -36.406 1 92.5 68 ARG B O 1
ATOM 5517 N N . LEU B 1 69 ? 3.859 -32.969 -38.125 1 94.44 69 LEU B N 1
ATOM 5518 C CA . LEU B 1 69 ? 4.078 -31.609 -37.656 1 94.44 69 LEU B CA 1
ATOM 5519 C C . LEU B 1 69 ? 2.98 -30.688 -38.188 1 94.44 69 LEU B C 1
ATOM 5521 O O . LEU B 1 69 ? 2.965 -29.5 -37.875 1 94.44 69 LEU B O 1
ATOM 5525 N N . ARG B 1 70 ? 2.096 -31.172 -39 1 93.75 70 ARG B N 1
ATOM 5526 C CA . ARG B 1 70 ? 0.945 -30.453 -39.531 1 93.75 70 ARG B CA 1
ATOM 5527 C C . ARG B 1 70 ? 1.384 -29.375 -40.5 1 93.75 70 ARG B C 1
ATOM 5529 O O . ARG B 1 70 ? 0.82 -28.281 -40.531 1 93.75 70 ARG B O 1
ATOM 5536 N N . HIS B 1 71 ? 2.406 -29.562 -41.156 1 89.19 71 HIS B N 1
ATOM 5537 C CA . HIS B 1 71 ? 2.908 -28.797 -42.281 1 89.19 71 HIS B CA 1
ATOM 5538 C C . HIS B 1 71 ? 3.09 -27.328 -41.938 1 89.19 71 HIS B C 1
ATOM 5540 O O . HIS B 1 71 ? 2.57 -26.438 -42.625 1 89.19 71 HIS B O 1
ATOM 5546 N N . PRO B 1 72 ? 3.877 -27.031 -40.938 1 90.44 72 PRO B N 1
ATOM 5547 C CA . PRO B 1 72 ? 4.18 -25.625 -40.688 1 90.44 72 PRO B CA 1
ATOM 5548 C C . PRO B 1 72 ? 4.918 -24.969 -41.875 1 90.44 72 PRO B C 1
ATOM 5550 O O . PRO B 1 72 ? 5.836 -25.562 -42.438 1 90.44 72 PRO B O 1
ATOM 5553 N N . ALA B 1 73 ? 4.613 -23.828 -42.219 1 87.56 73 ALA B N 1
ATOM 5554 C CA . ALA B 1 73 ? 5.105 -23.156 -43.406 1 87.56 73 ALA B CA 1
ATOM 5555 C C . ALA B 1 73 ? 6.621 -22.984 -43.375 1 87.56 73 ALA B C 1
ATOM 5557 O O . ALA B 1 73 ? 7.309 -23.188 -44.375 1 87.56 73 ALA B O 1
ATOM 5558 N N . ASP B 1 74 ? 7.121 -22.672 -42.281 1 87.44 74 ASP B N 1
ATOM 5559 C CA . ASP B 1 74 ? 8.531 -22.344 -42.156 1 87.44 74 ASP B CA 1
ATOM 5560 C C . ASP B 1 74 ? 9.398 -23.609 -42.125 1 87.44 74 ASP B C 1
ATOM 5562 O O . ASP B 1 74 ? 10.594 -23.547 -42.438 1 87.44 74 ASP B O 1
ATOM 5566 N N . VAL B 1 75 ? 8.859 -24.75 -41.781 1 92.62 75 VAL B N 1
ATOM 5567 C CA . VAL B 1 75 ? 9.617 -25.984 -41.562 1 92.62 75 VAL B CA 1
ATOM 5568 C C . VAL B 1 75 ? 9.484 -26.891 -42.781 1 92.62 75 VAL B C 1
ATOM 5570 O O . VAL B 1 75 ? 10.375 -27.703 -43.062 1 92.62 75 VAL B O 1
ATOM 5573 N N . THR B 1 76 ? 8.461 -26.703 -43.562 1 93.69 76 THR B N 1
ATOM 5574 C CA . THR B 1 76 ? 8.203 -27.562 -44.719 1 93.69 76 THR B CA 1
ATOM 5575 C C . THR B 1 76 ? 9.328 -27.438 -45.75 1 93.69 76 THR B C 1
ATOM 5577 O O . THR B 1 76 ? 9.789 -28.453 -46.281 1 93.69 76 THR B O 1
ATOM 5580 N N . ALA B 1 77 ? 9.75 -26.219 -45.938 1 92.94 77 ALA B N 1
ATOM 5581 C CA . ALA B 1 77 ? 10.82 -26 -46.906 1 92.94 77 ALA B CA 1
ATOM 5582 C C . ALA B 1 77 ? 12.133 -26.594 -46.406 1 92.94 77 ALA B C 1
ATOM 5584 O O . ALA B 1 77 ? 12.922 -27.141 -47.188 1 92.94 77 ALA B O 1
ATOM 5585 N N . ILE B 1 78 ? 12.297 -26.594 -45.188 1 94.25 78 ILE B N 1
ATOM 5586 C CA . ILE B 1 78 ? 13.539 -27.078 -44.594 1 94.25 78 ILE B CA 1
ATOM 5587 C C . ILE B 1 78 ? 13.57 -28.609 -44.656 1 94.25 78 ILE B C 1
ATOM 5589 O O . ILE B 1 78 ? 14.578 -29.188 -45.062 1 94.25 78 ILE B O 1
ATOM 5593 N N . VAL B 1 79 ? 12.508 -29.219 -44.344 1 93 79 VAL B N 1
ATOM 5594 C CA . VAL B 1 79 ? 12.43 -30.688 -44.312 1 93 79 VAL B CA 1
ATOM 5595 C C . VAL B 1 79 ? 12.57 -31.234 -45.719 1 93 79 VAL B C 1
ATOM 5597 O O . VAL B 1 79 ? 13.312 -32.188 -45.938 1 93 79 VAL B O 1
ATOM 5600 N N . ASN B 1 80 ? 12 -30.609 -46.625 1 91.06 80 ASN B N 1
ATOM 5601 C CA . ASN B 1 80 ? 11.977 -31.125 -47.969 1 91.06 80 ASN B CA 1
ATOM 5602 C C . ASN B 1 80 ? 13.305 -30.891 -48.688 1 91.06 80 ASN B C 1
ATOM 5604 O O . ASN B 1 80 ? 13.758 -31.734 -49.469 1 91.06 80 ASN B O 1
ATOM 5608 N N . ASN B 1 81 ? 13.969 -29.812 -48.375 1 90.38 81 ASN B N 1
ATOM 5609 C CA . ASN B 1 81 ? 15.086 -29.422 -49.25 1 90.38 81 ASN B CA 1
ATOM 5610 C C . ASN B 1 81 ? 16.422 -29.625 -48.531 1 90.38 81 ASN B C 1
ATOM 5612 O O . ASN B 1 81 ? 17.469 -29.719 -49.188 1 90.38 81 ASN B O 1
ATOM 5616 N N . LYS B 1 82 ? 16.375 -29.656 -47.312 1 89.62 82 LYS B N 1
ATOM 5617 C CA . LYS B 1 82 ? 17.688 -29.531 -46.656 1 89.62 82 LYS B CA 1
ATOM 5618 C C . LYS B 1 82 ? 18 -30.75 -45.812 1 89.62 82 LYS B C 1
ATOM 5620 O O . LYS B 1 82 ? 19.172 -31.062 -45.562 1 89.62 82 LYS B O 1
ATOM 5625 N N . LEU B 1 83 ? 17.031 -31.469 -45.312 1 89.94 83 LEU B N 1
ATOM 5626 C CA . LEU B 1 83 ? 17.312 -32.5 -44.312 1 89.94 83 LEU B CA 1
ATOM 5627 C C . LEU B 1 83 ? 17.75 -33.781 -45 1 89.94 83 LEU B C 1
ATOM 5629 O O . LEU B 1 83 ? 17.188 -34.188 -46 1 89.94 83 LEU B O 1
ATOM 5633 N N . THR B 1 84 ? 18.766 -34.281 -44.375 1 86.81 84 THR B N 1
ATOM 5634 C CA . THR B 1 84 ? 19.266 -35.594 -44.812 1 86.81 84 THR B CA 1
ATOM 5635 C C . THR B 1 84 ? 18.516 -36.719 -44.125 1 86.81 84 THR B C 1
ATOM 5637 O O . THR B 1 84 ? 17.688 -36.469 -43.25 1 86.81 84 THR B O 1
ATOM 5640 N N . PHE B 1 85 ? 18.781 -37.875 -44.562 1 86.56 85 PHE B N 1
ATOM 5641 C CA . PHE B 1 85 ? 18.125 -39.062 -43.969 1 86.56 85 PHE B CA 1
ATOM 5642 C C . PHE B 1 85 ? 18.422 -39.156 -42.5 1 86.56 85 PHE B C 1
ATOM 5644 O O . PHE B 1 85 ? 17.531 -39.438 -41.688 1 86.56 85 PHE B O 1
ATOM 5651 N N . ALA B 1 86 ? 19.656 -38.938 -42.125 1 83.38 86 ALA B N 1
ATOM 5652 C CA . ALA B 1 86 ? 20.062 -39.031 -40.75 1 83.38 86 ALA B CA 1
ATOM 5653 C C . ALA B 1 86 ? 19.328 -38 -39.906 1 83.38 86 ALA B C 1
ATOM 5655 O O . ALA B 1 86 ? 18.891 -38.281 -38.781 1 83.38 86 ALA B O 1
ATOM 5656 N N . GLN B 1 87 ? 19.156 -36.875 -40.438 1 87.44 87 GLN B N 1
ATOM 5657 C CA . GLN B 1 87 ? 18.484 -35.781 -39.719 1 87.44 87 GLN B CA 1
ATOM 5658 C C . GLN B 1 87 ? 17 -36.062 -39.594 1 87.44 87 GLN B C 1
ATOM 5660 O O . GLN B 1 87 ? 16.391 -35.75 -38.562 1 87.44 87 GLN B O 1
ATOM 5665 N N . CYS B 1 88 ? 16.453 -36.594 -40.594 1 89.25 88 CYS B N 1
ATOM 5666 C CA . CYS B 1 88 ? 15.039 -36.938 -40.531 1 89.25 88 CYS B CA 1
ATOM 5667 C C . CYS B 1 88 ? 14.773 -38.031 -39.5 1 89.25 88 CYS B C 1
ATOM 5669 O O . CYS B 1 88 ? 13.781 -37.969 -38.781 1 89.25 88 CYS B O 1
ATOM 5671 N N . THR B 1 89 ? 15.609 -39 -39.5 1 86.38 89 THR B N 1
ATOM 5672 C CA . THR B 1 89 ? 15.469 -40.094 -38.531 1 86.38 89 THR B CA 1
ATOM 5673 C C . THR B 1 89 ? 15.609 -39.562 -37.094 1 86.38 89 THR B C 1
ATOM 5675 O O . THR B 1 89 ? 14.906 -40 -36.188 1 86.38 89 THR B O 1
ATOM 5678 N N . PHE B 1 90 ? 16.484 -38.594 -36.969 1 86.94 90 PHE B N 1
ATOM 5679 C CA . PHE B 1 90 ? 16.656 -37.938 -35.656 1 86.94 90 PHE B CA 1
ATOM 5680 C C . PHE B 1 90 ? 15.391 -37.219 -35.25 1 86.94 90 PHE B C 1
ATOM 5682 O O . PHE B 1 90 ? 14.906 -37.375 -34.125 1 86.94 90 PHE B O 1
ATOM 5689 N N . LEU B 1 91 ? 14.938 -36.438 -36.094 1 90.44 91 LEU B N 1
ATOM 5690 C CA . LEU B 1 91 ? 13.75 -35.625 -35.812 1 90.44 91 LEU B CA 1
ATOM 5691 C C . LEU B 1 91 ? 12.562 -36.531 -35.469 1 90.44 91 LEU B C 1
ATOM 5693 O O . LEU B 1 91 ? 11.812 -36.25 -34.531 1 90.44 91 LEU B O 1
ATOM 5697 N N . LEU B 1 92 ? 12.43 -37.562 -36.219 1 89.62 92 LEU B N 1
ATOM 5698 C CA . LEU B 1 92 ? 11.336 -38.5 -35.969 1 89.62 92 LEU B CA 1
ATOM 5699 C C . LEU B 1 92 ? 11.516 -39.219 -34.656 1 89.62 92 LEU B C 1
ATOM 5701 O O . LEU B 1 92 ? 10.539 -39.469 -33.938 1 89.62 92 LEU B O 1
ATOM 5705 N N . SER B 1 93 ? 12.703 -39.562 -34.406 1 87.69 93 SER B N 1
ATOM 5706 C CA . SER B 1 93 ? 12.984 -40.188 -33.125 1 87.69 93 SER B CA 1
ATOM 5707 C C . SER B 1 93 ? 12.648 -39.25 -31.953 1 87.69 93 SER B C 1
ATOM 5709 O O . SER B 1 93 ? 12.078 -39.688 -30.953 1 87.69 93 SER B O 1
ATOM 5711 N N . VAL B 1 94 ? 13.031 -38 -32.062 1 89.5 94 VAL B N 1
ATOM 5712 C CA . VAL B 1 94 ? 12.727 -37 -31.016 1 89.5 94 VAL B CA 1
ATOM 5713 C C . VAL B 1 94 ? 11.211 -36.875 -30.859 1 89.5 94 VAL B C 1
ATOM 5715 O O . VAL B 1 94 ? 10.695 -36.844 -29.734 1 89.5 94 VAL B O 1
ATOM 5718 N N . TYR B 1 95 ? 10.562 -36.812 -31.906 1 91.44 95 TYR B N 1
ATOM 5719 C CA . TYR B 1 95 ? 9.109 -36.688 -31.891 1 91.44 95 TYR B CA 1
ATOM 5720 C C . TYR B 1 95 ? 8.461 -37.844 -31.141 1 91.44 95 TYR B C 1
ATOM 5722 O O . TYR B 1 95 ? 7.672 -37.625 -30.219 1 91.44 95 TYR B O 1
ATOM 5730 N N . TRP B 1 96 ? 8.812 -39 -31.484 1 89.56 96 TRP B N 1
ATOM 5731 C CA . TRP B 1 96 ? 8.133 -40.156 -30.922 1 89.56 96 TRP B CA 1
ATOM 5732 C C . TRP B 1 96 ? 8.547 -40.406 -29.469 1 89.56 96 TRP B C 1
ATOM 5734 O O . TRP B 1 96 ? 7.715 -40.75 -28.641 1 89.56 96 TRP B O 1
ATOM 5744 N N . VAL B 1 97 ? 9.734 -40.219 -29.188 1 88.81 97 VAL B N 1
ATOM 5745 C CA . VAL B 1 97 ? 10.195 -40.406 -27.812 1 88.81 97 VAL B CA 1
ATOM 5746 C C . VAL B 1 97 ? 9.484 -39.406 -26.891 1 88.81 97 VAL B C 1
ATOM 5748 O O . VAL B 1 97 ? 8.992 -39.812 -25.828 1 88.81 97 VAL B O 1
ATOM 5751 N N . GLU B 1 98 ? 9.406 -38.188 -27.344 1 91.44 98 GLU B N 1
ATOM 5752 C CA . GLU B 1 98 ? 8.852 -37.188 -26.469 1 91.44 98 GLU B CA 1
ATOM 5753 C C . GLU B 1 98 ? 7.332 -37.25 -26.406 1 91.44 98 GLU B C 1
ATOM 5755 O O . GLU B 1 98 ? 6.73 -37 -25.359 1 91.44 98 GLU B O 1
ATOM 5760 N N . ILE B 1 99 ? 6.707 -37.594 -27.469 1 90.88 99 ILE B N 1
ATOM 5761 C CA . ILE B 1 99 ? 5.254 -37.75 -27.469 1 90.88 99 ILE B CA 1
ATOM 5762 C C . ILE B 1 99 ? 4.863 -38.938 -26.578 1 90.88 99 ILE B C 1
ATOM 5764 O O . ILE B 1 99 ? 3.936 -38.812 -25.766 1 90.88 99 ILE B O 1
ATOM 5768 N N . LEU B 1 100 ? 5.574 -40 -26.703 1 89.69 100 LEU B N 1
ATOM 5769 C CA . LEU B 1 100 ? 5.281 -41.188 -25.891 1 89.69 100 LEU B CA 1
ATOM 5770 C C . LEU B 1 100 ? 5.613 -40.906 -24.422 1 89.69 100 LEU B C 1
ATOM 5772 O O . LEU B 1 100 ? 4.922 -41.406 -23.531 1 89.69 100 LEU B O 1
ATOM 5776 N N . ARG B 1 101 ? 6.598 -40.188 -24.234 1 89.44 101 ARG B N 1
ATOM 5777 C CA . ARG B 1 101 ? 6.965 -39.812 -22.859 1 89.44 101 ARG B CA 1
ATOM 5778 C C . ARG B 1 101 ? 5.855 -39 -22.188 1 89.44 101 ARG B C 1
ATOM 5780 O O . ARG B 1 101 ? 5.465 -39.312 -21.062 1 89.44 101 ARG B O 1
ATOM 5787 N N . VAL B 1 102 ? 5.352 -38.062 -22.812 1 90.75 102 VAL B N 1
ATOM 5788 C CA . VAL B 1 102 ? 4.32 -37.156 -22.281 1 90.75 102 VAL B CA 1
ATOM 5789 C C . VAL B 1 102 ? 3.023 -37.938 -22.078 1 90.75 102 VAL B C 1
ATOM 5791 O O . VAL B 1 102 ? 2.301 -37.719 -21.109 1 90.75 102 VAL B O 1
ATOM 5794 N N . GLN B 1 103 ? 2.805 -38.875 -22.938 1 88.5 103 GLN B N 1
ATOM 5795 C CA . GLN B 1 103 ? 1.543 -39.594 -22.906 1 88.5 103 GLN B CA 1
ATOM 5796 C C . GLN B 1 103 ? 1.551 -40.656 -21.828 1 88.5 103 GLN B C 1
ATOM 5798 O O . GLN B 1 103 ? 0.511 -40.969 -21.234 1 88.5 103 GLN B O 1
ATOM 5803 N N . HIS B 1 104 ? 2.703 -41.188 -21.594 1 85.31 104 HIS B N 1
ATOM 5804 C CA . HIS B 1 104 ? 2.656 -42.406 -20.781 1 85.31 104 HIS B CA 1
ATOM 5805 C C . HIS B 1 104 ? 3.498 -42.25 -19.516 1 85.31 104 HIS B C 1
ATOM 5807 O O . HIS B 1 104 ? 3.531 -43.156 -18.688 1 85.31 104 HIS B O 1
ATOM 5813 N N . SER B 1 105 ? 4.125 -41.219 -19.391 1 82.75 105 SER B N 1
ATOM 5814 C CA . SER B 1 105 ? 4.867 -41 -18.156 1 82.75 105 SER B CA 1
ATOM 5815 C C . SER B 1 105 ? 3.938 -40.562 -17.031 1 82.75 105 SER B C 1
ATOM 5817 O O . SER B 1 105 ? 2.928 -39.906 -17.266 1 82.75 105 SER B O 1
ATOM 5819 N N . GLY B 1 106 ? 4.145 -41.125 -15.875 1 77.62 106 GLY B N 1
ATOM 5820 C CA . GLY B 1 106 ? 3.369 -40.688 -14.719 1 77.62 106 GLY B CA 1
ATOM 5821 C C . GLY B 1 106 ? 3.51 -39.219 -14.398 1 77.62 106 GLY B C 1
ATOM 5822 O O . GLY B 1 106 ? 2.637 -38.625 -13.766 1 77.62 106 GLY B O 1
ATOM 5823 N N . GLU B 1 107 ? 4.68 -38.688 -14.719 1 79.12 107 GLU B N 1
ATOM 5824 C CA . GLU B 1 107 ? 4.938 -37.25 -14.523 1 79.12 107 GLU B CA 1
ATOM 5825 C C . GLU B 1 107 ? 5.457 -36.594 -15.805 1 79.12 107 GLU B C 1
ATOM 5827 O O . GLU B 1 107 ? 6.656 -36.375 -15.945 1 79.12 107 GLU B O 1
ATOM 5832 N N . PRO B 1 108 ? 4.496 -36.281 -16.625 1 79 108 PRO B N 1
ATOM 5833 C CA . PRO B 1 108 ? 4.926 -35.688 -17.891 1 79 108 PRO B CA 1
ATOM 5834 C C . PRO B 1 108 ? 5.684 -34.375 -17.688 1 79 108 PRO B C 1
ATOM 5836 O O . PRO B 1 108 ? 5.328 -33.562 -16.797 1 79 108 PRO B O 1
ATOM 5839 N N . SER B 1 109 ? 6.84 -34.25 -18.25 1 80.81 109 SER B N 1
ATOM 5840 C CA . SER B 1 109 ? 7.656 -33.031 -18.094 1 80.81 109 SER B CA 1
ATOM 5841 C C . SER B 1 109 ? 8.086 -32.469 -19.438 1 80.81 109 SER B C 1
ATOM 5843 O O . SER B 1 109 ? 8.398 -33.25 -20.375 1 80.81 109 SER B O 1
ATOM 5845 N N . LEU B 1 110 ? 7.977 -31.219 -19.641 1 81.5 110 LEU B N 1
ATOM 5846 C CA . LEU B 1 110 ? 8.43 -30.516 -20.828 1 81.5 110 LEU B CA 1
ATOM 5847 C C . LEU B 1 110 ? 9.891 -30.094 -20.688 1 81.5 110 LEU B C 1
ATOM 5849 O O . LEU B 1 110 ? 10.484 -29.547 -21.625 1 81.5 110 LEU B O 1
ATOM 5853 N N . VAL B 1 111 ? 10.547 -30.328 -19.594 1 78.88 111 VAL B N 1
ATOM 5854 C CA . VAL B 1 111 ? 11.875 -29.859 -19.219 1 78.88 111 VAL B CA 1
ATOM 5855 C C . VAL B 1 111 ? 12.906 -30.359 -20.219 1 78.88 111 VAL B C 1
ATOM 5857 O O . VAL B 1 111 ? 13.719 -29.578 -20.734 1 78.88 111 VAL B O 1
ATOM 5860 N N . PRO B 1 112 ? 12.727 -31.484 -20.688 1 77.75 112 PRO B N 1
ATOM 5861 C CA . PRO B 1 112 ? 13.758 -31.984 -21.594 1 77.75 112 PRO B CA 1
ATOM 5862 C C . PRO B 1 112 ? 13.734 -31.297 -22.953 1 77.75 112 PRO B C 1
ATOM 5864 O O . PRO B 1 112 ? 14.789 -31.016 -23.531 1 77.75 112 PRO B O 1
ATOM 5867 N N . ILE B 1 113 ? 12.586 -31.016 -23.391 1 83.25 113 ILE B N 1
ATOM 5868 C CA . ILE B 1 113 ? 12.477 -30.438 -24.734 1 83.25 113 ILE B CA 1
ATOM 5869 C C . ILE B 1 113 ? 12.992 -29 -24.719 1 83.25 113 ILE B C 1
ATOM 5871 O O . ILE B 1 113 ? 13.75 -28.609 -25.609 1 83.25 113 ILE B O 1
ATOM 5875 N N . ILE B 1 114 ? 12.703 -28.25 -23.75 1 84 114 ILE B N 1
ATOM 5876 C CA . ILE B 1 114 ? 13.055 -26.828 -23.734 1 84 114 ILE B CA 1
ATOM 5877 C C . ILE B 1 114 ? 14.5 -26.656 -23.25 1 84 114 ILE B C 1
ATOM 5879 O O . ILE B 1 114 ? 15.281 -25.938 -23.875 1 84 114 ILE B O 1
ATOM 5883 N N . SER B 1 115 ? 14.906 -27.344 -22.266 1 84.81 115 SER B N 1
ATOM 5884 C CA . SER B 1 115 ? 16.234 -27.156 -21.688 1 84.81 115 SER B CA 1
ATOM 5885 C C . SER B 1 115 ? 17.297 -27.953 -22.438 1 84.81 115 SER B C 1
ATOM 5887 O O . SER B 1 115 ? 18.391 -27.453 -22.688 1 84.81 115 SER B O 1
ATOM 5889 N N . ASP B 1 116 ? 16.906 -29.094 -22.922 1 86.12 116 ASP B N 1
ATOM 5890 C CA . ASP B 1 116 ? 17.922 -29.953 -23.5 1 86.12 116 ASP B CA 1
ATOM 5891 C C . ASP B 1 116 ? 17.984 -29.781 -25.016 1 86.12 116 ASP B C 1
ATOM 5893 O O . ASP B 1 116 ? 19.031 -29.469 -25.578 1 86.12 116 ASP B O 1
ATOM 5897 N N . TYR B 1 117 ? 16.859 -29.953 -25.672 1 89.38 117 TYR B N 1
ATOM 5898 C CA . TYR B 1 117 ? 16.875 -29.938 -27.125 1 89.38 117 TYR B CA 1
ATOM 5899 C C . TYR B 1 117 ? 17.047 -28.516 -27.641 1 89.38 117 TYR B C 1
ATOM 5901 O O . TYR B 1 117 ? 17.922 -28.234 -28.453 1 89.38 117 TYR B O 1
ATOM 5909 N N . LEU B 1 118 ? 16.344 -27.625 -27.156 1 90.44 118 LEU B N 1
ATOM 5910 C CA . LEU B 1 118 ? 16.328 -26.281 -27.719 1 90.44 118 LEU B CA 1
ATOM 5911 C C . LEU B 1 118 ? 17.562 -25.484 -27.25 1 90.44 118 LEU B C 1
ATOM 5913 O O . LEU B 1 118 ? 17.953 -24.516 -27.906 1 90.44 118 LEU B O 1
ATOM 5917 N N . SER B 1 119 ? 18.141 -25.906 -26.156 1 89 119 SER B N 1
ATOM 5918 C CA . SER B 1 119 ? 19.312 -25.188 -25.641 1 89 119 SER B CA 1
ATOM 5919 C C . SER B 1 119 ? 20.609 -25.812 -26.156 1 89 119 SER B C 1
ATOM 5921 O O . SER B 1 119 ? 21.688 -25.312 -25.859 1 89 119 SER B O 1
ATOM 5923 N N . ASP B 1 120 ? 20.484 -26.797 -26.906 1 88.38 120 ASP B N 1
ATOM 5924 C CA . ASP B 1 120 ? 21.672 -27.484 -27.406 1 88.38 120 ASP B CA 1
ATOM 5925 C C . ASP B 1 120 ? 22.406 -26.625 -28.422 1 88.38 120 ASP B C 1
ATOM 5927 O O . ASP B 1 120 ? 21.828 -26.156 -29.406 1 88.38 120 ASP B O 1
ATOM 5931 N N . SER B 1 121 ? 23.703 -26.547 -28.234 1 87 121 SER B N 1
ATOM 5932 C CA . SER B 1 121 ? 24.516 -25.656 -29.047 1 87 121 SER B CA 1
ATOM 5933 C C . SER B 1 121 ? 24.672 -26.203 -30.469 1 87 121 SER B C 1
ATOM 5935 O O . SER B 1 121 ? 24.703 -25.438 -31.438 1 87 121 SER B O 1
ATOM 5937 N N . ALA B 1 122 ? 24.703 -27.484 -30.609 1 84.62 122 ALA B N 1
ATOM 5938 C CA . ALA B 1 122 ? 24.875 -28.109 -31.922 1 84.62 122 ALA B CA 1
ATOM 5939 C C . ALA B 1 122 ? 23.641 -27.875 -32.781 1 84.62 122 ALA B C 1
ATOM 5941 O O . ALA B 1 122 ? 23.766 -27.594 -34 1 84.62 122 ALA B O 1
ATOM 5942 N N . LEU B 1 123 ? 22.547 -28 -32.188 1 88 123 LEU B N 1
ATOM 5943 C CA . LEU B 1 123 ? 21.297 -27.781 -32.906 1 88 123 LEU B CA 1
ATOM 5944 C C . LEU B 1 123 ? 21.156 -26.312 -33.312 1 88 123 LEU B C 1
ATOM 5946 O O . LEU B 1 123 ? 20.688 -25.984 -34.406 1 88 123 LEU B O 1
ATOM 5950 N N . GLN B 1 124 ? 21.609 -25.469 -32.5 1 87.56 124 GLN B N 1
ATOM 5951 C CA . GLN B 1 124 ? 21.469 -24.031 -32.719 1 87.56 124 GLN B CA 1
ATOM 5952 C C . GLN B 1 124 ? 22.391 -23.562 -33.844 1 87.56 124 GLN B C 1
ATOM 5954 O O . GLN B 1 124 ? 22.062 -22.641 -34.594 1 87.56 124 GLN B O 1
ATOM 5959 N N . LYS B 1 125 ? 23.516 -24.25 -33.938 1 86.69 125 LYS B N 1
ATOM 5960 C CA . LYS B 1 125 ? 24.531 -23.844 -34.906 1 86.69 125 LYS B CA 1
ATOM 5961 C C . LYS B 1 125 ? 24.297 -24.516 -36.25 1 86.69 125 LYS B C 1
ATOM 5963 O O . LYS B 1 125 ? 24.906 -24.141 -37.25 1 86.69 125 LYS B O 1
ATOM 5968 N N . ASP B 1 126 ? 23.422 -25.484 -36.25 1 85.88 126 ASP B N 1
ATOM 5969 C CA . ASP B 1 126 ? 23.156 -26.234 -37.469 1 85.88 126 ASP B CA 1
ATOM 5970 C C . ASP B 1 126 ? 22.641 -25.312 -38.594 1 85.88 126 ASP B C 1
ATOM 5972 O O . ASP B 1 126 ? 21.766 -24.469 -38.344 1 85.88 126 ASP B O 1
ATOM 5976 N N . LYS B 1 127 ? 23.188 -25.453 -39.719 1 86.75 127 LYS B N 1
ATOM 5977 C CA . LYS B 1 127 ? 22.875 -24.562 -40.844 1 86.75 127 LYS B CA 1
ATOM 5978 C C . LYS B 1 127 ? 21.672 -25.078 -41.625 1 86.75 127 LYS B C 1
ATOM 5980 O O . LYS B 1 127 ? 21.078 -24.344 -42.406 1 86.75 127 LYS B O 1
ATOM 5985 N N . ALA B 1 128 ? 21.328 -26.328 -41.406 1 86.38 128 ALA B N 1
ATOM 5986 C CA . ALA B 1 128 ? 20.234 -26.906 -42.156 1 86.38 128 ALA B CA 1
ATOM 5987 C C . ALA B 1 128 ? 18.891 -26.484 -41.594 1 86.38 128 ALA B C 1
ATOM 5989 O O . ALA B 1 128 ? 17.844 -26.719 -42.219 1 86.38 128 ALA B O 1
ATOM 5990 N N . GLY B 1 129 ? 18.938 -25.828 -40.438 1 89.88 129 GLY B N 1
ATOM 5991 C CA . GLY B 1 129 ? 17.703 -25.391 -39.844 1 89.88 129 GLY B CA 1
ATOM 5992 C C . GLY B 1 129 ? 17.062 -26.453 -38.969 1 89.88 129 GLY B C 1
ATOM 5993 O O . GLY B 1 129 ? 15.836 -26.484 -38.812 1 89.88 129 GLY B O 1
ATOM 5994 N N . LEU B 1 130 ? 17.812 -27.391 -38.531 1 90 130 LEU B N 1
ATOM 5995 C CA . LEU B 1 130 ? 17.328 -28.484 -37.719 1 90 130 LEU B CA 1
ATOM 5996 C C . LEU B 1 130 ? 16.703 -27.984 -36.406 1 90 130 LEU B C 1
ATOM 5998 O O . LEU B 1 130 ? 15.766 -28.578 -35.906 1 90 130 LEU B O 1
ATOM 6002 N N . TRP B 1 131 ? 17.125 -26.875 -35.969 1 91.5 131 TRP B N 1
ATOM 6003 C CA . TRP B 1 131 ? 16.594 -26.297 -34.719 1 91.5 131 TRP B CA 1
ATOM 6004 C C . TRP B 1 131 ? 15.117 -25.938 -34.906 1 91.5 131 TRP B C 1
ATOM 6006 O O . TRP B 1 131 ? 14.289 -26.219 -34.031 1 91.5 131 TRP B O 1
ATOM 6016 N N . ASN B 1 132 ? 14.836 -25.359 -36 1 93.12 132 ASN B N 1
ATOM 6017 C CA . ASN B 1 132 ? 13.461 -24.969 -36.281 1 93.12 132 ASN B CA 1
ATOM 6018 C C . ASN B 1 132 ? 12.531 -26.172 -36.344 1 93.12 132 ASN B C 1
ATOM 6020 O O . ASN B 1 132 ? 11.367 -26.094 -35.938 1 93.12 132 ASN B O 1
ATOM 6024 N N . CYS B 1 133 ? 13.062 -27.203 -36.875 1 93.56 133 CYS B N 1
ATOM 6025 C CA . CYS B 1 133 ? 12.273 -28.422 -36.938 1 93.56 133 CYS B CA 1
ATOM 6026 C C . CYS B 1 133 ? 12.023 -29 -35.562 1 93.56 133 CYS B C 1
ATOM 6028 O O . CYS B 1 133 ? 10.914 -29.453 -35.25 1 93.56 133 CYS B O 1
ATOM 6030 N N . VAL B 1 134 ? 13.047 -28.938 -34.75 1 92.69 134 VAL B N 1
ATOM 6031 C CA . VAL B 1 134 ? 12.891 -29.438 -33.375 1 92.69 134 VAL B CA 1
ATOM 6032 C C . VAL B 1 134 ? 11.906 -28.547 -32.594 1 92.69 134 VAL B C 1
ATOM 6034 O O . VAL B 1 134 ? 11.133 -29.047 -31.781 1 92.69 134 VAL B O 1
ATOM 6037 N N . ALA B 1 135 ? 11.961 -27.297 -32.875 1 94.12 135 ALA B N 1
ATOM 6038 C CA . ALA B 1 135 ? 11.008 -26.375 -32.281 1 94.12 135 ALA B CA 1
ATOM 6039 C C . ALA B 1 135 ? 9.578 -26.719 -32.688 1 94.12 135 ALA B C 1
ATOM 6041 O O . ALA B 1 135 ? 8.664 -26.641 -31.859 1 94.12 135 ALA B O 1
ATOM 6042 N N . ALA B 1 136 ? 9.461 -27.062 -33.875 1 94.62 136 ALA B N 1
ATOM 6043 C CA . ALA B 1 136 ? 8.133 -27.469 -34.344 1 94.62 136 ALA B CA 1
ATOM 6044 C C . ALA B 1 136 ? 7.68 -28.75 -33.656 1 94.62 136 ALA B C 1
ATOM 6046 O O . ALA B 1 136 ? 6.492 -28.922 -33.344 1 94.62 136 ALA B O 1
ATOM 6047 N N . VAL B 1 137 ? 8.578 -29.656 -33.531 1 94.06 137 VAL B N 1
ATOM 6048 C CA . VAL B 1 137 ? 8.281 -30.875 -32.781 1 94.06 137 VAL B CA 1
ATOM 6049 C C . VAL B 1 137 ? 7.852 -30.531 -31.359 1 94.06 137 VAL B C 1
ATOM 6051 O O . VAL B 1 137 ? 6.898 -31.109 -30.828 1 94.06 137 VAL B O 1
ATOM 6054 N N . SER B 1 138 ? 8.562 -29.594 -30.781 1 94.56 138 SER B N 1
ATOM 6055 C CA . SER B 1 138 ? 8.25 -29.156 -29.422 1 94.56 138 SER B CA 1
ATOM 6056 C C . SER B 1 138 ? 6.824 -28.625 -29.328 1 94.56 138 SER B C 1
ATOM 6058 O O . SER B 1 138 ? 6.152 -28.812 -28.312 1 94.56 138 SER B O 1
ATOM 6060 N N . ASP B 1 139 ? 6.391 -27.969 -30.328 1 95 139 ASP B N 1
ATOM 6061 C CA . ASP B 1 139 ? 5.027 -27.453 -30.359 1 95 139 ASP B CA 1
ATOM 6062 C C . ASP B 1 139 ? 4.008 -28.594 -30.281 1 95 139 ASP B C 1
ATOM 6064 O O . ASP B 1 139 ? 3.023 -28.5 -29.547 1 95 139 ASP B O 1
ATOM 6068 N N . ARG B 1 140 ? 4.293 -29.578 -30.984 1 94.94 140 ARG B N 1
ATOM 6069 C CA . ARG B 1 140 ? 3.381 -30.719 -31.016 1 94.94 140 ARG B CA 1
ATOM 6070 C C . ARG B 1 140 ? 3.412 -31.469 -29.688 1 94.94 140 ARG B C 1
ATOM 6072 O O . ARG B 1 140 ? 2.377 -31.938 -29.203 1 94.94 140 ARG B O 1
ATOM 6079 N N . VAL B 1 141 ? 4.594 -31.609 -29.234 1 94.19 141 VAL B N 1
ATOM 6080 C CA . VAL B 1 141 ? 4.754 -32.281 -27.953 1 94.19 141 VAL B CA 1
ATOM 6081 C C . VAL B 1 141 ? 4.012 -31.5 -26.859 1 94.19 141 VAL B C 1
ATOM 6083 O O . VAL B 1 141 ? 3.354 -32.094 -26.016 1 94.19 141 VAL B O 1
ATOM 6086 N N . PHE B 1 142 ? 4.094 -30.234 -26.891 1 95.81 142 PHE B N 1
ATOM 6087 C CA . PHE B 1 142 ? 3.432 -29.391 -25.906 1 95.81 142 PHE B CA 1
ATOM 6088 C C . PHE B 1 142 ? 1.917 -29.5 -26.031 1 95.81 142 PHE B C 1
ATOM 6090 O O . PHE B 1 142 ? 1.206 -29.531 -25.016 1 95.81 142 PHE B O 1
ATOM 6097 N N . GLU B 1 143 ? 1.452 -29.5 -27.203 1 95.12 143 GLU B N 1
ATOM 6098 C CA . GLU B 1 143 ? 0.022 -29.688 -27.422 1 95.12 143 GLU B CA 1
ATOM 6099 C C . GLU B 1 143 ? -0.464 -31 -26.812 1 95.12 143 GLU B C 1
ATOM 6101 O O . GLU B 1 143 ? -1.533 -31.047 -26.203 1 95.12 143 GLU B O 1
ATOM 6106 N N . LYS B 1 144 ? 0.31 -32 -27.062 1 94.12 144 LYS B N 1
ATOM 6107 C CA . LYS B 1 144 ? -0.035 -33.312 -26.469 1 94.12 144 LYS B CA 1
ATOM 6108 C C . LYS B 1 144 ? 0.011 -33.25 -24.953 1 94.12 144 LYS B C 1
ATOM 6110 O O . LYS B 1 144 ? -0.808 -33.875 -24.281 1 94.12 144 LYS B O 1
ATOM 6115 N N . PHE B 1 145 ? 0.976 -32.562 -24.484 1 94.88 145 PHE B N 1
ATOM 6116 C CA . PHE B 1 145 ? 1.086 -32.375 -23.031 1 94.88 145 PHE B CA 1
ATOM 6117 C C . PHE B 1 145 ? -0.181 -31.734 -22.484 1 94.88 145 PHE B C 1
ATOM 6119 O O . PHE B 1 145 ? -0.715 -32.188 -21.469 1 94.88 145 PHE B O 1
ATOM 6126 N N . LEU B 1 146 ? -0.646 -30.688 -23.062 1 96.06 146 LEU B N 1
ATOM 6127 C CA . LEU B 1 146 ? -1.852 -30 -22.625 1 96.06 146 LEU B CA 1
ATOM 6128 C C . LEU B 1 146 ? -3.053 -30.938 -22.641 1 96.06 146 LEU B C 1
ATOM 6130 O O . LEU B 1 146 ? -3.879 -30.922 -21.719 1 96.06 146 LEU B O 1
ATOM 6134 N N . GLU B 1 147 ? -3.086 -31.719 -23.625 1 94.25 147 GLU B N 1
ATOM 6135 C CA . GLU B 1 147 ? -4.172 -32.688 -23.75 1 94.25 147 GLU B CA 1
ATOM 6136 C C . GLU B 1 147 ? -4.117 -33.719 -22.625 1 94.25 147 GLU B C 1
ATOM 6138 O O . GLU B 1 147 ? -5.141 -34.031 -22 1 94.25 147 GLU B O 1
ATOM 6143 N N . VAL B 1 148 ? -2.955 -34.25 -22.406 1 93.56 148 VAL B N 1
ATOM 6144 C CA . VAL B 1 148 ? -2.779 -35.25 -21.359 1 93.56 148 VAL B CA 1
ATOM 6145 C C . VAL B 1 148 ? -3.145 -34.656 -20 1 93.56 148 VAL B C 1
ATOM 6147 O O . VAL B 1 148 ? -3.852 -35.281 -19.203 1 93.56 148 VAL B O 1
ATOM 6150 N N . MET B 1 149 ? -2.689 -33.469 -19.766 1 93.31 149 MET B N 1
ATOM 6151 C CA . MET B 1 149 ? -2.951 -32.812 -18.484 1 93.31 149 MET B CA 1
ATOM 6152 C C . MET B 1 149 ? -4.438 -32.5 -18.312 1 93.31 149 MET B C 1
ATOM 6154 O O . MET B 1 149 ? -4.965 -32.562 -17.203 1 93.31 149 MET B O 1
ATOM 6158 N N . SER B 1 150 ? -5.07 -32.125 -19.375 1 91.06 150 SER B N 1
ATOM 6159 C CA . SER B 1 150 ? -6.496 -31.812 -19.312 1 91.06 150 SER B CA 1
ATOM 6160 C C . SER B 1 150 ? -7.32 -33.062 -18.969 1 91.06 150 SER B C 1
ATOM 6162 O O . SER B 1 150 ? -8.391 -32.938 -18.375 1 91.06 150 SER B O 1
ATOM 6164 N N . ASN B 1 151 ? -6.777 -34.156 -19.297 1 88.69 151 ASN B N 1
ATOM 6165 C CA . ASN B 1 151 ? -7.508 -35.406 -19.078 1 88.69 151 ASN B CA 1
ATOM 6166 C C . ASN B 1 151 ? -7.172 -36.031 -17.734 1 88.69 151 ASN B C 1
ATOM 6168 O O . ASN B 1 151 ? -7.855 -36.938 -17.281 1 88.69 151 ASN B O 1
ATOM 6172 N N . LYS B 1 152 ? -6.191 -35.562 -17.141 1 88.81 152 LYS B N 1
ATOM 6173 C CA . LYS B 1 152 ? -5.848 -36.031 -15.805 1 88.81 152 LYS B CA 1
ATOM 6174 C C . LYS B 1 152 ? -6.898 -35.625 -14.781 1 88.81 152 LYS B C 1
ATOM 6176 O O . LYS B 1 152 ? -7.559 -34.594 -14.953 1 88.81 152 LYS B O 1
ATOM 6181 N N . PRO B 1 153 ? -7.074 -36.469 -13.758 1 86.94 153 PRO B N 1
ATOM 6182 C CA . PRO B 1 153 ? -8.008 -36.062 -12.703 1 86.94 153 PRO B CA 1
ATOM 6183 C C . PRO B 1 153 ? -7.605 -34.75 -12.039 1 86.94 153 PRO B C 1
ATOM 6185 O O . PRO B 1 153 ? -6.414 -34.5 -11.828 1 86.94 153 PRO B O 1
ATOM 6188 N N . LYS B 1 154 ? -8.641 -34 -11.758 1 88.56 154 LYS B N 1
ATOM 6189 C CA . LYS B 1 154 ? -8.422 -32.688 -11.156 1 88.56 154 LYS B CA 1
ATOM 6190 C C . LYS B 1 154 ? -8.117 -32.812 -9.672 1 88.56 154 LYS B C 1
ATOM 6192 O O . LYS B 1 154 ? -9.016 -32.719 -8.836 1 88.56 154 LYS B O 1
ATOM 6197 N N . ASN B 1 155 ? -6.863 -33.094 -9.352 1 87.62 155 ASN B N 1
ATOM 6198 C CA . ASN B 1 155 ? -6.422 -33.219 -7.973 1 87.62 155 ASN B CA 1
ATOM 6199 C C . ASN B 1 155 ? -5.207 -32.344 -7.68 1 87.62 155 ASN B C 1
ATOM 6201 O O . ASN B 1 155 ? -4.789 -31.562 -8.523 1 87.62 155 ASN B O 1
ATOM 6205 N N . GLU B 1 156 ? -4.754 -32.438 -6.492 1 87.94 156 GLU B N 1
ATOM 6206 C CA . GLU B 1 156 ? -3.664 -31.594 -6.027 1 87.94 156 GLU B CA 1
ATOM 6207 C C . GLU B 1 156 ? -2.363 -31.922 -6.758 1 87.94 156 GLU B C 1
ATOM 6209 O O . GLU B 1 156 ? -1.546 -31.031 -7 1 87.94 156 GLU B O 1
ATOM 6214 N N . ALA B 1 157 ? -2.17 -33.125 -7.047 1 88.94 157 ALA B N 1
ATOM 6215 C CA . ALA B 1 157 ? -0.952 -33.562 -7.738 1 88.94 157 ALA B CA 1
ATOM 6216 C C . ALA B 1 157 ? -0.882 -32.938 -9.133 1 88.94 157 ALA B C 1
ATOM 6218 O O . ALA B 1 157 ? 0.181 -32.5 -9.57 1 88.94 157 ALA B O 1
ATOM 6219 N N . ARG B 1 158 ? -1.991 -33 -9.828 1 91.94 158 ARG B N 1
ATOM 6220 C CA . ARG B 1 158 ? -2.051 -32.406 -11.148 1 91.94 158 ARG B CA 1
ATOM 6221 C C . ARG B 1 158 ? -1.744 -30.922 -11.086 1 91.94 158 ARG B C 1
ATOM 6223 O O . ARG B 1 158 ? -0.998 -30.391 -11.922 1 91.94 158 ARG B O 1
ATOM 6230 N N . GLU B 1 159 ? -2.338 -30.297 -10.055 1 92.12 159 GLU B N 1
ATOM 6231 C CA . GLU B 1 159 ? -2.139 -28.859 -9.906 1 92.12 159 GLU B CA 1
ATOM 6232 C C . GLU B 1 159 ? -0.675 -28.531 -9.633 1 92.12 159 GLU B C 1
ATOM 6234 O O . GLU B 1 159 ? -0.139 -27.547 -10.164 1 92.12 159 GLU B O 1
ATOM 6239 N N . ALA B 1 160 ? -0.08 -29.266 -8.836 1 92.19 160 ALA B N 1
ATOM 6240 C CA . ALA B 1 160 ? 1.332 -29.062 -8.523 1 92.19 160 ALA B CA 1
ATOM 6241 C C . ALA B 1 160 ? 2.197 -29.188 -9.773 1 92.19 160 ALA B C 1
ATOM 6243 O O . ALA B 1 160 ? 3.158 -28.438 -9.953 1 92.19 160 ALA B O 1
ATOM 6244 N N . ASP B 1 161 ? 1.862 -30.141 -10.586 1 93.25 161 ASP B N 1
ATOM 6245 C CA . ASP B 1 161 ? 2.592 -30.359 -11.828 1 93.25 161 ASP B CA 1
ATOM 6246 C C . ASP B 1 161 ? 2.432 -29.172 -12.766 1 93.25 161 ASP B C 1
ATOM 6248 O O . ASP B 1 161 ? 3.402 -28.719 -13.375 1 93.25 161 ASP B O 1
ATOM 6252 N N . LEU B 1 162 ? 1.234 -28.781 -12.875 1 95.31 162 LEU B N 1
ATOM 6253 C CA . LEU B 1 162 ? 0.95 -27.641 -13.742 1 95.31 162 LEU B CA 1
ATOM 6254 C C . LEU B 1 162 ? 1.69 -26.391 -13.258 1 95.31 162 LEU B C 1
ATOM 6256 O O . LEU B 1 162 ? 2.271 -25.656 -14.062 1 95.31 162 LEU B O 1
ATOM 6260 N N . GLU B 1 163 ? 1.67 -26.141 -11.984 1 95.44 163 GLU B N 1
ATOM 6261 C CA . GLU B 1 163 ? 2.359 -25 -11.406 1 95.44 163 GLU B CA 1
ATOM 6262 C C . GLU B 1 163 ? 3.861 -25.062 -11.664 1 95.44 163 GLU B C 1
ATOM 6264 O O . GLU B 1 163 ? 4.492 -24.047 -11.961 1 95.44 163 GLU B O 1
ATOM 6269 N N . GLN B 1 164 ? 4.414 -26.219 -11.539 1 94.88 164 GLN B N 1
ATOM 6270 C CA . GLN B 1 164 ? 5.844 -26.406 -11.766 1 94.88 164 GLN B CA 1
ATOM 6271 C C . GLN B 1 164 ? 6.215 -26.062 -13.211 1 94.88 164 GLN B C 1
ATOM 6273 O O . GLN B 1 164 ? 7.262 -25.453 -13.461 1 94.88 164 GLN B O 1
ATOM 6278 N N . HIS B 1 165 ? 5.41 -26.5 -14.117 1 95.81 165 HIS B N 1
ATOM 6279 C CA . HIS B 1 165 ? 5.676 -26.188 -15.523 1 95.81 165 HIS B CA 1
ATOM 6280 C C . HIS B 1 165 ? 5.535 -24.703 -15.797 1 95.81 165 HIS B C 1
ATOM 6282 O O . HIS B 1 165 ? 6.293 -24.141 -16.594 1 95.81 165 HIS B O 1
ATOM 6288 N N . ALA B 1 166 ? 4.535 -24.094 -15.125 1 96.62 166 ALA B N 1
ATOM 6289 C CA . ALA B 1 166 ? 4.395 -22.641 -15.266 1 96.62 166 ALA B CA 1
ATOM 6290 C C . ALA B 1 166 ? 5.633 -21.922 -14.75 1 96.62 166 ALA B C 1
ATOM 6292 O O . ALA B 1 166 ? 6.125 -20.984 -15.383 1 96.62 166 ALA B O 1
ATOM 6293 N N . GLN B 1 167 ? 6.137 -22.344 -13.617 1 96.19 167 GLN B N 1
ATOM 6294 C CA . GLN B 1 167 ? 7.352 -21.766 -13.047 1 96.19 167 GLN B CA 1
ATOM 6295 C C . GLN B 1 167 ? 8.531 -21.906 -14.008 1 96.19 167 GLN B C 1
ATOM 6297 O O . GLN B 1 167 ? 9.281 -20.953 -14.219 1 96.19 167 GLN B O 1
ATOM 6302 N N . PHE B 1 168 ? 8.664 -23.125 -14.562 1 95.81 168 PHE B N 1
ATOM 6303 C CA . PHE B 1 168 ? 9.742 -23.422 -15.5 1 95.81 168 PHE B CA 1
ATOM 6304 C C . PHE B 1 168 ? 9.672 -22.5 -16.719 1 95.81 168 PHE B C 1
ATOM 6306 O O . PHE B 1 168 ? 10.695 -21.953 -17.141 1 95.81 168 PHE B O 1
ATOM 6313 N N . LEU B 1 169 ? 8.508 -22.344 -17.203 1 96.88 169 LEU B N 1
ATOM 6314 C CA . LEU B 1 169 ? 8.336 -21.5 -18.391 1 96.88 169 LEU B CA 1
ATOM 6315 C C . LEU B 1 169 ? 8.602 -20.031 -18.062 1 96.88 169 LEU B C 1
ATOM 6317 O O . LEU B 1 169 ? 9.164 -19.312 -18.875 1 96.88 169 LEU B O 1
ATOM 6321 N N . LEU B 1 170 ? 8.227 -19.594 -16.875 1 97.12 170 LEU B N 1
ATOM 6322 C CA . LEU B 1 170 ? 8.492 -18.234 -16.438 1 97.12 170 LEU B CA 1
ATOM 6323 C C . LEU B 1 170 ? 9.992 -17.969 -16.359 1 97.12 170 LEU B C 1
ATOM 6325 O O . LEU B 1 170 ? 10.469 -16.891 -16.734 1 97.12 170 LEU B O 1
ATOM 6329 N N . VAL B 1 171 ? 10.688 -18.891 -15.867 1 95.81 171 VAL B N 1
ATOM 6330 C CA . VAL B 1 171 ? 12.133 -18.766 -15.727 1 95.81 171 VAL B CA 1
ATOM 6331 C C . VAL B 1 171 ? 12.781 -18.688 -17.109 1 95.81 171 VAL B C 1
ATOM 6333 O O . VAL B 1 171 ? 13.617 -17.812 -17.359 1 95.81 171 VAL B O 1
ATOM 6336 N N . ASN B 1 172 ? 12.32 -19.562 -18.031 1 95.19 172 ASN B N 1
ATOM 6337 C CA . ASN B 1 172 ? 12.938 -19.641 -19.344 1 95.19 172 ASN B CA 1
ATOM 6338 C C . ASN B 1 172 ? 12.484 -18.484 -20.234 1 95.19 172 ASN B C 1
ATOM 6340 O O . ASN B 1 172 ? 13.047 -18.266 -21.312 1 95.19 172 ASN B O 1
ATOM 6344 N N . PHE B 1 173 ? 11.461 -17.812 -19.797 1 96.12 173 PHE B N 1
ATOM 6345 C CA . PHE B 1 173 ? 11.086 -16.578 -20.453 1 96.12 173 PHE B CA 1
ATOM 6346 C C . PHE B 1 173 ? 12.227 -15.562 -20.391 1 96.12 173 PHE B C 1
ATOM 6348 O O . PHE B 1 173 ? 12.266 -14.617 -21.188 1 96.12 173 PHE B O 1
ATOM 6355 N N . ASN B 1 174 ? 13.141 -15.773 -19.484 1 95.94 174 ASN B N 1
ATOM 6356 C CA . ASN B 1 174 ? 14.266 -14.867 -19.297 1 95.94 174 ASN B CA 1
ATOM 6357 C C . ASN B 1 174 ? 15.586 -15.523 -19.688 1 95.94 174 ASN B C 1
ATOM 6359 O O . ASN B 1 174 ? 16.641 -15.148 -19.188 1 95.94 174 ASN B O 1
ATOM 6363 N N . HIS B 1 175 ? 15.516 -16.453 -20.578 1 93.75 175 HIS B N 1
ATOM 6364 C CA . HIS B 1 175 ? 16.703 -17.172 -21.031 1 93.75 175 HIS B CA 1
ATOM 6365 C C . HIS B 1 175 ? 17.625 -16.266 -21.844 1 93.75 175 HIS B C 1
ATOM 6367 O O . HIS B 1 175 ? 17.188 -15.234 -22.375 1 93.75 175 HIS B O 1
ATOM 6373 N N . THR B 1 176 ? 18.828 -16.547 -21.953 1 92.62 176 THR B N 1
ATOM 6374 C CA . THR B 1 176 ? 19.797 -15.75 -22.672 1 92.62 176 THR B CA 1
ATOM 6375 C C . THR B 1 176 ? 19.547 -15.812 -24.172 1 92.62 176 THR B C 1
ATOM 6377 O O . THR B 1 176 ? 19.812 -14.844 -24.906 1 92.62 176 THR B O 1
ATOM 6380 N N . HIS B 1 177 ? 18.984 -16.984 -24.609 1 92.31 177 HIS B N 1
ATOM 6381 C CA . HIS B 1 177 ? 18.703 -17.156 -26.031 1 92.31 177 HIS B CA 1
ATOM 6382 C C . HIS B 1 177 ? 17.297 -16.672 -26.375 1 92.31 177 HIS B C 1
ATOM 6384 O O . HIS B 1 177 ? 16.312 -17.125 -25.781 1 92.31 177 HIS B O 1
ATOM 6390 N N . LYS B 1 178 ? 17.172 -15.859 -27.281 1 93.12 178 LYS B N 1
ATOM 6391 C CA . LYS B 1 178 ? 15.922 -15.227 -27.688 1 93.12 178 LYS B CA 1
ATOM 6392 C C . LYS B 1 178 ? 14.914 -16.266 -28.156 1 93.12 178 LYS B C 1
ATOM 6394 O O . LYS B 1 178 ? 13.719 -16.141 -27.875 1 93.12 178 LYS B O 1
ATOM 6399 N N . GLN B 1 179 ? 15.375 -17.25 -28.844 1 92.19 179 GLN B N 1
ATOM 6400 C CA . GLN B 1 179 ? 14.477 -18.266 -29.391 1 92.19 179 GLN B CA 1
ATOM 6401 C C . GLN B 1 179 ? 13.812 -19.062 -28.281 1 92.19 179 GLN B C 1
ATOM 6403 O O . GLN B 1 179 ? 12.633 -19.422 -28.391 1 92.19 179 GLN B O 1
ATOM 6408 N N . ILE B 1 180 ? 14.57 -19.312 -27.297 1 93.94 180 ILE B N 1
ATOM 6409 C CA . ILE B 1 180 ? 14.023 -20.047 -26.172 1 93.94 180 ILE B CA 1
ATOM 6410 C C . ILE B 1 180 ? 13 -19.188 -25.438 1 93.94 180 ILE B C 1
ATOM 6412 O O . ILE B 1 180 ? 11.969 -19.703 -24.984 1 93.94 180 ILE B O 1
ATOM 6416 N N . ARG B 1 181 ? 13.258 -17.922 -25.344 1 95.62 181 ARG B N 1
ATOM 6417 C CA . ARG B 1 181 ? 12.312 -16.984 -24.719 1 95.62 181 ARG B CA 1
ATOM 6418 C C . ARG B 1 181 ? 10.984 -16.984 -25.469 1 95.62 181 ARG B C 1
ATOM 6420 O O . ARG B 1 181 ? 9.914 -17.031 -24.859 1 95.62 181 ARG B O 1
ATOM 6427 N N . ARG B 1 182 ? 11.078 -17 -26.719 1 95 182 ARG B N 1
ATOM 6428 C CA . ARG B 1 182 ? 9.891 -16.953 -27.562 1 95 182 ARG B CA 1
ATOM 6429 C C . ARG B 1 182 ? 9.055 -18.219 -27.391 1 95 182 ARG B C 1
ATOM 6431 O O . ARG B 1 182 ? 7.828 -18.156 -27.281 1 95 182 ARG B O 1
ATOM 6438 N N . VAL B 1 183 ? 9.734 -19.359 -27.422 1 95.31 183 VAL B N 1
ATOM 6439 C CA . VAL B 1 183 ? 9.039 -20.625 -27.25 1 95.31 183 VAL B CA 1
ATOM 6440 C C . VAL B 1 183 ? 8.391 -20.688 -25.875 1 95.31 183 VAL B C 1
ATOM 6442 O O . VAL B 1 183 ? 7.246 -21.141 -25.75 1 95.31 183 VAL B O 1
ATOM 6445 N N . SER B 1 184 ? 9.141 -20.234 -24.891 1 96 184 SER B N 1
ATOM 6446 C CA . SER B 1 184 ? 8.625 -20.25 -23.531 1 96 184 SER B CA 1
ATOM 6447 C C . SER B 1 184 ? 7.398 -19.359 -23.391 1 96 184 SER B C 1
ATOM 6449 O O . SER B 1 184 ? 6.43 -19.719 -22.719 1 96 184 SER B O 1
ATOM 6451 N N . ASP B 1 185 ? 7.465 -18.25 -23.984 1 96 185 ASP B N 1
ATOM 6452 C CA . ASP B 1 185 ? 6.332 -17.328 -23.969 1 96 185 ASP B CA 1
ATOM 6453 C C . ASP B 1 185 ? 5.109 -17.938 -24.641 1 96 185 ASP B C 1
ATOM 6455 O O . ASP B 1 185 ? 4.004 -17.891 -24.094 1 96 185 ASP B O 1
ATOM 6459 N N . LYS B 1 186 ? 5.359 -18.547 -25.766 1 96.12 186 LYS B N 1
ATOM 6460 C CA . LYS B 1 186 ? 4.285 -19.203 -26.5 1 96.12 186 LYS B CA 1
ATOM 6461 C C . LYS B 1 186 ? 3.654 -20.312 -25.672 1 96.12 186 LYS B C 1
ATOM 6463 O O . LYS B 1 186 ? 2.428 -20.438 -25.625 1 96.12 186 LYS B O 1
ATOM 6468 N N . PHE B 1 187 ? 4.465 -21.125 -25.109 1 97 187 PHE B N 1
ATOM 6469 C CA . PHE B 1 187 ? 3.992 -22.25 -24.297 1 97 187 PHE B CA 1
ATOM 6470 C C . PHE B 1 187 ? 3.256 -21.75 -23.062 1 97 187 PHE B C 1
ATOM 6472 O O . PHE B 1 187 ? 2.252 -22.344 -22.656 1 97 187 PHE B O 1
ATOM 6479 N N . LEU B 1 188 ? 3.768 -20.672 -22.469 1 96.88 188 LEU B N 1
ATOM 6480 C CA . LEU B 1 188 ? 3.119 -20.125 -21.281 1 96.88 188 LEU B CA 1
ATOM 6481 C C . LEU B 1 188 ? 1.719 -19.625 -21.609 1 96.88 188 LEU B C 1
ATOM 6483 O O . LEU B 1 188 ? 0.771 -19.875 -20.859 1 96.88 188 LEU B O 1
ATOM 6487 N N . VAL B 1 189 ? 1.602 -18.969 -22.672 1 96.25 189 VAL B N 1
ATOM 6488 C CA . VAL B 1 189 ? 0.311 -18.438 -23.109 1 96.25 189 VAL B CA 1
ATOM 6489 C C . VAL B 1 189 ? -0.662 -19.594 -23.344 1 96.25 189 VAL B C 1
ATOM 6491 O O . VAL B 1 189 ? -1.804 -19.562 -22.875 1 96.25 189 VAL B O 1
ATOM 6494 N N . ALA B 1 190 ? -0.191 -20.625 -24.016 1 96.62 190 ALA B N 1
ATOM 6495 C CA . ALA B 1 190 ? -1.035 -21.781 -24.297 1 96.62 190 ALA B CA 1
ATOM 6496 C C . ALA B 1 190 ? -1.429 -22.5 -23.016 1 96.62 190 ALA B C 1
ATOM 6498 O O . ALA B 1 190 ? -2.559 -22.969 -22.891 1 96.62 190 ALA B O 1
ATOM 6499 N N . LEU B 1 191 ? -0.488 -22.562 -22.141 1 96.44 191 LEU B N 1
ATOM 6500 C CA . LEU B 1 191 ? -0.735 -23.203 -20.859 1 96.44 191 LEU B CA 1
ATOM 6501 C C . LEU B 1 191 ? -1.823 -22.484 -20.078 1 96.44 191 LEU B C 1
ATOM 6503 O O . LEU B 1 191 ? -2.762 -23.109 -19.578 1 96.44 191 LEU B O 1
ATOM 6507 N N . VAL B 1 192 ? -1.782 -21.219 -20.031 1 95.19 192 VAL B N 1
ATOM 6508 C CA . VAL B 1 192 ? -2.713 -20.406 -19.25 1 95.19 192 VAL B CA 1
ATOM 6509 C C . VAL B 1 192 ? -4.07 -20.359 -19.953 1 95.19 192 VAL B C 1
ATOM 6511 O O . VAL B 1 192 ? -5.113 -20.297 -19.297 1 95.19 192 VAL B O 1
ATOM 6514 N N . ASP B 1 193 ? -4.016 -20.422 -21.172 1 94.5 193 ASP B N 1
ATOM 6515 C CA . ASP B 1 193 ? -5.27 -20.469 -21.922 1 94.5 193 ASP B CA 1
ATOM 6516 C C . ASP B 1 193 ? -6.051 -21.734 -21.609 1 94.5 193 ASP B C 1
ATOM 6518 O O . ASP B 1 193 ? -7.273 -21.703 -21.453 1 94.5 193 ASP B O 1
ATOM 6522 N N . LYS B 1 194 ? -5.34 -22.797 -21.531 1 94.44 194 LYS B N 1
ATOM 6523 C CA . LYS B 1 194 ? -5.973 -24.078 -21.25 1 94.44 194 LYS B CA 1
ATOM 6524 C C . LYS B 1 194 ? -6.309 -24.219 -19.781 1 94.44 194 LYS B C 1
ATOM 6526 O O . LYS B 1 194 ? -7.32 -24.828 -19.422 1 94.44 194 LYS B O 1
ATOM 6531 N N . PHE B 1 195 ? -5.477 -23.719 -18.984 1 94.38 195 PHE B N 1
ATOM 6532 C CA . PHE B 1 195 ? -5.652 -23.797 -17.531 1 94.38 195 PHE B CA 1
ATOM 6533 C C . PHE B 1 195 ? -5.582 -22.406 -16.906 1 94.38 195 PHE B C 1
ATOM 6535 O O . PHE B 1 195 ? -4.598 -22.078 -16.234 1 94.38 195 PHE B O 1
ATOM 6542 N N . PRO B 1 196 ? -6.598 -21.703 -16.891 1 92.75 196 PRO B N 1
ATOM 6543 C CA . PRO B 1 196 ? -6.582 -20.297 -16.453 1 92.75 196 PRO B CA 1
ATOM 6544 C C . PRO B 1 196 ? -6.352 -20.156 -14.953 1 92.75 196 PRO B C 1
ATOM 6546 O O . PRO B 1 196 ? -5.863 -19.125 -14.5 1 92.75 196 PRO B O 1
ATOM 6549 N N . HIS B 1 197 ? -6.633 -21.172 -14.156 1 92.62 197 HIS B N 1
ATOM 6550 C CA . HIS B 1 197 ? -6.512 -21.078 -12.703 1 92.62 197 HIS B CA 1
ATOM 6551 C C . HIS B 1 197 ? -5.055 -20.906 -12.289 1 92.62 197 HIS B C 1
ATOM 6553 O O . HIS B 1 197 ? -4.777 -20.531 -11.141 1 92.62 197 HIS B O 1
ATOM 6559 N N . LEU B 1 198 ? -4.137 -21.125 -13.219 1 95.62 198 LEU B N 1
ATOM 6560 C CA . LEU B 1 198 ? -2.715 -20.953 -12.938 1 95.62 198 LEU B CA 1
ATOM 6561 C C . LEU B 1 198 ? -2.375 -19.484 -12.734 1 95.62 198 LEU B C 1
ATOM 6563 O O . LEU B 1 198 ? -1.368 -19.156 -12.102 1 95.62 198 LEU B O 1
ATOM 6567 N N . LEU B 1 199 ? -3.219 -18.625 -13.266 1 94.56 199 LEU B N 1
ATOM 6568 C CA . LEU B 1 199 ? -2.975 -17.188 -13.219 1 94.56 199 LEU B CA 1
ATOM 6569 C C . LEU B 1 199 ? -3.088 -16.672 -11.789 1 94.56 199 LEU B C 1
ATOM 6571 O O . LEU B 1 199 ? -2.457 -15.664 -11.43 1 94.56 199 LEU B O 1
ATOM 6575 N N . TRP B 1 200 ? -3.836 -17.312 -11.023 1 93.38 200 TRP B N 1
ATOM 6576 C CA . TRP B 1 200 ? -3.998 -16.844 -9.648 1 93.38 200 TRP B CA 1
ATOM 6577 C C . TRP B 1 200 ? -3.582 -17.922 -8.648 1 93.38 200 TRP B C 1
ATOM 6579 O O . TRP B 1 200 ? -4.172 -18.031 -7.574 1 93.38 200 TRP B O 1
ATOM 6589 N N . SER B 1 201 ? -2.707 -18.641 -9.117 1 93.62 201 SER B N 1
ATOM 6590 C CA . SER B 1 201 ? -2.062 -19.578 -8.203 1 93.62 201 SER B CA 1
ATOM 6591 C C . SER B 1 201 ? -0.979 -18.891 -7.379 1 93.62 201 SER B C 1
ATOM 6593 O O . SER B 1 201 ? -0.212 -18.078 -7.902 1 93.62 201 SER B O 1
ATOM 6595 N N . ARG B 1 202 ? -0.941 -19.156 -6.145 1 94.19 202 ARG B N 1
ATOM 6596 C CA . ARG B 1 202 ? 0.022 -18.547 -5.234 1 94.19 202 ARG B CA 1
ATOM 6597 C C . ARG B 1 202 ? 1.451 -18.781 -5.715 1 94.19 202 ARG B C 1
ATOM 6599 O O . ARG B 1 202 ? 2.238 -17.828 -5.816 1 94.19 202 ARG B O 1
ATOM 6606 N N . ARG B 1 203 ? 1.764 -20 -6.051 1 95.12 203 ARG B N 1
ATOM 6607 C CA . ARG B 1 203 ? 3.117 -20.391 -6.43 1 95.12 203 ARG B CA 1
ATOM 6608 C C . ARG B 1 203 ? 3.564 -19.656 -7.691 1 95.12 203 ARG B C 1
ATOM 6610 O O . ARG B 1 203 ? 4.684 -19.125 -7.75 1 95.12 203 ARG B O 1
ATOM 6617 N N . VAL B 1 204 ? 2.678 -19.641 -8.648 1 96.94 204 VAL B N 1
ATOM 6618 C CA . VAL B 1 204 ? 3.014 -19.016 -9.922 1 96.94 204 VAL B CA 1
ATOM 6619 C C . VAL B 1 204 ? 3.166 -17.516 -9.742 1 96.94 204 VAL B C 1
ATOM 6621 O O . VAL B 1 204 ? 4.145 -16.922 -10.203 1 96.94 204 VAL B O 1
ATOM 6624 N N . LEU B 1 205 ? 2.264 -16.891 -8.992 1 96.94 205 LEU B N 1
ATOM 6625 C CA . LEU B 1 205 ? 2.297 -15.461 -8.758 1 96.94 205 LEU B CA 1
ATOM 6626 C C . LEU B 1 205 ? 3.557 -15.062 -7.996 1 96.94 205 LEU B C 1
ATOM 6628 O O . LEU B 1 205 ? 4.258 -14.125 -8.398 1 96.94 205 LEU B O 1
ATOM 6632 N N . TRP B 1 206 ? 3.887 -15.75 -6.98 1 95.94 206 TRP B N 1
ATOM 6633 C CA . TRP B 1 206 ? 5.031 -15.406 -6.145 1 95.94 206 TRP B CA 1
ATOM 6634 C C . TRP B 1 206 ? 6.34 -15.633 -6.887 1 95.94 206 TRP B C 1
ATOM 6636 O O . TRP B 1 206 ? 7.293 -14.867 -6.738 1 95.94 206 TRP B O 1
ATOM 6646 N N . THR B 1 207 ? 6.348 -16.656 -7.715 1 97.19 207 THR B N 1
ATOM 6647 C CA . THR B 1 207 ? 7.539 -16.906 -8.523 1 97.19 207 THR B CA 1
ATOM 6648 C C . THR B 1 207 ? 7.773 -15.766 -9.5 1 97.19 207 THR B C 1
ATOM 6650 O O . THR B 1 207 ? 8.906 -15.336 -9.703 1 97.19 207 THR B O 1
ATOM 6653 N N . MET B 1 208 ? 6.703 -15.375 -10.07 1 97.62 208 MET B N 1
ATOM 6654 C CA . MET B 1 208 ? 6.781 -14.258 -11.008 1 97.62 208 MET B CA 1
ATOM 6655 C C . MET B 1 208 ? 7.348 -13.016 -10.328 1 97.62 208 MET B C 1
ATOM 6657 O O . MET B 1 208 ? 8.219 -12.344 -10.883 1 97.62 208 MET B O 1
ATOM 6661 N N . LEU B 1 209 ? 6.953 -12.742 -9.102 1 96.25 209 LEU B N 1
ATOM 6662 C CA . LEU B 1 209 ? 7.434 -11.586 -8.359 1 96.25 209 LEU B CA 1
ATOM 6663 C C . LEU B 1 209 ? 8.898 -11.766 -7.965 1 96.25 209 LEU B C 1
ATOM 6665 O O . LEU B 1 209 ? 9.688 -10.812 -8.039 1 96.25 209 LEU B O 1
ATOM 6669 N N . ASP B 1 210 ? 9.234 -12.922 -7.617 1 95.44 210 ASP B N 1
ATOM 6670 C CA . ASP B 1 210 ? 10.617 -13.211 -7.242 1 95.44 210 ASP B CA 1
ATOM 6671 C C . ASP B 1 210 ? 11.555 -13.047 -8.438 1 95.44 210 ASP B C 1
ATOM 6673 O O . ASP B 1 210 ? 12.656 -12.516 -8.297 1 95.44 210 ASP B O 1
ATOM 6677 N N . ILE B 1 211 ? 11.109 -13.539 -9.555 1 96.94 211 ILE B N 1
ATOM 6678 C CA . ILE B 1 211 ? 11.93 -13.43 -10.75 1 96.94 211 ILE B CA 1
ATOM 6679 C C . ILE B 1 211 ? 12.188 -11.961 -11.07 1 96.94 211 ILE B C 1
ATOM 6681 O O . ILE B 1 211 ? 13.32 -11.578 -11.398 1 96.94 211 ILE B O 1
ATOM 6685 N N . LEU B 1 212 ? 11.156 -11.234 -10.969 1 96.19 212 LEU B N 1
ATOM 6686 C CA . LEU B 1 212 ? 11.297 -9.812 -11.266 1 96.19 212 LEU B CA 1
ATOM 6687 C C . LEU B 1 212 ? 12.289 -9.156 -10.312 1 96.19 212 LEU B C 1
ATOM 6689 O O . LEU B 1 212 ? 13.07 -8.289 -10.711 1 96.19 212 LEU B O 1
ATOM 6693 N N . GLN B 1 213 ? 12.281 -9.508 -9.086 1 93.44 213 GLN B N 1
ATOM 6694 C CA . GLN B 1 213 ? 13.219 -8.977 -8.102 1 93.44 213 GLN B CA 1
ATOM 6695 C C . GLN B 1 213 ? 14.648 -9.383 -8.438 1 93.44 213 GLN B C 1
ATOM 6697 O O . GLN B 1 213 ? 15.578 -8.578 -8.32 1 93.44 213 GLN B O 1
ATOM 6702 N N . VAL B 1 214 ? 14.812 -10.578 -8.836 1 94.19 214 VAL B N 1
ATOM 6703 C CA . VAL B 1 214 ? 16.125 -11.078 -9.195 1 94.19 214 VAL B CA 1
ATOM 6704 C C . VAL B 1 214 ? 16.656 -10.328 -10.414 1 94.19 214 VAL B C 1
ATOM 6706 O O . VAL B 1 214 ? 17.828 -9.953 -10.461 1 94.19 214 VAL B O 1
ATOM 6709 N N . LEU B 1 215 ? 15.781 -10.133 -11.352 1 94.62 215 LEU B N 1
ATOM 6710 C CA . LEU B 1 215 ? 16.172 -9.391 -12.547 1 94.62 215 LEU B CA 1
ATOM 6711 C C . LEU B 1 215 ? 16.531 -7.953 -12.203 1 94.62 215 LEU B C 1
ATOM 6713 O O . LEU B 1 215 ? 17.438 -7.375 -12.805 1 94.62 215 LEU B O 1
ATOM 6717 N N . SER B 1 216 ? 15.82 -7.371 -11.297 1 92.62 216 SER B N 1
ATOM 6718 C CA . SER B 1 216 ? 16.141 -6.02 -10.844 1 92.62 216 SER B CA 1
ATOM 6719 C C . SER B 1 216 ? 17.516 -5.965 -10.203 1 92.62 216 SER B C 1
ATOM 6721 O O . SER B 1 216 ? 18.281 -5.027 -10.445 1 92.62 216 SER B O 1
ATOM 6723 N N . TYR B 1 217 ? 17.812 -6.938 -9.469 1 89.06 217 TYR B N 1
ATOM 6724 C CA . TYR B 1 217 ? 19.125 -7.031 -8.844 1 89.06 217 TYR B CA 1
ATOM 6725 C C . TYR B 1 217 ? 20.219 -7.191 -9.891 1 89.06 217 TYR B C 1
ATOM 6727 O O . TYR B 1 217 ? 21.328 -6.699 -9.711 1 89.06 217 TYR B O 1
ATOM 6735 N N . SER B 1 218 ? 19.891 -7.816 -10.953 1 90.56 218 SER B N 1
ATOM 6736 C CA . SER B 1 218 ? 20.859 -8.047 -12.023 1 90.56 218 SER B CA 1
ATOM 6737 C C . SER B 1 218 ? 21.359 -6.727 -12.602 1 90.56 218 SER B C 1
ATOM 6739 O O . SER B 1 218 ? 22.469 -6.664 -13.125 1 90.56 218 SER B O 1
ATOM 6741 N N . LEU B 1 219 ? 20.578 -5.723 -12.508 1 89.31 219 LEU B N 1
ATOM 6742 C CA . LEU B 1 219 ? 20.969 -4.422 -13.047 1 89.31 219 LEU B CA 1
ATOM 6743 C C . LEU B 1 219 ? 22.031 -3.766 -12.164 1 89.31 219 LEU B C 1
ATOM 6745 O O . LEU B 1 219 ? 22.719 -2.846 -12.602 1 89.31 219 LEU B O 1
ATOM 6749 N N . GLU B 1 220 ? 22.141 -4.23 -10.961 1 83.19 220 GLU B N 1
ATOM 6750 C CA . GLU B 1 220 ? 23.109 -3.666 -10.031 1 83.19 220 GLU B CA 1
ATOM 6751 C C . GLU B 1 220 ? 24.453 -4.379 -10.125 1 83.19 220 GLU B C 1
ATOM 6753 O O . GLU B 1 220 ? 25.469 -3.873 -9.648 1 83.19 220 GLU B O 1
ATOM 6758 N N . VAL B 1 221 ? 24.391 -5.516 -10.766 1 84.69 221 VAL B N 1
ATOM 6759 C CA . VAL B 1 221 ? 25.625 -6.293 -10.914 1 84.69 221 VAL B CA 1
ATOM 6760 C C . VAL B 1 221 ? 26.453 -5.727 -12.055 1 84.69 221 VAL B C 1
ATOM 6762 O O . VAL B 1 221 ? 25.938 -5.48 -13.148 1 84.69 221 VAL B O 1
ATOM 6765 N N . ASP B 1 222 ? 27.719 -5.535 -11.844 1 82 222 ASP B N 1
ATOM 6766 C CA . ASP B 1 222 ? 28.641 -4.992 -12.844 1 82 222 ASP B CA 1
ATOM 6767 C C . ASP B 1 222 ? 28.766 -5.93 -14.039 1 82 222 ASP B C 1
ATOM 6769 O O . ASP B 1 222 ? 29.203 -7.074 -13.898 1 82 222 ASP B O 1
ATOM 6773 N N . PRO B 1 223 ? 28.375 -5.43 -15.156 1 80.62 223 PRO B N 1
ATOM 6774 C CA . PRO B 1 223 ? 28.422 -6.266 -16.359 1 80.62 223 PRO B CA 1
ATOM 6775 C C . PRO B 1 223 ? 29.859 -6.59 -16.781 1 80.62 223 PRO B C 1
ATOM 6777 O O . PRO B 1 223 ? 30.078 -7.516 -17.562 1 80.62 223 PRO B O 1
ATOM 6780 N N . ASN B 1 224 ? 30.797 -5.84 -16.203 1 79.56 224 ASN B N 1
ATOM 6781 C CA . ASN B 1 224 ? 32.188 -6.031 -16.625 1 79.56 224 ASN B CA 1
ATOM 6782 C C . ASN B 1 224 ? 32.875 -7.125 -15.805 1 79.56 224 ASN B C 1
ATOM 6784 O O . ASN B 1 224 ? 34 -7.512 -16.109 1 79.56 224 ASN B O 1
ATOM 6788 N N . GLN B 1 225 ? 32.125 -7.586 -14.828 1 79.56 225 GLN B N 1
ATOM 6789 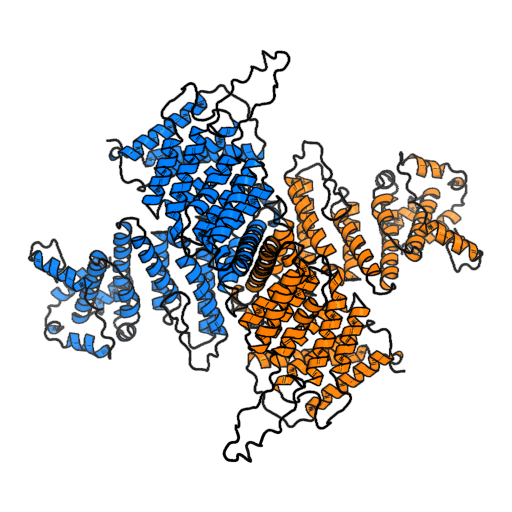C CA . GLN B 1 225 ? 32.656 -8.688 -14.023 1 79.56 225 GLN B CA 1
ATOM 6790 C C . GLN B 1 225 ? 32 -10.016 -14.43 1 79.56 225 GLN B C 1
ATOM 6792 O O . GLN B 1 225 ? 31.156 -10.055 -15.32 1 79.56 225 GLN B O 1
ATOM 6797 N N . GLU B 1 226 ? 32.562 -11.039 -13.867 1 79.25 226 GLU B N 1
ATOM 6798 C CA . GLU B 1 226 ? 31.969 -12.344 -14.148 1 79.25 226 GLU B CA 1
ATOM 6799 C C . GLU B 1 226 ? 30.484 -12.375 -13.797 1 79.25 226 GLU B C 1
ATOM 6801 O O . GLU B 1 226 ? 30.094 -11.93 -12.711 1 79.25 226 GLU B O 1
ATOM 6806 N N . THR B 1 227 ? 29.781 -12.703 -14.797 1 76.56 227 THR B N 1
ATOM 6807 C CA . THR B 1 227 ? 28.328 -12.703 -14.633 1 76.56 227 THR B CA 1
ATOM 6808 C C . THR B 1 227 ? 27.875 -13.898 -13.797 1 76.56 227 THR B C 1
ATOM 6810 O O . THR B 1 227 ? 28.016 -15.047 -14.227 1 76.56 227 THR B O 1
ATOM 6813 N N . PRO B 1 228 ? 27.391 -13.586 -12.656 1 82.88 228 PRO B N 1
ATOM 6814 C CA . PRO B 1 228 ? 26.953 -14.695 -11.805 1 82.88 228 PRO B CA 1
ATOM 6815 C C . PRO B 1 228 ? 25.578 -15.234 -12.203 1 82.88 228 PRO B C 1
ATOM 6817 O O . PRO B 1 228 ? 24.844 -14.586 -12.945 1 82.88 228 PRO B O 1
ATOM 6820 N N . THR B 1 229 ? 25.375 -16.531 -11.984 1 90.5 229 THR B N 1
ATOM 6821 C CA . THR B 1 229 ? 24.031 -17.109 -12.039 1 90.5 229 THR B CA 1
ATOM 6822 C C . THR B 1 229 ? 23.266 -16.828 -10.758 1 90.5 229 THR B C 1
ATOM 6824 O O . THR B 1 229 ? 23.812 -16.953 -9.656 1 90.5 229 THR B O 1
ATOM 6827 N N . LEU B 1 230 ? 22.125 -16.297 -10.922 1 92.56 230 LEU B N 1
ATOM 6828 C CA . LEU B 1 230 ? 21.344 -15.922 -9.75 1 92.56 230 LEU B CA 1
ATOM 6829 C C . LEU B 1 230 ? 20.25 -16.938 -9.477 1 92.56 230 LEU B C 1
ATOM 6831 O O . LEU B 1 230 ? 19.5 -17.312 -10.383 1 92.56 230 LEU B O 1
ATOM 6835 N N . LYS B 1 231 ? 20.109 -17.344 -8.305 1 94 231 LYS B N 1
ATOM 6836 C CA . LYS B 1 231 ? 19.094 -18.312 -7.898 1 94 231 LYS B CA 1
ATOM 6837 C C . LYS B 1 231 ? 17.734 -17.641 -7.695 1 94 231 LYS B C 1
ATOM 6839 O O . LYS B 1 231 ? 17.672 -16.531 -7.145 1 94 231 LYS B O 1
ATOM 6844 N N . ILE B 1 232 ? 16.719 -18.234 -8.094 1 93.44 232 ILE B N 1
ATOM 6845 C CA . ILE B 1 232 ? 15.359 -17.766 -7.855 1 93.44 232 ILE B CA 1
ATOM 6846 C C . ILE B 1 232 ? 14.852 -18.328 -6.527 1 93.44 232 ILE B C 1
ATOM 6848 O O . ILE B 1 232 ? 14.82 -19.547 -6.332 1 93.44 232 ILE B O 1
ATOM 6852 N N . PRO B 1 233 ? 14.398 -17.484 -5.707 1 88.88 233 PRO B N 1
ATOM 6853 C CA . PRO B 1 233 ? 13.961 -17.953 -4.391 1 88.88 233 PRO B CA 1
ATOM 6854 C C . PRO B 1 233 ? 12.82 -18.969 -4.473 1 88.88 233 PRO B C 1
ATOM 6856 O O . PRO B 1 233 ? 11.938 -18.844 -5.332 1 88.88 233 PRO B O 1
ATOM 6859 N N . GLN B 1 234 ? 12.773 -20 -3.678 1 85.44 234 GLN B N 1
ATOM 6860 C CA . GLN B 1 234 ? 11.711 -20.969 -3.479 1 85.44 234 GLN B CA 1
ATOM 6861 C C . GLN B 1 234 ? 11.531 -21.859 -4.715 1 85.44 234 GLN B C 1
ATOM 6863 O O . GLN B 1 234 ? 10.438 -22.359 -4.965 1 85.44 234 GLN B O 1
ATOM 6868 N N . THR B 1 235 ? 12.508 -21.766 -5.711 1 91.12 235 THR B N 1
ATOM 6869 C CA . THR B 1 235 ? 12.523 -22.641 -6.883 1 91.12 235 THR B CA 1
ATOM 6870 C C . THR B 1 235 ? 13.898 -23.266 -7.066 1 91.12 235 THR B C 1
ATOM 6872 O O . THR B 1 235 ? 14.891 -22.797 -6.508 1 91.12 235 THR B O 1
ATOM 6875 N N . PRO B 1 236 ? 13.93 -24.297 -7.66 1 91.44 236 PRO B N 1
ATOM 6876 C CA . PRO B 1 236 ? 15.234 -24.906 -7.922 1 91.44 236 PRO B CA 1
ATOM 6877 C C . PRO B 1 236 ? 15.938 -24.297 -9.133 1 91.44 236 PRO B C 1
ATOM 6879 O O . PRO B 1 236 ? 17.031 -24.734 -9.5 1 91.44 236 PRO B O 1
ATOM 6882 N N . TYR B 1 237 ? 15.438 -23.25 -9.633 1 92.81 237 TYR B N 1
ATOM 6883 C CA . TYR B 1 237 ? 15.953 -22.719 -10.891 1 92.81 237 TYR B CA 1
ATOM 6884 C C . TYR B 1 237 ? 16.859 -21.531 -10.648 1 92.81 237 TYR B C 1
ATOM 6886 O O . TYR B 1 237 ? 16.797 -20.906 -9.586 1 92.81 237 TYR B O 1
ATOM 6894 N N . SER B 1 238 ? 17.703 -21.234 -11.617 1 93.62 238 SER B N 1
ATOM 6895 C CA . SER B 1 238 ? 18.594 -20.078 -11.641 1 93.62 238 SER B CA 1
ATOM 6896 C C . SER B 1 238 ? 18.547 -19.375 -12.992 1 93.62 238 SER B C 1
ATOM 6898 O O . SER B 1 238 ? 18.203 -19.984 -14.008 1 93.62 238 SER B O 1
ATOM 6900 N N . ILE B 1 239 ? 18.797 -18.188 -12.984 1 92.88 239 ILE B N 1
ATOM 6901 C CA . ILE B 1 239 ? 18.781 -17.406 -14.211 1 92.88 239 ILE B CA 1
ATOM 6902 C C . ILE B 1 239 ? 20.188 -16.938 -14.555 1 92.88 239 ILE B C 1
ATOM 6904 O O . ILE B 1 239 ? 20.938 -16.484 -13.68 1 92.88 239 ILE B O 1
ATOM 6908 N N . GLN B 1 240 ? 20.531 -17.172 -15.805 1 91.25 240 GLN B N 1
ATOM 6909 C CA . GLN B 1 240 ? 21.797 -16.656 -16.312 1 91.25 240 GLN B CA 1
ATOM 6910 C C . GLN B 1 240 ? 21.625 -15.234 -16.859 1 91.25 240 GLN B C 1
ATOM 6912 O O . GLN B 1 240 ? 20.703 -14.969 -17.625 1 91.25 240 GLN B O 1
ATOM 6917 N N . LEU B 1 241 ? 22.5 -14.383 -16.453 1 90.94 241 LEU B N 1
ATOM 6918 C CA . LEU B 1 241 ? 22.391 -12.977 -16.812 1 90.94 241 LEU B CA 1
ATOM 6919 C C . LEU B 1 241 ? 22.969 -12.719 -18.203 1 90.94 241 LEU B C 1
ATOM 6921 O O . LEU B 1 241 ? 23.875 -13.43 -18.641 1 90.94 241 LEU B O 1
ATOM 6925 N N . MET B 1 242 ? 22.406 -11.727 -18.859 1 91.62 242 MET B N 1
ATOM 6926 C CA . MET B 1 242 ? 22.953 -11.266 -20.141 1 91.62 242 MET B CA 1
ATOM 6927 C C . MET B 1 242 ? 24.281 -10.562 -19.953 1 91.62 242 MET B C 1
ATOM 6929 O O . MET B 1 242 ? 24.547 -10.016 -18.875 1 91.62 242 MET B O 1
ATOM 6933 N N . ASP B 1 243 ? 25.047 -10.438 -20.891 1 88.19 243 ASP B N 1
ATOM 6934 C CA . ASP B 1 243 ? 26.406 -9.898 -20.797 1 88.19 243 ASP B CA 1
ATOM 6935 C C . ASP B 1 243 ? 26.391 -8.375 -20.797 1 88.19 243 ASP B C 1
ATOM 6937 O O . ASP B 1 243 ? 27.266 -7.738 -20.219 1 88.19 243 ASP B O 1
ATOM 6941 N N . THR B 1 244 ? 25.391 -7.871 -21.484 1 91 244 THR B N 1
ATOM 6942 C CA . THR B 1 244 ? 25.359 -6.418 -21.594 1 91 244 THR B CA 1
ATOM 6943 C C . THR B 1 244 ? 24.219 -5.836 -20.766 1 91 244 THR B C 1
ATOM 6945 O O . THR B 1 244 ? 23.188 -6.48 -20.562 1 91 244 THR B O 1
ATOM 6948 N N . LEU B 1 245 ? 24.484 -4.613 -20.266 1 90.31 245 LEU B N 1
ATOM 6949 C CA . LEU B 1 245 ? 23.484 -3.932 -19.438 1 90.31 245 LEU B CA 1
ATOM 6950 C C . LEU B 1 245 ? 22.219 -3.631 -20.25 1 90.31 245 LEU B C 1
ATOM 6952 O O . LEU B 1 245 ? 21.109 -3.732 -19.75 1 90.31 245 LEU B O 1
ATOM 6956 N N . GLU B 1 246 ? 22.391 -3.293 -21.453 1 92.31 246 GLU B N 1
ATOM 6957 C CA . GLU B 1 246 ? 21.266 -2.994 -22.328 1 92.31 246 GLU B CA 1
ATOM 6958 C C . GLU B 1 246 ? 20.359 -4.215 -22.516 1 92.31 246 GLU B C 1
ATOM 6960 O O . GLU B 1 246 ? 19.141 -4.098 -22.531 1 92.31 246 GLU B O 1
ATOM 6965 N N . ALA B 1 247 ? 21.031 -5.312 -22.656 1 94.06 247 ALA B N 1
ATOM 6966 C CA . ALA B 1 247 ? 20.266 -6.551 -22.812 1 94.06 247 ALA B CA 1
ATOM 6967 C C . ALA B 1 247 ? 19.516 -6.898 -21.531 1 94.06 247 ALA B C 1
ATOM 6969 O O . ALA B 1 247 ? 18.375 -7.375 -21.594 1 94.06 247 ALA B O 1
ATOM 6970 N N . ARG B 1 248 ? 20.172 -6.652 -20.406 1 94.44 248 ARG B N 1
ATOM 6971 C CA . ARG B 1 248 ? 19.516 -6.902 -19.125 1 94.44 248 ARG B CA 1
ATOM 6972 C C . ARG B 1 248 ? 18.297 -6.004 -18.953 1 94.44 248 ARG B C 1
ATOM 6974 O O . ARG B 1 248 ? 17.25 -6.449 -18.453 1 94.44 248 ARG B O 1
ATOM 6981 N N . GLU B 1 249 ? 18.438 -4.742 -19.344 1 94.5 249 GLU B N 1
ATOM 6982 C CA . GLU B 1 249 ? 17.344 -3.783 -19.234 1 94.5 249 GLU B CA 1
ATOM 6983 C C . GLU B 1 249 ? 16.172 -4.18 -20.141 1 94.5 249 GLU B C 1
ATOM 6985 O O . GLU B 1 249 ? 15.016 -4.051 -19.7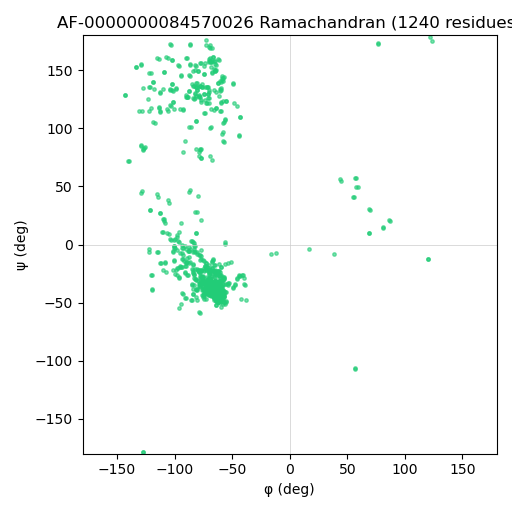5 1 94.5 249 GLU B O 1
ATOM 6990 N N . SER B 1 250 ? 16.469 -4.707 -21.266 1 95.12 250 SER B N 1
ATOM 6991 C CA . SER B 1 250 ? 15.43 -5.137 -22.188 1 95.12 250 SER B CA 1
ATOM 6992 C C . SER B 1 250 ? 14.664 -6.336 -21.641 1 95.12 250 SER B C 1
ATOM 6994 O O . SER B 1 250 ? 13.445 -6.402 -21.766 1 95.12 250 SER B O 1
ATOM 6996 N N . ILE B 1 251 ? 15.398 -7.254 -21.078 1 96.12 251 ILE B N 1
ATOM 6997 C CA . ILE B 1 251 ? 14.789 -8.461 -20.531 1 96.12 251 ILE B CA 1
ATOM 6998 C C . ILE B 1 251 ? 13.844 -8.102 -19.391 1 96.12 251 ILE B C 1
ATOM 7000 O O . ILE B 1 251 ? 12.719 -8.602 -19.328 1 96.12 251 ILE B O 1
ATOM 7004 N N . ILE B 1 252 ? 14.281 -7.203 -18.547 1 96.25 252 ILE B N 1
ATOM 7005 C CA . ILE B 1 252 ? 13.461 -6.844 -17.391 1 96.25 252 ILE B CA 1
ATOM 7006 C C . ILE B 1 252 ? 12.227 -6.078 -17.844 1 96.25 252 ILE B C 1
ATOM 7008 O O . ILE B 1 252 ? 11.141 -6.234 -17.281 1 96.25 252 ILE B O 1
ATOM 7012 N N . ARG B 1 253 ? 12.375 -5.273 -18.812 1 96.31 253 ARG B N 1
ATOM 7013 C CA . ARG B 1 253 ? 11.234 -4.535 -19.344 1 96.31 253 ARG B CA 1
ATOM 7014 C C . ARG B 1 253 ? 10.188 -5.48 -19.922 1 96.31 253 ARG B C 1
ATOM 7016 O O . ARG B 1 253 ? 8.992 -5.34 -19.641 1 96.31 253 ARG B O 1
ATOM 7023 N N . ASP B 1 254 ? 10.664 -6.391 -20.641 1 96.56 254 ASP B N 1
ATOM 7024 C CA . ASP B 1 254 ? 9.758 -7.363 -21.234 1 96.56 254 ASP B CA 1
ATOM 7025 C C . ASP B 1 254 ? 9.062 -8.203 -20.172 1 96.56 254 ASP B C 1
ATOM 7027 O O . ASP B 1 254 ? 7.859 -8.453 -20.25 1 96.56 254 ASP B O 1
ATOM 7031 N N . PHE B 1 255 ? 9.828 -8.602 -19.266 1 97.69 255 PHE B N 1
ATOM 7032 C CA . PHE B 1 255 ? 9.266 -9.461 -18.234 1 97.69 255 PHE B CA 1
ATOM 7033 C C . PHE B 1 255 ? 8.289 -8.688 -17.359 1 97.69 255 PHE B C 1
ATOM 7035 O O . PHE B 1 255 ? 7.262 -9.227 -16.938 1 97.69 255 PHE B O 1
ATOM 7042 N N . ALA B 1 256 ? 8.625 -7.469 -17.031 1 97.31 256 ALA B N 1
ATOM 7043 C CA . ALA B 1 256 ? 7.719 -6.633 -16.25 1 97.31 256 ALA B CA 1
ATOM 7044 C C . ALA B 1 256 ? 6.387 -6.438 -16.969 1 97.31 256 ALA B C 1
ATOM 7046 O O . ALA B 1 256 ? 5.32 -6.539 -16.359 1 97.31 256 ALA B O 1
ATOM 7047 N N . ASP B 1 257 ? 6.441 -6.211 -18.234 1 96.62 257 ASP B N 1
ATOM 7048 C CA . ASP B 1 257 ? 5.23 -6.035 -19.031 1 96.62 257 ASP B CA 1
ATOM 7049 C C . ASP B 1 257 ? 4.387 -7.309 -19.031 1 96.62 257 ASP B C 1
ATOM 7051 O O . ASP B 1 257 ? 3.164 -7.25 -18.906 1 96.62 257 ASP B O 1
ATOM 7055 N N . ASN B 1 258 ? 5.051 -8.359 -19.219 1 96.31 258 ASN B N 1
ATOM 7056 C CA . ASN B 1 258 ? 4.355 -9.641 -19.219 1 96.31 258 ASN B CA 1
ATOM 7057 C C . ASN B 1 258 ? 3.721 -9.938 -17.859 1 96.31 258 ASN B C 1
ATOM 7059 O O . ASN B 1 258 ? 2.586 -10.406 -17.797 1 96.31 258 ASN B O 1
ATOM 7063 N N . SER B 1 259 ? 4.484 -9.688 -16.844 1 97.12 259 SER B N 1
ATOM 7064 C CA . SER B 1 259 ? 3.982 -9.914 -15.492 1 97.12 259 SER B CA 1
ATOM 7065 C C . SER B 1 259 ? 2.762 -9.047 -15.203 1 97.12 259 SER B C 1
ATOM 7067 O O . SER B 1 259 ? 1.805 -9.5 -14.578 1 97.12 259 SER B O 1
ATOM 7069 N N . GLU B 1 260 ? 2.824 -7.84 -15.648 1 96.19 260 GLU B N 1
ATOM 7070 C CA . GLU B 1 260 ? 1.682 -6.949 -15.477 1 96.19 260 GLU B CA 1
ATOM 7071 C C . GLU B 1 260 ? 0.451 -7.48 -16.203 1 96.19 260 GLU B C 1
ATOM 7073 O O . GLU B 1 260 ? -0.663 -7.422 -15.68 1 96.19 260 GLU B O 1
ATOM 7078 N N . ARG B 1 261 ? 0.645 -7.977 -17.328 1 94.88 261 ARG B N 1
ATOM 7079 C CA . ARG B 1 261 ? -0.448 -8.547 -18.109 1 94.88 261 ARG B CA 1
ATOM 7080 C C . ARG B 1 261 ? -1.048 -9.758 -17.406 1 94.88 261 ARG B C 1
ATOM 7082 O O . ARG B 1 261 ? -2.27 -9.922 -17.359 1 94.88 261 ARG B O 1
ATOM 7089 N N . ILE B 1 262 ? -0.224 -10.547 -16.875 1 96.31 262 ILE B N 1
ATOM 7090 C CA . ILE B 1 262 ? -0.667 -11.75 -16.172 1 96.31 262 ILE B CA 1
ATOM 7091 C C . ILE B 1 262 ? -1.49 -11.359 -14.953 1 96.31 262 ILE B C 1
ATOM 7093 O O . ILE B 1 262 ? -2.562 -11.922 -14.711 1 96.31 262 ILE B O 1
ATOM 7097 N N . ILE B 1 263 ? -1.045 -10.391 -14.195 1 96.69 263 ILE B N 1
ATOM 7098 C CA . ILE B 1 263 ? -1.76 -9.969 -12.992 1 96.69 263 ILE B CA 1
ATOM 7099 C C . ILE B 1 263 ? -3.09 -9.328 -13.383 1 96.69 263 ILE B C 1
ATOM 7101 O O . ILE B 1 263 ? -4.102 -9.523 -12.711 1 96.69 263 ILE B O 1
ATOM 7105 N N . LYS B 1 264 ? -3.055 -8.602 -14.461 1 95.06 264 LYS B N 1
ATOM 7106 C CA . LYS B 1 264 ? -4.289 -7.992 -14.945 1 95.06 264 LYS B CA 1
ATOM 7107 C C . LYS B 1 264 ? -5.328 -9.055 -15.289 1 95.06 264 LYS B C 1
ATOM 7109 O O . LYS B 1 264 ? -6.504 -8.922 -14.93 1 95.06 264 LYS B O 1
ATOM 7114 N N . GLU B 1 265 ? -4.871 -10.102 -15.922 1 94.56 265 GLU B N 1
ATOM 7115 C CA . GLU B 1 265 ? -5.77 -11.203 -16.266 1 94.56 265 GLU B CA 1
ATOM 7116 C C . GLU B 1 265 ? -6.242 -11.945 -15.016 1 94.56 265 GLU B C 1
ATOM 7118 O O . GLU B 1 265 ? -7.406 -12.336 -14.922 1 94.56 265 GLU B O 1
ATOM 7123 N N . ALA B 1 266 ? -5.352 -12.102 -14.125 1 94.88 266 ALA B N 1
ATOM 7124 C CA . ALA B 1 266 ? -5.723 -12.734 -12.867 1 94.88 266 ALA B CA 1
ATOM 7125 C C . ALA B 1 266 ? -6.773 -11.914 -12.125 1 94.88 266 ALA B C 1
ATOM 7127 O O . ALA B 1 266 ? -7.719 -12.477 -11.562 1 94.88 266 ALA B O 1
ATOM 7128 N N . MET B 1 267 ? -6.641 -10.586 -12.156 1 93.5 267 MET B N 1
ATOM 7129 C CA . MET B 1 267 ? -7.562 -9.68 -11.484 1 93.5 267 MET B CA 1
ATOM 7130 C C . MET B 1 267 ? -8.93 -9.688 -12.164 1 93.5 267 MET B C 1
ATOM 7132 O O . MET B 1 267 ? -9.945 -9.406 -11.523 1 93.5 267 MET B O 1
ATOM 7136 N N . ARG B 1 268 ? -8.883 -10.023 -13.336 1 90.44 268 ARG B N 1
ATOM 7137 C CA . ARG B 1 268 ? -10.141 -10.102 -14.07 1 90.44 268 ARG B CA 1
ATOM 7138 C C . ARG B 1 268 ? -10.945 -11.328 -13.648 1 90.44 268 ARG B C 1
ATOM 7140 O O . ARG B 1 268 ? -12.164 -11.258 -13.477 1 90.44 268 ARG B O 1
ATOM 7147 N N . TRP B 1 269 ? -10.281 -12.391 -13.391 1 88.25 269 TRP B N 1
ATOM 7148 C CA . TRP B 1 269 ? -10.945 -13.656 -13.125 1 88.25 269 TRP B CA 1
ATOM 7149 C C . TRP B 1 269 ? -11.164 -13.852 -11.625 1 88.25 269 TRP B C 1
ATOM 7151 O O . TRP B 1 269 ? -12.219 -14.328 -11.203 1 88.25 269 TRP B O 1
ATOM 7161 N N . ALA B 1 270 ? -10.156 -13.523 -10.906 1 92.25 270 ALA B N 1
ATOM 7162 C CA . ALA B 1 270 ? -10.211 -13.75 -9.469 1 92.25 270 ALA B CA 1
ATOM 7163 C C . ALA B 1 270 ? -9.586 -12.586 -8.703 1 92.25 270 ALA B C 1
ATOM 7165 O O . ALA B 1 270 ? -8.547 -12.75 -8.062 1 92.25 270 ALA B O 1
ATOM 7166 N N . PRO B 1 271 ? -10.219 -11.461 -8.648 1 91.44 271 PRO B N 1
ATOM 7167 C CA . PRO B 1 271 ? -9.625 -10.258 -8.062 1 91.44 271 PRO B CA 1
ATOM 7168 C C . PRO B 1 271 ? -9.375 -10.398 -6.562 1 91.44 271 PRO B C 1
ATOM 7170 O O . PRO B 1 271 ? -8.32 -10.008 -6.07 1 91.44 271 PRO B O 1
ATOM 7173 N N . GLN B 1 272 ? -10.289 -11.008 -5.82 1 90.5 272 GLN B N 1
ATOM 7174 C CA . GLN B 1 272 ? -10.172 -11.062 -4.367 1 90.5 272 GLN B CA 1
ATOM 7175 C C . GLN B 1 272 ? -9.039 -11.992 -3.939 1 90.5 272 GLN B C 1
ATOM 7177 O O . GLN B 1 272 ? -8.281 -11.672 -3.023 1 90.5 272 GLN B O 1
ATOM 7182 N N . TRP B 1 273 ? -8.906 -13.023 -4.648 1 92.38 273 TRP B N 1
ATOM 7183 C CA . TRP B 1 273 ? -7.859 -13.984 -4.316 1 92.38 273 TRP B CA 1
ATOM 7184 C C . TRP B 1 273 ? -6.488 -13.453 -4.723 1 92.38 273 TRP B C 1
ATOM 7186 O O . TRP B 1 273 ? -5.516 -13.594 -3.977 1 92.38 273 TRP B O 1
ATOM 7196 N N . THR B 1 274 ? -6.465 -12.906 -5.934 1 95 274 THR B N 1
ATOM 7197 C CA . THR B 1 274 ? -5.211 -12.344 -6.41 1 95 274 THR B CA 1
ATOM 7198 C C . THR B 1 274 ? -4.695 -11.273 -5.449 1 95 274 THR B C 1
ATOM 7200 O O . THR B 1 274 ? -3.521 -11.281 -5.078 1 95 274 THR B O 1
ATOM 7203 N N . ARG B 1 275 ? -5.602 -10.484 -4.957 1 93.38 275 ARG B N 1
ATOM 7204 C CA . ARG B 1 275 ? -5.246 -9.445 -3.998 1 93.38 275 ARG B CA 1
ATOM 7205 C C . ARG B 1 275 ? -4.758 -10.055 -2.689 1 93.38 275 ARG B C 1
ATOM 7207 O O . ARG B 1 275 ? -3.771 -9.586 -2.113 1 93.38 275 ARG B O 1
ATOM 7214 N N . SER B 1 276 ? -5.441 -11 -2.287 1 94.56 276 SER B N 1
ATOM 7215 C CA . SER B 1 276 ? -5.109 -11.625 -1.013 1 94.56 276 SER B CA 1
ATOM 7216 C C . SER B 1 276 ? -3.734 -12.281 -1.062 1 94.56 276 SER B C 1
ATOM 7218 O O . SER B 1 276 ? -2.977 -12.219 -0.09 1 94.56 276 SER B O 1
ATOM 7220 N N . TYR B 1 277 ? -3.389 -12.867 -2.178 1 95.5 277 TYR B N 1
ATOM 7221 C CA . TYR B 1 277 ? -2.076 -13.484 -2.33 1 95.5 277 TYR B CA 1
ATOM 7222 C C . TYR B 1 277 ? -0.971 -12.438 -2.297 1 95.5 277 TYR B C 1
ATOM 7224 O O . TYR B 1 277 ? 0.091 -12.664 -1.711 1 95.5 277 TYR B O 1
ATOM 7232 N N . ILE B 1 278 ? -1.214 -11.352 -2.941 1 94 278 ILE B N 1
ATOM 7233 C CA . ILE B 1 278 ? -0.221 -10.289 -2.979 1 94 278 ILE B CA 1
ATOM 7234 C C . ILE B 1 278 ? -0.069 -9.672 -1.588 1 94 278 ILE B C 1
ATOM 7236 O O . ILE B 1 278 ? 1.041 -9.336 -1.168 1 94 278 ILE B O 1
ATOM 7240 N N . GLN B 1 279 ? -1.194 -9.578 -0.883 1 92.88 279 GLN B N 1
ATOM 7241 C CA . GLN B 1 279 ? -1.148 -9.086 0.489 1 92.88 279 GLN B CA 1
ATOM 7242 C C . GLN B 1 279 ? -0.309 -10 1.376 1 92.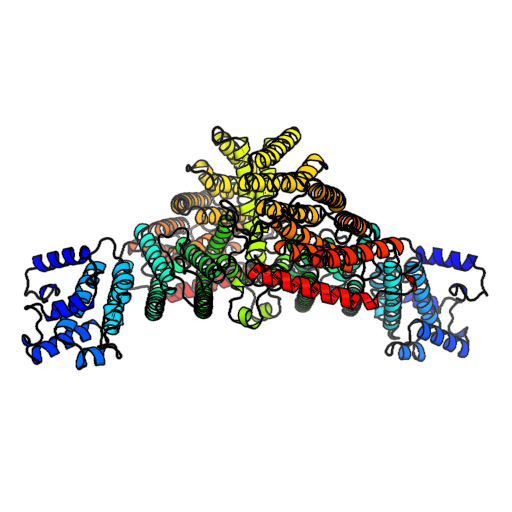88 279 GLN B C 1
ATOM 7244 O O . GLN B 1 279 ? 0.446 -9.523 2.229 1 92.88 279 GLN B O 1
ATOM 7249 N N . GLU B 1 280 ? -0.498 -11.219 1.143 1 92.94 280 GLU B N 1
ATOM 7250 C CA . GLU B 1 280 ? 0.272 -12.172 1.93 1 92.94 280 GLU B CA 1
ATOM 7251 C C . GLU B 1 280 ? 1.753 -12.125 1.563 1 92.94 280 GLU B C 1
ATOM 7253 O O . GLU B 1 280 ? 2.615 -12.375 2.408 1 92.94 280 GLU B O 1
ATOM 7258 N N . TYR B 1 281 ? 2.016 -11.836 0.287 1 92.31 281 TYR B N 1
ATOM 7259 C CA . TYR B 1 281 ? 3.398 -11.734 -0.163 1 92.31 281 TYR B CA 1
ATOM 7260 C C . TYR B 1 281 ? 4.133 -10.617 0.571 1 92.31 281 TYR B C 1
ATOM 7262 O O . TYR B 1 281 ? 5.328 -10.727 0.847 1 92.31 281 TYR B O 1
ATOM 7270 N N . ILE B 1 282 ? 3.463 -9.555 0.949 1 87.25 282 ILE B N 1
ATOM 7271 C CA . ILE B 1 282 ? 4.027 -8.414 1.661 1 87.25 282 ILE B CA 1
ATOM 7272 C C . ILE B 1 282 ? 4.594 -8.867 3.004 1 87.25 282 ILE B C 1
ATOM 7274 O O . ILE B 1 282 ? 5.645 -8.391 3.438 1 87.25 282 ILE B O 1
ATOM 7278 N N . ASN B 1 283 ? 3.979 -9.758 3.609 1 81.94 283 ASN B N 1
ATOM 7279 C CA . ASN B 1 283 ? 4.359 -10.219 4.941 1 81.94 283 ASN B CA 1
ATOM 7280 C C . ASN B 1 283 ? 5.555 -11.164 4.887 1 81.94 283 ASN B C 1
ATOM 7282 O O . ASN B 1 283 ? 6.164 -11.461 5.914 1 81.94 283 ASN B O 1
ATOM 7286 N N . GLN B 1 284 ? 5.875 -11.523 3.637 1 78.25 284 GLN B N 1
ATOM 7287 C CA . GLN B 1 284 ? 6.988 -12.453 3.49 1 78.25 284 GLN B CA 1
ATOM 7288 C C . GLN B 1 284 ? 8.297 -11.719 3.229 1 78.25 284 GLN B C 1
ATOM 7290 O O . GLN B 1 284 ? 9.375 -12.289 3.373 1 78.25 284 GLN B O 1
ATOM 7295 N N . ILE B 1 285 ? 8.266 -10.422 2.77 1 68.69 285 ILE B N 1
ATOM 7296 C CA . ILE B 1 285 ? 9.422 -9.672 2.293 1 68.69 285 ILE B CA 1
ATOM 7297 C C . ILE B 1 285 ? 10.234 -9.172 3.484 1 68.69 285 ILE B C 1
ATOM 7299 O O . ILE B 1 285 ? 11.469 -9.258 3.484 1 68.69 285 ILE B O 1
ATOM 7303 N N . PRO B 1 286 ? 9.625 -8.305 4.488 1 57 286 PRO B N 1
ATOM 7304 C CA . PRO B 1 286 ? 10.422 -7.613 5.504 1 57 286 PRO B CA 1
ATOM 7305 C C . PRO B 1 286 ? 11.531 -8.492 6.07 1 57 286 PRO B C 1
ATOM 7307 O O . PRO B 1 286 ? 12.578 -7.98 6.484 1 57 286 PRO B O 1
ATOM 7310 N N . THR B 1 287 ? 11.352 -9.75 6.035 1 49.34 287 THR B N 1
ATOM 7311 C CA . THR B 1 287 ? 12.398 -10.562 6.637 1 49.34 287 THR B CA 1
ATOM 7312 C C . THR B 1 287 ? 13.672 -10.508 5.789 1 49.34 287 THR B C 1
ATOM 7314 O O . THR B 1 287 ? 14.75 -10.875 6.262 1 49.34 287 THR B O 1
ATOM 7317 N N . SER B 1 288 ? 13.43 -10.062 4.523 1 49.56 288 SER B N 1
ATOM 7318 C CA . SER B 1 288 ? 14.633 -10.164 3.701 1 49.56 288 SER B CA 1
ATOM 7319 C C . SER B 1 288 ? 15.328 -8.812 3.584 1 49.56 288 SER B C 1
ATOM 7321 O O . SER B 1 288 ? 14.703 -7.766 3.76 1 49.56 288 SER B O 1
ATOM 7323 N N . ASP B 1 289 ? 16.484 -8.547 4.008 1 50.59 289 ASP B N 1
ATOM 7324 C CA . ASP B 1 289 ? 17.438 -7.445 3.883 1 50.59 289 ASP B CA 1
ATOM 7325 C C . ASP B 1 289 ? 17.062 -6.535 2.713 1 50.59 289 ASP B C 1
ATOM 7327 O O . ASP B 1 289 ? 17.797 -5.605 2.389 1 50.59 289 ASP B O 1
ATOM 7331 N N . MET B 1 290 ? 15.992 -7.031 1.866 1 54.53 290 MET B N 1
ATOM 7332 C CA . MET B 1 290 ? 15.891 -6.387 0.561 1 54.53 290 MET B CA 1
ATOM 7333 C C . MET B 1 290 ? 14.953 -5.184 0.623 1 54.53 290 MET B C 1
ATOM 7335 O O . MET B 1 290 ? 13.734 -5.344 0.714 1 54.53 290 MET B O 1
ATOM 7339 N N . TRP B 1 291 ? 15.406 -3.969 0.925 1 61.38 291 TRP B N 1
ATOM 7340 C CA . TRP B 1 291 ? 14.688 -2.711 1.088 1 61.38 291 TRP B CA 1
ATOM 7341 C C . TRP B 1 291 ? 13.977 -2.316 -0.205 1 61.38 291 TRP B C 1
ATOM 7343 O O . TRP B 1 291 ? 12.93 -1.67 -0.174 1 61.38 291 TRP B O 1
ATOM 7353 N N . HIS B 1 292 ? 14.359 -2.92 -1.35 1 78.06 292 HIS B N 1
ATOM 7354 C CA . HIS B 1 292 ? 13.68 -2.629 -2.609 1 78.06 292 HIS B CA 1
ATOM 7355 C C . HIS B 1 292 ? 13.289 -3.912 -3.334 1 78.06 292 HIS B C 1
ATOM 7357 O O . HIS B 1 292 ? 14.125 -4.797 -3.533 1 78.06 292 HIS B O 1
ATOM 7363 N N . HIS B 1 293 ? 11.945 -4.129 -3.479 1 89.12 293 HIS B N 1
ATOM 7364 C CA . HIS B 1 293 ? 11.445 -5.305 -4.18 1 89.12 293 HIS B CA 1
ATOM 7365 C C . HIS B 1 293 ? 10.656 -4.91 -5.422 1 89.12 293 HIS B C 1
ATOM 7367 O O . HIS B 1 293 ? 9.477 -4.555 -5.328 1 89.12 293 HIS B O 1
ATOM 7373 N N . ALA B 1 294 ? 11.25 -5.082 -6.543 1 92.81 294 ALA B N 1
ATOM 7374 C CA . ALA B 1 294 ? 10.648 -4.656 -7.801 1 92.81 294 ALA B CA 1
ATOM 7375 C C . ALA B 1 294 ? 9.375 -5.449 -8.094 1 92.81 294 ALA B C 1
ATOM 7377 O O . ALA B 1 294 ? 8.406 -4.906 -8.625 1 92.81 294 ALA B O 1
ATOM 7378 N N . GLY B 1 295 ? 9.406 -6.746 -7.805 1 94.06 295 GLY B N 1
ATOM 7379 C CA . GLY B 1 295 ? 8.219 -7.562 -8.008 1 94.06 295 GLY B CA 1
ATOM 7380 C C . GLY B 1 295 ? 7.016 -7.074 -7.215 1 94.06 295 GLY B C 1
ATOM 7381 O O . GLY B 1 295 ? 5.91 -6.98 -7.754 1 94.06 295 GLY B O 1
ATOM 7382 N N . LEU B 1 296 ? 7.203 -6.789 -5.98 1 92.69 296 LEU B N 1
ATOM 7383 C CA . LEU B 1 296 ? 6.125 -6.289 -5.137 1 92.69 296 LEU B CA 1
ATOM 7384 C C . LEU B 1 296 ? 5.645 -4.926 -5.617 1 92.69 296 LEU B C 1
ATOM 7386 O O . LEU B 1 296 ? 4.445 -4.641 -5.59 1 92.69 296 LEU B O 1
ATOM 7390 N N . ALA B 1 297 ? 6.578 -4.07 -6.066 1 92.69 297 ALA B N 1
ATOM 7391 C CA . ALA B 1 297 ? 6.219 -2.752 -6.582 1 92.69 297 ALA B CA 1
ATOM 7392 C C . ALA B 1 297 ? 5.301 -2.869 -7.793 1 92.69 297 ALA B C 1
ATOM 7394 O O . ALA B 1 297 ? 4.289 -2.17 -7.883 1 92.69 297 ALA B O 1
ATOM 7395 N N . MET B 1 298 ? 5.633 -3.764 -8.648 1 94.75 298 MET B N 1
ATOM 7396 C CA . MET B 1 298 ? 4.832 -3.973 -9.852 1 94.75 298 MET B CA 1
ATOM 7397 C C . MET B 1 298 ? 3.457 -4.527 -9.5 1 94.75 298 MET B C 1
ATOM 7399 O O . MET B 1 298 ? 2.445 -4.082 -10.039 1 94.75 298 MET B O 1
ATOM 7403 N N . ALA B 1 299 ? 3.443 -5.488 -8.617 1 94.38 299 ALA B N 1
ATOM 7404 C CA . ALA B 1 299 ? 2.186 -6.117 -8.219 1 94.38 299 ALA B CA 1
ATOM 7405 C C . ALA B 1 299 ? 1.255 -5.105 -7.555 1 94.38 299 ALA B C 1
ATOM 7407 O O . ALA B 1 299 ? 0.055 -5.078 -7.84 1 94.38 299 ALA B O 1
ATOM 7408 N N . LEU B 1 300 ? 1.793 -4.309 -6.699 1 91.5 300 LEU B N 1
ATOM 7409 C CA . LEU B 1 300 ? 1.005 -3.305 -5.992 1 91.5 300 LEU B CA 1
ATOM 7410 C C . LEU B 1 300 ? 0.407 -2.295 -6.965 1 91.5 300 LEU B C 1
ATOM 7412 O O . LEU B 1 300 ? -0.774 -1.955 -6.863 1 91.5 300 LEU B O 1
ATOM 7416 N N . ASP B 1 301 ? 1.196 -1.864 -7.84 1 90.56 301 ASP B N 1
ATOM 7417 C CA . ASP B 1 301 ? 0.721 -0.918 -8.844 1 90.56 301 ASP B CA 1
ATOM 7418 C C . ASP B 1 301 ? -0.409 -1.521 -9.672 1 90.56 301 ASP B C 1
ATOM 7420 O O . ASP B 1 301 ? -1.409 -0.856 -9.945 1 90.56 301 ASP B O 1
ATOM 7424 N N . SER B 1 302 ? -0.287 -2.771 -9.977 1 92.19 302 SER B N 1
ATOM 7425 C CA . SER B 1 302 ? -1.263 -3.447 -10.82 1 92.19 302 SER B CA 1
ATOM 7426 C C . SER B 1 302 ? -2.58 -3.664 -10.086 1 92.19 302 SER B C 1
ATOM 7428 O O . SER B 1 302 ? -3.656 -3.449 -10.648 1 92.19 302 SER B O 1
ATOM 7430 N N . ILE B 1 303 ? -2.531 -4.039 -8.844 1 91.25 303 ILE B N 1
ATOM 7431 C CA . ILE B 1 303 ? -3.758 -4.367 -8.125 1 91.25 303 ILE B CA 1
ATOM 7432 C C . ILE B 1 303 ? -4.477 -3.084 -7.715 1 91.25 303 ILE B C 1
ATOM 7434 O O . ILE B 1 303 ? -5.699 -3.072 -7.562 1 91.25 303 ILE B O 1
ATOM 7438 N N . LEU B 1 304 ? -3.744 -2.027 -7.543 1 88.12 304 LEU B N 1
ATOM 7439 C CA . LEU B 1 304 ? -4.359 -0.762 -7.156 1 88.12 304 LEU B CA 1
ATOM 7440 C C . LEU B 1 304 ? -5.074 -0.121 -8.344 1 88.12 304 LEU B C 1
ATOM 7442 O O . LEU B 1 304 ? -6.109 0.525 -8.172 1 88.12 304 LEU B O 1
ATOM 7446 N N . HIS B 1 305 ? -4.633 -0.395 -9.508 1 85.94 305 HIS B N 1
ATOM 7447 C CA . HIS B 1 305 ? -5.172 0.286 -10.68 1 85.94 305 HIS B CA 1
ATOM 7448 C C . HIS B 1 305 ? -6.199 -0.582 -11.398 1 85.94 305 HIS B C 1
ATOM 7450 O O . HIS B 1 305 ? -7.051 -0.069 -12.125 1 85.94 305 HIS B O 1
ATOM 7456 N N . ASN B 1 306 ? -6.047 -1.808 -11.203 1 84.69 306 ASN B N 1
ATOM 7457 C CA . ASN B 1 306 ? -6.945 -2.705 -11.922 1 84.69 306 ASN B CA 1
ATOM 7458 C C . ASN B 1 306 ? -7.934 -3.385 -10.977 1 84.69 306 ASN B C 1
ATOM 7460 O O . ASN B 1 306 ? -8.461 -4.453 -11.289 1 84.69 306 ASN B O 1
ATOM 7464 N N . GLY B 1 307 ? -8.133 -2.771 -9.867 1 82.31 307 GLY B N 1
ATOM 7465 C CA . GLY B 1 307 ? -9.062 -3.363 -8.914 1 82.31 307 GLY B CA 1
ATOM 7466 C C . GLY B 1 307 ? -10.516 -3.133 -9.281 1 82.31 307 GLY B C 1
ATOM 7467 O O . GLY B 1 307 ? -10.828 -2.285 -10.125 1 82.31 307 GLY B O 1
ATOM 7468 N N . PRO B 1 308 ? -11.367 -3.998 -8.781 1 82.12 308 PRO B N 1
ATOM 7469 C CA . PRO B 1 308 ? -12.797 -3.811 -9.023 1 82.12 308 PRO B CA 1
ATOM 7470 C C . PRO B 1 308 ? -13.359 -2.566 -8.336 1 82.12 308 PRO B C 1
ATOM 7472 O O . PRO B 1 308 ? -12.688 -1.978 -7.48 1 82.12 308 PRO B O 1
ATOM 7475 N N . LEU B 1 309 ? -14.477 -2.162 -8.805 1 86.31 309 LEU B N 1
ATOM 7476 C CA . LEU B 1 309 ? -15.188 -1.06 -8.172 1 86.31 309 LEU B CA 1
ATOM 7477 C C . LEU B 1 309 ? -15.641 -1.441 -6.762 1 86.31 309 LEU B C 1
ATOM 7479 O O . LEU B 1 309 ? -15.844 -2.623 -6.469 1 86.31 309 LEU B O 1
ATOM 7483 N N . ASN B 1 310 ? -15.703 -0.459 -5.922 1 82.62 310 ASN B N 1
ATOM 7484 C CA . ASN B 1 310 ? -16.188 -0.738 -4.574 1 82.62 310 ASN B CA 1
ATOM 7485 C C . ASN B 1 310 ? -17.688 -1.059 -4.574 1 82.62 310 ASN B C 1
ATOM 7487 O O . ASN B 1 310 ? -18.359 -0.918 -5.598 1 82.62 310 ASN B O 1
ATOM 7491 N N . ALA B 1 311 ? -18.219 -1.521 -3.48 1 75.5 311 ALA B N 1
ATOM 7492 C CA . ALA B 1 311 ? -19.594 -2.004 -3.346 1 75.5 311 ALA B CA 1
ATOM 7493 C C . ALA B 1 311 ? -20.594 -0.891 -3.627 1 75.5 311 ALA B C 1
ATOM 7495 O O . ALA B 1 311 ? -21.719 -1.151 -4.098 1 75.5 311 ALA B O 1
ATOM 7496 N N . TYR B 1 312 ? -20.125 0.368 -3.471 1 77.69 312 TYR B N 1
ATOM 7497 C CA . TYR B 1 312 ? -21.047 1.488 -3.633 1 77.69 312 TYR B CA 1
ATOM 7498 C C . TYR B 1 312 ? -21.062 1.971 -5.078 1 77.69 312 TYR B C 1
ATOM 7500 O O . TYR B 1 312 ? -22.016 2.625 -5.508 1 77.69 312 TYR B O 1
ATOM 7508 N N . SER B 1 313 ? -20.047 1.605 -5.805 1 85.5 313 SER B N 1
ATOM 7509 C CA . SER B 1 313 ? -19.906 2.127 -7.16 1 85.5 313 SER B CA 1
ATOM 7510 C C . SER B 1 313 ? -20.188 1.047 -8.195 1 85.5 313 SER B C 1
ATOM 7512 O O . SER B 1 313 ? -20.422 1.352 -9.367 1 85.5 313 SER B O 1
ATOM 7514 N N . SER B 1 314 ? -20.219 -0.2 -7.832 1 80.38 314 SER B N 1
ATOM 7515 C CA . SER B 1 314 ? -20.312 -1.323 -8.758 1 80.38 314 SER B CA 1
ATOM 7516 C C . SER B 1 314 ? -21.641 -1.286 -9.523 1 80.38 314 SER B C 1
ATOM 7518 O O . SER B 1 314 ? -21.703 -1.752 -10.664 1 80.38 314 SER B O 1
ATOM 7520 N N . HIS B 1 315 ? -22.688 -0.668 -8.953 1 78 315 HIS B N 1
ATOM 7521 C CA . HIS B 1 315 ? -24.031 -0.699 -9.555 1 78 315 HIS B CA 1
ATOM 7522 C C . HIS B 1 315 ? -24.312 0.594 -10.305 1 78 315 HIS B C 1
ATOM 7524 O O . HIS B 1 315 ? -25.375 0.729 -10.93 1 78 315 HIS B O 1
ATOM 7530 N N . LEU B 1 316 ? -23.359 1.478 -10.266 1 84.25 316 LEU B N 1
ATOM 7531 C CA . LEU B 1 316 ? -23.594 2.775 -10.883 1 84.25 316 LEU B CA 1
ATOM 7532 C C . LEU B 1 316 ? -23.344 2.715 -12.383 1 84.25 316 LEU B C 1
ATOM 7534 O O . LEU B 1 316 ? -22.609 1.834 -12.859 1 84.25 316 LEU B O 1
ATOM 7538 N N . SER B 1 317 ? -23.969 3.566 -13.086 1 85.19 317 SER B N 1
ATOM 7539 C CA . SER B 1 317 ? -23.812 3.635 -14.531 1 85.19 317 SER B CA 1
ATOM 7540 C C . SER B 1 317 ? -22.438 4.164 -14.914 1 85.19 317 SER B C 1
ATOM 7542 O O . SER B 1 317 ? -21.781 4.84 -14.109 1 85.19 317 SER B O 1
ATOM 7544 N N . ALA B 1 318 ? -22.031 3.855 -16.062 1 87.38 318 ALA B N 1
ATOM 7545 C CA . ALA B 1 318 ? -20.719 4.297 -16.562 1 87.38 318 ALA B CA 1
ATOM 7546 C C . ALA B 1 318 ? -20.641 5.82 -16.594 1 87.38 318 ALA B C 1
ATOM 7548 O O . ALA B 1 318 ? -19.578 6.391 -16.281 1 87.38 318 ALA B O 1
ATOM 7549 N N . SER B 1 319 ? -21.688 6.504 -16.906 1 89.25 319 SER B N 1
ATOM 7550 C CA . SER B 1 319 ? -21.719 7.961 -16.984 1 89.25 319 SER B CA 1
ATOM 7551 C C . SER B 1 319 ? -21.516 8.586 -15.609 1 89.25 319 SER B C 1
ATOM 7553 O O . SER B 1 319 ? -20.797 9.586 -15.484 1 89.25 319 SER B O 1
ATOM 7555 N N . THR B 1 320 ? -22.141 7.961 -14.594 1 87.75 320 THR B N 1
ATOM 7556 C CA . THR B 1 320 ? -21.984 8.453 -13.227 1 87.75 320 THR B CA 1
ATOM 7557 C C . THR B 1 320 ? -20.578 8.211 -12.727 1 87.75 320 THR B C 1
ATOM 7559 O O . THR B 1 320 ? -20 9.062 -12.039 1 87.75 320 THR B O 1
ATOM 7562 N N . LEU B 1 321 ? -20.031 7.105 -13.133 1 90.31 321 LEU B N 1
ATOM 7563 C CA . LEU B 1 321 ? -18.703 6.73 -12.68 1 90.31 321 LEU B CA 1
ATOM 7564 C C . LEU B 1 321 ? -17.641 7.652 -13.281 1 90.31 321 LEU B C 1
ATOM 7566 O O . LEU B 1 321 ? -16.609 7.906 -12.664 1 90.31 321 LEU B O 1
ATOM 7570 N N . GLU B 1 322 ? -17.906 8.148 -14.406 1 90.56 322 GLU B N 1
ATOM 7571 C CA . GLU B 1 322 ? -16.953 9.047 -15.062 1 90.56 322 GLU B CA 1
ATOM 7572 C C . GLU B 1 322 ? -16.875 10.391 -14.344 1 90.56 322 GLU B C 1
ATOM 7574 O O . GLU B 1 322 ? -15.836 11.055 -14.375 1 90.56 322 GLU B O 1
ATOM 7579 N N . LYS B 1 323 ? -17.906 10.773 -13.641 1 91.12 323 LYS B N 1
ATOM 7580 C CA . LYS B 1 323 ? -17.969 12.055 -12.938 1 91.12 323 LYS B CA 1
ATOM 7581 C C . LYS B 1 323 ? -17.281 11.953 -11.57 1 91.12 323 LYS B C 1
ATOM 7583 O O . LYS B 1 323 ? -16.984 12.977 -10.945 1 91.12 323 LYS B O 1
ATOM 7588 N N . ARG B 1 324 ? -17.078 10.758 -11.078 1 93.25 324 ARG B N 1
ATOM 7589 C CA . ARG B 1 324 ? -16.484 10.539 -9.758 1 93.25 324 ARG B CA 1
ATOM 7590 C C . ARG B 1 324 ? -15 10.227 -9.867 1 93.25 324 ARG B C 1
ATOM 7592 O O . ARG B 1 324 ? -14.57 9.523 -10.789 1 93.25 324 ARG B O 1
ATOM 7599 N N . PRO B 1 325 ? -14.258 10.867 -9.023 1 92.88 325 PRO B N 1
ATOM 7600 C CA . PRO B 1 325 ? -12.82 10.586 -9.07 1 92.88 325 PRO B CA 1
ATOM 7601 C C . PRO B 1 325 ? -12.5 9.125 -8.742 1 92.88 325 PRO B C 1
ATOM 7603 O O . PRO B 1 325 ? -13.312 8.438 -8.125 1 92.88 325 PRO B O 1
ATOM 7606 N N . GLN B 1 326 ? -11.375 8.617 -9.117 1 90.19 326 GLN B N 1
ATOM 7607 C CA . GLN B 1 326 ? -10.953 7.227 -8.977 1 90.19 326 GLN B CA 1
ATOM 7608 C C . GLN B 1 326 ? -10.883 6.82 -7.508 1 90.19 326 GLN B C 1
ATOM 7610 O O . GLN B 1 326 ? -11.203 5.684 -7.156 1 90.19 326 GLN B O 1
ATOM 7615 N N . CYS B 1 327 ? -10.516 7.738 -6.648 1 91.44 327 CYS B N 1
ATOM 7616 C CA . CYS B 1 327 ? -10.32 7.426 -5.238 1 91.44 327 CYS B CA 1
ATOM 7617 C C . CYS B 1 327 ? -11.641 7.074 -4.566 1 91.44 327 CYS B C 1
ATOM 7619 O O . CYS B 1 327 ? -11.656 6.422 -3.521 1 91.44 327 CYS B O 1
ATOM 7621 N N . VAL B 1 328 ? -12.711 7.508 -5.199 1 91.81 328 VAL B N 1
ATOM 7622 C CA . VAL B 1 328 ? -14.023 7.258 -4.617 1 91.81 328 VAL B CA 1
ATOM 7623 C C . VAL B 1 328 ? -14.586 5.941 -5.152 1 91.81 328 VAL B C 1
ATOM 7625 O O . VAL B 1 328 ? -15.414 5.301 -4.5 1 91.81 328 VAL B O 1
ATOM 7628 N N . LYS B 1 329 ? -14.133 5.555 -6.293 1 90.5 329 LYS B N 1
ATOM 7629 C CA . LYS B 1 329 ? -14.75 4.426 -6.988 1 90.5 329 LYS B CA 1
ATOM 7630 C C . LYS B 1 329 ? -14.031 3.121 -6.668 1 90.5 329 LYS B C 1
ATOM 7632 O O . LYS B 1 329 ? -14.594 2.037 -6.828 1 90.5 329 LYS B O 1
ATOM 7637 N N . THR B 1 330 ? -12.82 3.188 -6.203 1 86.38 330 THR B N 1
ATOM 7638 C CA . THR B 1 330 ? -12.023 1.976 -6.043 1 86.38 330 THR B CA 1
ATOM 7639 C C . THR B 1 330 ? -11.883 1.615 -4.566 1 86.38 330 THR B C 1
ATOM 7641 O O . THR B 1 330 ? -12.164 2.438 -3.693 1 86.38 330 THR B O 1
ATOM 7644 N N . ASP B 1 331 ? -11.531 0.381 -4.32 1 84.25 331 ASP B N 1
ATOM 7645 C CA . ASP B 1 331 ? -11.344 -0.129 -2.965 1 84.25 331 ASP B CA 1
ATOM 7646 C C . ASP B 1 331 ? -9.859 -0.29 -2.641 1 84.25 331 ASP B C 1
ATOM 7648 O O . ASP B 1 331 ? -9.461 -1.265 -1.999 1 84.25 331 ASP B O 1
ATOM 7652 N N . SER B 1 332 ? -9.031 0.595 -3.074 1 85.69 332 SER B N 1
ATOM 7653 C CA . SER B 1 332 ? -7.59 0.513 -2.855 1 85.69 332 SER B CA 1
ATOM 7654 C C . SER B 1 332 ? -7.246 0.64 -1.375 1 85.69 332 SER B C 1
ATOM 7656 O O . SER B 1 332 ? -6.297 0.013 -0.896 1 85.69 332 SER B O 1
ATOM 7658 N N . SER B 1 333 ? -8.016 1.438 -0.653 1 87.5 333 SER B N 1
ATOM 7659 C CA . SER B 1 333 ? -7.766 1.617 0.773 1 87.5 333 SER B CA 1
ATOM 7660 C C . SER B 1 333 ? -7.98 0.318 1.541 1 87.5 333 SER B C 1
ATOM 7662 O O . SER B 1 333 ? -7.285 0.044 2.52 1 87.5 333 SER B O 1
ATOM 7664 N N . LYS B 1 334 ? -8.906 -0.516 1.085 1 86.81 334 LYS B N 1
ATOM 7665 C CA . LYS B 1 334 ? -9.211 -1.778 1.751 1 86.81 334 LYS B CA 1
ATOM 7666 C C . LYS B 1 334 ? -8.031 -2.744 1.671 1 86.81 334 LYS B C 1
ATOM 7668 O O . LYS B 1 334 ? -7.766 -3.484 2.619 1 86.81 334 LYS B O 1
ATOM 7673 N N . ILE B 1 335 ? -7.32 -2.723 0.603 1 87.56 335 ILE B N 1
ATOM 7674 C CA . ILE B 1 335 ? -6.191 -3.623 0.395 1 87.56 335 ILE B CA 1
ATOM 7675 C C . ILE B 1 335 ? -5.113 -3.346 1.44 1 87.56 335 ILE B C 1
ATOM 7677 O O . ILE B 1 335 ? -4.617 -4.27 2.088 1 87.56 335 ILE B O 1
ATOM 7681 N N . ILE B 1 336 ? -4.844 -2.084 1.603 1 87.44 336 ILE B N 1
ATOM 7682 C CA . ILE B 1 336 ? -3.754 -1.699 2.49 1 87.44 336 ILE B CA 1
ATOM 7683 C C . ILE B 1 336 ? -4.188 -1.869 3.945 1 87.44 336 ILE B C 1
ATOM 7685 O O . ILE B 1 336 ? -3.395 -2.287 4.793 1 87.44 336 ILE B O 1
ATOM 7689 N N . SER B 1 337 ? -5.41 -1.542 4.23 1 87.81 337 SER B N 1
ATOM 7690 C CA . SER B 1 337 ? -5.914 -1.686 5.59 1 87.81 337 SER B CA 1
ATOM 7691 C C . SER B 1 337 ? -5.953 -3.15 6.016 1 87.81 337 SER B C 1
ATOM 7693 O O . SER B 1 337 ? -5.602 -3.484 7.148 1 87.81 337 SER B O 1
ATOM 7695 N N . THR B 1 338 ? -6.402 -3.988 5.105 1 89.81 338 THR B N 1
ATOM 7696 C CA . THR B 1 338 ? -6.453 -5.414 5.41 1 89.81 338 THR B CA 1
ATOM 7697 C C . THR B 1 338 ? -5.047 -5.977 5.598 1 89.81 338 THR B C 1
ATOM 7699 O O . THR B 1 338 ? -4.824 -6.828 6.461 1 89.81 338 THR B O 1
ATOM 7702 N N . SER B 1 339 ? -4.137 -5.551 4.77 1 90.69 339 SER B N 1
ATOM 7703 C CA . SER B 1 339 ? -2.752 -5.98 4.926 1 90.69 339 SER B CA 1
ATOM 7704 C C . SER B 1 339 ? -2.191 -5.562 6.281 1 90.69 339 SER B C 1
ATOM 7706 O O . SER B 1 339 ? -1.476 -6.332 6.926 1 90.69 339 SER B O 1
ATOM 7708 N N . ALA B 1 340 ? -2.482 -4.348 6.652 1 91.06 340 ALA B N 1
ATOM 7709 C CA . ALA B 1 340 ? -2.033 -3.85 7.949 1 91.06 340 ALA B CA 1
ATOM 7710 C C . ALA B 1 340 ? -2.635 -4.668 9.086 1 91.06 340 ALA B C 1
ATOM 7712 O O . ALA B 1 340 ? -1.964 -4.945 10.086 1 91.06 340 ALA B O 1
ATOM 7713 N N . MET B 1 341 ? -3.877 -5.07 8.945 1 91.62 341 MET B N 1
ATOM 7714 C CA . MET B 1 341 ? -4.543 -5.879 9.969 1 91.62 341 MET B CA 1
ATOM 7715 C C . MET B 1 341 ? -3.896 -7.254 10.078 1 91.62 341 MET B C 1
ATOM 7717 O O . MET B 1 341 ? -3.684 -7.758 11.188 1 91.62 341 MET B O 1
ATOM 7721 N N . ARG B 1 342 ? -3.609 -7.848 8.922 1 93.88 342 ARG B N 1
ATOM 7722 C CA . ARG B 1 342 ? -2.938 -9.141 8.93 1 93.88 342 ARG B CA 1
ATOM 7723 C C . ARG B 1 342 ? -1.61 -9.062 9.68 1 93.88 342 ARG B C 1
ATOM 7725 O O . ARG B 1 342 ? -1.316 -9.914 10.523 1 93.88 342 ARG B O 1
ATOM 7732 N N . SER B 1 343 ? -0.875 -7.984 9.391 1 93.88 343 SER B N 1
ATOM 7733 C CA . SER B 1 343 ? 0.423 -7.805 10.031 1 93.88 343 SER B CA 1
ATOM 7734 C C . SER B 1 343 ? 0.27 -7.535 11.523 1 93.88 343 SER B C 1
ATOM 7736 O O . SER B 1 343 ? 1.027 -8.07 12.336 1 93.88 343 SER B O 1
ATOM 7738 N N . LYS B 1 344 ? -0.68 -6.758 11.859 1 94.56 344 LYS B N 1
ATOM 7739 C CA . LYS B 1 344 ? -0.908 -6.391 13.25 1 94.56 344 LYS B CA 1
ATOM 7740 C C . LYS B 1 344 ? -1.243 -7.617 14.094 1 94.56 344 LYS B C 1
ATOM 7742 O O . LYS B 1 344 ? -0.639 -7.836 15.148 1 94.56 344 LYS B O 1
ATOM 7747 N N . TYR B 1 345 ? -2.156 -8.398 13.625 1 95.81 345 TYR B N 1
ATOM 7748 C CA . TYR B 1 345 ? -2.605 -9.516 14.445 1 95.81 345 TYR B CA 1
ATOM 7749 C C . TYR B 1 345 ? -1.594 -10.656 14.406 1 95.81 345 TYR B C 1
ATOM 7751 O O . TYR B 1 345 ? -1.478 -11.422 15.375 1 95.81 345 TYR B O 1
ATOM 7759 N N . MET B 1 346 ? -0.859 -10.773 13.297 1 95.56 346 MET B N 1
ATOM 7760 C CA . MET B 1 346 ? 0.28 -11.688 13.32 1 95.56 346 MET B CA 1
ATOM 7761 C C . MET B 1 346 ? 1.283 -11.281 14.391 1 95.56 346 MET B C 1
ATOM 7763 O O . MET B 1 346 ? 1.805 -12.125 15.117 1 95.56 346 MET B O 1
ATOM 7767 N N . GLY B 1 347 ? 1.484 -9.977 14.461 1 95.81 347 GLY B N 1
ATOM 7768 C CA . GLY B 1 347 ? 2.359 -9.453 15.492 1 95.81 347 GLY B CA 1
ATOM 7769 C C . GLY B 1 347 ? 1.829 -9.688 16.891 1 95.81 347 GLY B C 1
ATOM 7770 O O . GLY B 1 347 ? 2.582 -10.07 17.797 1 95.81 347 GLY B O 1
ATOM 7771 N N . GLU B 1 348 ? 0.577 -9.516 17.031 1 96.25 348 GLU B N 1
ATOM 7772 C CA . GLU B 1 348 ? -0.037 -9.703 18.344 1 96.25 348 GLU B CA 1
ATOM 7773 C C . GLU B 1 348 ? 0.152 -11.125 18.859 1 96.25 348 GLU B C 1
ATOM 7775 O O . GLU B 1 348 ? 0.537 -11.336 20 1 96.25 348 GLU B O 1
ATOM 7780 N N . VAL B 1 349 ? -0.091 -12.023 18.016 1 95.44 349 VAL B N 1
ATOM 7781 C CA . VAL B 1 349 ? 0.031 -13.43 18.391 1 95.44 349 VAL B CA 1
ATOM 7782 C C . VAL B 1 349 ? 1.498 -13.781 18.641 1 95.44 349 VAL B C 1
ATOM 7784 O O . VAL B 1 349 ? 1.82 -14.523 19.562 1 95.44 349 VAL B O 1
ATOM 7787 N N . ASN B 1 350 ? 2.379 -13.234 17.781 1 93.62 350 ASN B N 1
ATOM 7788 C CA . ASN B 1 350 ? 3.807 -13.445 18 1 93.62 350 ASN B CA 1
ATOM 7789 C C . ASN B 1 350 ? 4.25 -12.93 19.359 1 93.62 350 ASN B C 1
ATOM 7791 O O . ASN B 1 350 ? 5.031 -13.586 20.047 1 93.62 350 ASN B O 1
ATOM 7795 N N . GLY B 1 351 ? 3.748 -11.75 19.719 1 93.81 351 GLY B N 1
ATOM 7796 C CA . GLY B 1 351 ? 4.059 -11.195 21.016 1 93.81 351 GLY B CA 1
ATOM 7797 C C . GLY B 1 351 ? 3.525 -12.039 22.172 1 93.81 351 GLY B C 1
ATOM 7798 O O . GLY B 1 351 ? 4.219 -12.25 23.156 1 93.81 351 GLY B O 1
ATOM 7799 N N . MET B 1 352 ? 2.359 -12.594 21.984 1 93.88 352 MET B N 1
ATOM 7800 C CA . MET B 1 352 ? 1.762 -13.445 23.016 1 93.88 352 MET B CA 1
ATOM 7801 C C . MET B 1 352 ? 2.529 -14.758 23.156 1 93.88 352 MET B C 1
ATOM 7803 O O . MET B 1 352 ? 2.775 -15.219 24.266 1 93.88 352 MET B O 1
ATOM 7807 N N . LEU B 1 353 ? 2.914 -15.289 22.031 1 92.12 353 LEU B N 1
ATOM 7808 C CA . LEU B 1 353 ? 3.623 -16.562 22.031 1 92.12 353 LEU B CA 1
ATOM 7809 C C . LEU B 1 353 ? 5.012 -16.406 22.641 1 92.12 353 LEU B C 1
ATOM 7811 O O . LEU B 1 353 ? 5.52 -17.344 23.266 1 92.12 353 LEU B O 1
ATOM 7815 N N . LYS B 1 354 ? 5.633 -15.242 22.391 1 88.31 354 LYS B N 1
ATOM 7816 C CA . LYS B 1 354 ? 6.953 -14.992 22.969 1 88.31 354 LYS B CA 1
ATOM 7817 C C . LYS B 1 354 ? 6.898 -15 24.484 1 88.31 354 LYS B C 1
ATOM 7819 O O . LYS B 1 354 ? 7.855 -15.422 25.141 1 88.31 354 LYS B O 1
ATOM 7824 N N . ILE B 1 355 ? 5.805 -14.594 25.047 1 87.5 355 ILE B N 1
ATOM 7825 C CA . ILE B 1 355 ? 5.664 -14.523 26.484 1 87.5 355 ILE B CA 1
ATOM 7826 C C . ILE B 1 355 ? 5.234 -15.891 27.031 1 87.5 355 ILE B C 1
ATOM 7828 O O . ILE B 1 355 ? 5.773 -16.359 28.047 1 87.5 355 ILE B O 1
ATOM 7832 N N . PHE B 1 356 ? 4.191 -16.531 26.391 1 85.31 356 PHE B N 1
ATOM 7833 C CA . PHE B 1 356 ? 3.691 -17.812 26.844 1 85.31 356 PHE B CA 1
ATOM 7834 C C . PHE B 1 356 ? 4.734 -18.906 26.625 1 85.31 356 PHE B C 1
ATOM 7836 O O . PHE B 1 356 ? 4.883 -19.812 27.453 1 85.31 356 PHE B O 1
ATOM 7843 N N . GLY B 1 357 ? 5.539 -18.734 25.547 1 81.38 357 GLY B N 1
ATOM 7844 C CA . GLY B 1 357 ? 6.465 -19.797 25.156 1 81.38 357 GLY B CA 1
ATOM 7845 C C . GLY B 1 357 ? 5.789 -20.953 24.453 1 81.38 357 GLY B C 1
ATOM 7846 O O . GLY B 1 357 ? 4.562 -21.047 24.453 1 81.38 357 GLY B O 1
ATOM 7847 N N . ASN B 1 358 ? 6.488 -21.891 23.922 1 77.88 358 ASN B N 1
ATOM 7848 C CA . ASN B 1 358 ? 5.988 -23.016 23.156 1 77.88 358 ASN B CA 1
ATOM 7849 C C . ASN B 1 358 ? 5.297 -24.047 24.047 1 77.88 358 ASN B C 1
ATOM 7851 O O . ASN B 1 358 ? 4.387 -24.75 23.609 1 77.88 358 ASN B O 1
ATOM 7855 N N . ASP B 1 359 ? 5.625 -23.984 25.359 1 82.44 359 ASP B N 1
ATOM 7856 C CA . ASP B 1 359 ? 5.078 -24.984 26.281 1 82.44 359 ASP B CA 1
ATOM 7857 C C . ASP B 1 359 ? 3.674 -24.594 26.734 1 82.44 359 ASP B C 1
ATOM 7859 O O . ASP B 1 359 ? 2.881 -25.453 27.125 1 82.44 359 ASP B O 1
ATOM 7863 N N . ARG B 1 360 ? 3.281 -23.453 26.766 1 87.38 360 ARG B N 1
ATOM 7864 C CA . ARG B 1 360 ? 1.978 -22.984 27.234 1 87.38 360 ARG B CA 1
ATOM 7865 C C . ARG B 1 360 ? 1.112 -22.531 26.062 1 87.38 360 ARG B C 1
ATOM 7867 O O . ARG B 1 360 ? 0.231 -21.688 26.234 1 87.38 360 ARG B O 1
ATOM 7874 N N . LYS B 1 361 ? 1.43 -22.938 24.906 1 89.94 361 LYS B N 1
ATOM 7875 C CA . LYS B 1 361 ? 0.69 -22.562 23.703 1 89.94 361 LYS B CA 1
ATOM 7876 C C . LYS B 1 361 ? -0.778 -22.969 23.812 1 89.94 361 LYS B C 1
ATOM 7878 O O . LYS B 1 361 ? -1.662 -22.25 23.359 1 89.94 361 LYS B O 1
ATOM 7883 N N . GLU B 1 362 ? -1.032 -24.078 24.469 1 91.06 362 GLU B N 1
ATOM 7884 C CA . GLU B 1 362 ? -2.4 -24.562 24.609 1 91.06 362 GLU B CA 1
ATOM 7885 C C . GLU B 1 362 ? -3.229 -23.641 25.484 1 91.06 362 GLU B C 1
ATOM 7887 O O . GLU B 1 362 ? -4.43 -23.469 25.281 1 91.06 362 GLU B O 1
ATOM 7892 N N . GLU B 1 363 ? -2.561 -23.094 26.438 1 93.19 363 GLU B N 1
ATOM 7893 C CA . GLU B 1 363 ? -3.246 -22.125 27.297 1 93.19 363 GLU B CA 1
ATOM 7894 C C . GLU B 1 363 ? -3.662 -20.891 26.5 1 93.19 363 GLU B C 1
ATOM 7896 O O . GLU B 1 363 ? -4.75 -20.344 26.719 1 93.19 363 GLU B O 1
ATOM 7901 N N . LEU B 1 364 ? -2.754 -20.5 25.656 1 93.62 364 LEU B N 1
ATOM 7902 C CA . LEU B 1 364 ? -3.07 -19.344 24.812 1 93.62 364 LEU B CA 1
ATOM 7903 C C . LEU B 1 364 ? -4.242 -19.672 23.891 1 93.62 364 LEU B C 1
ATOM 7905 O O . LEU B 1 364 ? -5.133 -18.828 23.703 1 93.62 364 LEU B O 1
ATOM 7909 N N . ILE B 1 365 ? -4.281 -20.844 23.328 1 95.06 365 ILE B N 1
ATOM 7910 C CA . ILE B 1 365 ? -5.352 -21.266 22.422 1 95.06 365 ILE B CA 1
ATOM 7911 C C . ILE B 1 365 ? -6.684 -21.25 23.172 1 95.06 365 ILE B C 1
ATOM 7913 O O . ILE B 1 365 ? -7.676 -20.719 22.656 1 95.06 365 ILE B O 1
ATOM 7917 N N . ASN B 1 366 ? -6.672 -21.719 24.375 1 95.38 366 ASN B N 1
ATOM 7918 C CA . ASN B 1 366 ? -7.898 -21.75 25.156 1 95.38 366 ASN B CA 1
ATOM 7919 C C . ASN B 1 366 ? -8.367 -20.359 25.531 1 95.38 366 ASN B C 1
ATOM 7921 O O . ASN B 1 366 ? -9.57 -20.094 25.594 1 95.38 366 ASN B O 1
ATOM 7925 N N . THR B 1 367 ? -7.414 -19.547 25.797 1 94.19 367 THR B N 1
ATOM 7926 C CA . THR B 1 367 ? -7.754 -18.172 26.125 1 94.19 367 THR B CA 1
ATOM 7927 C C . THR B 1 367 ? -8.391 -17.469 24.938 1 94.19 367 THR B C 1
ATOM 7929 O O . THR B 1 367 ? -9.398 -16.766 25.094 1 94.19 367 THR B O 1
ATOM 7932 N N . VAL B 1 368 ? -7.809 -17.641 23.797 1 95.62 368 VAL B N 1
ATOM 7933 C CA . VAL B 1 368 ? -8.32 -17 22.578 1 95.62 368 VAL B CA 1
ATOM 7934 C C . VAL B 1 368 ? -9.695 -17.578 22.234 1 95.62 368 VAL B C 1
ATOM 7936 O O . VAL B 1 368 ? -10.602 -16.828 21.875 1 95.62 368 VAL B O 1
ATOM 7939 N N . LEU B 1 369 ? -9.859 -18.875 22.391 1 97.62 369 LEU B N 1
ATOM 7940 C CA . LEU B 1 369 ? -11.148 -19.516 22.141 1 97.62 369 LEU B CA 1
ATOM 7941 C C . LEU B 1 369 ? -12.203 -18.984 23.109 1 97.62 369 LEU B C 1
ATOM 7943 O O . LEU B 1 369 ? -13.336 -18.719 22.703 1 97.62 369 LEU B O 1
ATOM 7947 N N . GLY B 1 370 ? -11.781 -18.844 24.328 1 97.06 370 GLY B N 1
ATOM 7948 C CA . GLY B 1 370 ? -12.688 -18.266 25.297 1 97.06 370 GLY B CA 1
ATOM 7949 C C . GLY B 1 370 ? -13.148 -16.859 24.953 1 97.06 370 GLY B C 1
ATOM 7950 O O . GLY B 1 370 ? -14.32 -16.531 25.141 1 97.06 370 GLY B O 1
ATOM 7951 N N . ARG B 1 371 ? -12.312 -16.094 24.391 1 96 371 ARG B N 1
ATOM 7952 C CA . ARG B 1 371 ? -12.641 -14.727 24 1 96 371 ARG B CA 1
ATOM 7953 C C . ARG B 1 371 ? -13.609 -14.719 22.812 1 96 371 ARG B C 1
ATOM 7955 O O . ARG B 1 371 ? -14.5 -13.875 22.75 1 96 371 ARG B O 1
ATOM 7962 N N . VAL B 1 372 ? -13.414 -15.625 21.875 1 97.88 372 VAL B N 1
ATOM 7963 C CA . VAL B 1 372 ? -14.289 -15.688 20.703 1 97.88 372 VAL B CA 1
ATOM 7964 C C . VAL B 1 372 ? -15.719 -16 21.141 1 97.88 372 VAL B C 1
ATOM 7966 O O . VAL B 1 372 ? -16.656 -15.289 20.766 1 97.88 372 VAL B O 1
ATOM 7969 N N . TRP B 1 373 ? -15.82 -17.016 21.953 1 97.88 373 TRP B N 1
ATOM 7970 C CA . TRP B 1 373 ? -17.156 -17.453 22.328 1 97.88 373 TRP B CA 1
ATOM 7971 C C . TRP B 1 373 ? -17.781 -16.484 23.344 1 97.88 373 TRP B C 1
ATOM 7973 O O . TRP B 1 373 ? -18.984 -16.281 23.344 1 97.88 373 TRP B O 1
ATOM 7983 N N . SER B 1 374 ? -16.922 -15.859 24.188 1 97.44 374 SER B N 1
ATOM 7984 C CA . SER B 1 374 ? -17.438 -14.82 25.078 1 97.44 374 SER B CA 1
ATOM 7985 C C . SER B 1 374 ? -17.969 -13.625 24.297 1 97.44 374 SER B C 1
ATOM 7987 O O . SER B 1 374 ? -18.969 -13.016 24.672 1 97.44 374 SER B O 1
ATOM 7989 N N . ALA B 1 375 ? -17.234 -13.281 23.234 1 97.31 375 ALA B N 1
ATOM 7990 C CA . ALA B 1 375 ? -17.688 -12.195 22.375 1 97.31 375 ALA B CA 1
ATOM 7991 C C . ALA B 1 375 ? -19.047 -12.516 21.75 1 97.31 375 ALA B C 1
ATOM 7993 O O . ALA B 1 375 ? -19.906 -11.633 21.609 1 97.31 375 ALA B O 1
ATOM 7994 N N . CYS B 1 376 ? -19.281 -13.75 21.375 1 97.25 376 CYS B N 1
ATOM 7995 C CA . CYS B 1 376 ? -20.547 -14.172 20.812 1 97.25 376 CYS B CA 1
ATOM 7996 C C . CYS B 1 376 ? -21.656 -14.117 21.859 1 97.25 376 CYS B C 1
ATOM 7998 O O . CYS B 1 376 ? -22.766 -13.68 21.578 1 97.25 376 CYS B O 1
ATOM 8000 N N . LYS B 1 377 ? -21.312 -14.5 23.094 1 96.69 377 LYS B N 1
ATOM 8001 C CA . LYS B 1 377 ? -22.281 -14.469 24.172 1 96.69 377 LYS B CA 1
ATOM 8002 C C . LYS B 1 377 ? -22.672 -13.031 24.516 1 96.69 377 LYS B C 1
ATOM 8004 O O . LYS B 1 377 ? -23.844 -12.75 24.781 1 96.69 377 LYS B O 1
ATOM 8009 N N . GLN B 1 378 ? -21.75 -12.164 24.422 1 97 378 GLN B N 1
ATOM 8010 C CA . GLN B 1 378 ? -22 -10.758 24.75 1 97 378 GLN B CA 1
ATOM 8011 C C . GLN B 1 378 ? -22.547 -10.008 23.547 1 97 378 GLN B C 1
ATOM 8013 O O . GLN B 1 378 ? -22.906 -8.828 23.656 1 97 378 GLN B O 1
ATOM 8018 N N . GLN B 1 379 ? -22.641 -10.633 22.422 1 96.06 379 GLN B N 1
ATOM 8019 C CA . GLN B 1 379 ? -23.156 -10.07 21.188 1 96.06 379 GLN B CA 1
ATOM 8020 C C . GLN B 1 379 ? -22.422 -8.789 20.812 1 96.06 379 GLN B C 1
ATOM 8022 O O . GLN B 1 379 ? -23.047 -7.773 20.484 1 96.06 379 GLN B O 1
ATOM 8027 N N . SER B 1 380 ? -21.094 -8.883 21.031 1 96 380 SER B N 1
ATOM 8028 C CA . SER B 1 380 ? -20.266 -7.727 20.703 1 96 380 SER B CA 1
ATOM 8029 C C . SER B 1 380 ? -19.5 -7.949 19.406 1 96 380 SER B C 1
ATOM 8031 O O . SER B 1 380 ? -18.625 -8.812 19.344 1 96 380 SER B O 1
ATOM 8033 N N . ASP B 1 381 ? -19.719 -7.129 18.438 1 94.38 381 ASP B N 1
ATOM 8034 C CA . ASP B 1 381 ? -19.047 -7.242 17.141 1 94.38 381 ASP B CA 1
ATOM 8035 C C . ASP B 1 381 ? -17.562 -6.852 17.25 1 94.38 381 ASP B C 1
ATOM 8037 O O . ASP B 1 381 ? -16.719 -7.441 16.594 1 94.38 381 ASP B O 1
ATOM 8041 N N . SER B 1 382 ? -17.312 -5.867 18.094 1 92.69 382 SER B N 1
ATOM 8042 C CA . SER B 1 382 ? -15.938 -5.391 18.234 1 92.69 382 SER B CA 1
ATOM 8043 C C . SER B 1 382 ? -15.055 -6.441 18.891 1 92.69 382 SER B C 1
ATOM 8045 O O . SER B 1 382 ? -13.961 -6.73 18.406 1 92.69 382 SER B O 1
ATOM 8047 N N . MET B 1 383 ? -15.578 -7.066 19.906 1 95.06 383 MET B N 1
ATOM 8048 C CA . MET B 1 383 ? -14.828 -8.109 20.594 1 95.06 383 MET B CA 1
ATOM 8049 C C . MET B 1 383 ? -14.664 -9.336 19.703 1 95.06 383 MET B C 1
ATOM 8051 O O . MET B 1 383 ? -13.609 -9.984 19.703 1 95.06 383 MET B O 1
ATOM 8055 N N . HIS B 1 384 ? -15.695 -9.578 18.938 1 96.75 384 HIS B N 1
ATOM 8056 C CA . HIS B 1 384 ? -15.664 -10.711 18.031 1 96.75 384 HIS B CA 1
ATOM 8057 C C . HIS B 1 384 ? -14.609 -10.523 16.938 1 96.75 384 HIS B C 1
ATOM 8059 O O . HIS B 1 384 ? -13.852 -11.445 16.641 1 96.75 384 HIS B O 1
ATOM 8065 N N . ARG B 1 385 ? -14.578 -9.352 16.453 1 94.88 385 ARG B N 1
ATOM 8066 C CA . ARG B 1 385 ? -13.617 -9.031 15.406 1 94.88 385 ARG B CA 1
ATOM 8067 C C . ARG B 1 385 ? -12.188 -9.234 15.898 1 94.88 385 ARG B C 1
ATOM 8069 O O . ARG B 1 385 ? -11.391 -9.914 15.242 1 94.88 385 ARG B O 1
ATOM 8076 N N . GLU B 1 386 ? -11.891 -8.734 17 1 94.44 386 GLU B N 1
ATOM 8077 C CA . GLU B 1 386 ? -10.539 -8.852 17.562 1 94.44 386 GLU B CA 1
ATOM 8078 C C . GLU B 1 386 ? -10.188 -10.305 17.844 1 94.44 386 GLU B C 1
ATOM 8080 O O . GLU B 1 386 ? -9.086 -10.758 17.531 1 94.44 386 GLU B O 1
ATOM 8085 N N . ALA B 1 387 ? -11.109 -10.961 18.344 1 96.94 387 ALA B N 1
ATOM 8086 C CA . ALA B 1 387 ? -10.859 -12.336 18.766 1 96.94 387 ALA B CA 1
ATOM 8087 C C . ALA B 1 387 ? -10.664 -13.25 17.562 1 96.94 387 ALA B C 1
ATOM 8089 O O . ALA B 1 387 ? -9.797 -14.125 17.562 1 96.94 387 ALA B O 1
ATOM 8090 N N . ILE B 1 388 ? -11.43 -13.047 16.531 1 97.88 388 ILE B N 1
ATOM 8091 C CA . ILE B 1 388 ? -11.359 -13.922 15.375 1 97.88 388 ILE B CA 1
ATOM 8092 C C . ILE B 1 388 ? -10.062 -13.672 14.609 1 97.88 388 ILE B C 1
ATOM 8094 O O . ILE B 1 388 ? -9.445 -14.602 14.094 1 97.88 388 ILE B O 1
ATOM 8098 N N . TRP B 1 389 ? -9.664 -12.43 14.5 1 97.06 389 TRP B N 1
ATOM 8099 C CA . TRP B 1 389 ? -8.391 -12.117 13.867 1 97.06 389 TRP B CA 1
ATOM 8100 C C . TRP B 1 389 ? -7.23 -12.758 14.625 1 97.06 389 TRP B C 1
ATOM 8102 O O . TRP B 1 389 ? -6.312 -13.312 14.016 1 97.06 389 TRP B O 1
ATOM 8112 N N . GLN B 1 390 ? -7.34 -12.719 15.93 1 97 390 GLN B N 1
ATOM 8113 C CA . GLN B 1 390 ? -6.309 -13.328 16.766 1 97 390 GLN B CA 1
ATOM 8114 C C . GLN B 1 390 ? -6.289 -14.844 16.578 1 97 390 GLN B C 1
ATOM 8116 O O . GLN B 1 390 ? -5.223 -15.445 16.469 1 97 390 GLN B O 1
ATOM 8121 N N . ALA B 1 391 ? -7.492 -15.375 16.578 1 98 391 ALA B N 1
ATOM 8122 C CA . ALA B 1 391 ? -7.602 -16.828 16.406 1 98 391 ALA B CA 1
ATOM 8123 C C . ALA B 1 391 ? -7.043 -17.266 15.062 1 98 391 ALA B C 1
ATOM 8125 O O . ALA B 1 391 ? -6.355 -18.281 14.969 1 98 391 ALA B O 1
ATOM 8126 N N . THR B 1 392 ? -7.332 -16.516 14.039 1 98.12 392 THR B N 1
ATOM 8127 C CA . THR B 1 392 ? -6.848 -16.844 12.703 1 98.12 392 THR B CA 1
ATOM 8128 C C . THR B 1 392 ? -5.328 -16.75 12.641 1 98.12 392 THR B C 1
ATOM 8130 O O . THR B 1 392 ? -4.664 -17.641 12.094 1 98.12 392 THR B O 1
ATOM 8133 N N . ALA B 1 393 ? -4.77 -15.703 13.219 1 97 393 ALA B N 1
ATOM 8134 C CA . ALA B 1 393 ? -3.32 -15.539 13.258 1 97 393 ALA B CA 1
ATOM 8135 C C . ALA B 1 393 ? -2.656 -16.703 14.008 1 97 393 ALA B C 1
ATOM 8137 O O . ALA B 1 393 ? -1.609 -17.203 13.586 1 97 393 ALA B O 1
ATOM 8138 N N . LEU B 1 394 ? -3.295 -17.062 15.086 1 96.5 394 LEU B N 1
ATOM 8139 C CA . LEU B 1 394 ? -2.76 -18.141 15.898 1 96.5 394 LEU B CA 1
ATOM 8140 C C . LEU B 1 394 ? -2.748 -19.453 15.125 1 96.5 394 LEU B C 1
ATOM 8142 O O . LEU B 1 394 ? -1.779 -20.219 15.195 1 96.5 394 LEU B O 1
ATOM 8146 N N . LEU B 1 395 ? -3.836 -19.703 14.383 1 96.94 395 LEU B N 1
ATOM 8147 C CA . LEU B 1 395 ? -3.91 -20.922 13.586 1 96.94 395 LEU B CA 1
ATOM 8148 C C . LEU B 1 395 ? -2.865 -20.906 12.477 1 96.94 395 LEU B C 1
ATOM 8150 O O . LEU B 1 395 ? -2.246 -21.938 12.188 1 96.94 395 LEU B O 1
ATOM 8154 N N . ILE B 1 396 ? -2.617 -19.781 11.852 1 95.19 396 ILE B N 1
ATOM 8155 C CA . ILE B 1 396 ? -1.66 -19.641 10.758 1 95.19 396 ILE B CA 1
ATOM 8156 C C . ILE B 1 396 ? -0.242 -19.844 11.289 1 95.19 396 ILE B C 1
ATOM 8158 O O . ILE B 1 396 ? 0.588 -20.469 10.625 1 95.19 396 ILE B O 1
ATOM 8162 N N . GLN B 1 397 ? 0.023 -19.344 12.469 1 90.56 397 GLN B N 1
ATOM 8163 C CA . GLN B 1 397 ? 1.371 -19.406 13.023 1 90.56 397 GLN B CA 1
ATOM 8164 C C . GLN B 1 397 ? 1.66 -20.766 13.641 1 90.56 397 GLN B C 1
ATOM 8166 O O . GLN B 1 397 ? 2.822 -21.156 13.789 1 90.56 397 GLN B O 1
ATOM 8171 N N . SER B 1 398 ? 0.609 -21.438 13.961 1 88.12 398 SER B N 1
ATOM 8172 C CA . SER B 1 398 ? 0.794 -22.719 14.625 1 88.12 398 SER B CA 1
ATOM 8173 C C . SER B 1 398 ? 1.26 -23.781 13.641 1 88.12 398 SER B C 1
ATOM 8175 O O . SER B 1 398 ? 0.743 -23.875 12.523 1 88.12 398 SER B O 1
ATOM 8177 N N . SER B 1 399 ? 2.309 -24.5 13.961 1 82.19 399 SER B N 1
ATOM 8178 C CA . SER B 1 399 ? 2.826 -25.578 13.133 1 82.19 399 SER B CA 1
ATOM 8179 C C . SER B 1 399 ? 1.889 -26.781 13.141 1 82.19 399 SER B C 1
ATOM 8181 O O . SER B 1 399 ? 1.803 -27.516 12.156 1 82.19 399 SER B O 1
ATOM 8183 N N . GLU B 1 400 ? 1.176 -26.891 14.281 1 87.94 400 GLU B N 1
ATOM 8184 C CA . GLU B 1 400 ? 0.246 -28.016 14.414 1 87.94 400 GLU B CA 1
ATOM 8185 C C . GLU B 1 400 ? -1.193 -27.562 14.188 1 87.94 400 GLU B C 1
ATOM 8187 O O . GLU B 1 400 ? -1.594 -26.484 14.633 1 87.94 400 GLU B O 1
ATOM 8192 N N . PHE B 1 401 ? -1.876 -28.375 13.492 1 92.56 401 PHE B N 1
ATOM 8193 C CA . PHE B 1 401 ? -3.27 -28.078 13.18 1 92.56 401 PHE B CA 1
ATOM 8194 C C . PHE B 1 401 ? -4.141 -28.203 14.422 1 92.56 401 PHE B C 1
ATOM 8196 O O . PHE B 1 401 ? -4.027 -29.156 15.18 1 92.56 401 PHE B O 1
ATOM 8203 N N . ASN B 1 402 ? -4.863 -27.156 14.695 1 94.69 402 ASN B N 1
ATOM 8204 C CA . ASN B 1 402 ? -5.82 -27.141 15.797 1 94.69 402 ASN B CA 1
ATOM 8205 C C . ASN B 1 402 ? -7.258 -27.062 15.297 1 94.69 402 ASN B C 1
ATOM 8207 O O . ASN B 1 402 ? -7.688 -26.016 14.812 1 94.69 402 ASN B O 1
ATOM 8211 N N . SER B 1 403 ? -8.023 -28.047 15.5 1 95.94 403 SER B N 1
ATOM 8212 C CA . SER B 1 403 ? -9.383 -28.141 14.961 1 95.94 403 SER B CA 1
ATOM 8213 C C . SER B 1 403 ? -10.32 -27.188 15.688 1 95.94 403 SER B C 1
ATOM 8215 O O . SER B 1 403 ? -11.281 -26.688 15.094 1 95.94 403 SER B O 1
ATOM 8217 N N . ASN B 1 404 ? -10.047 -26.938 16.953 1 96.62 404 ASN B N 1
ATOM 8218 C CA . ASN B 1 404 ? -10.914 -26.031 17.719 1 96.62 404 ASN B CA 1
ATOM 8219 C C . ASN B 1 404 ? -10.812 -24.594 17.219 1 96.62 404 ASN B C 1
ATOM 8221 O O . ASN B 1 404 ? -11.805 -23.875 17.172 1 96.62 404 ASN B O 1
ATOM 8225 N N . LEU B 1 405 ? -9.617 -24.281 16.906 1 97.56 405 LEU B N 1
ATOM 8226 C CA . LEU B 1 405 ? -9.43 -22.938 16.359 1 97.56 405 LEU B CA 1
ATOM 8227 C C . LEU B 1 405 ? -10.141 -22.797 15.023 1 97.56 405 LEU B C 1
ATOM 8229 O O . LEU B 1 405 ? -10.828 -21.797 14.789 1 97.56 405 LEU B O 1
ATOM 8233 N N . LEU B 1 406 ? -9.984 -23.75 14.203 1 98.31 406 LEU B N 1
ATOM 8234 C CA . LEU B 1 406 ? -10.648 -23.703 12.898 1 98.31 406 LEU B CA 1
ATOM 8235 C C . LEU B 1 406 ? -12.164 -23.656 13.062 1 98.31 406 LEU B C 1
ATOM 8237 O O . LEU B 1 406 ? -12.844 -22.922 12.352 1 98.31 406 LEU B O 1
ATOM 8241 N N . HIS B 1 407 ? -12.633 -24.438 14 1 98.06 407 HIS B N 1
ATOM 8242 C CA . HIS B 1 407 ? -14.062 -24.438 14.273 1 98.06 407 HIS B CA 1
ATOM 8243 C C . HIS B 1 407 ? -14.547 -23.062 14.711 1 98.06 407 HIS B C 1
ATOM 8245 O O . HIS B 1 407 ? -15.578 -22.578 14.227 1 98.06 407 HIS B O 1
ATOM 8251 N N . ALA B 1 408 ? -13.836 -22.469 15.586 1 98.19 408 ALA B N 1
ATOM 8252 C CA . ALA B 1 408 ? -14.211 -21.141 16.062 1 98.19 408 ALA B CA 1
ATOM 8253 C C . ALA B 1 408 ? -14.203 -20.125 14.938 1 98.19 408 ALA B C 1
ATOM 8255 O O . ALA B 1 408 ? -15.094 -19.281 14.844 1 98.19 408 ALA B O 1
ATOM 8256 N N . ILE B 1 409 ? -13.219 -20.188 14.078 1 98.25 409 ILE B N 1
ATOM 8257 C CA . ILE B 1 409 ? -13.055 -19.25 12.984 1 98.25 409 ILE B CA 1
ATOM 8258 C C . ILE B 1 409 ? -14.203 -19.406 11.984 1 98.25 409 ILE B C 1
ATOM 8260 O O . ILE B 1 409 ? -14.688 -18.422 11.43 1 98.25 409 ILE B O 1
ATOM 8264 N N . THR B 1 410 ? -14.703 -20.609 11.828 1 98.19 410 THR B N 1
ATOM 8265 C CA . THR B 1 410 ? -15.664 -20.891 10.766 1 98.19 410 THR B CA 1
ATOM 8266 C C . THR B 1 410 ? -17.094 -20.859 11.305 1 98.19 410 THR B C 1
ATOM 8268 O O . THR B 1 410 ? -18.047 -20.672 10.539 1 98.19 410 THR B O 1
ATOM 8271 N N . TRP B 1 411 ? -17.297 -21 12.625 1 97.56 411 TRP B N 1
ATOM 8272 C CA . TRP B 1 411 ? -18.641 -21.172 13.172 1 97.56 411 TRP B CA 1
ATOM 8273 C C . TRP B 1 411 ? -19.062 -19.953 13.992 1 97.56 411 TRP B C 1
ATOM 8275 O O . TRP B 1 411 ? -20.234 -19.781 14.305 1 97.56 411 TRP B O 1
ATOM 8285 N N . SER B 1 412 ? -18.125 -19.141 14.352 1 97.81 412 SER B N 1
ATOM 8286 C CA . SER B 1 412 ? -18.422 -18.062 15.289 1 97.81 412 SER B CA 1
ATOM 8287 C C . SER B 1 412 ? -19.453 -17.094 14.711 1 97.81 412 SER B C 1
ATOM 8289 O O . SER B 1 412 ? -20.281 -16.547 15.438 1 97.81 412 SER B O 1
ATOM 8291 N N . GLN B 1 413 ? -19.422 -16.828 13.359 1 97 413 GLN B N 1
ATOM 8292 C CA . GLN B 1 413 ? -20.328 -15.875 12.742 1 97 413 GLN B CA 1
ATOM 8293 C C . GLN B 1 413 ? -21.766 -16.406 12.75 1 97 413 GLN B C 1
ATOM 8295 O O . GLN B 1 413 ? -22.719 -15.633 12.602 1 97 413 GLN B O 1
ATOM 8300 N N . VAL B 1 414 ? -21.953 -17.75 12.867 1 97.06 414 VAL B N 1
ATOM 8301 C CA . VAL B 1 414 ? -23.297 -18.344 12.93 1 97.06 414 VAL B CA 1
ATOM 8302 C C . VAL B 1 414 ? -23.938 -18.031 14.289 1 97.06 414 VAL B C 1
ATOM 8304 O O . VAL B 1 414 ? -25.141 -17.797 14.367 1 97.06 414 VAL B O 1
ATOM 8307 N N . GLU B 1 415 ? -23.109 -18 15.289 1 95.81 415 GLU B N 1
ATOM 8308 C CA . GLU B 1 415 ? -23.594 -17.719 16.625 1 95.81 415 GLU B CA 1
ATOM 8309 C C . GLU B 1 415 ? -23.938 -16.234 16.797 1 95.81 415 GLU B C 1
ATOM 8311 O O . GLU B 1 415 ? -24.969 -15.891 17.375 1 95.81 415 GLU B O 1
ATOM 8316 N N . LEU B 1 416 ? -23.156 -15.406 16.328 1 95.81 416 LEU B N 1
ATOM 8317 C CA . LEU B 1 416 ? -23.375 -13.969 16.438 1 95.81 416 LEU B CA 1
ATOM 8318 C C . LEU B 1 416 ? -24.297 -13.477 15.344 1 95.81 416 LEU B C 1
ATOM 8320 O O . LEU B 1 416 ? -25.172 -12.641 15.594 1 95.81 416 LEU B O 1
ATOM 8324 N N . PHE B 1 417 ? -24.266 -13.922 14.156 1 95.25 417 PHE B N 1
ATOM 8325 C CA . PHE B 1 417 ? -25.031 -13.703 12.93 1 95.25 417 PHE B CA 1
ATOM 8326 C C . PHE B 1 417 ? -25.297 -12.219 12.719 1 95.25 417 PHE B C 1
ATOM 8328 O O . PHE B 1 417 ? -26.438 -11.789 12.609 1 95.25 417 PHE B O 1
ATOM 8335 N N . SER B 1 418 ? -24.234 -11.461 12.688 1 95.62 418 SER B N 1
ATOM 8336 C CA . SER B 1 418 ? -24.281 -10.039 12.367 1 95.62 418 SER B CA 1
ATOM 8337 C C . SER B 1 418 ? -23.547 -9.742 11.07 1 95.62 418 SER B C 1
ATOM 8339 O O . SER B 1 418 ? -22.828 -10.594 10.555 1 95.62 418 SER B O 1
ATOM 8341 N N . VAL B 1 419 ? -23.875 -8.609 10.516 1 93.56 419 VAL B N 1
ATOM 8342 C CA . VAL B 1 419 ? -23.234 -8.211 9.266 1 93.56 419 VAL B CA 1
ATOM 8343 C C . VAL B 1 419 ? -21.734 -8.07 9.461 1 93.56 419 VAL B C 1
ATOM 8345 O O . VAL B 1 419 ? -20.953 -8.594 8.672 1 93.56 419 VAL B O 1
ATOM 8348 N N . GLU B 1 420 ? -21.328 -7.48 10.562 1 92.75 420 GLU B N 1
ATOM 8349 C CA . GLU B 1 420 ? -19.922 -7.262 10.852 1 92.75 420 GLU B CA 1
ATOM 8350 C C . GLU B 1 420 ? -19.203 -8.578 11.133 1 92.75 420 GLU B C 1
ATOM 8352 O O . GLU B 1 420 ? -18.047 -8.766 10.719 1 92.75 420 GLU B O 1
ATOM 8357 N N . ALA B 1 421 ? -19.859 -9.383 11.758 1 95.81 421 ALA B N 1
ATOM 8358 C CA . ALA B 1 421 ? -19.266 -10.68 12.07 1 95.81 421 ALA B CA 1
ATOM 8359 C C . ALA B 1 421 ? -19 -11.477 10.797 1 95.81 421 ALA B C 1
ATOM 8361 O O . ALA B 1 421 ? -17.953 -12.125 10.664 1 95.81 421 ALA B O 1
ATOM 8362 N N . MET B 1 422 ? -19.969 -11.414 9.875 1 96.44 422 MET B N 1
ATOM 8363 C CA . MET B 1 422 ? -19.812 -12.156 8.625 1 96.44 422 MET B CA 1
ATOM 8364 C C . MET B 1 422 ? -18.688 -11.562 7.777 1 96.44 422 MET B C 1
ATOM 8366 O O . MET B 1 422 ? -17.906 -12.297 7.18 1 96.44 422 MET B O 1
ATOM 8370 N N . ARG B 1 423 ? -18.625 -10.281 7.785 1 93.44 423 ARG B N 1
ATOM 8371 C CA . ARG B 1 423 ? -17.578 -9.617 7.035 1 93.44 423 ARG B CA 1
ATOM 8372 C C . ARG B 1 423 ? -16.203 -9.977 7.586 1 93.44 423 ARG B C 1
ATOM 8374 O O . ARG B 1 423 ? -15.273 -10.258 6.824 1 93.44 423 ARG B O 1
ATOM 8381 N N . THR B 1 424 ? -16.062 -9.961 8.883 1 95 424 THR B N 1
ATOM 8382 C CA . THR B 1 424 ? -14.805 -10.312 9.531 1 95 424 THR B CA 1
ATOM 8383 C C . THR B 1 424 ? -14.438 -11.766 9.25 1 95 424 THR B C 1
ATOM 8385 O O . THR B 1 424 ? -13.281 -12.078 8.961 1 95 424 THR B O 1
ATOM 8388 N N . ALA B 1 425 ? -15.438 -12.594 9.312 1 97.38 425 ALA B N 1
ATOM 8389 C CA . ALA B 1 425 ? -15.195 -14.008 9.062 1 97.38 425 ALA B CA 1
ATOM 8390 C C . ALA B 1 425 ? -14.68 -14.242 7.648 1 97.38 425 ALA B C 1
ATOM 8392 O O . ALA B 1 425 ? -13.688 -14.953 7.449 1 97.38 425 ALA B O 1
ATOM 8393 N N . VAL B 1 426 ? -15.289 -13.625 6.711 1 96.56 426 VAL B N 1
ATOM 8394 C CA . VAL B 1 426 ? -14.914 -13.805 5.312 1 96.56 426 VAL B CA 1
ATOM 8395 C C . VAL B 1 426 ? -13.477 -13.328 5.098 1 96.56 426 VAL B C 1
ATOM 8397 O O . VAL B 1 426 ? -12.703 -13.984 4.395 1 96.56 426 VAL B O 1
ATOM 8400 N N . GLU B 1 427 ? -13.117 -12.227 5.68 1 94.31 427 GLU B N 1
ATOM 8401 C CA . GLU B 1 427 ? -11.75 -11.719 5.555 1 94.31 427 GLU B CA 1
ATOM 8402 C C . GLU B 1 427 ? -10.75 -12.688 6.184 1 94.31 427 GLU B C 1
ATOM 8404 O O . GLU B 1 427 ? -9.664 -12.898 5.645 1 94.31 427 GLU B O 1
ATOM 8409 N N . CYS B 1 428 ? -11.117 -13.234 7.277 1 97.5 428 CYS B N 1
ATOM 8410 C CA . CYS B 1 428 ? -10.234 -14.172 7.957 1 97.5 428 CYS B CA 1
ATOM 8411 C C . CYS B 1 428 ? -10.125 -15.477 7.18 1 97.5 428 CYS B C 1
ATOM 8413 O O . CYS B 1 428 ? -9.055 -16.094 7.148 1 97.5 428 CYS B O 1
ATOM 8415 N N . TRP B 1 429 ? -11.273 -15.898 6.613 1 97.88 429 TRP B N 1
ATOM 8416 C CA . TRP B 1 429 ? -11.242 -17.094 5.789 1 97.88 429 TRP B CA 1
ATOM 8417 C C . TRP B 1 429 ? -10.289 -16.922 4.609 1 97.88 429 TRP B C 1
ATOM 8419 O O . TRP B 1 429 ? -9.484 -17.812 4.32 1 97.88 429 TRP B O 1
ATOM 8429 N N . LYS B 1 430 ? -10.375 -15.805 3.982 1 95.38 430 LYS B N 1
ATOM 8430 C CA . LYS B 1 430 ? -9.484 -15.516 2.865 1 95.38 430 LYS B CA 1
ATOM 8431 C C . LYS B 1 430 ? -8.023 -15.508 3.316 1 95.38 430 LYS B C 1
ATOM 8433 O O . LYS B 1 430 ? -7.16 -16.078 2.645 1 95.38 430 LYS B O 1
ATOM 8438 N N . TRP B 1 431 ? -7.812 -14.914 4.449 1 96.5 431 TRP B N 1
ATOM 8439 C CA . TRP B 1 431 ? -6.465 -14.852 5 1 96.5 431 TRP B CA 1
ATOM 8440 C C . TRP B 1 431 ? -5.938 -16.25 5.297 1 96.5 431 TRP B C 1
ATOM 8442 O O . TRP B 1 431 ? -4.816 -16.594 4.91 1 96.5 431 TRP B O 1
ATOM 8452 N N . LEU B 1 432 ? -6.734 -17.062 5.879 1 96.94 432 LEU B N 1
ATOM 8453 C CA . LEU B 1 432 ? -6.352 -18.406 6.27 1 96.94 432 LEU B CA 1
ATOM 8454 C C . LEU B 1 432 ? -6.012 -19.25 5.043 1 96.94 432 LEU B C 1
ATOM 8456 O O . LEU B 1 432 ? -4.969 -19.906 5.004 1 96.94 432 LEU B O 1
ATOM 8460 N N . THR B 1 433 ? -6.84 -19.172 4.012 1 94.69 433 THR B N 1
ATOM 8461 C CA . THR B 1 433 ? -6.684 -20.016 2.83 1 94.69 433 THR B CA 1
ATOM 8462 C C . THR B 1 433 ? -5.492 -19.547 1.995 1 94.69 433 THR B C 1
ATOM 8464 O O . THR B 1 433 ? -4.82 -20.375 1.365 1 94.69 433 THR B O 1
ATOM 8467 N N . THR B 1 434 ? -5.234 -18.297 2 1 94.25 434 THR B N 1
ATOM 8468 C CA . THR B 1 434 ? -4.121 -17.766 1.22 1 94.25 434 THR B CA 1
ATOM 8469 C C . THR B 1 434 ? -2.793 -18.016 1.932 1 94.25 434 THR B C 1
ATOM 8471 O O . THR B 1 434 ? -1.768 -18.234 1.284 1 94.25 434 THR B O 1
ATOM 8474 N N . SER B 1 435 ? -2.781 -18 3.221 1 94.12 435 SER B N 1
ATOM 8475 C CA . SER B 1 435 ? -1.56 -18.188 3.996 1 94.12 435 SER B CA 1
ATOM 8476 C C . SER B 1 435 ? -1.212 -19.672 4.133 1 94.12 435 SER B C 1
ATOM 8478 O O . SER B 1 435 ? -0.037 -20.031 4.117 1 94.12 435 SER B O 1
ATOM 8480 N N . GLN B 1 436 ? -2.293 -20.438 4.305 1 94 436 GLN B N 1
ATOM 8481 C CA . GLN B 1 436 ? -2.109 -21.875 4.457 1 94 436 GLN B CA 1
ATOM 8482 C C . GLN B 1 436 ? -3.01 -22.656 3.502 1 94 436 GLN B C 1
ATOM 8484 O O . GLN B 1 436 ? -4.043 -23.188 3.908 1 94 436 GLN B O 1
ATOM 8489 N N . PRO B 1 437 ? -2.516 -22.828 2.326 1 89.94 437 PRO B N 1
ATOM 8490 C CA . PRO B 1 437 ? -3.342 -23.516 1.337 1 89.94 437 PRO B CA 1
ATOM 8491 C C . PRO B 1 437 ? -3.607 -24.984 1.712 1 89.94 437 PRO B C 1
ATOM 8493 O O . PRO B 1 437 ? -4.613 -25.547 1.288 1 89.94 437 PRO B O 1
ATOM 8496 N N . GLU B 1 438 ? -2.83 -25.531 2.605 1 90.19 438 GLU B N 1
ATOM 8497 C CA . GLU B 1 438 ? -2.994 -26.922 3.021 1 90.19 438 GLU B CA 1
ATOM 8498 C C . GLU B 1 438 ? -4.246 -27.094 3.879 1 90.19 438 GLU B C 1
ATOM 8500 O O . GLU B 1 438 ? -4.77 -28.203 3.998 1 90.19 438 GLU B O 1
ATOM 8505 N N . LEU B 1 439 ? -4.746 -26 4.434 1 94.19 439 LEU B N 1
ATOM 8506 C CA . LEU B 1 439 ? -5.898 -26.062 5.324 1 94.19 439 LEU B CA 1
ATOM 8507 C C . LEU B 1 439 ? -7.191 -25.766 4.566 1 94.19 439 LEU B C 1
ATOM 8509 O O . LEU B 1 439 ? -8.273 -25.781 5.148 1 94.19 439 LEU B O 1
ATOM 8513 N N . GLU B 1 440 ? -7.121 -25.562 3.311 1 93.12 440 GLU B N 1
ATOM 8514 C CA . GLU B 1 440 ? -8.266 -25.125 2.52 1 93.12 440 GLU B CA 1
ATOM 8515 C C . GLU B 1 440 ? -9.383 -26.172 2.533 1 93.12 440 GLU B C 1
ATOM 8517 O O . GLU B 1 440 ? -10.555 -25.828 2.697 1 93.12 440 GLU B O 1
ATOM 8522 N N . MET B 1 441 ? -9.016 -27.438 2.424 1 93.19 441 MET B N 1
ATOM 8523 C CA . MET B 1 441 ? -10.023 -28.5 2.393 1 93.19 441 MET B CA 1
ATOM 8524 C C . MET B 1 441 ? -10.727 -28.625 3.738 1 93.19 441 MET B C 1
ATOM 8526 O O . MET B 1 441 ? -11.945 -28.766 3.793 1 93.19 441 MET B O 1
ATOM 8530 N N . ARG B 1 442 ? -9.977 -28.578 4.789 1 95.94 442 ARG B N 1
ATOM 8531 C CA . ARG B 1 442 ? -10.555 -28.656 6.129 1 95.94 442 ARG B CA 1
ATOM 8532 C C . ARG B 1 442 ? -11.438 -27.438 6.418 1 95.94 442 ARG B C 1
ATOM 8534 O O . ARG B 1 442 ? -12.492 -27.562 7.039 1 95.94 442 ARG B O 1
ATOM 8541 N N . PHE B 1 443 ? -10.953 -26.391 5.988 1 97.12 443 PHE B N 1
ATOM 8542 C CA . PHE B 1 443 ? -11.727 -25.172 6.137 1 97.12 443 PHE B CA 1
ATOM 8543 C C . PHE B 1 443 ? -13.062 -25.281 5.418 1 97.12 443 PHE B C 1
ATOM 8545 O O . PHE B 1 443 ? -14.109 -24.969 5.984 1 97.12 443 PHE B O 1
ATOM 8552 N N . LEU B 1 444 ? -13.062 -25.734 4.129 1 96.81 444 LEU B N 1
ATOM 8553 C CA . LEU B 1 444 ? -14.281 -25.828 3.334 1 96.81 444 LEU B CA 1
ATOM 8554 C C . LEU B 1 444 ? -15.273 -26.781 3.979 1 96.81 444 LEU B C 1
ATOM 8556 O O . LEU B 1 444 ? -16.484 -26.516 3.984 1 96.81 444 LEU B O 1
ATOM 8560 N N . GLN B 1 445 ? -14.742 -27.797 4.535 1 97.06 445 GLN B N 1
ATOM 8561 C CA . GLN B 1 445 ? -15.609 -28.75 5.219 1 97.06 445 GLN B CA 1
ATOM 8562 C C . GLN B 1 445 ? -16.312 -28.094 6.402 1 97.06 445 GLN B C 1
ATOM 8564 O O . GLN B 1 445 ? -17.531 -28.25 6.566 1 97.06 445 GLN B O 1
ATOM 8569 N N . GLU B 1 446 ? -15.578 -27.359 7.156 1 97.69 446 GLU B N 1
ATOM 8570 C CA . GLU B 1 446 ? -16.141 -26.688 8.32 1 97.69 446 GLU B CA 1
ATOM 8571 C C . GLU B 1 446 ? -17.109 -25.578 7.902 1 97.69 446 GLU B C 1
ATOM 8573 O O . GLU B 1 446 ? -18.125 -25.359 8.555 1 97.69 446 GLU B O 1
ATOM 8578 N N . MET B 1 447 ? -16.719 -24.906 6.863 1 97.81 447 MET B N 1
ATOM 8579 C CA . MET B 1 447 ? -17.562 -23.812 6.387 1 97.81 447 MET B CA 1
ATOM 8580 C C . MET B 1 447 ? -18.906 -24.344 5.898 1 97.81 447 MET B C 1
ATOM 8582 O O . MET B 1 447 ? -19.953 -23.75 6.191 1 97.81 447 MET B O 1
ATOM 8586 N N . VAL B 1 448 ? -18.891 -25.469 5.141 1 97.62 448 VAL B N 1
ATOM 8587 C CA . VAL B 1 448 ? -20.125 -26.078 4.633 1 97.62 448 VAL B CA 1
ATOM 8588 C C . VAL B 1 448 ? -20.984 -26.547 5.801 1 97.62 448 VAL B C 1
ATOM 8590 O O . VAL B 1 448 ? -22.203 -26.359 5.789 1 97.62 448 VAL B O 1
ATOM 8593 N N . ALA B 1 449 ? -20.328 -27.094 6.777 1 97.5 449 ALA B N 1
ATOM 8594 C CA . ALA B 1 449 ? -21.062 -27.531 7.965 1 97.5 449 ALA B CA 1
ATOM 8595 C C . ALA B 1 449 ? -21.703 -26.328 8.672 1 97.5 449 ALA B C 1
ATOM 8597 O O . ALA B 1 449 ? -22.844 -26.422 9.125 1 97.5 449 ALA B O 1
ATOM 8598 N N . ALA B 1 450 ? -20.969 -25.266 8.781 1 97.94 450 ALA B N 1
ATOM 8599 C CA . ALA B 1 450 ? -21.516 -24.062 9.391 1 97.94 450 ALA B CA 1
ATOM 8600 C C . ALA B 1 450 ? -22.703 -23.531 8.609 1 97.94 450 ALA B C 1
ATOM 8602 O O . ALA B 1 450 ? -23.688 -23.078 9.188 1 97.94 450 ALA B O 1
ATOM 8603 N N . TRP B 1 451 ? -22.594 -23.562 7.293 1 97.38 451 TRP B N 1
ATOM 8604 C CA . TRP B 1 451 ? -23.703 -23.109 6.438 1 97.38 451 TRP B CA 1
ATOM 8605 C C . TRP B 1 451 ? -24.938 -23.969 6.676 1 97.38 451 TRP B C 1
ATOM 8607 O O . TRP B 1 451 ? -26.047 -23.422 6.812 1 97.38 451 TRP B O 1
ATOM 8617 N N . LYS B 1 452 ? -24.797 -25.234 6.773 1 95.38 452 LYS B N 1
ATOM 8618 C CA . LYS B 1 452 ? -25.922 -26.141 7.008 1 95.38 452 LYS B CA 1
ATOM 8619 C C . LYS B 1 452 ? -26.578 -25.859 8.352 1 95.38 452 LYS B C 1
ATOM 8621 O O . LYS B 1 452 ? -27.797 -25.984 8.492 1 95.38 452 LYS B O 1
ATOM 8626 N N . CYS B 1 453 ? -25.766 -25.453 9.203 1 96.12 453 CYS B N 1
ATOM 8627 C CA . CYS B 1 453 ? -26.297 -25.125 10.523 1 96.12 453 CYS B CA 1
ATOM 8628 C C . CYS B 1 453 ? -27.234 -23.922 10.438 1 96.12 453 CYS B C 1
ATOM 8630 O O . CYS B 1 453 ? -28.234 -23.859 11.156 1 96.12 453 CYS B O 1
ATOM 8632 N N . THR B 1 454 ? -26.922 -22.969 9.594 1 95.5 454 THR B N 1
ATOM 8633 C CA . THR B 1 454 ? -27.812 -21.812 9.453 1 95.5 454 THR B CA 1
ATOM 8634 C C . THR B 1 454 ? -29.156 -22.234 8.852 1 95.5 454 THR B C 1
ATOM 8636 O O . THR B 1 454 ? -30.172 -21.609 9.148 1 95.5 454 THR B O 1
ATOM 8639 N N . VAL B 1 455 ? -29.203 -23.219 8.023 1 93 455 VAL B N 1
ATOM 8640 C CA . VAL B 1 455 ? -30.453 -23.75 7.449 1 93 455 VAL B CA 1
ATOM 8641 C C . VAL B 1 455 ? -31.297 -24.375 8.547 1 93 455 VAL B C 1
ATOM 8643 O O . VAL B 1 455 ? -32.5 -24.125 8.641 1 93 455 VAL B O 1
ATOM 8646 N N . HIS B 1 456 ? -30.656 -25.078 9.43 1 92.19 456 HIS B N 1
ATOM 8647 C CA . HIS B 1 456 ? -31.375 -25.781 10.492 1 92.19 456 HIS B CA 1
ATOM 8648 C C . HIS B 1 456 ? -31.891 -24.797 11.539 1 92.19 456 HIS B C 1
ATOM 8650 O O . HIS B 1 456 ? -33 -24.984 12.07 1 92.19 456 HIS B O 1
ATOM 8656 N N . LYS B 1 457 ? -31.125 -23.781 11.766 1 92.75 457 LYS B N 1
ATOM 8657 C CA . LYS B 1 457 ? -31.5 -22.797 12.758 1 92.75 457 LYS B CA 1
ATOM 8658 C C . LYS B 1 457 ? -32.469 -21.766 12.172 1 92.75 457 LYS B C 1
ATOM 8660 O O . LYS B 1 457 ? -33 -20.922 12.891 1 92.75 457 LYS B O 1
ATOM 8665 N N . LYS B 1 458 ? -32.719 -21.859 10.82 1 91.44 458 LYS B N 1
ATOM 8666 C CA . LYS B 1 458 ? -33.656 -20.969 10.109 1 91.44 458 LYS B CA 1
ATOM 8667 C C . LYS B 1 458 ? -33.25 -19.5 10.281 1 91.44 458 LYS B C 1
ATOM 8669 O O . LYS B 1 458 ? -34.094 -18.672 10.641 1 91.44 458 LYS B O 1
ATOM 8674 N N . LEU B 1 459 ? -32 -19.328 10.016 1 92.44 459 LEU B N 1
ATOM 8675 C CA . LEU B 1 459 ? -31.469 -17.984 10.133 1 92.44 459 LEU B CA 1
ATOM 8676 C C . LEU B 1 459 ? -31.5 -17.266 8.781 1 92.44 459 LEU B C 1
ATOM 8678 O O . LEU B 1 459 ? -31.312 -17.891 7.738 1 92.44 459 LEU B O 1
ATOM 8682 N N . GLY B 1 460 ? -31.734 -15.953 8.773 1 91.5 460 GLY B N 1
ATOM 8683 C CA . GLY B 1 460 ? -31.594 -15.086 7.617 1 91.5 460 GLY B CA 1
ATOM 8684 C C . GLY B 1 460 ? -32.438 -15.531 6.434 1 91.5 460 GLY B C 1
ATOM 8685 O O . GLY B 1 460 ? -33.656 -15.625 6.539 1 91.5 460 GLY B O 1
ATOM 8686 N N . LEU B 1 461 ? -31.766 -16.078 5.422 1 90.25 461 LEU B N 1
ATOM 8687 C CA . LEU B 1 461 ? -32.406 -16.531 4.191 1 90.25 461 LEU B CA 1
ATOM 8688 C C . LEU B 1 461 ? -33.375 -17.688 4.469 1 90.25 461 LEU B C 1
ATOM 8690 O O . LEU B 1 461 ? -34.344 -17.859 3.748 1 90.25 461 LEU B O 1
ATOM 8694 N N . PHE B 1 462 ? -33.156 -18.328 5.5 1 90.5 462 PHE B N 1
ATOM 8695 C CA . PHE B 1 462 ? -33.906 -19.531 5.801 1 90.5 462 PHE B CA 1
ATOM 8696 C C . PHE B 1 462 ? -34.938 -19.266 6.906 1 90.5 462 PHE B C 1
ATOM 8698 O O . PHE B 1 462 ? -35.531 -20.203 7.434 1 90.5 462 PHE B O 1
ATOM 8705 N N . SER B 1 463 ? -35.062 -17.984 7.199 1 87.88 463 SER B N 1
ATOM 8706 C CA . SER B 1 463 ? -36.031 -17.641 8.25 1 87.88 463 SER B CA 1
ATOM 8707 C C . SER B 1 463 ? -37.438 -17.906 7.805 1 87.88 463 SER B C 1
ATOM 8709 O O . SER B 1 463 ? -37.75 -17.922 6.605 1 87.88 463 SER B O 1
ATOM 8711 N N . VAL B 1 464 ? -38.25 -18.062 8.781 1 82.38 464 VAL B N 1
ATOM 8712 C CA . VAL B 1 464 ? -39.656 -18.375 8.508 1 82.38 464 VAL B CA 1
ATOM 8713 C C . VAL B 1 464 ? -40.406 -17.094 8.188 1 82.38 464 VAL B C 1
ATOM 8715 O O . VAL B 1 464 ? -40.188 -16.062 8.836 1 82.38 464 VAL B O 1
ATOM 8718 N N . THR B 1 465 ? -41.062 -17.125 7.043 1 75.81 465 THR B N 1
ATOM 8719 C CA . THR B 1 465 ? -41.875 -15.977 6.633 1 75.81 465 THR B CA 1
ATOM 8720 C C . THR B 1 465 ? -43.062 -15.781 7.566 1 75.81 465 THR B C 1
ATOM 8722 O O . THR B 1 465 ? -43.781 -16.734 7.848 1 75.81 465 THR B O 1
ATOM 8725 N N . HIS B 1 466 ? -42.938 -14.602 8.211 1 69.31 466 HIS B N 1
ATOM 8726 C CA . HIS B 1 466 ? -44.062 -14.297 9.047 1 69.31 466 HIS B CA 1
ATOM 8727 C C . HIS B 1 466 ? -45.188 -13.672 8.234 1 69.31 466 HIS B C 1
ATOM 8729 O O . HIS B 1 466 ? -44.938 -12.891 7.312 1 69.31 466 HIS B O 1
ATOM 8735 N N . GLN B 1 467 ? -46.344 -14.227 8.297 1 62.91 467 GLN B N 1
ATOM 8736 C CA . GLN B 1 467 ? -47.5 -13.703 7.594 1 62.91 467 GLN B CA 1
ATOM 8737 C C . GLN B 1 467 ? -47.781 -12.258 8 1 62.91 467 GLN B C 1
ATOM 8739 O O . GLN B 1 467 ? -47.875 -11.953 9.188 1 62.91 467 GLN B O 1
ATOM 8744 N N . GLN B 1 468 ? -47.438 -11.359 7.094 1 61.22 468 GLN B N 1
ATOM 8745 C CA . GLN B 1 468 ? -47.656 -9.945 7.363 1 61.22 468 GLN B CA 1
ATOM 8746 C C . GLN B 1 468 ? -49.156 -9.625 7.316 1 61.22 468 GLN B C 1
ATOM 8748 O O . GLN B 1 468 ? -49.906 -10.227 6.535 1 61.22 468 GLN B O 1
ATOM 8753 N N . THR B 1 469 ? -49.562 -8.961 8.383 1 57.69 469 THR B N 1
ATOM 8754 C CA . THR B 1 469 ? -50.938 -8.523 8.438 1 57.69 469 THR B CA 1
ATOM 8755 C C . THR B 1 469 ? -51.25 -7.602 7.27 1 57.69 469 THR B C 1
ATOM 8757 O O . THR B 1 469 ? -50.438 -6.754 6.891 1 57.69 469 THR B O 1
ATOM 8760 N N . SER B 1 470 ? -52.219 -7.895 6.426 1 56.19 470 SER B N 1
ATOM 8761 C CA . SER B 1 470 ? -52.688 -7.082 5.316 1 56.19 470 SER B CA 1
ATOM 8762 C C . SER B 1 470 ? -52.938 -5.637 5.75 1 56.19 470 SER B C 1
ATOM 8764 O O . SER B 1 470 ? -53.469 -5.387 6.84 1 56.19 470 SER B O 1
ATOM 8766 N N . PRO B 1 471 ? -52.25 -4.684 5.109 1 57.66 471 PRO B N 1
ATOM 8767 C CA . PRO B 1 471 ? -52.5 -3.273 5.418 1 57.66 471 PRO B CA 1
ATOM 8768 C C . PRO B 1 471 ? -53.969 -2.938 5.484 1 57.66 471 PRO B C 1
ATOM 8770 O O . PRO B 1 471 ? -54.375 -1.961 6.129 1 57.66 471 PRO B O 1
ATOM 8773 N N . LEU B 1 472 ? -54.812 -3.656 4.73 1 56.78 472 LEU B N 1
ATOM 8774 C CA . LEU B 1 472 ? -56.25 -3.395 4.699 1 56.78 472 LEU B CA 1
ATOM 8775 C C . LEU B 1 472 ? -56.938 -3.896 5.973 1 56.78 472 LEU B C 1
ATOM 8777 O O . LEU B 1 472 ? -58.094 -3.561 6.242 1 56.78 472 LEU B O 1
ATOM 8781 N N . ALA B 1 473 ? -56.219 -4.68 6.688 1 52.34 473 ALA B N 1
ATOM 8782 C CA . ALA B 1 473 ? -56.781 -5.156 7.953 1 52.34 473 ALA B CA 1
ATOM 8783 C C . ALA B 1 473 ? -56 -4.629 9.141 1 52.34 473 ALA B C 1
ATOM 8785 O O . ALA B 1 473 ? -55.469 -5.406 9.938 1 52.34 473 ALA B O 1
ATOM 8786 N N . VAL B 1 474 ? -55.688 -3.377 8.922 1 54.38 474 VAL B N 1
ATOM 8787 C CA . VAL B 1 474 ? -54.875 -2.725 9.945 1 54.38 474 VAL B CA 1
ATOM 8788 C C . VAL B 1 474 ? -55.594 -2.785 11.289 1 54.38 474 VAL B C 1
ATOM 8790 O O . VAL B 1 474 ? -56.781 -2.48 11.383 1 54.38 474 VAL B O 1
ATOM 8793 N N . HIS B 1 475 ? -55.281 -3.719 12.109 1 58.34 475 HIS B N 1
ATOM 8794 C CA . HIS B 1 475 ? -55.812 -3.627 13.469 1 58.34 475 HIS B CA 1
ATOM 8795 C C . HIS B 1 475 ? -54.844 -2.857 14.383 1 58.34 475 HIS B C 1
ATOM 8797 O O . HIS B 1 475 ? -53.688 -2.635 14.031 1 58.34 475 HIS B O 1
ATOM 8803 N N . GLU B 1 476 ? -55.375 -2.367 15.484 1 58.03 476 GLU B N 1
ATOM 8804 C CA . GLU B 1 476 ? -54.656 -1.613 16.5 1 58.03 476 GLU B CA 1
ATOM 8805 C C . GLU B 1 476 ? -53.469 -2.406 17.031 1 58.03 476 GLU B C 1
ATOM 8807 O O . GLU B 1 476 ? -53.594 -3.572 17.406 1 58.03 476 GLU B O 1
ATOM 8812 N N . GLY B 1 477 ? -52.094 -2.061 16.703 1 59.12 477 GLY B N 1
ATOM 8813 C CA . GLY B 1 477 ? -50.844 -2.656 17.156 1 59.12 477 GLY B CA 1
ATOM 8814 C C . GLY B 1 477 ? -50 -3.223 16.031 1 59.12 477 GLY B C 1
ATOM 8815 O O . GLY B 1 477 ? -48.938 -3.801 16.266 1 59.12 477 GLY B O 1
ATOM 8816 N N . CYS B 1 478 ? -50.688 -3.309 14.875 1 54.47 478 CYS B N 1
ATOM 8817 C CA . CYS B 1 478 ? -49.969 -3.932 13.758 1 54.47 478 CYS B CA 1
ATOM 8818 C C . CYS B 1 478 ? -48.844 -3.049 13.273 1 54.47 478 CYS B C 1
ATOM 8820 O O . CYS B 1 478 ? -49 -1.845 13.086 1 54.47 478 CYS B O 1
ATOM 8822 N N . LEU B 1 479 ? -47.688 -3.34 13.664 1 56.62 479 LEU B N 1
ATOM 8823 C CA . LEU B 1 479 ? -46.5 -2.674 13.102 1 56.62 479 LEU B CA 1
ATOM 8824 C C . LEU B 1 479 ? -46.438 -2.859 11.586 1 56.62 479 LEU B C 1
ATOM 8826 O O . LEU B 1 479 ? -46.344 -3.988 11.102 1 56.62 479 LEU B O 1
ATOM 8830 N N . LEU B 1 480 ? -47.031 -2.02 10.867 1 55.31 480 LEU B N 1
ATOM 8831 C CA . LEU B 1 480 ? -47.062 -2.002 9.406 1 55.31 480 LEU B CA 1
ATOM 8832 C C . LEU B 1 480 ? -45.656 -1.96 8.828 1 55.31 480 LEU B C 1
ATOM 8834 O O . LEU B 1 480 ? -45.5 -1.965 7.605 1 55.31 480 LEU B O 1
ATOM 8838 N N . GLU B 1 481 ? -44.688 -1.988 9.734 1 59.25 481 GLU B N 1
ATOM 8839 C CA . GLU B 1 481 ? -43.344 -1.885 9.148 1 59.25 481 GLU B CA 1
ATOM 8840 C C . GLU B 1 481 ? -42.906 -3.213 8.539 1 59.25 481 GLU B C 1
ATOM 8842 O O . GLU B 1 481 ? -43.281 -4.281 9.031 1 59.25 481 GLU B O 1
ATOM 8847 N N . PRO B 1 482 ? -42.562 -3.111 7.234 1 60.62 482 PRO B N 1
ATOM 8848 C CA . PRO B 1 482 ? -42.094 -4.344 6.594 1 60.62 482 PRO B CA 1
ATOM 8849 C C . PRO B 1 482 ? -41.125 -5.137 7.477 1 60.62 482 PRO B C 1
ATOM 8851 O O . PRO B 1 482 ? -40.281 -4.551 8.156 1 60.62 482 PRO B O 1
ATOM 8854 N N . ASP B 1 483 ? -41.562 -6.266 7.98 1 67.88 483 ASP B N 1
ATOM 8855 C CA . ASP B 1 483 ? -40.688 -7.18 8.734 1 67.88 483 ASP B CA 1
ATOM 8856 C C . ASP B 1 483 ? -39.656 -7.836 7.824 1 67.88 483 ASP B C 1
ATOM 8858 O O . ASP B 1 483 ? -39.844 -8.969 7.375 1 67.88 483 ASP B O 1
ATOM 8862 N N . ASN B 1 484 ? -38.625 -7.125 7.426 1 77.19 484 ASN B N 1
ATOM 8863 C CA . ASN B 1 484 ? -37.594 -7.625 6.531 1 77.19 484 ASN B CA 1
ATOM 8864 C C . ASN B 1 484 ? -36.688 -8.641 7.227 1 77.19 484 ASN B C 1
ATOM 8866 O O . ASN B 1 484 ? -36.25 -8.422 8.359 1 77.19 484 ASN B O 1
ATOM 8870 N N . PRO B 1 485 ? -36.656 -9.875 6.621 1 82 485 PRO B N 1
ATOM 8871 C CA . PRO B 1 485 ? -35.688 -10.836 7.168 1 82 485 PRO B CA 1
ATOM 8872 C C . PRO B 1 485 ? -34.25 -10.32 7.137 1 82 485 PRO B C 1
ATOM 8874 O O . PRO B 1 485 ? -33.906 -9.523 6.262 1 82 485 PRO B O 1
ATOM 8877 N N . PHE B 1 486 ? -33.531 -10.672 8.164 1 87.56 486 PHE B N 1
ATOM 8878 C CA . PHE B 1 486 ? -32.125 -10.25 8.273 1 87.56 486 PHE B CA 1
ATOM 8879 C C . PHE B 1 486 ? -31.234 -11.102 7.379 1 87.56 486 PHE B C 1
ATOM 8881 O O . PHE B 1 486 ? -30.562 -12.016 7.859 1 87.56 486 PHE B O 1
ATOM 8888 N N . VAL B 1 487 ? -31.156 -10.812 6.062 1 91.38 487 VAL B N 1
ATOM 8889 C CA . VAL B 1 487 ? -30.531 -11.664 5.055 1 91.38 487 VAL B CA 1
ATOM 8890 C C . VAL B 1 487 ? -29.125 -11.141 4.734 1 91.38 487 VAL B C 1
ATOM 8892 O O . VAL B 1 487 ? -28.344 -11.812 4.051 1 91.38 487 VAL B O 1
ATOM 8895 N N . LYS B 1 488 ? -28.688 -10.031 5.312 1 91.12 488 LYS B N 1
ATOM 8896 C CA . LYS B 1 488 ? -27.469 -9.352 4.906 1 91.12 488 LYS B CA 1
ATOM 8897 C C . LYS B 1 488 ? -26.25 -10.242 5.148 1 91.12 488 LYS B C 1
ATOM 8899 O O . LYS B 1 488 ? -25.344 -10.312 4.305 1 91.12 488 LYS B O 1
ATOM 8904 N N . PRO B 1 489 ? -26.188 -10.938 6.289 1 94.62 489 PRO B N 1
ATOM 8905 C CA . PRO B 1 489 ? -25.031 -11.82 6.488 1 94.62 489 PRO B CA 1
ATOM 8906 C C . PRO B 1 489 ? -24.922 -12.891 5.406 1 94.62 489 PRO B C 1
ATOM 8908 O O . PRO B 1 489 ? -23.812 -13.211 4.953 1 94.62 489 PRO B O 1
ATOM 8911 N N . HIS B 1 490 ? -26.078 -13.391 4.98 1 95.44 490 HIS B N 1
ATOM 8912 C CA . HIS B 1 490 ? -26.062 -14.406 3.938 1 95.44 490 HIS B CA 1
ATOM 8913 C C . HIS B 1 490 ? -25.672 -13.812 2.59 1 95.44 490 HIS B C 1
ATOM 8915 O O . HIS B 1 490 ? -25.062 -14.492 1.757 1 95.44 490 HIS B O 1
ATOM 8921 N N . VAL B 1 491 ? -26.031 -12.555 2.395 1 93.44 491 VAL B N 1
ATOM 8922 C CA . VAL B 1 491 ? -25.625 -11.883 1.164 1 93.44 491 VAL B CA 1
ATOM 8923 C C . VAL B 1 491 ? -24.109 -11.875 1.056 1 93.44 491 VAL B C 1
ATOM 8925 O O . VAL B 1 491 ? -23.547 -12.203 0.002 1 93.44 491 VAL B O 1
ATOM 8928 N N . ILE B 1 492 ? -23.438 -11.602 2.143 1 94.44 492 ILE B N 1
ATOM 8929 C CA . ILE B 1 492 ? -21.984 -11.555 2.193 1 94.44 492 ILE B CA 1
ATOM 8930 C C . ILE B 1 492 ? -21.422 -12.961 2.008 1 94.44 492 ILE B C 1
ATOM 8932 O O . ILE B 1 492 ? -20.469 -13.156 1.235 1 94.44 492 ILE B O 1
ATOM 8936 N N . TRP B 1 493 ? -22 -13.891 2.662 1 96.94 493 TRP B N 1
ATOM 8937 C CA . TRP B 1 493 ? -21.547 -15.281 2.615 1 96.94 493 TRP B CA 1
ATOM 8938 C C . TRP B 1 493 ? -21.672 -15.844 1.205 1 96.94 493 TRP B C 1
ATOM 8940 O O . TRP B 1 493 ? -20.75 -16.469 0.691 1 96.94 493 TRP B O 1
ATOM 8950 N N . VAL B 1 494 ? -22.812 -15.586 0.563 1 96 494 VAL B N 1
ATOM 8951 C CA . VAL B 1 494 ? -23.062 -16.125 -0.77 1 96 494 VAL B CA 1
ATOM 8952 C C . VAL B 1 494 ? -22.141 -15.445 -1.782 1 96 494 VAL B C 1
ATOM 8954 O O . VAL B 1 494 ? -21.688 -16.078 -2.73 1 96 494 VAL B O 1
ATOM 8957 N N . GLN B 1 495 ? -21.875 -14.18 -1.521 1 93.44 495 GLN B N 1
ATOM 8958 C CA . GLN B 1 495 ? -20.906 -13.516 -2.385 1 93.44 495 GLN B CA 1
ATOM 8959 C C . GLN B 1 495 ? -19.531 -14.188 -2.303 1 93.44 495 GLN B C 1
ATOM 8961 O O . GLN B 1 495 ? -18.859 -14.359 -3.318 1 93.44 495 GLN B O 1
ATOM 8966 N N . PHE B 1 496 ? -19.125 -14.57 -1.125 1 95.69 496 PHE B N 1
ATOM 8967 C CA . PHE B 1 496 ? -17.875 -15.297 -0.94 1 95.69 496 PHE B CA 1
ATOM 8968 C C . PHE B 1 496 ? -17.906 -16.641 -1.67 1 95.69 496 PHE B C 1
ATOM 8970 O O . PHE B 1 496 ? -16.938 -17.016 -2.338 1 95.69 496 PHE B O 1
ATOM 8977 N N . ILE B 1 497 ? -19.031 -17.328 -1.573 1 95.88 497 ILE B N 1
ATOM 8978 C CA . ILE B 1 497 ? -19.188 -18.625 -2.217 1 95.88 497 ILE B CA 1
ATOM 8979 C C . ILE B 1 497 ? -19.141 -18.453 -3.734 1 95.88 497 ILE B C 1
ATOM 8981 O O . ILE B 1 497 ? -18.531 -19.266 -4.438 1 95.88 497 ILE B O 1
ATOM 8985 N N . TYR B 1 498 ? -19.781 -17.438 -4.152 1 93.25 498 TYR B N 1
ATOM 8986 C CA . TYR B 1 498 ? -19.797 -17.156 -5.582 1 93.25 498 TYR B CA 1
ATOM 8987 C C . TYR B 1 498 ? -18.391 -16.953 -6.113 1 93.25 498 TYR B C 1
ATOM 8989 O O . TYR B 1 498 ? -18.016 -17.516 -7.148 1 93.25 498 TYR B O 1
ATOM 8997 N N . GLU B 1 499 ? -17.641 -16.234 -5.395 1 91.44 499 GLU B N 1
ATOM 8998 C CA . GLU B 1 499 ? -16.25 -15.984 -5.789 1 91.44 499 GLU B CA 1
ATOM 8999 C C . GLU B 1 499 ? -15.414 -17.266 -5.707 1 91.44 499 GLU B C 1
ATOM 9001 O O . GLU B 1 499 ? -14.539 -17.484 -6.543 1 91.44 499 GLU B O 1
ATOM 9006 N N . LEU B 1 500 ? -15.688 -18 -4.73 1 93.25 500 LEU B N 1
ATOM 9007 C CA . LEU B 1 500 ? -14.992 -19.266 -4.559 1 93.25 500 LEU B CA 1
ATOM 9008 C C . LEU B 1 500 ? -15.281 -20.219 -5.719 1 93.25 500 LEU B C 1
ATOM 9010 O O . LEU B 1 500 ? -14.367 -20.844 -6.258 1 93.25 500 LEU B O 1
ATOM 9014 N N . VAL B 1 501 ? -16.5 -20.266 -6.125 1 92 501 VAL B N 1
ATOM 9015 C CA . VAL B 1 501 ? -16.922 -21.156 -7.199 1 92 501 VAL B CA 1
ATOM 9016 C C . VAL B 1 501 ? -16.219 -20.766 -8.5 1 92 501 VAL B C 1
ATOM 9018 O O . VAL B 1 501 ? -15.734 -21.625 -9.234 1 92 501 VAL B O 1
ATOM 9021 N N . GLU B 1 502 ? -16.094 -19.531 -8.727 1 86.06 502 GLU B N 1
ATOM 9022 C CA . GLU B 1 502 ? -15.453 -19.031 -9.953 1 86.06 502 GLU B CA 1
ATOM 9023 C C . GLU B 1 502 ? -13.977 -19.391 -9.992 1 86.06 502 GLU B C 1
ATOM 9025 O O . GLU B 1 502 ? -13.414 -19.609 -11.07 1 86.06 502 GLU B O 1
ATOM 9030 N N . THR B 1 503 ? -13.445 -19.625 -8.852 1 87.62 503 THR B N 1
ATOM 9031 C CA . THR B 1 503 ? -12.016 -19.891 -8.797 1 87.62 503 THR B CA 1
ATOM 9032 C C . THR B 1 503 ? -11.742 -21.391 -8.789 1 87.62 503 THR B C 1
ATOM 9034 O O . THR B 1 503 ? -10.711 -21.844 -9.305 1 87.62 503 THR B O 1
ATOM 9037 N N . ILE B 1 504 ? -12.633 -22.188 -8.297 1 87.88 504 ILE B N 1
ATOM 9038 C CA . ILE B 1 504 ? -12.312 -23.594 -8.062 1 87.88 504 ILE B CA 1
ATOM 9039 C C . ILE B 1 504 ? -12.883 -24.453 -9.195 1 87.88 504 ILE B C 1
ATOM 9041 O O . ILE B 1 504 ? -12.523 -25.625 -9.336 1 87.88 504 ILE B O 1
ATOM 9045 N N . LYS B 1 505 ? -13.719 -23.984 -9.984 1 84.12 505 LYS B N 1
ATOM 9046 C CA . LYS B 1 505 ? -14.469 -24.75 -10.977 1 84.12 505 LYS B CA 1
ATOM 9047 C C . LYS B 1 505 ? -13.539 -25.578 -11.852 1 84.12 505 LYS B C 1
ATOM 9049 O O . LYS B 1 505 ? -13.844 -26.734 -12.172 1 84.12 505 LYS B O 1
ATOM 9054 N N . SER B 1 506 ? -12.32 -25.078 -12.125 1 77.44 506 SER B N 1
ATOM 9055 C CA . SER B 1 506 ? -11.461 -25.781 -13.055 1 77.44 506 SER B CA 1
ATOM 9056 C C . SER B 1 506 ? -10.266 -26.406 -12.344 1 77.44 506 SER B C 1
ATOM 9058 O O . SER B 1 506 ? -9.43 -27.062 -12.969 1 77.44 506 SER B O 1
ATOM 9060 N N . SER B 1 507 ? -10.289 -26.422 -11.016 1 82.5 507 SER B N 1
ATOM 9061 C CA . SER B 1 507 ? -9.039 -26.781 -10.367 1 82.5 507 SER B CA 1
ATOM 9062 C C . SER B 1 507 ? -9.203 -28.031 -9.5 1 82.5 507 SER B C 1
ATOM 9064 O O . SER B 1 507 ? -8.289 -28.844 -9.406 1 82.5 507 SER B O 1
ATOM 9066 N N . SER B 1 508 ? -10.328 -28.125 -8.836 1 86.06 508 SER B N 1
ATOM 9067 C CA . SER B 1 508 ? -10.43 -29.219 -7.879 1 86.06 508 SER B CA 1
ATOM 9068 C C . SER B 1 508 ? -11.844 -29.797 -7.852 1 86.06 508 SER B C 1
ATOM 9070 O O . SER B 1 508 ? -12.805 -29.094 -7.535 1 86.06 508 SER B O 1
ATOM 9072 N N . TYR B 1 509 ? -11.883 -31.078 -7.996 1 86.88 509 TYR B N 1
ATOM 9073 C CA . TYR B 1 509 ? -13.164 -31.766 -7.961 1 86.88 509 TYR B CA 1
ATOM 9074 C C . TYR B 1 509 ? -13.695 -31.875 -6.535 1 86.88 509 TYR B C 1
ATOM 9076 O O . TYR B 1 509 ? -14.898 -31.719 -6.301 1 86.88 509 TYR B O 1
ATOM 9084 N N . GLU B 1 510 ? -12.828 -32.062 -5.672 1 88.56 510 GLU B N 1
ATOM 9085 C CA . GLU B 1 510 ? -13.234 -32.219 -4.277 1 88.56 510 GLU B CA 1
ATOM 9086 C C . GLU B 1 510 ? -13.883 -30.953 -3.74 1 88.56 510 GLU B C 1
ATOM 9088 O O . GLU B 1 510 ? -14.898 -31.016 -3.053 1 88.56 510 GLU B O 1
ATOM 9093 N N . LYS B 1 511 ? -13.336 -29.891 -4.051 1 91.5 511 LYS B N 1
ATOM 9094 C CA . LYS B 1 511 ? -13.875 -28.609 -3.594 1 91.5 511 LYS B CA 1
ATOM 9095 C C . LYS B 1 511 ? -15.234 -28.328 -4.23 1 91.5 511 LYS B C 1
ATOM 9097 O O . LYS B 1 511 ? -16.156 -27.844 -3.564 1 91.5 511 LYS B O 1
ATOM 9102 N N . VAL B 1 512 ? -15.344 -28.719 -5.48 1 90.94 512 VAL B N 1
ATOM 9103 C CA . VAL B 1 512 ? -16.594 -28.5 -6.215 1 90.94 512 VAL B CA 1
ATOM 9104 C C . VAL B 1 512 ? -17.703 -29.359 -5.609 1 90.94 512 VAL B C 1
ATOM 9106 O O . VAL B 1 512 ? -18.812 -28.891 -5.414 1 90.94 512 VAL B O 1
ATOM 9109 N N . GLU B 1 513 ? -17.344 -30.5 -5.262 1 90.12 513 GLU B N 1
ATOM 9110 C CA . GLU B 1 513 ? -18.328 -31.391 -4.676 1 90.12 513 GLU B CA 1
ATOM 9111 C C . GLU B 1 513 ? -18.844 -30.859 -3.336 1 90.12 513 GLU B C 1
ATOM 9113 O O . GLU B 1 513 ? -20.016 -31.016 -3.008 1 90.12 513 GLU B O 1
ATOM 9118 N N . MET B 1 514 ? -18 -30.297 -2.611 1 92.69 514 MET B N 1
ATOM 9119 C CA . MET B 1 514 ? -18.391 -29.734 -1.324 1 92.69 514 MET B CA 1
ATOM 9120 C C . MET B 1 514 ? -19.359 -28.578 -1.513 1 92.69 514 MET B C 1
ATOM 9122 O O . MET B 1 514 ? -20.344 -28.453 -0.779 1 92.69 514 MET B O 1
ATOM 9126 N N . ILE B 1 515 ? -19.125 -27.781 -2.488 1 93.06 515 ILE B N 1
ATOM 9127 C CA . ILE B 1 515 ? -19.984 -26.641 -2.742 1 93.06 515 ILE B CA 1
ATOM 9128 C C . ILE B 1 515 ? -21.328 -27.109 -3.301 1 93.06 515 ILE B C 1
ATOM 9130 O O . ILE B 1 515 ? -22.375 -26.547 -2.98 1 93.06 515 ILE B O 1
ATOM 9134 N N . VAL B 1 516 ? -21.281 -28.141 -4.117 1 91.62 516 VAL B N 1
ATOM 9135 C CA . VAL B 1 516 ? -22.516 -28.703 -4.652 1 91.62 516 VAL B CA 1
ATOM 9136 C C . VAL B 1 516 ? -23.375 -29.25 -3.51 1 91.62 516 VAL B C 1
ATOM 9138 O O . VAL B 1 516 ? -24.594 -29.078 -3.498 1 91.62 516 VAL B O 1
ATOM 9141 N N . SER B 1 517 ? -22.719 -29.859 -2.637 1 91.62 517 SER B N 1
ATOM 9142 C CA . SER B 1 517 ? -23.438 -30.359 -1.468 1 91.62 517 SER B CA 1
ATOM 9143 C C . SER B 1 517 ? -24.094 -29.219 -0.695 1 91.62 517 SER B C 1
ATOM 9145 O O . SER B 1 517 ? -25.234 -29.375 -0.219 1 91.62 517 SER B O 1
ATOM 9147 N N . LEU B 1 518 ? -23.406 -28.156 -0.543 1 94.81 518 LEU B N 1
ATOM 9148 C CA . LEU B 1 518 ? -23.938 -26.984 0.132 1 94.81 518 LEU B CA 1
ATOM 9149 C C . LEU B 1 518 ? -25.172 -26.453 -0.594 1 94.81 518 LEU B C 1
ATOM 9151 O O . LEU B 1 518 ? -26.188 -26.156 0.037 1 94.81 518 LEU B O 1
ATOM 9155 N N . ILE B 1 519 ? -25.156 -26.422 -1.91 1 92.69 519 ILE B N 1
ATOM 9156 C CA . ILE B 1 519 ? -26.25 -25.891 -2.717 1 92.69 519 ILE B CA 1
ATOM 9157 C C . ILE B 1 519 ? -27.438 -26.844 -2.658 1 92.69 519 ILE B C 1
ATOM 9159 O O . ILE B 1 519 ? -28.594 -26.422 -2.533 1 92.69 519 ILE B O 1
ATOM 9163 N N . HIS B 1 520 ? -27.156 -28.094 -2.676 1 89.81 520 HIS B N 1
ATOM 9164 C CA . HIS B 1 520 ? -28.219 -29.094 -2.584 1 89.81 520 HIS B CA 1
ATOM 9165 C C . HIS B 1 520 ? -28.984 -28.969 -1.272 1 89.81 520 HIS B C 1
ATOM 9167 O O . HIS B 1 520 ? -30.203 -29.078 -1.255 1 89.81 520 HIS B O 1
ATOM 9173 N N . HIS B 1 521 ? -28.281 -28.719 -0.288 1 90.12 521 HIS B N 1
ATOM 9174 C CA . HIS B 1 521 ? -28.891 -28.625 1.03 1 90.12 521 HIS B CA 1
ATOM 9175 C C . HIS B 1 521 ? -29.672 -27.328 1.178 1 90.12 521 HIS B C 1
ATOM 9177 O O . HIS B 1 521 ? -30.578 -27.234 2.02 1 90.12 521 HIS B O 1
ATOM 9183 N N . SER B 1 522 ? -29.344 -26.359 0.386 1 91.88 522 SER B N 1
ATOM 9184 C CA . SER B 1 522 ? -29.938 -25.031 0.525 1 91.88 522 SER B CA 1
ATOM 9185 C C . SER B 1 522 ? -31.219 -24.906 -0.308 1 91.88 522 SER B C 1
ATOM 9187 O O . SER B 1 522 ? -32.094 -24.109 -0 1 91.88 522 SER B O 1
ATOM 9189 N N . LEU B 1 523 ? -31.297 -25.719 -1.394 1 89.38 523 LEU B N 1
ATOM 9190 C CA . LEU B 1 523 ? -32.406 -25.547 -2.332 1 89.38 523 LEU B CA 1
ATOM 9191 C C . LEU B 1 523 ? -33.438 -26.672 -2.186 1 89.38 523 LEU B C 1
ATOM 9193 O O . LEU B 1 523 ? -33.094 -27.844 -2.434 1 89.38 523 LEU B O 1
ATOM 9197 N N . PRO B 1 524 ? -34.594 -26.281 -1.772 1 84.38 524 PRO B N 1
ATOM 9198 C CA . PRO B 1 524 ? -35.625 -27.312 -1.661 1 84.38 524 PRO B CA 1
ATOM 9199 C C . PRO B 1 524 ? -36.188 -27.75 -3.018 1 84.38 524 PRO B C 1
ATOM 9201 O O . PRO B 1 524 ? -36.094 -26.984 -3.988 1 84.38 524 PRO B O 1
ATOM 9204 N N . MET B 1 525 ? -36.688 -28.984 -3.104 1 82.5 525 MET B N 1
ATOM 9205 C CA . MET B 1 525 ? -37.281 -29.5 -4.336 1 82.5 525 MET B CA 1
ATOM 9206 C C . MET B 1 525 ? -38.781 -29.297 -4.344 1 82.5 525 MET B C 1
ATOM 9208 O O . MET B 1 525 ? -39.5 -29.781 -5.246 1 82.5 525 MET B O 1
ATOM 9212 N N . SER B 1 526 ? -39.281 -28.406 -3.518 1 79.44 526 SER B N 1
ATOM 9213 C CA . SER B 1 526 ? -40.719 -28.203 -3.424 1 79.44 526 SER B CA 1
ATOM 9214 C C . SER B 1 526 ? -41.094 -26.781 -3.826 1 79.44 526 SER B C 1
ATOM 9216 O O . SER B 1 526 ? -40.344 -25.844 -3.594 1 79.44 526 SER B O 1
ATOM 9218 N N . VAL B 1 527 ? -42.156 -26.781 -4.672 1 82.88 527 VAL B N 1
ATOM 9219 C CA . VAL B 1 527 ? -42.719 -25.484 -5.082 1 82.88 527 VAL B CA 1
ATOM 9220 C C . VAL B 1 527 ? -43.969 -25.188 -4.293 1 82.88 527 VAL B C 1
ATOM 9222 O O . VAL B 1 527 ? -44.875 -26.016 -4.219 1 82.88 527 VAL B O 1
ATOM 9225 N N . GLY B 1 528 ? -44 -24.125 -3.635 1 74.56 528 GLY B N 1
ATOM 9226 C CA . GLY B 1 528 ? -45.219 -23.656 -2.973 1 74.56 528 GLY B CA 1
ATOM 9227 C C . GLY B 1 528 ? -45.469 -24.344 -1.639 1 74.56 528 GLY B C 1
ATOM 9228 O O . GLY B 1 528 ? -46.594 -24.359 -1.149 1 74.56 528 GLY B O 1
ATOM 9229 N N . SER B 1 529 ? -44.438 -24.984 -1.179 1 74.81 529 SER B N 1
ATOM 9230 C CA . SER B 1 529 ? -44.625 -25.688 0.086 1 74.81 529 SER B CA 1
ATOM 9231 C C . SER B 1 529 ? -44.688 -24.719 1.257 1 74.81 529 SER B C 1
ATOM 9233 O O . SER B 1 529 ? -44.062 -23.656 1.231 1 74.81 529 SER B O 1
ATOM 9235 N N . GLU B 1 530 ? -45.656 -24.969 2.135 1 72.81 530 GLU B N 1
ATOM 9236 C CA . GLU B 1 530 ? -45.781 -24.219 3.377 1 72.81 530 GLU B CA 1
ATOM 9237 C C . GLU B 1 530 ? -45.531 -25.094 4.594 1 72.81 530 GLU B C 1
ATOM 9239 O O . GLU B 1 530 ? -46.156 -26.141 4.762 1 72.81 530 GLU B O 1
ATOM 9244 N N . PRO B 1 531 ? -44.375 -24.703 5.438 1 75.38 531 PRO B N 1
ATOM 9245 C CA . PRO B 1 531 ? -43.562 -23.469 5.402 1 75.38 531 PRO B CA 1
ATOM 9246 C C . PRO B 1 531 ? -42.406 -23.547 4.41 1 75.38 531 PRO B C 1
ATOM 9248 O O . PRO B 1 531 ? -41.844 -24.625 4.199 1 75.38 531 PRO B O 1
ATOM 9251 N N . ALA B 1 532 ? -42.156 -22.422 3.828 1 76.88 532 ALA B N 1
ATOM 9252 C CA . ALA B 1 532 ? -41.094 -22.344 2.828 1 76.88 532 ALA B CA 1
ATOM 9253 C C . ALA B 1 532 ? -39.719 -22.469 3.477 1 76.88 532 ALA B C 1
ATOM 9255 O O . ALA B 1 532 ? -39.5 -21.969 4.582 1 76.88 532 ALA B O 1
ATOM 9256 N N . ILE B 1 533 ? -38.875 -23.219 2.926 1 78.81 533 ILE B N 1
ATOM 9257 C CA . ILE B 1 533 ? -37.531 -23.391 3.422 1 78.81 533 ILE B CA 1
ATOM 9258 C C . ILE B 1 533 ? -36.719 -22.109 3.197 1 78.81 533 ILE B C 1
ATOM 9260 O O . ILE B 1 533 ? -35.969 -21.672 4.078 1 78.81 533 ILE B O 1
ATOM 9264 N N . LEU B 1 534 ? -36.938 -21.469 2.014 1 84.69 534 LEU B N 1
ATOM 9265 C CA . LEU B 1 534 ? -36.312 -20.188 1.716 1 84.69 534 LEU B CA 1
ATOM 9266 C C . LEU B 1 534 ? -37.312 -19.047 1.846 1 84.69 534 LEU B C 1
ATOM 9268 O O . LEU B 1 534 ? -38.469 -19.172 1.393 1 84.69 534 LEU B O 1
ATOM 9272 N N . ASN B 1 535 ? -36.875 -18.062 2.516 1 82.38 535 ASN B N 1
ATOM 9273 C CA . ASN B 1 535 ? -37.75 -16.922 2.703 1 82.38 535 ASN B CA 1
ATOM 9274 C C . ASN B 1 535 ? -38.156 -16.312 1.368 1 82.38 535 ASN B C 1
ATOM 9276 O O . ASN B 1 535 ? -37.312 -16.047 0.51 1 82.38 535 ASN B O 1
ATOM 9280 N N . ARG B 1 536 ? -39.438 -15.992 1.184 1 79.81 536 ARG B N 1
ATOM 9281 C CA . ARG B 1 536 ? -39.969 -15.508 -0.089 1 79.81 536 ARG B CA 1
ATOM 9282 C C . ARG B 1 536 ? -40.062 -13.992 -0.095 1 79.81 536 ARG B C 1
ATOM 9284 O O . ARG B 1 536 ? -40.562 -13.398 -1.057 1 79.81 536 ARG B O 1
ATOM 9291 N N . HIS B 1 537 ? -39.562 -13.445 0.923 1 80.94 537 HIS B N 1
ATOM 9292 C CA . HIS B 1 537 ? -39.625 -11.984 0.994 1 80.94 537 HIS B CA 1
ATOM 9293 C C . HIS B 1 537 ? -38.781 -11.336 -0.089 1 80.94 537 HIS B C 1
ATOM 9295 O O . HIS B 1 537 ? -37.75 -11.883 -0.488 1 80.94 537 HIS B O 1
ATOM 9301 N N . THR B 1 538 ? -39.094 -10.18 -0.559 1 81.81 538 THR B N 1
ATOM 9302 C CA . THR B 1 538 ? -38.438 -9.477 -1.66 1 81.81 538 THR B CA 1
ATOM 9303 C C . THR B 1 538 ? -37 -9.109 -1.292 1 81.81 538 THR B C 1
ATOM 9305 O O . THR B 1 538 ? -36.156 -8.969 -2.168 1 81.81 538 THR B O 1
ATOM 9308 N N . SER B 1 539 ? -36.719 -9 -0.01 1 82.88 539 SER B N 1
ATOM 9309 C CA . SER B 1 539 ? -35.375 -8.641 0.43 1 82.88 539 SER B CA 1
ATOM 9310 C C . SER B 1 539 ? -34.406 -9.797 0.241 1 82.88 539 SER B C 1
ATOM 9312 O O . SER B 1 539 ? -33.188 -9.594 0.226 1 82.88 539 SER B O 1
ATOM 9314 N N . ALA B 1 540 ? -34.938 -10.984 0.042 1 85.81 540 ALA B N 1
ATOM 9315 C CA . ALA B 1 540 ? -34.094 -12.172 -0.074 1 85.81 540 ALA B CA 1
ATOM 9316 C C . ALA B 1 540 ? -33.906 -12.57 -1.536 1 85.81 540 ALA B C 1
ATOM 9318 O O . ALA B 1 540 ? -33.281 -13.578 -1.833 1 85.81 540 ALA B O 1
ATOM 9319 N N . ILE B 1 541 ? -34.438 -11.766 -2.42 1 86.62 541 ILE B N 1
ATOM 9320 C CA . ILE B 1 541 ? -34.406 -12.141 -3.832 1 86.62 541 ILE B CA 1
ATOM 9321 C C . ILE B 1 541 ? -32.969 -12.148 -4.344 1 86.62 541 ILE B C 1
ATOM 9323 O O . ILE B 1 541 ? -32.562 -13.062 -5.07 1 86.62 541 ILE B O 1
ATOM 9327 N N . GLY B 1 542 ? -32.188 -11.195 -3.973 1 87.44 542 GLY B N 1
ATOM 9328 C CA . GLY B 1 542 ? -30.828 -11.102 -4.457 1 87.44 542 GLY B CA 1
ATOM 9329 C C . GLY B 1 542 ? -29.969 -12.281 -4.035 1 87.44 542 GLY B C 1
ATOM 9330 O O . GLY B 1 542 ? -29.281 -12.883 -4.863 1 87.44 542 GLY B O 1
ATOM 9331 N N . VAL B 1 543 ? -30.078 -12.602 -2.787 1 91.25 543 VAL B N 1
ATOM 9332 C CA . VAL B 1 543 ? -29.25 -13.664 -2.234 1 91.25 543 VAL B CA 1
ATOM 9333 C C . VAL B 1 543 ? -29.719 -15.016 -2.791 1 91.25 543 VAL B C 1
ATOM 9335 O O . VAL B 1 543 ? -28.891 -15.867 -3.117 1 91.25 543 VAL B O 1
ATOM 9338 N N . ARG B 1 544 ? -30.984 -15.203 -2.939 1 91.19 544 ARG B N 1
ATOM 9339 C CA . ARG B 1 544 ? -31.547 -16.438 -3.467 1 91.19 544 ARG B CA 1
ATOM 9340 C C . ARG B 1 544 ? -31.094 -16.688 -4.898 1 91.19 544 ARG B C 1
ATOM 9342 O O . ARG B 1 544 ? -30.594 -17.766 -5.219 1 91.19 544 ARG B O 1
ATOM 9349 N N . PHE B 1 545 ? -31.156 -15.727 -5.695 1 91.19 545 PHE B N 1
ATOM 9350 C CA . PHE B 1 545 ? -30.828 -15.883 -7.109 1 91.19 545 PHE B CA 1
ATOM 9351 C C . PHE B 1 545 ? -29.328 -15.953 -7.312 1 91.19 545 PHE B C 1
ATOM 9353 O O . PHE B 1 545 ? -28.844 -16.562 -8.273 1 91.19 545 PHE B O 1
ATOM 9360 N N . LYS B 1 546 ? -28.578 -15.336 -6.434 1 92.44 546 LYS B N 1
ATOM 9361 C CA . LYS B 1 546 ? -27.141 -15.469 -6.508 1 92.44 546 LYS B CA 1
ATOM 9362 C C . LYS B 1 546 ? -26.703 -16.891 -6.184 1 92.44 546 LYS B C 1
ATOM 9364 O O . LYS B 1 546 ? -25.797 -17.438 -6.82 1 92.44 546 LYS B O 1
ATOM 9369 N N . LEU B 1 547 ? -27.328 -17.406 -5.215 1 93.19 547 LEU B N 1
ATOM 9370 C CA . LEU B 1 547 ? -27.062 -18.797 -4.852 1 93.19 547 LEU B CA 1
ATOM 9371 C C . LEU B 1 547 ? -27.391 -19.734 -6.004 1 93.19 547 LEU B C 1
ATOM 9373 O O . LEU B 1 547 ? -26.625 -20.656 -6.297 1 93.19 547 LEU B O 1
ATOM 9377 N N . MET B 1 548 ? -28.453 -19.453 -6.66 1 92.12 548 MET B N 1
ATOM 9378 C CA . MET B 1 548 ? -28.859 -20.266 -7.797 1 92.12 548 MET B CA 1
ATOM 9379 C C . MET B 1 548 ? -27.906 -20.094 -8.969 1 92.12 548 MET B C 1
ATOM 9381 O O . MET B 1 548 ? -27.656 -21.031 -9.719 1 92.12 548 MET B O 1
ATOM 9385 N N . THR B 1 549 ? -27.469 -18.906 -9.047 1 91.88 549 THR B N 1
ATOM 9386 C CA . THR B 1 549 ? -26.5 -18.641 -10.102 1 91.88 549 THR B CA 1
ATOM 9387 C C . THR B 1 549 ? -25.219 -19.453 -9.883 1 91.88 549 THR B C 1
ATOM 9389 O O . THR B 1 549 ? -24.594 -19.906 -10.836 1 91.88 549 THR B O 1
ATOM 9392 N N . CYS B 1 550 ? -24.844 -19.609 -8.656 1 91.69 550 CYS B N 1
ATOM 9393 C CA . CYS B 1 550 ? -23.688 -20.453 -8.328 1 91.69 550 CYS B CA 1
ATOM 9394 C C . CYS B 1 550 ? -23.922 -21.891 -8.789 1 91.69 550 CYS B C 1
ATOM 9396 O O . CYS B 1 550 ? -23.047 -22.516 -9.375 1 91.69 550 CYS B O 1
ATOM 9398 N N . GLY B 1 551 ? -25.062 -22.328 -8.562 1 89.62 551 GLY B N 1
ATOM 9399 C CA . GLY B 1 551 ? -25.406 -23.672 -8.992 1 89.62 551 GLY B CA 1
ATOM 9400 C C . GLY B 1 551 ? -25.391 -23.844 -10.5 1 89.62 551 GLY B C 1
ATOM 9401 O O . GLY B 1 551 ? -24.891 -24.844 -11.016 1 89.62 551 GLY B O 1
ATOM 9402 N N . LEU B 1 552 ? -25.891 -22.859 -11.148 1 88.88 552 LEU B N 1
ATOM 9403 C CA . LEU B 1 552 ? -25.953 -22.906 -12.609 1 88.88 552 LEU B CA 1
ATOM 9404 C C . LEU B 1 552 ? -24.547 -22.859 -13.203 1 88.88 552 LEU B C 1
ATOM 9406 O O . LEU B 1 552 ? -24.281 -23.516 -14.211 1 88.88 552 LEU B O 1
ATOM 9410 N N . SER B 1 553 ? -23.719 -22.109 -12.547 1 88.5 553 SER B N 1
ATOM 9411 C CA . SER B 1 553 ? -22.344 -22 -13.008 1 88.5 553 SER B CA 1
ATOM 9412 C C . SER B 1 553 ? -21.609 -23.344 -12.906 1 88.5 553 SER B C 1
ATOM 9414 O O . SER B 1 553 ? -20.75 -23.656 -13.734 1 88.5 553 SER B O 1
ATOM 9416 N N . LEU B 1 554 ? -21.938 -24.125 -11.938 1 87.19 554 LEU B N 1
ATOM 9417 C CA . LEU B 1 554 ? -21.297 -25.422 -11.727 1 87.19 554 LEU B CA 1
ATOM 9418 C C . LEU B 1 554 ? -21.859 -26.453 -12.688 1 87.19 554 LEU B C 1
ATOM 9420 O O . LEU B 1 554 ? -21.188 -27.438 -13.008 1 87.19 554 LEU B O 1
ATOM 9424 N N . LEU B 1 555 ? -23.062 -26.109 -13.109 1 84 555 LEU B N 1
ATOM 9425 C CA . LEU B 1 555 ? -23.734 -27.047 -14.023 1 84 555 LEU B CA 1
ATOM 9426 C C . LEU B 1 555 ? -23.219 -26.844 -15.445 1 84 555 LEU B C 1
ATOM 9428 O O . LEU B 1 555 ? -23.141 -27.812 -16.219 1 84 555 LEU B O 1
ATOM 9432 N N . GLN B 1 556 ? -22.875 -25.578 -15.57 1 77.75 556 GLN B N 1
ATOM 9433 C CA . GLN B 1 556 ? -22.484 -25.234 -16.938 1 77.75 556 GLN B CA 1
ATOM 9434 C C . GLN B 1 556 ? -21.047 -25.641 -17.219 1 77.75 556 GLN B C 1
ATOM 9436 O O . GLN B 1 556 ? -20.141 -25.344 -16.438 1 77.75 556 GLN B O 1
ATOM 9441 N N . GLY B 1 557 ? -20.812 -26.656 -17.969 1 66.81 557 GLY B N 1
ATOM 9442 C CA . GLY B 1 557 ? -19.484 -27.109 -18.359 1 66.81 557 GLY B CA 1
ATOM 9443 C C . GLY B 1 557 ? -19.203 -28.547 -17.953 1 66.81 557 GLY B C 1
ATOM 9444 O O . GLY B 1 557 ? -20.125 -29.266 -17.531 1 66.81 557 GLY B O 1
ATOM 9445 N N . ASP B 1 558 ? -18.141 -29.031 -18.25 1 66.06 558 ASP B N 1
ATOM 9446 C CA . ASP B 1 558 ? -17.75 -30.406 -17.938 1 66.06 558 ASP B CA 1
ATOM 9447 C C . ASP B 1 558 ? -17.109 -30.5 -16.562 1 66.06 558 ASP B C 1
ATOM 9449 O O . ASP B 1 558 ? -16.094 -31.188 -16.391 1 66.06 558 ASP B O 1
ATOM 9453 N N . ILE B 1 559 ? -17.812 -29.797 -15.602 1 72.44 559 ILE B N 1
ATOM 9454 C CA . ILE B 1 559 ? -17.203 -29.719 -14.273 1 72.44 559 ILE B CA 1
ATOM 9455 C C . ILE B 1 559 ? -17.672 -30.906 -13.43 1 72.44 559 ILE B C 1
ATOM 9457 O O . ILE B 1 559 ? -16.875 -31.578 -12.789 1 72.44 559 ILE B O 1
ATOM 9461 N N . LEU B 1 560 ? -19.031 -31.156 -13.492 1 75.31 560 LEU B N 1
ATOM 9462 C CA . LEU B 1 560 ? -19.594 -32.25 -12.719 1 75.31 560 LEU B CA 1
ATOM 9463 C C . LEU B 1 560 ? -19.656 -33.531 -13.555 1 75.31 560 LEU B C 1
ATOM 9465 O O . LEU B 1 560 ? -20.141 -33.5 -14.68 1 75.31 560 LEU B O 1
ATOM 9469 N N . PRO B 1 561 ? -18.922 -34.469 -13.117 1 66.25 561 PRO B N 1
ATOM 9470 C CA . PRO B 1 561 ? -18.828 -35.656 -13.938 1 66.25 561 PRO B CA 1
ATOM 9471 C C . PRO B 1 561 ? -20.172 -36.375 -14.086 1 66.25 561 PRO B C 1
ATOM 9473 O O . PRO B 1 561 ? -20.469 -36.938 -15.148 1 66.25 561 PRO B O 1
ATOM 9476 N N . LYS B 1 562 ? -20.984 -36.469 -13.008 1 68.44 562 LYS B N 1
ATOM 9477 C CA . LYS B 1 562 ? -22.109 -37.375 -13.031 1 68.44 562 LYS B CA 1
ATOM 9478 C C . LYS B 1 562 ? -23.375 -36.688 -13.562 1 68.44 562 LYS B C 1
ATOM 9480 O O . LYS B 1 562 ? -23.734 -35.594 -13.086 1 68.44 562 LYS B O 1
ATOM 9485 N N . SER B 1 563 ? -23.891 -37.281 -14.414 1 68.25 563 SER B N 1
ATOM 9486 C CA . SER B 1 563 ? -25.094 -36.781 -15.086 1 68.25 563 SER B CA 1
ATOM 9487 C C . SER B 1 563 ? -26.25 -36.656 -14.117 1 68.25 563 SER B C 1
ATOM 9489 O O . SER B 1 563 ? -26.984 -35.656 -14.141 1 68.25 563 SER B O 1
ATOM 9491 N N . LEU B 1 564 ? -26.375 -37.594 -13.156 1 74.5 564 LEU B N 1
ATOM 9492 C CA . LEU B 1 564 ? -27.516 -37.562 -12.266 1 74.5 564 LEU B CA 1
ATOM 9493 C C . LEU B 1 564 ? -27.438 -36.375 -11.312 1 74.5 564 LEU B C 1
ATOM 9495 O O . LEU B 1 564 ? -28.453 -35.719 -11.062 1 74.5 564 LEU B O 1
ATOM 9499 N N . ALA B 1 565 ? -26.328 -36.219 -10.844 1 75.88 565 ALA B N 1
ATOM 9500 C CA . ALA B 1 565 ? -26.125 -35.125 -9.914 1 75.88 565 ALA B CA 1
ATOM 9501 C C . ALA B 1 565 ? -26.406 -33.781 -10.594 1 75.88 565 ALA B C 1
ATOM 9503 O O . ALA B 1 565 ? -26.984 -32.875 -9.984 1 75.88 565 ALA B O 1
ATOM 9504 N N . LYS B 1 566 ? -26.141 -33.688 -11.82 1 82.69 566 LYS B N 1
ATOM 9505 C CA . LYS B 1 566 ? -26.406 -32.469 -12.594 1 82.69 566 LYS B CA 1
ATOM 9506 C C . LYS B 1 566 ? -27.906 -32.219 -12.758 1 82.69 566 LYS B C 1
ATOM 9508 O O . LYS B 1 566 ? -28.375 -31.109 -12.586 1 82.69 566 LYS B O 1
ATOM 9513 N N . ASN B 1 567 ? -28.562 -33.312 -12.992 1 82.69 567 ASN B N 1
ATOM 9514 C CA . ASN B 1 567 ? -30 -33.188 -13.227 1 82.69 567 ASN B CA 1
ATOM 9515 C C . ASN B 1 567 ? -30.75 -32.812 -11.953 1 82.69 567 ASN B C 1
ATOM 9517 O O . ASN B 1 567 ? -31.688 -32.031 -11.984 1 82.69 567 ASN B O 1
ATOM 9521 N N . VAL B 1 568 ? -30.328 -33.406 -10.945 1 85.81 568 VAL B N 1
ATOM 9522 C CA . VAL B 1 568 ? -30.984 -33.125 -9.68 1 85.81 568 VAL B CA 1
ATOM 9523 C C . VAL B 1 568 ? -30.75 -31.672 -9.297 1 85.81 568 VAL B C 1
ATOM 9525 O O . VAL B 1 568 ? -31.672 -30.984 -8.836 1 85.81 568 VAL B O 1
ATOM 9528 N N . LEU B 1 569 ? -29.594 -31.234 -9.484 1 87.19 569 LEU B N 1
ATOM 9529 C CA . LEU B 1 569 ? -29.266 -29.859 -9.164 1 87.19 569 LEU B CA 1
ATOM 9530 C C . LEU B 1 569 ? -30.062 -28.891 -10.055 1 87.19 569 LEU B C 1
ATOM 9532 O O . LEU B 1 569 ? -30.531 -27.859 -9.586 1 87.19 569 LEU B O 1
ATOM 9536 N N . ARG B 1 570 ? -30.172 -29.25 -11.289 1 86.56 570 ARG B N 1
ATOM 9537 C CA . ARG B 1 570 ? -30.953 -28.422 -12.219 1 86.56 570 ARG B CA 1
ATOM 9538 C C . ARG B 1 570 ? -32.406 -28.344 -11.789 1 86.56 570 ARG B C 1
ATOM 9540 O O . ARG B 1 570 ? -33 -27.266 -11.797 1 86.56 570 ARG B O 1
ATOM 9547 N N . GLU B 1 571 ? -32.938 -29.422 -11.469 1 86.94 571 GLU B N 1
ATOM 9548 C CA . GLU B 1 571 ? -34.312 -29.453 -11.023 1 86.94 571 GLU B CA 1
ATOM 9549 C C . GLU B 1 571 ? -34.531 -28.625 -9.758 1 86.94 571 GLU B C 1
ATOM 9551 O O . GLU B 1 571 ? -35.531 -27.938 -9.609 1 86.94 571 GLU B O 1
ATOM 9556 N N . ARG B 1 572 ? -33.625 -28.734 -8.938 1 88.62 572 ARG B N 1
ATOM 9557 C CA . ARG B 1 572 ? -33.719 -27.969 -7.703 1 88.62 572 ARG B CA 1
ATOM 9558 C C . ARG B 1 572 ? -33.656 -26.469 -7.984 1 88.62 572 ARG B C 1
ATOM 9560 O O . ARG B 1 572 ? -34.406 -25.688 -7.371 1 88.62 572 ARG B O 1
ATOM 9567 N N . ILE B 1 573 ? -32.812 -26.078 -8.875 1 89.62 573 ILE B N 1
ATOM 9568 C CA . ILE B 1 573 ? -32.688 -24.656 -9.227 1 89.62 573 ILE B CA 1
ATOM 9569 C C . ILE B 1 573 ? -34 -24.156 -9.852 1 89.62 573 ILE B C 1
ATOM 9571 O O . ILE B 1 573 ? -34.469 -23.078 -9.5 1 89.62 573 ILE B O 1
ATOM 9575 N N . TYR B 1 574 ? -34.594 -24.953 -10.703 1 87.19 574 TYR B N 1
ATOM 9576 C CA . TYR B 1 574 ? -35.8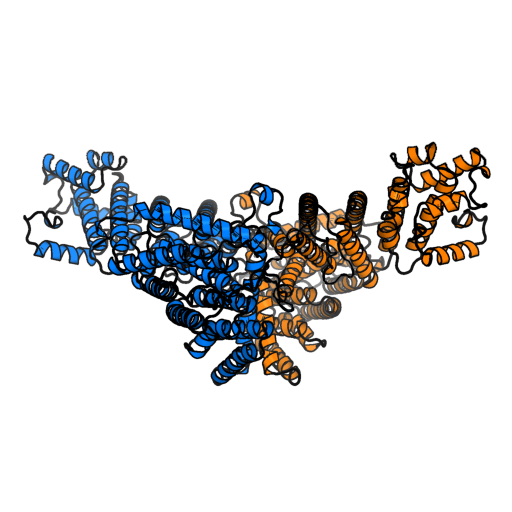44 -24.547 -11.359 1 87.19 574 TYR B CA 1
ATOM 9577 C C . TYR B 1 574 ? -36.969 -24.5 -10.367 1 87.19 574 TYR B C 1
ATOM 9579 O O . TYR B 1 574 ? -37.781 -23.578 -10.391 1 87.19 574 TYR B O 1
ATOM 9587 N N . CYS B 1 575 ? -36.969 -25.391 -9.531 1 87.06 575 CYS B N 1
ATOM 9588 C CA . CYS B 1 575 ? -38.031 -25.406 -8.523 1 87.06 575 CYS B CA 1
ATOM 9589 C C . CYS B 1 575 ? -37.906 -24.203 -7.598 1 87.06 575 CYS B C 1
ATOM 9591 O O . CYS B 1 575 ? -38.906 -23.578 -7.262 1 87.06 575 CYS B O 1
ATOM 9593 N N . CYS B 1 576 ? -36.75 -23.969 -7.25 1 87.81 576 CYS B N 1
ATOM 9594 C CA . CYS B 1 576 ? -36.531 -22.844 -6.332 1 87.81 576 CYS B CA 1
ATOM 9595 C C . CYS B 1 576 ? -36.875 -21.516 -7.004 1 87.81 576 CYS B C 1
ATOM 9597 O O . CYS B 1 576 ? -37.406 -20.609 -6.355 1 87.81 576 CYS B O 1
ATOM 9599 N N . CYS B 1 577 ? -36.562 -21.422 -8.289 1 85.75 577 CYS B N 1
ATOM 9600 C CA . CYS B 1 577 ? -36.906 -20.219 -9.047 1 85.75 577 CYS B CA 1
ATOM 9601 C C . CYS B 1 577 ? -38.406 -20.016 -9.117 1 85.75 577 CYS B C 1
ATOM 9603 O O . CYS B 1 577 ? -38.906 -18.906 -8.883 1 85.75 577 CYS B O 1
ATOM 9605 N N . LEU B 1 578 ? -39.094 -21.062 -9.305 1 83.38 578 LEU B N 1
ATOM 9606 C CA . LEU B 1 578 ? -40.562 -20.969 -9.445 1 83.38 578 LEU B CA 1
ATOM 9607 C C . LEU B 1 578 ? -41.219 -20.75 -8.086 1 83.38 578 LEU B C 1
ATOM 9609 O O . LEU B 1 578 ? -42.281 -20.125 -8 1 83.38 578 LEU B O 1
ATOM 9613 N N . ASP B 1 579 ? -40.531 -21.25 -7.16 1 83.44 579 ASP B N 1
ATOM 9614 C CA . ASP B 1 579 ? -41.062 -21.109 -5.809 1 83.44 579 ASP B CA 1
ATOM 9615 C C . ASP B 1 579 ? -41.125 -19.641 -5.395 1 83.44 579 ASP B C 1
ATOM 9617 O O . ASP B 1 579 ? -42.062 -19.234 -4.691 1 83.44 579 ASP B O 1
ATOM 9621 N N . TYR B 1 580 ? -40.25 -18.828 -5.816 1 80.44 580 TYR B N 1
ATOM 9622 C CA . TYR B 1 580 ? -40.25 -17.422 -5.457 1 80.44 580 TYR B CA 1
ATOM 9623 C C . TYR B 1 580 ? -41.469 -16.703 -6.004 1 80.44 580 TYR B C 1
ATOM 9625 O O . TYR B 1 580 ? -42 -15.781 -5.375 1 80.44 580 TYR B O 1
ATOM 9633 N N . PHE B 1 581 ? -41.906 -17.141 -7.125 1 77.88 581 PHE B N 1
ATOM 9634 C CA . PHE B 1 581 ? -43 -16.438 -7.793 1 77.88 581 PHE B CA 1
ATOM 9635 C C . PHE B 1 581 ? -44.344 -16.906 -7.277 1 77.88 581 PHE B C 1
ATOM 9637 O O . PHE B 1 581 ? -45.375 -16.406 -7.711 1 77.88 581 PHE B O 1
ATOM 9644 N N . CYS B 1 582 ? -44.281 -17.766 -6.324 1 71.75 582 CYS B N 1
ATOM 9645 C CA . CYS B 1 582 ? -45.531 -18.234 -5.738 1 71.75 582 CYS B CA 1
ATOM 9646 C C . CYS B 1 582 ? -46.031 -17.266 -4.672 1 71.75 582 CYS B C 1
ATOM 9648 O O . CYS B 1 582 ? -47.125 -17.453 -4.117 1 71.75 582 CYS B O 1
ATOM 9650 N N . LYS B 1 583 ? -45.344 -16.172 -4.461 1 67.44 583 LYS B N 1
ATOM 9651 C CA . LYS B 1 583 ? -45.75 -15.188 -3.463 1 67.44 583 LYS B CA 1
ATOM 9652 C C . LYS B 1 583 ? -46.531 -14.055 -4.098 1 67.44 583 LYS B C 1
ATOM 9654 O O . LYS B 1 583 ? -46.438 -13.82 -5.305 1 67.44 583 LYS B O 1
ATOM 9659 N N . PRO B 1 584 ? -47.375 -13.469 -3.189 1 68.5 584 PRO B N 1
ATOM 9660 C CA . PRO B 1 584 ? -48.062 -12.289 -3.707 1 68.5 584 PRO B CA 1
ATOM 9661 C C . PRO B 1 584 ? -47.125 -11.141 -4.047 1 68.5 584 PRO B C 1
ATOM 9663 O O . PRO B 1 584 ? -46 -11.094 -3.531 1 68.5 584 PRO B O 1
ATOM 9666 N N . VAL B 1 585 ? -47.469 -10.375 -4.969 1 70.5 585 VAL B N 1
ATOM 9667 C CA . VAL B 1 585 ? -46.688 -9.25 -5.453 1 70.5 585 VAL B CA 1
ATOM 9668 C C . VAL B 1 585 ? -46.438 -8.25 -4.316 1 70.5 585 VAL B C 1
ATOM 9670 O O . VAL B 1 585 ? -47.375 -7.887 -3.602 1 70.5 585 VAL B O 1
ATOM 9673 N N . LYS B 1 586 ? -45.188 -8.109 -3.961 1 71.19 586 LYS B N 1
ATOM 9674 C CA . LYS B 1 586 ? -44.875 -7.137 -2.926 1 71.19 586 LYS B CA 1
ATOM 9675 C C . LYS B 1 586 ? -43.875 -6.098 -3.449 1 71.19 586 LYS B C 1
ATOM 9677 O O . LYS B 1 586 ? -43.125 -6.367 -4.387 1 71.19 586 LYS B O 1
ATOM 9682 N N . CYS B 1 587 ? -44 -4.875 -2.943 1 70.38 587 CYS B N 1
ATOM 9683 C CA . CYS B 1 587 ? -43.094 -3.793 -3.326 1 70.38 587 CYS B CA 1
ATOM 9684 C C . CYS B 1 587 ? -41.719 -3.967 -2.68 1 70.38 587 CYS B C 1
ATOM 9686 O O . CYS B 1 587 ? -41.625 -4.508 -1.577 1 70.38 587 CYS B O 1
ATOM 9688 N N . PRO B 1 588 ? -40.719 -3.555 -3.396 1 73.88 588 PRO B N 1
ATOM 9689 C CA . PRO B 1 588 ? -39.344 -3.668 -2.84 1 73.88 588 PRO B CA 1
ATOM 9690 C C . PRO B 1 588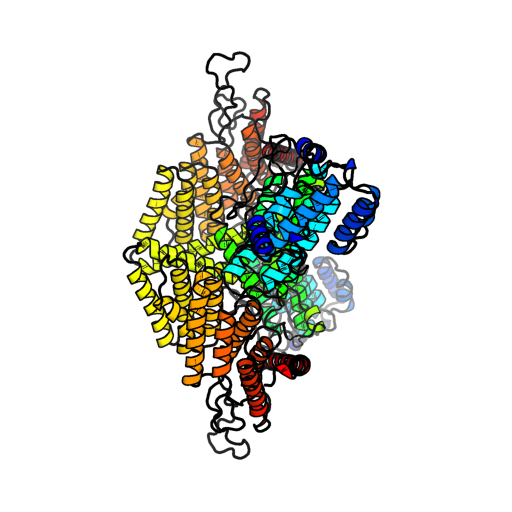 ? -39.156 -2.795 -1.604 1 73.88 588 PRO B C 1
ATOM 9692 O O . PRO B 1 588 ? -39.688 -1.679 -1.54 1 73.88 588 PRO B O 1
ATOM 9695 N N . THR B 1 589 ? -38.625 -3.328 -0.567 1 73.25 589 THR B N 1
ATOM 9696 C CA . THR B 1 589 ? -38.375 -2.607 0.677 1 73.25 589 THR B CA 1
ATOM 9697 C C . THR B 1 589 ? -36.906 -2.248 0.811 1 73.25 589 THR B C 1
ATOM 9699 O O . THR B 1 589 ? -36.5 -1.537 1.739 1 73.25 589 THR B O 1
ATOM 9702 N N . GLN B 1 590 ? -36.125 -2.539 -0.186 1 76.62 590 GLN B N 1
ATOM 9703 C CA . GLN B 1 590 ? -34.688 -2.348 -0.106 1 76.62 590 GLN B CA 1
ATOM 9704 C C . GLN B 1 590 ? -34.312 -0.922 -0.491 1 76.62 590 GLN B C 1
ATOM 9706 O O . GLN B 1 590 ? -35.094 -0.209 -1.121 1 76.62 590 GLN B O 1
ATOM 9711 N N . ASN B 1 591 ? -33.125 -0.542 0.063 1 75.38 591 ASN B N 1
ATOM 9712 C CA . ASN B 1 591 ? -32.562 0.725 -0.371 1 75.38 591 ASN B CA 1
ATOM 9713 C C . ASN B 1 591 ? -32.156 0.684 -1.843 1 75.38 591 ASN B C 1
ATOM 9715 O O . ASN B 1 591 ? -32.062 -0.394 -2.432 1 75.38 591 ASN B O 1
ATOM 9719 N N . ALA B 1 592 ? -32.062 1.778 -2.434 1 74.5 592 ALA B N 1
ATOM 9720 C CA . ALA B 1 592 ? -31.797 1.911 -3.867 1 74.5 592 ALA B CA 1
ATOM 9721 C C . ALA B 1 592 ? -30.547 1.142 -4.277 1 74.5 592 ALA B C 1
ATOM 9723 O O . ALA B 1 592 ? -30.531 0.484 -5.32 1 74.5 592 ALA B O 1
ATOM 9724 N N . ILE B 1 593 ? -29.625 1.11 -3.426 1 74.81 593 ILE B N 1
ATOM 9725 C CA . ILE B 1 593 ? -28.359 0.462 -3.756 1 74.81 593 ILE B CA 1
ATOM 9726 C C . ILE B 1 593 ? -28.547 -1.055 -3.744 1 74.81 593 ILE B C 1
ATOM 9728 O O . ILE B 1 593 ? -28.125 -1.741 -4.684 1 74.81 593 ILE B O 1
ATOM 9732 N N . ASP B 1 594 ? -29.219 -1.5 -2.809 1 79.12 594 ASP B N 1
ATOM 9733 C CA . ASP B 1 594 ? -29.453 -2.936 -2.689 1 79.12 594 ASP B CA 1
ATOM 9734 C C . ASP B 1 594 ? -30.359 -3.438 -3.805 1 79.12 594 ASP B C 1
ATOM 9736 O O . ASP B 1 594 ? -30.172 -4.543 -4.316 1 79.12 594 ASP B O 1
ATOM 9740 N N . LEU B 1 595 ? -31.25 -2.561 -4.129 1 80.44 595 LEU B N 1
ATOM 9741 C CA . LEU B 1 595 ? -32.188 -2.936 -5.18 1 80.44 595 LEU B CA 1
ATOM 9742 C C . LEU B 1 595 ? -31.484 -3.043 -6.527 1 80.44 595 LEU B C 1
ATOM 9744 O O . LEU B 1 595 ? -31.766 -3.959 -7.305 1 80.44 595 LEU B O 1
ATOM 9748 N N . ARG B 1 596 ? -30.672 -2.16 -6.762 1 81.25 596 ARG B N 1
ATOM 9749 C CA . ARG B 1 596 ? -29.938 -2.209 -8.016 1 81.25 596 ARG B CA 1
ATOM 9750 C C . ARG B 1 596 ? -29.062 -3.461 -8.094 1 81.25 596 ARG B C 1
ATOM 9752 O O . ARG B 1 596 ? -28.938 -4.074 -9.156 1 81.25 596 ARG B O 1
ATOM 9759 N N . GLU B 1 597 ? -28.453 -3.793 -7.004 1 82.62 597 GLU B N 1
ATOM 9760 C CA . GLU B 1 597 ? -27.656 -5.012 -6.938 1 82.62 597 GLU B CA 1
ATOM 9761 C C . GLU B 1 597 ? -28.516 -6.25 -7.184 1 82.62 597 GLU B C 1
ATOM 9763 O O . GLU B 1 597 ? -28.094 -7.176 -7.883 1 82.62 597 GLU B O 1
ATOM 9768 N N . ASP B 1 598 ? -29.688 -6.227 -6.656 1 85.44 598 ASP B N 1
ATOM 9769 C CA . ASP B 1 598 ? -30.609 -7.348 -6.84 1 85.44 598 ASP B CA 1
ATOM 9770 C C . ASP B 1 598 ? -31.016 -7.488 -8.305 1 85.44 598 ASP B C 1
ATOM 9772 O O . ASP B 1 598 ? -31.031 -8.594 -8.844 1 85.44 598 ASP B O 1
ATOM 9776 N N . VAL B 1 599 ? -31.25 -6.379 -8.883 1 85.94 599 VAL B N 1
ATOM 9777 C CA . VAL B 1 599 ? -31.672 -6.395 -10.281 1 85.94 599 VAL B CA 1
ATOM 9778 C C . VAL B 1 599 ? -30.531 -6.914 -11.156 1 85.94 599 VAL B C 1
ATOM 9780 O O . VAL B 1 599 ? -30.766 -7.719 -12.062 1 85.94 599 VAL B O 1
ATOM 9783 N N . THR B 1 600 ? -29.406 -6.461 -10.844 1 85.06 600 THR B N 1
ATOM 9784 C CA . THR B 1 600 ? -28.25 -6.922 -11.609 1 85.06 600 THR B CA 1
ATOM 9785 C C . THR B 1 600 ? -28.062 -8.43 -11.445 1 85.06 600 THR B C 1
ATOM 9787 O O . THR B 1 600 ? -27.734 -9.125 -12.406 1 85.06 600 THR B O 1
ATOM 9790 N N . THR B 1 601 ? -28.25 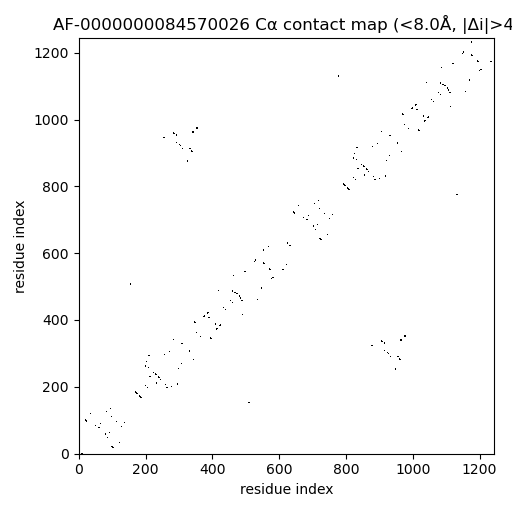-8.898 -10.297 1 88.31 601 THR B N 1
ATOM 9791 C CA . THR B 1 601 ? -28.125 -10.328 -10.023 1 88.31 601 THR B CA 1
ATOM 9792 C C . THR B 1 601 ? -29.188 -11.125 -10.781 1 88.31 601 THR B C 1
ATOM 9794 O O . THR B 1 601 ? -28.891 -12.195 -11.312 1 88.31 601 THR B O 1
ATOM 9797 N N . LEU B 1 602 ? -30.391 -10.531 -10.852 1 88.75 602 LEU B N 1
ATOM 9798 C CA . LEU B 1 602 ? -31.484 -11.195 -11.555 1 88.75 602 LEU B CA 1
ATOM 9799 C C . LEU B 1 602 ? -31.203 -11.266 -13.055 1 88.75 602 LEU B C 1
ATOM 9801 O O . LEU B 1 602 ? -31.484 -12.273 -13.695 1 88.75 602 LEU B O 1
ATOM 9805 N N . ILE B 1 603 ? -30.625 -10.234 -13.484 1 88.69 603 ILE B N 1
ATOM 9806 C CA . ILE B 1 603 ? -30.281 -10.195 -14.906 1 88.69 603 ILE B CA 1
ATOM 9807 C C . ILE B 1 603 ? -29.203 -11.227 -15.211 1 88.69 603 ILE B C 1
ATOM 9809 O O . ILE B 1 603 ? -29.281 -11.938 -16.203 1 88.69 603 ILE B O 1
ATOM 9813 N N . LYS B 1 604 ? -28.25 -11.289 -14.352 1 87.69 604 LYS B N 1
ATOM 9814 C CA . LYS B 1 604 ? -27.172 -12.266 -14.523 1 87.69 604 LYS B CA 1
ATOM 9815 C C . LYS B 1 604 ? -27.719 -13.695 -14.477 1 87.69 604 LYS B C 1
ATOM 9817 O O . LYS B 1 604 ? -27.281 -14.555 -15.25 1 87.69 604 LYS B O 1
ATOM 9822 N N . PHE B 1 605 ? -28.609 -13.922 -13.617 1 89.81 605 PHE B N 1
ATOM 9823 C CA . PHE B 1 605 ? -29.234 -15.242 -13.508 1 89.81 605 PHE B CA 1
ATOM 9824 C C . PHE B 1 605 ? -30.016 -15.578 -14.773 1 89.81 605 PHE B C 1
ATOM 9826 O O . PHE B 1 605 ? -29.938 -16.703 -15.273 1 89.81 605 PHE B O 1
ATOM 9833 N N . TRP B 1 606 ? -30.703 -14.594 -15.242 1 88.31 606 TRP B N 1
ATOM 9834 C CA . TRP B 1 606 ? -31.484 -14.797 -16.453 1 88.31 606 TRP B CA 1
ATOM 9835 C C . TRP B 1 606 ? -30.594 -15.133 -17.641 1 88.31 606 TRP B C 1
ATOM 9837 O O . TRP B 1 606 ? -30.906 -16.031 -18.422 1 88.31 606 TRP B O 1
ATOM 9847 N N . GLN B 1 607 ? -29.547 -14.477 -17.703 1 87.88 607 GLN B N 1
ATOM 9848 C CA . GLN B 1 607 ? -28.609 -14.734 -18.781 1 87.88 607 GLN B CA 1
ATOM 9849 C C . GLN B 1 607 ? -28 -16.125 -18.656 1 87.88 607 GLN B C 1
ATOM 9851 O O . GLN B 1 607 ? -27.828 -16.828 -19.672 1 87.88 607 GLN B O 1
ATOM 9856 N N . ALA B 1 608 ? -27.734 -16.5 -17.453 1 85.5 608 ALA B N 1
ATOM 9857 C CA . ALA B 1 608 ? -27.172 -17.828 -17.203 1 85.5 608 ALA B CA 1
ATOM 9858 C C . ALA B 1 608 ? -28.188 -18.922 -17.531 1 85.5 608 ALA B C 1
ATOM 9860 O O . ALA B 1 608 ? -27.828 -19.953 -18.094 1 85.5 608 ALA B O 1
ATOM 9861 N N . LEU B 1 609 ? -29.422 -18.641 -17.234 1 85.38 609 LEU B N 1
ATOM 9862 C CA . LEU B 1 609 ? -30.5 -19.594 -17.516 1 85.38 609 LEU B CA 1
ATOM 9863 C C . LEU B 1 609 ? -30.719 -19.734 -19.016 1 85.38 609 LEU B C 1
ATOM 9865 O O . LEU B 1 609 ? -30.922 -20.844 -19.516 1 85.38 609 LEU B O 1
ATOM 9869 N N . HIS B 1 610 ? -30.594 -18.641 -19.641 1 85 610 HIS B N 1
ATOM 9870 C CA . HIS B 1 610 ? -30.781 -18.641 -21.078 1 85 610 HIS B CA 1
ATOM 9871 C C . HIS B 1 610 ? -29.672 -19.406 -21.781 1 85 610 HIS B C 1
ATOM 9873 O O . HIS B 1 610 ? -29.906 -20.094 -22.781 1 85 610 HIS B O 1
ATOM 9879 N N . SER B 1 611 ? -28.531 -19.297 -21.25 1 79.69 611 SER B N 1
ATOM 9880 C CA . SER B 1 611 ? -27.375 -19.969 -21.828 1 79.69 611 SER B CA 1
ATOM 9881 C C . SER B 1 611 ? -27.375 -21.469 -21.5 1 79.69 611 SER B C 1
ATOM 9883 O O . SER B 1 611 ? -26.703 -22.25 -22.172 1 79.69 611 SER B O 1
ATOM 9885 N N . ASP B 1 612 ? -28.062 -21.844 -20.484 1 79.69 612 ASP B N 1
ATOM 9886 C CA . ASP B 1 612 ? -28.125 -23.234 -20.062 1 79.69 612 ASP B CA 1
ATOM 9887 C C . ASP B 1 612 ? -28.719 -24.125 -21.156 1 79.69 612 ASP B C 1
ATOM 9889 O O . ASP B 1 612 ? -28.484 -25.328 -21.203 1 79.69 612 ASP B O 1
ATOM 9893 N N . ARG B 1 613 ? -29.484 -23.5 -22.016 1 74.25 613 ARG B N 1
ATOM 9894 C CA . ARG B 1 613 ? -30.094 -24.25 -23.125 1 74.25 613 ARG B CA 1
ATOM 9895 C C . ARG B 1 613 ? -29.016 -24.891 -23.984 1 74.25 613 ARG B C 1
ATOM 9897 O O . ARG B 1 613 ? -29.219 -26 -24.516 1 74.25 613 ARG B O 1
ATOM 9904 N N . LYS B 1 614 ? -27.938 -24.328 -24.078 1 73.31 614 LYS B N 1
ATOM 9905 C CA . LYS B 1 614 ? -26.844 -24.828 -24.906 1 73.31 614 LYS B CA 1
ATOM 9906 C C . LYS B 1 614 ? -26.219 -26.062 -24.281 1 73.31 614 LYS B C 1
ATOM 9908 O O . LYS B 1 614 ? -25.594 -26.875 -24.984 1 73.31 614 LYS B O 1
ATOM 9913 N N . TYR B 1 615 ? -26.391 -26.219 -23 1 68.06 615 TYR B N 1
ATOM 9914 C CA . TYR B 1 615 ? -25.719 -27.297 -22.297 1 68.06 615 TYR B CA 1
ATOM 9915 C C . TYR B 1 615 ? -26.656 -28.453 -22.031 1 68.06 615 TYR B C 1
ATOM 9917 O O . TYR B 1 615 ? -26.266 -29.469 -21.453 1 68.06 615 TYR B O 1
ATOM 9925 N N . LEU B 1 616 ? -27.906 -28.281 -22.344 1 66.88 616 LEU B N 1
ATOM 9926 C CA . LEU B 1 616 ? -28.891 -29.359 -22.203 1 66.88 616 LEU B CA 1
ATOM 9927 C C . LEU B 1 616 ? -28.75 -30.359 -23.328 1 66.88 616 LEU B C 1
ATOM 9929 O O . LEU B 1 616 ? -29.172 -30.094 -24.469 1 66.88 616 LEU B O 1
ATOM 9933 N N . LYS B 1 617 ? -27.656 -31.188 -23.234 1 60.72 617 LYS B N 1
ATOM 9934 C CA . LYS B 1 617 ? -27.516 -32.219 -24.25 1 60.72 617 LYS B CA 1
ATOM 9935 C C . LYS B 1 617 ? -28.359 -33.438 -23.906 1 60.72 617 LYS B C 1
ATOM 9937 O O . LYS B 1 617 ? -28.594 -33.75 -22.734 1 60.72 617 LYS B O 1
ATOM 9942 N N . ASP B 1 618 ? -29.172 -33.938 -24.891 1 56.81 618 ASP B N 1
ATOM 9943 C CA . ASP B 1 618 ? -30 -35.125 -24.781 1 56.81 618 ASP B CA 1
ATOM 9944 C C . ASP B 1 618 ? -29.266 -36.219 -24.016 1 56.81 618 ASP B C 1
ATOM 9946 O O . ASP B 1 618 ? -29.891 -37 -23.297 1 56.81 618 ASP B O 1
ATOM 9950 N N . SER B 1 619 ? -28.047 -36.281 -24.156 1 52.09 619 SER B N 1
ATOM 9951 C CA . SER B 1 619 ? -27.312 -37.344 -23.5 1 52.09 619 SER B CA 1
ATOM 9952 C C . SER B 1 619 ? -27.281 -37.156 -21.984 1 52.09 619 SER B C 1
ATOM 9954 O O . SER B 1 619 ? -27.031 -38.094 -21.234 1 52.09 619 SER B O 1
ATOM 9956 N N . ASP B 1 620 ? -27.312 -35.969 -21.594 1 54.06 620 ASP B N 1
ATOM 9957 C CA . ASP B 1 620 ? -27.188 -35.688 -20.172 1 54.06 620 ASP B CA 1
ATOM 9958 C C . ASP B 1 620 ? -28.516 -35.938 -19.438 1 54.06 620 ASP B C 1
ATOM 9960 O O . ASP B 1 620 ? -28.562 -35.969 -18.203 1 54.06 620 ASP B O 1
ATOM 9964 N N . VAL B 1 621 ? -29.625 -35.875 -20.219 1 50.72 621 VAL B N 1
ATOM 9965 C CA . VAL B 1 621 ? -30.922 -36.281 -19.656 1 50.72 621 VAL B CA 1
ATOM 9966 C C . VAL B 1 621 ? -31.031 -37.812 -19.641 1 50.72 621 VAL B C 1
ATOM 9968 O O . VAL B 1 621 ? -30.766 -38.469 -20.641 1 50.72 621 VAL B O 1
ATOM 9971 N N . GLY B 1 622 ? -30.578 -38.656 -18.969 1 42.78 622 GLY B N 1
ATOM 9972 C CA . GLY B 1 622 ? -30.812 -40.094 -18.969 1 42.78 622 GLY B CA 1
ATOM 9973 C C . GLY B 1 622 ? -32 -40.5 -19.844 1 42.78 622 GLY B C 1
ATOM 9974 O O . GLY B 1 622 ? -32.906 -39.688 -20.078 1 42.78 622 GLY B O 1
#

Radius of gyration: 38.05 Å; Cα contacts (8 Å, |Δi|>4): 1561; chains: 2; bounding box: 114×124×89 Å

Sequence (1244 aa):
MGFTASDSGLWPAEWYEGVKEIAAKSPALVSPTSSRSEMRELQYTSAVKNDSVSITELQELKNQILDRLRHPADVTAIVNNKLTFAQCTFLLSVYWVEILRVQHSGEPSLVPIISDYLSDSALQKDKAGLWNCVAAVSDRVFEKFLEVMSNKPKNEAREADLEQHAQFLLVNFNHTHKQIRRVSDKFLVALVDKFPHLLWSRRVLWTMLDILQVLSYSLEVDPNQETPTLKIPQTPYSIQLMDTLEARESIIRDFADNSERIIKEAMRWAPQWTRSYIQEYINQIPTSDMWHHAGLAMALDSILHNGPLNAYSSHLSASTLEKRPQCVKTDSSKIISTSAMRSKYMGEVNGMLKIFGNDRKEELINTVLGRVWSACKQQSDSMHREAIWQATALLIQSSEFNSNLLHAITWSQVELFSVEAMRTAVECWKWLTTSQPELEMRFLQEMVAAWKCTVHKKLGLFSVTHQQTSPLAVHEGCLLEPDNPFVKPHVIWVQFIYELVETIKSSSYEKVEMIVSLIHHSLPMSVGSEPAILNRHTSAIGVRFKLMTCGLSLLQGDILPKSLAKNVLRERIYCCCLDYFCKPVKCPTQNAIDLREDVTTLIKFWQALHSDRKYLKDSDVGMGFTASDSGLWPAEWYEGVKEIAAKSPALVSPTSSRSEMRELQYTSAVKNDSVSITELQELKNQILDRLRHPADVTAIVNNKLTFAQCTFLLSVYWVEILRVQHSGEPSLVPIISDYLSDSALQKDKAGLWNCVAAVSDRVFEKFLEVMSNKPKNEAREADLEQHAQFLLVNFNHTHKQIRRVSDKFLVALVDKFPHLLWSRRVLWTMLDILQVLSYSLEVDPNQETPTLKIPQTPYSIQLMDTLEARESIIRDFADNSERIIKEAMRWAPQWTRSYIQEYINQIPTSDMWHHAGLAMALDSILHNGPLNAYSSHLSASTLEKRPQCVKTDSSKIISTSAMRSKYMGEVNGMLKIFGNDRKEELINTVLGRVWSACKQQSDSMHREAIWQATALLIQSSEFNSNLLHAITWSQVELFSVEAMRTAVECWKWLTTSQPELEMRFLQEMVAAWKCTVHKKLGLFSVTHQQTSPLAVHEGCLLEPDNPFVKPHVIWVQFIYELVETI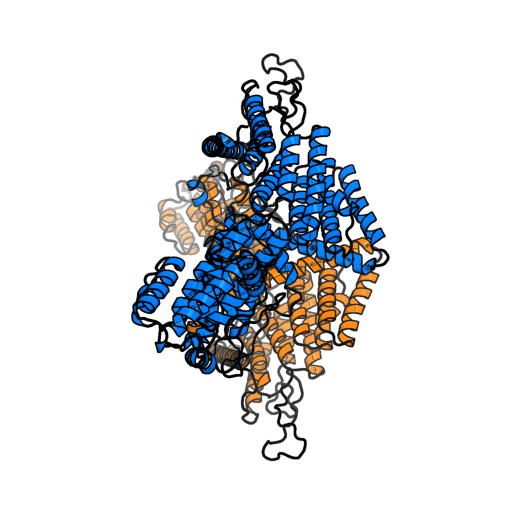KSSSYEKVEMIVSLIHHSLPMSVGSEPAILNRHTSAIGVRFKLMTCGLSLLQGDILPKSLAKNVLRERIYCCCLDYFCKPVKCPTQNAIDLREDVTTLIKFWQALHSDRKYLKDSDVG

Foldseek 3Di:
DVLLDCPPVPDDNVSNVVLLVCLQPPAQPQDPPPRCCVLVVLCVPPVQPLVPDDPVVLVVLLVVLCVLLVNDPVCNCLSNPQDTSSLSVVLVVNLSSLLSNLQRHPQRDLCRLLPPLLVDPNQVPDPSNSNVSSLSSSVSSLVSNLVNLLPDAQDPVSVVSLLLNLLVLLQQCLAQDPVSVVSSVVSNVVSCVSPVLSLLDLSNLLQLQQVLQQLVVQLVDDLVDDFDWADRPPDPDTYTAHSDSVSSVVSSVVSLVVSLVSLLSCCVQFVLSSLLSLLVVVVVPVVDPCPDRPSNVSNLVSSQVNHAFDLQQNLPDPVVVVVDDPVNGGPSVVSVVLSVLLVVLLVVLVVVCVVCDPVCLVVVLVVLLVQCVVCLVVLHLVSNLSSLSNLLSSCLPDPDHDLSSLLSLQQSCLSSVDLSNLVSSLSSLSNNCSSDVVCVLVSLLSNLVNLLVCLVVCAQQQPWDDPQDPPVPDDDPRPNPPPHGPNNSLQSVLVSVLSVLSSCQSRHLSSLVSLLVSLLSQFDLDAPDPRDRGDLDLLCLQSLLSSLLSLLVSLPDCRDPALVSSVSSVSRSVRRVNNSVVDPDDDDPDDPSSVSSSVVSVVSSVVSVVCCVVVPDPVSVD/DVLLDCPPVPDDNVSNVVLLVCLQPPAQPQDPPPRVVVLVVLCVDPVQPLVVDDPVVLVVLLVVLCVLLVNDPVCNCLSRPQDTSSLSVVLVVNLSSLLSNLQRHPQRDLCRLLVPLLVDPNQVPDPSNSNVSSLSSSVSSLVSNLVNLLPDAQDPVSVVSLLLLLLVLLQQCLAQDPVSVVSSVVSNVVSCVSPVLSLLDLSNLLQLQQVLQQLVVQLVDDLVDPFDWADRPPDPDTYTAHSDSVSSVVSSVVSLVVSLVSLLSCCVQFVVSSLLSLLVVVVVPVVPPCPDRPSNVSNLVSSLVNHAFDLQQNLPDPVVVVVDDPVNGGDSVVSVVLSVLLVVLLVVLVVVCVVCDPVCLVVVLVVLLVQCVVCLVVLPLVSNLSSLSNLLSSCLPDPDHDLSSLLSLQQSCLSSVDLSNLVSSLSSLSNNCSSDVVCVLVSLLSNLVNLLVCLVVCAQQQPWDDPQDPPVPDDDPRPNPPPHGPNNSLQSVLVSVLSVLSSCLSRHLSSLVSLLVSLLSQFDLDAPDPRDRGDLDLLCLQSLLSSLLSLLVSLPDCRDPALVSSVVSVSRSVRRVNNSVVDDDDDDPDDPSSVSSSVVSVVSSVVSVVCCVVVPDPVSVD

pLDDT: mean 86.08, std 12.15, range [42.78, 98.31]

Secondary structure (DSSP, 8-state):
-GGG-TT-SSS-HHHHHHHHHHHHHPPPSS-SS-THHHHHHHHHSGGG-GGGS-HHHHHHHHHHHHHHHT--HHHHHHHHHT--HHHHHHHHHHHHHHHHHHHH-SS--SHIIIIIITT-HHHHH-SS-HHHHHHHHHHHHHHHHHHHHHHS-SSHHHHHHHHHHHHHHHHHTT-SSHHHHHHHHHHHHHHHHH-GGGGG-HHHHHHHHHHHHHHHHHTTS-TTS--PEEEPTTSS-EEEPPSSHHHHHHHHHHHHHHHHHHHHHHHHH-HHHHHHHHHHHHTTSTTSS-S--HHHHHHHHHHHHSPPBPTTTTTS-HHHHHHS-HHHHB-HHHHHHHHHHHHHHHHHHHHHHHHH-GGGHHHHHHHHHHHHHHHHHTT-HHHHHHHHHHHHHHHHH-SS--HHHHHHHHHHHHHH--HHHHHHHHHHHHHHHHH-GGGHHHHHHHHHHHHHHHHHTT-GGGPPPP-PPPGGG--TT---S------HHHHHHHHHHHHHHHHHTTT-HHHHHHHHHHHHHHS-S-SS-SS-SS--SGGGHHHHHHHHHHHHHHHSSS----HHHHHHHHHHHHHHHHHHTTS------S-HHHHHHHHHHHHHHHHHHHHGGGG--GGG--/-GGG-GGGSSS-HHHHHHHHHHHHHPPPSS-SS-THHHHHHHHHSGGG-GGGS-HHHHHHHHHHHHHHHT--HHHHHHHHHT--HHHHHHHHHHHHHHHHHHHH-SS---HIIIIIITT-HHHHH-SS-HHHHHHHHHHHHHHHHHHHHHHS--SHHHHHHHHHHHHHHHHHTT-SSHHHHHHHHHHHHHHHHH-GGGGG-HHHHHHHHHHHHHHHHHTTS-TTS--PEEEPTTSS-EEEPPSSHHHHHHHHHHHHHHHHHHHHHHHHH-HHHHHHHHHHHHTTSTTSS-S--HHHHHHHHHHHHSPPBPTTTTTS-HHHHHHS-HHHHB-HHHHHHHHHHHHHHHHHHHHHHHHH-GGGHHHHHHHHHHHHHHHHHTT-HHHHHHHHHHHHHHHHH-SS--HHHHHHHHHHHHHH--HHHHHHHHHHHHHHHHH-GGGHHHHHHHHHHHHHHHHHTT-GGG-----PPPGGG--TT---S------HHHHHHHHHHHHHHHHHTTT-HHHHHHHHHHHHHHS-S-SS-SS-SS--SGGGHHHHHHHHHHHHHHHSSS----HHHHHHHHHHHHHHHHHHTTS------S-HHHHHHHHHHHHHHHHHHHHGGGG--GGG--

Solvent-accessible surface area (backbone atoms only — not comparable to full-atom values): 67513 Å² total; per-residue (Å²): 119,66,56,75,47,83,78,54,77,75,54,65,68,67,51,34,54,47,50,39,54,46,26,48,66,52,73,68,97,60,70,94,62,82,42,68,46,52,65,52,39,41,47,62,32,83,87,35,32,63,87,75,51,54,72,66,55,46,50,51,49,45,49,52,51,37,58,75,58,64,57,47,77,82,44,46,60,33,49,72,72,52,54,46,58,41,53,48,52,48,54,51,48,52,43,51,34,49,41,34,15,38,69,65,30,94,69,58,66,67,58,55,59,56,58,48,54,68,60,28,64,48,42,66,66,39,84,60,46,57,38,59,46,50,51,47,43,47,52,52,40,49,54,51,38,53,52,47,57,68,67,44,72,53,38,70,66,51,49,52,51,52,44,50,51,50,45,51,29,59,57,36,47,54,43,78,50,65,68,54,17,52,51,23,47,53,51,46,52,53,48,39,70,75,40,54,64,54,51,59,27,63,69,41,47,52,44,54,29,42,47,41,29,52,50,52,51,52,74,72,50,61,55,88,46,84,75,62,71,45,73,37,76,103,50,95,49,64,45,58,64,56,67,42,65,69,55,43,38,50,51,45,38,53,48,51,53,52,51,50,51,45,50,53,54,18,34,70,70,38,42,69,58,42,50,46,43,54,45,53,48,50,75,65,45,69,80,46,92,57,67,67,38,27,21,55,24,42,50,52,55,46,53,58,72,56,49,62,58,24,89,86,42,61,75,53,52,70,73,61,52,69,57,43,49,66,35,68,34,39,43,49,31,35,55,54,37,51,36,30,50,54,28,15,30,41,17,17,42,51,25,35,42,68,70,54,33,85,86,37,43,65,57,51,51,52,50,43,52,48,41,34,56,48,15,38,74,66,65,34,59,68,50,29,47,55,26,44,48,39,42,48,30,43,55,68,69,40,91,63,91,53,68,67,52,52,47,50,56,46,37,46,36,71,72,49,63,34,58,64,38,37,53,48,37,52,55,45,50,52,50,47,38,61,74,36,61,87,47,36,66,61,47,51,53,45,40,44,52,37,52,51,48,37,56,75,68,32,43,36,53,24,18,75,73,71,85,72,76,53,80,90,60,67,49,97,84,62,71,81,60,82,83,73,70,66,29,63,36,51,41,56,51,46,50,53,49,43,54,47,48,68,56,34,61,86,50,32,53,69,63,46,51,52,51,50,51,45,50,57,74,68,42,51,74,56,62,72,50,86,80,48,66,57,34,66,51,71,81,35,48,36,46,53,40,46,52,44,37,45,53,50,56,52,58,57,61,91,58,58,85,56,48,65,64,50,50,52,52,51,50,20,47,55,24,42,58,54,28,50,68,67,51,79,92,70,78,78,82,59,54,71,67,56,42,48,48,27,50,51,38,50,50,52,33,50,52,52,56,61,52,43,61,79,68,65,46,73,80,55,50,126,117,66,56,75,47,82,80,59,73,77,54,65,67,67,51,35,54,48,49,37,53,45,25,49,67,51,73,68,96,62,70,91,62,84,44,70,45,51,65,51,38,41,48,62,33,82,89,36,32,62,87,76,51,54,71,66,55,47,50,50,50,45,49,52,51,38,58,74,57,65,56,45,77,82,42,47,60,33,49,73,73,51,54,48,58,42,52,48,53,47,53,50,49,52,44,51,33,48,41,35,15,37,69,65,32,94,71,58,69,68,59,52,55,57,61,47,55,68,58,29,65,46,41,66,66,40,85,58,45,57,39,58,46,52,49,47,42,46,52,53,38,49,52,50,39,52,51,47,58,68,67,44,70,54,37,69,67,50,49,52,51,52,43,52,52,51,46,51,29,57,56,36,46,54,42,78,49,65,69,53,17,52,50,23,49,52,51,46,52,52,48,39,68,74,41,55,62,54,49,60,28,62,69,38,47,51,44,53,28,42,46,42,30,52,50,51,50,53,73,73,49,60,56,91,46,84,75,62,71,42,72,36,77,101,52,98,49,65,45,56,64,56,69,42,66,68,56,42,37,50,51,47,37,51,48,51,52,50,51,51,50,44,51,52,55,20,33,69,71,37,41,70,59,41,49,47,42,53,44,52,48,49,75,62,42,70,80,44,93,61,69,67,37,26,20,56,23,44,50,50,55,48,53,59,72,57,50,61,57,25,89,85,42,62,73,53,52,71,73,61,52,68,57,42,49,66,36,68,34,40,43,48,30,36,56,56,38,50,38,29,46,54,27,16,29,42,17,16,42,50,25,35,41,68,71,54,33,85,87,38,44,65,58,52,53,50,50,42,51,48,41,33,55,48,15,39,74,65,65,32,60,70,51,29,48,55,25,43,47,38,42,48,32,43,56,71,70,39,89,64,90,52,68,65,51,51,46,48,57,47,38,45,36,71,71,49,63,34,58,65,36,34,53,48,37,53,54,46,50,52,49,47,37,63,76,37,62,86,48,38,64,62,48,50,53,47,40,44,52,38,53,52,48,36,57,74,67,32,44,36,52,24,19,73,74,71,85,74,78,52,80,90,62,67,52,99,82,64,70,81,61,82,82,72,69,67,30,62,37,52,40,54,51,47,52,52,48,44,55,47,48,69,58,35,61,87,49,32,53,68,62,46,50,51,52,49,51,46,50,55,75,68,41,52,79,54,62,72,49,87,80,47,65,56,35,68,52,71,80,34,49,37,48,52,41,46,50,43,38,46,52,50,54,52,56,57,63,89,58,58,85,52,46,65,63,48,49,53,50,50,51,20,47,52,26,42,57,54,29,50,67,66,51,79,91,73,78,80,83,60,55,72,69,57,43,48,48,27,50,51,40,49,50,51,33,50,52,51,57,62,53,44,61,78,68,65,44,75,79,53,50,125

Organism: Dendroctonus ponderosae (NCBI:txid77166)